Protein 1JS1 (pdb70)

Radius of gyration: 30.66 Å; Cα contacts (8 Å, |Δi|>4): 2123; chains: 3; bounding box: 72×75×74 Å

Foldseek 3Di:
DLAAEAPVVQPDVVVLLVQLVVCVVVVQPQQQLAAVAEEEEEEQDDDDQLVVLLVLLCNSNVYHYDYYYAYPQRDQADEDPPDDPPDRHPYHLQVVQLVVLVPGAEYEYEEEQPQPDQCVLVVQPVQVSNSPHNPHHYYYCFTHAAHQLLLSLVVSVCVVPPPDQAFEEEEEAFADPAAAGCHHVLRNQRSVVVGNHQYEYEYAPQQDDDCVSNPPHHYDPDLLVSLAAGQEYEYDHHFGPDDPRGRHDPDQDLVRAAECVSCVRYPVHAYEYSDDDDESGNYHPPRCPDPSYCHPSSSVSSSSSSNSVVSVSSVVGDPDDDDD/DQAAEAVVVCPDPVVLLVLLVVCVVVVLPQLCLAAVAEEEEEEQDDDDLLVVLLVLLCNSNVHHYDYYYAHNLSADADADDPDPPPDSHPYHLQVPQLVVLVPGAEYEYEEAAPLPDLVVQVVQVPQVSNVVHNPHHYYYSFGHAARQLLLSLQVSVCVVPPPDPAFEEEEEAFADPFAAGNHHVLRNLRVVVVDPHNYEYEYAPQQDDPCVRNVPHHYDPPLLVSLAQGQAYEYDHHFGPDDPRRRHHPDQDLVRAAECVSCVRYPVHAYEYSDDDDESGNYHPPRCVDPSYPHPVSSVSSSSSSNSVVSVSSVPGD/DQAAEAPVVQPDLVVLLVQLVVCVVVVLPQLQLAAPAEEEEEEQDDDDLLVVLLVLLCNSNVHHYHYYYHYPLSDQADDDPPDPPPDSHPYHLQVPQCVVLPPGAEYEYEEAAPQPDQVVQVVQPVQVSNSVRNPHHYYYCFTHAAHQLLLSLVVSVCVVDPPDQAFEEEEEAFADPAAAGNHHVLRNQRVNLVGNHQYEYEYAPQQDDDCVRNPPHHYDPPLLVSQAAGQAYEYYHHFGPDDPRGRHHPDQDLVRAAECVSCVRYPVHAYEYSDDDDDSGNYHPCRCPDPRHCHPSSSVSSSSSSNSVVSVSSVPGD

B-factor: mean 32.4, std 9.53, range [12.65, 79.66]

Structure (mmCIF, N/CA/C/O backbone):
data_1JS1
#
_entry.id   1JS1
#
_cell.length_a   153.411
_cell.length_b   153.411
_cell.length_c   94.842
_cell.angle_alpha   90.00
_cell.angle_beta   90.00
_cell.angle_gamma   90.00
#
_symmetry.space_group_name_H-M   'P 43 21 2'
#
loop_
_entity.id
_entity.type
_entity.pdbx_description
1 polymer Transcarbamylase
2 non-polymer 'PHOSPHATE ION'
3 water water
#
loop_
_atom_site.group_PDB
_atom_site.id
_atom_site.type_symbol
_atom_site.label_atom_id
_atom_site.label_alt_id
_atom_site.label_comp_id
_atom_site.label_asym_id
_atom_site.label_entity_id
_atom_site.label_seq_id
_atom_site.pdbx_PDB_ins_code
_atom_site.Cartn_x
_atom_site.Cartn_y
_atom_site.Cartn_z
_atom_site.occupancy
_atom_site.B_iso_or_equiv
_atom_site.auth_seq_id
_atom_site.auth_comp_id
_atom_site.auth_asym_id
_atom_site.auth_atom_id
_atom_site.pdbx_PDB_model_num
ATOM 1 N N . MET A 1 1 ? 140.978 66.676 -11.272 1.00 32.11 1 MET X N 1
ATOM 2 C CA . MET A 1 1 ? 140.203 65.588 -11.907 1.00 31.84 1 MET X CA 1
ATOM 3 C C . MET A 1 1 ? 138.866 65.444 -11.181 1.00 32.30 1 MET X C 1
ATOM 4 O O . MET A 1 1 ? 138.834 65.188 -9.982 1.00 30.79 1 MET X O 1
ATOM 9 N N . LYS A 1 2 ? 137.770 65.622 -11.914 1.00 31.43 2 LYS X N 1
ATOM 10 C CA . LYS A 1 2 ? 136.441 65.529 -11.324 1.00 32.29 2 LYS X CA 1
ATOM 11 C C . LYS A 1 2 ? 135.760 64.207 -11.686 1.00 32.06 2 LYS X C 1
ATOM 12 O O . LYS A 1 2 ? 134.710 63.860 -11.139 1.00 32.40 2 LYS X O 1
ATOM 18 N N . LYS A 1 3 ? 136.390 63.476 -12.605 1.00 29.69 3 LYS X N 1
ATOM 19 C CA . LYS A 1 3 ? 135.891 62.213 -13.118 1.00 28.45 3 LYS X CA 1
ATOM 20 C C . LYS A 1 3 ? 136.977 61.723 -14.071 1.00 28.86 3 LYS X C 1
ATOM 21 O O . LYS A 1 3 ? 137.863 62.489 -14.444 1.00 28.29 3 LYS X O 1
ATOM 27 N N . PHE A 1 4 ? 136.913 60.457 -14.462 1.00 27.46 4 PHE X N 1
ATOM 28 C CA . PHE A 1 4 ? 137.905 59.955 -15.406 1.00 26.85 4 PHE X CA 1
ATOM 29 C C . PHE A 1 4 ? 137.218 59.092 -16.457 1.00 27.03 4 PHE X C 1
ATOM 30 O O . PHE A 1 4 ? 137.053 57.871 -16.294 1.00 26.12 4 PHE X O 1
ATOM 38 N N . THR A 1 5 ? 136.803 59.745 -17.545 1.00 28.74 5 THR X N 1
ATOM 39 C CA . THR A 1 5 ? 136.127 59.045 -18.645 1.00 29.71 5 THR X CA 1
ATOM 40 C C . THR A 1 5 ? 136.802 59.263 -19.993 1.00 29.56 5 THR X C 1
ATOM 41 O O . THR A 1 5 ? 136.597 58.477 -20.914 1.00 30.04 5 THR X O 1
ATOM 45 N N . CYS A 1 6 ? 137.623 60.307 -20.095 1.00 30.09 6 CYS X N 1
ATOM 46 C CA . CYS A 1 6 ? 138.290 60.643 -21.358 1.00 28.86 6 CYS X CA 1
ATOM 47 C C . CYS A 1 6 ? 139.653 61.267 -21.099 1.00 29.27 6 CYS X C 1
ATOM 48 O O . CYS A 1 6 ? 139.935 61.689 -19.968 1.00 27.97 6 CYS X O 1
ATOM 51 N N . VAL A 1 7 ? 140.488 61.365 -22.142 1.00 28.35 7 VAL X N 1
ATOM 52 C CA . VAL A 1 7 ? 141.829 61.927 -21.979 1.00 27.51 7 VAL X CA 1
ATOM 53 C C . VAL A 1 7 ? 141.850 63.313 -21.338 1.00 29.19 7 VAL X C 1
ATOM 54 O O . VAL A 1 7 ? 142.744 63.621 -20.535 1.00 26.76 7 VAL X O 1
ATOM 58 N N . GLN A 1 8 ? 140.855 64.145 -21.640 1.00 29.09 8 GLN X N 1
ATOM 59 C CA . GLN A 1 8 ? 140.848 65.493 -21.076 1.00 30.90 8 GLN X CA 1
ATOM 60 C C . GLN A 1 8 ? 140.929 65.513 -19.541 1.00 31.60 8 GLN X C 1
ATOM 61 O O . GLN A 1 8 ? 141.561 66.396 -18.955 1.00 32.02 8 GLN X O 1
ATOM 67 N N . ASP A 1 9 ? 140.304 64.529 -18.901 1.00 29.86 9 ASP X N 1
ATOM 68 C CA . ASP A 1 9 ? 140.314 64.437 -17.457 1.00 31.84 9 ASP X CA 1
ATOM 69 C C . ASP A 1 9 ? 141.688 64.357 -16.790 1.00 31.98 9 ASP X C 1
ATOM 70 O O . ASP A 1 9 ? 141.844 64.827 -15.679 1.00 33.66 9 ASP X O 1
ATOM 75 N N . ILE A 1 10 ? 142.672 63.767 -17.456 1.00 33.19 10 ILE X N 1
ATOM 76 C CA . ILE A 1 10 ? 143.996 63.599 -16.874 1.00 34.98 10 ILE X CA 1
ATOM 77 C C . ILE A 1 10 ? 144.858 64.866 -16.913 1.00 36.58 10 ILE X C 1
ATOM 78 O O . ILE A 1 10 ? 145.917 64.905 -16.291 1.00 39.18 10 ILE X O 1
ATOM 83 N N . GLY A 1 11 ? 144.420 65.890 -17.641 1.00 36.66 11 GLY X N 1
ATOM 84 C CA . GLY A 1 11 ? 145.190 67.128 -17.705 1.00 36.68 11 GLY X CA 1
ATOM 85 C C . GLY A 1 11 ? 146.524 67.007 -18.427 1.00 36.67 11 GLY X C 1
ATOM 86 O O . GLY A 1 11 ? 146.634 66.255 -19.406 1.00 36.77 11 GLY X O 1
ATOM 87 N N . ASP A 1 12 ? 147.542 67.736 -17.963 1.00 35.84 12 ASP X N 1
ATOM 88 C CA . ASP A 1 12 ? 148.849 67.676 -18.609 1.00 36.07 12 ASP X CA 1
ATOM 89 C C . ASP A 1 12 ? 149.405 66.248 -18.610 1.00 35.69 12 ASP X C 1
ATOM 90 O O . ASP A 1 12 ? 149.564 65.647 -17.556 1.00 32.87 12 ASP X O 1
ATOM 95 N N . LEU A 1 13 ? 149.714 65.712 -19.787 1.00 34.00 13 LEU X N 1
ATOM 96 C CA . LEU A 1 13 ? 150.231 64.358 -19.846 1.00 34.01 13 LEU X CA 1
ATOM 97 C C . LEU A 1 13 ? 151.593 64.221 -19.183 1.00 34.31 13 LEU X C 1
ATOM 98 O O . LEU A 1 13 ? 151.913 63.164 -18.638 1.00 31.43 13 LEU X O 1
ATOM 103 N N . LYS A 1 14 ? 152.393 65.287 -19.188 1.00 35.05 14 LYS X N 1
ATOM 104 C CA . LYS A 1 14 ? 153.721 65.188 -18.576 1.00 36.02 14 LYS X CA 1
ATOM 105 C C . LYS A 1 14 ? 153.727 64.810 -17.091 1.00 33.70 14 LYS X C 1
ATOM 106 O O . LYS A 1 14 ? 154.450 63.894 -16.688 1.00 33.65 14 LYS X O 1
ATOM 112 N N . SER A 1 15 ? 152.950 65.510 -16.264 1.00 32.33 15 SER X N 1
ATOM 113 C CA . SER A 1 15 ? 152.937 65.172 -14.839 1.00 31.84 15 SER X CA 1
ATOM 114 C C . SER A 1 15 ? 152.254 63.824 -14.633 1.00 30.27 15 SER X C 1
ATOM 115 O O . SER A 1 15 ? 152.582 63.094 -13.685 1.00 29.09 15 SER X O 1
ATOM 118 N N . ALA A 1 16 ? 151.295 63.504 -15.510 1.00 28.09 16 ALA X N 1
ATOM 119 C CA . ALA A 1 16 ? 150.586 62.224 -15.391 1.00 29.59 16 ALA X CA 1
ATOM 120 C C . ALA A 1 16 ? 151.593 61.090 -15.610 1.00 27.34 16 ALA X C 1
ATOM 121 O O . ALA A 1 16 ? 151.605 60.089 -14.893 1.00 26.09 16 ALA X O 1
ATOM 123 N N . LEU A 1 17 ? 152.447 61.273 -16.605 1.00 25.13 17 LEU X N 1
ATOM 124 C CA . LEU A 1 17 ? 153.463 60.277 -16.901 1.00 27.09 17 LEU X CA 1
ATOM 125 C C . LEU A 1 17 ? 154.520 60.230 -15.806 1.00 26.36 17 LEU X C 1
ATOM 126 O O . LEU A 1 17 ? 155.001 59.154 -15.433 1.00 27.11 17 LEU X O 1
ATOM 131 N N . ALA A 1 18 ? 154.891 61.394 -15.294 1.00 26.53 18 ALA X N 1
ATOM 132 C CA . ALA A 1 18 ? 155.880 61.445 -14.223 1.00 28.21 18 ALA X CA 1
ATOM 133 C C . ALA A 1 18 ? 155.353 60.606 -13.063 1.00 26.65 18 ALA X C 1
ATOM 134 O O . ALA A 1 18 ? 156.069 59.805 -12.482 1.00 26.33 18 ALA X O 1
ATOM 136 N N . GLU A 1 19 ? 154.088 60.806 -12.720 1.00 27.33 19 GLU X N 1
ATOM 137 C CA . GLU A 1 19 ? 153.492 60.058 -11.630 1.00 26.81 19 GLU X CA 1
ATOM 138 C C . GLU A 1 19 ? 153.476 58.570 -11.890 1.00 24.98 19 GLU X C 1
ATOM 139 O O . GLU A 1 19 ? 153.708 57.784 -10.977 1.00 25.38 19 GLU X O 1
ATOM 145 N N . SER A 1 20 ? 153.205 58.186 -13.133 1.00 22.82 20 SER X N 1
ATOM 146 C CA . SER A 1 20 ? 153.158 56.790 -13.519 1.00 21.07 20 SER X CA 1
ATOM 147 C C . SER A 1 20 ? 154.480 56.062 -13.281 1.00 23.74 20 SER X C 1
ATOM 148 O O . SER A 1 20 ? 154.525 54.973 -12.687 1.00 21.56 20 SER X O 1
ATOM 151 N N . PHE A 1 21 ? 155.571 56.653 -13.761 1.00 22.97 21 PHE X N 1
ATOM 152 C CA . PHE A 1 21 ? 156.857 56.009 -13.583 1.00 25.97 21 PHE X CA 1
ATOM 153 C C . PHE A 1 21 ? 157.378 56.017 -12.164 1.00 24.33 21 PHE X C 1
ATOM 154 O O . PHE A 1 21 ? 158.083 55.099 -11.755 1.00 26.36 21 PHE X O 1
ATOM 162 N N . GLU A 1 22 ? 157.000 57.031 -11.405 1.00 25.28 22 GLU X N 1
ATOM 163 C CA . GLU A 1 22 ? 157.380 57.085 -9.991 1.00 27.55 22 GLU X CA 1
ATOM 164 C C . GLU A 1 22 ? 156.683 55.895 -9.300 1.00 24.74 22 GLU X C 1
ATOM 165 O O . GLU A 1 22 ? 157.283 55.181 -8.496 1.00 23.78 22 GLU X O 1
ATOM 171 N N . ILE A 1 23 ? 155.422 55.654 -9.653 1.00 23.91 23 ILE X N 1
ATOM 172 C CA . ILE A 1 23 ? 154.693 54.557 -9.041 1.00 23.98 23 ILE X CA 1
ATOM 173 C C . ILE A 1 23 ? 155.165 53.184 -9.533 1.00 24.22 23 ILE X C 1
ATOM 174 O O . ILE A 1 23 ? 155.193 52.231 -8.750 1.00 23.41 23 ILE X O 1
ATOM 179 N N . LYS A 1 24 ? 155.562 53.079 -10.806 1.00 23.67 24 LYS X N 1
ATOM 180 C CA . LYS A 1 24 ? 156.063 51.820 -11.319 1.00 23.28 24 LYS X CA 1
ATOM 181 C C . LYS A 1 24 ? 157.312 51.417 -10.514 1.00 25.58 24 LYS X C 1
ATOM 182 O O . LYS A 1 24 ? 157.522 50.239 -10.258 1.00 22.99 24 LYS X O 1
ATOM 188 N N . LYS A 1 25 ? 158.140 52.387 -10.116 1.00 28.05 25 LYS X N 1
ATOM 189 C CA . LYS A 1 25 ? 159.350 52.071 -9.339 1.00 30.09 25 LYS X CA 1
ATOM 190 C C . LYS A 1 25 ? 159.172 51.986 -7.838 1.00 28.65 25 LYS X C 1
ATOM 191 O O . LYS A 1 25 ? 160.003 51.398 -7.172 1.00 27.45 25 LYS X O 1
ATOM 197 N N . ASP A 1 26 ? 158.116 52.586 -7.302 1.00 28.51 26 ASP X N 1
ATOM 198 C CA . ASP A 1 26 ? 157.893 52.577 -5.843 1.00 28.95 26 ASP X CA 1
ATOM 199 C C . ASP A 1 26 ? 156.386 52.393 -5.711 1.00 27.80 26 ASP X C 1
ATOM 200 O O . ASP A 1 26 ? 155.654 53.339 -5.460 1.00 25.84 26 ASP X O 1
ATOM 205 N N . ARG A 1 27 ? 155.945 51.152 -5.879 1.00 28.34 27 ARG X N 1
ATOM 206 C CA . ARG A 1 27 ? 154.518 50.837 -5.936 1.00 27.55 27 ARG X CA 1
ATOM 207 C C . ARG A 1 27 ? 153.638 51.280 -4.802 1.00 26.87 27 ARG X C 1
ATOM 208 O O . ARG A 1 27 ? 152.501 51.680 -5.035 1.00 26.44 27 ARG X O 1
ATOM 216 N N . PHE A 1 28 ? 154.156 51.222 -3.583 1.00 24.81 28 PHE X N 1
ATOM 217 C CA . PHE A 1 28 ? 153.357 51.620 -2.433 1.00 26.00 28 PHE X CA 1
ATOM 218 C C . PHE A 1 28 ? 153.759 52.942 -1.822 1.00 25.45 28 PHE X C 1
ATOM 219 O O . PHE A 1 28 ? 153.498 53.197 -0.658 1.00 27.75 28 PHE X O 1
ATOM 227 N N . LYS A 1 29 ? 154.369 53.803 -2.615 1.00 25.66 29 LYS X N 1
ATOM 228 C CA . LYS A 1 29 ? 154.802 55.096 -2.105 1.00 26.14 29 LYS X CA 1
ATOM 229 C C . LYS A 1 29 ? 153.607 55.892 -1.547 1.00 26.66 29 LYS X C 1
ATOM 230 O O . LYS A 1 29 ? 153.749 56.616 -0.566 1.00 25.85 29 LYS X O 1
ATOM 236 N N . TYR A 1 30 ? 152.432 55.727 -2.150 1.00 25.36 30 TYR X N 1
ATOM 237 C CA . TYR A 1 30 ? 151.225 56.437 -1.715 1.00 25.67 30 TYR X CA 1
ATOM 238 C C . TYR A 1 30 ? 150.179 55.555 -0.997 1.00 25.22 30 TYR X C 1
ATOM 239 O O . TYR A 1 30 ? 148.983 55.854 -1.003 1.00 26.34 30 TYR X O 1
ATOM 248 N N . VAL A 1 31 ? 150.645 54.496 -0.345 1.00 24.04 31 VAL X N 1
ATOM 249 C CA . VAL A 1 31 ? 149.758 53.573 0.327 1.00 24.80 31 VAL X CA 1
ATOM 250 C C . VAL A 1 31 ? 148.945 54.210 1.460 1.00 26.28 31 VAL X C 1
ATOM 251 O O . VAL A 1 31 ? 147.892 53.707 1.821 1.00 25.38 31 VAL X O 1
ATOM 255 N N . GLU A 1 32 ? 149.406 55.334 1.994 1.00 26.59 32 GLU X N 1
ATOM 256 C CA . GLU A 1 32 ? 148.667 56.003 3.062 1.00 27.82 32 GLU X CA 1
ATOM 257 C C . GLU A 1 32 ? 147.614 56.944 2.513 1.00 27.67 32 GLU X C 1
ATOM 258 O O . GLU A 1 32 ? 146.703 57.337 3.231 1.00 25.62 32 GLU X O 1
ATOM 264 N N . LEU A 1 33 ? 147.717 57.286 1.229 1.00 26.70 33 LEU X N 1
ATOM 265 C CA . LEU A 1 33 ? 146.773 58.234 0.655 1.00 24.40 33 LEU X CA 1
ATOM 266 C C . LEU A 1 33 ? 145.320 57.771 0.670 1.00 23.96 33 LEU X C 1
ATOM 267 O O . LEU A 1 33 ? 144.437 58.571 0.887 1.00 26.06 33 LEU X O 1
ATOM 272 N N . GLY A 1 34 ? 145.065 56.485 0.482 1.00 22.13 34 GLY X N 1
ATOM 273 C CA . GLY A 1 34 ? 143.688 56.035 0.458 1.00 23.12 34 GLY X CA 1
ATOM 274 C C . GLY A 1 34 ? 143.164 55.400 1.740 1.00 24.60 34 GLY X C 1
ATOM 275 O O . GLY A 1 34 ? 142.098 54.778 1.744 1.00 23.84 34 GLY X O 1
ATOM 276 N N . ARG A 1 35 ? 143.928 55.546 2.818 1.00 23.82 35 ARG X N 1
ATOM 277 C CA . ARG A 1 35 ? 143.566 54.995 4.106 1.00 24.38 35 ARG X CA 1
ATOM 278 C C . ARG A 1 35 ? 142.160 55.475 4.526 1.00 24.78 35 ARG X C 1
ATOM 279 O O . ARG A 1 35 ? 141.893 56.667 4.538 1.00 25.55 35 ARG X O 1
ATOM 287 N N . ASN A 1 36 ? 141.279 54.541 4.876 1.00 24.07 36 ASN X N 1
ATOM 288 C CA . ASN A 1 36 ? 139.887 54.835 5.273 1.00 26.12 36 ASN X CA 1
ATOM 289 C C . ASN A 1 36 ? 139.061 55.512 4.155 1.00 25.58 36 ASN X C 1
ATOM 290 O O . ASN A 1 36 ? 138.096 56.217 4.422 1.00 24.85 36 ASN X O 1
ATOM 295 N N . LYS A 1 37 ? 139.471 55.306 2.911 1.00 27.89 37 LYS X N 1
ATOM 296 C CA . LYS A 1 37 ? 138.765 55.830 1.755 1.00 27.83 37 LYS X CA 1
ATOM 297 C C . LYS A 1 37 ? 138.299 54.561 1.040 1.00 28.95 37 LYS X C 1
ATOM 298 O O . LYS A 1 37 ? 139.061 53.586 0.901 1.00 30.45 37 LYS X O 1
ATOM 304 N N . THR A 1 38 ? 137.061 54.567 0.576 1.00 26.71 38 THR X N 1
ATOM 305 C CA . THR A 1 38 ? 136.469 53.374 -0.015 1.00 26.42 38 THR X CA 1
ATOM 306 C C . THR A 1 38 ? 136.121 53.453 -1.494 1.00 25.95 38 THR X C 1
ATOM 307 O O . THR A 1 38 ? 135.482 54.392 -1.933 1.00 24.40 38 THR X O 1
ATOM 311 N N . LEU A 1 39 ? 136.551 52.448 -2.245 1.00 26.23 39 LEU X N 1
ATOM 312 C CA . LEU A 1 39 ? 136.274 52.368 -3.678 1.00 25.60 39 LEU X CA 1
ATOM 313 C C . LEU A 1 39 ? 135.147 51.371 -3.932 1.00 24.66 39 LEU X C 1
ATOM 314 O O . LEU A 1 39 ? 135.207 50.246 -3.448 1.00 25.52 39 LEU X O 1
ATOM 319 N N . LEU A 1 40 ? 134.144 51.787 -4.710 1.00 24.74 40 LEU X N 1
ATOM 320 C CA . LEU A 1 40 ? 133.059 50.917 -5.111 1.00 24.19 40 LEU X CA 1
ATOM 321 C C . LEU A 1 40 ? 133.249 50.653 -6.610 1.00 24.60 40 LEU X C 1
ATOM 322 O O . LEU A 1 40 ? 133.226 51.568 -7.448 1.00 22.75 40 LEU X O 1
ATOM 327 N N . MET A 1 41 ? 133.470 49.388 -6.941 1.00 25.40 41 MET X N 1
ATOM 328 C CA . MET A 1 41 ? 133.660 48.974 -8.328 1.00 25.35 41 MET X CA 1
ATOM 329 C C . MET A 1 41 ? 132.388 48.273 -8.743 1.00 24.90 41 MET X C 1
ATOM 330 O O . MET A 1 41 ? 131.987 47.294 -8.115 1.00 26.35 41 MET X O 1
ATOM 335 N N . ILE A 1 42 ? 131.747 48.783 -9.785 1.00 23.41 42 ILE X N 1
ATOM 336 C CA . ILE A 1 42 ? 130.495 48.191 -10.259 1.00 26.46 42 ILE X CA 1
ATOM 337 C C . ILE A 1 42 ? 130.625 47.635 -11.676 1.00 25.98 42 ILE X C 1
ATOM 338 O O . ILE A 1 42 ? 130.969 48.361 -12.589 1.00 24.47 42 ILE X O 1
ATOM 343 N N . PHE A 1 43 ? 130.323 46.362 -11.854 1.00 26.55 43 PHE X N 1
ATOM 344 C CA . PHE A 1 43 ? 130.396 45.769 -13.180 1.00 29.48 43 PHE X CA 1
ATOM 345 C C . PHE A 1 43 ? 129.016 45.420 -13.735 1.00 30.28 43 PHE X C 1
ATOM 346 O O . PHE A 1 43 ? 128.287 44.621 -13.152 1.00 27.52 43 PHE X O 1
ATOM 354 N N . PHE A 1 44 ? 128.651 46.032 -14.855 1.00 33.64 44 PHE X N 1
ATOM 355 C CA . PHE A 1 44 ? 127.368 45.724 -15.476 1.00 37.74 44 PHE X CA 1
ATOM 356 C C . PHE A 1 44 ? 127.574 44.662 -16.536 1.00 41.48 44 PHE X C 1
ATOM 357 O O . PHE A 1 44 ? 126.636 44.234 -17.193 1.00 42.39 44 PHE X O 1
ATOM 365 N N . ASN A 1 45 ? 128.827 44.237 -16.672 1.00 45.98 45 ASN X N 1
ATOM 366 C CA . ASN A 1 45 ? 129.255 43.235 -17.639 1.00 50.38 45 ASN X CA 1
ATOM 367 C C . ASN A 1 45 ? 130.508 42.647 -17.004 1.00 52.16 45 ASN X C 1
ATOM 368 O O . ASN A 1 45 ? 131.512 43.349 -16.855 1.00 53.34 45 ASN X O 1
ATOM 373 N N . SER A 1 46 ? 130.445 41.374 -16.623 1.00 53.08 46 SER X N 1
ATOM 374 C CA . SER A 1 46 ? 131.564 40.713 -15.949 1.00 54.49 46 SER X CA 1
ATOM 375 C C . SER A 1 46 ? 132.934 40.853 -16.605 1.00 54.22 46 SER X C 1
ATOM 376 O O . SER A 1 46 ? 133.084 40.829 -17.829 1.00 54.39 46 SER X O 1
ATOM 379 N N . SER A 1 47 ? 133.935 41.005 -15.748 1.00 53.53 47 SER X N 1
ATOM 380 C CA . SER A 1 47 ? 135.313 41.142 -16.167 1.00 51.08 47 SER X CA 1
ATOM 381 C C . SER A 1 47 ? 136.170 40.359 -15.178 1.00 50.88 47 SER X C 1
ATOM 382 O O . SER A 1 47 ? 135.714 39.997 -14.077 1.00 50.52 47 SER X O 1
ATOM 385 N N . LEU A 1 48 ? 137.405 40.091 -15.579 1.00 48.09 48 LEU X N 1
ATOM 386 C CA . LEU A 1 48 ? 138.340 39.381 -14.719 1.00 46.21 48 LEU X CA 1
ATOM 387 C C . LEU A 1 48 ? 139.620 40.198 -14.785 1.00 43.54 48 LEU X C 1
ATOM 388 O O . LEU A 1 48 ? 140.286 40.402 -13.775 1.00 42.52 48 LEU X O 1
ATOM 393 N N . ARG A 1 49 ? 139.912 40.715 -15.975 1.00 41.19 49 ARG X N 1
ATOM 394 C CA . ARG A 1 49 ? 141.102 41.539 -16.215 1.00 38.33 49 ARG X CA 1
ATOM 395 C C . ARG A 1 49 ? 141.028 42.923 -15.506 1.00 34.82 49 ARG X C 1
ATOM 396 O O . ARG A 1 49 ? 141.866 43.266 -14.658 1.00 32.99 49 ARG X O 1
ATOM 404 N N . THR A 1 50 ? 140.029 43.718 -15.874 1.00 30.76 50 THR X N 1
ATOM 405 C CA . THR A 1 50 ? 139.865 45.054 -15.296 1.00 28.91 50 THR X CA 1
ATOM 406 C C . THR A 1 50 ? 139.579 44.931 -13.805 1.00 25.86 50 THR X C 1
ATOM 407 O O . THR A 1 50 ? 140.006 45.765 -13.022 1.00 24.00 50 THR X O 1
ATOM 411 N N . ARG A 1 51 ? 138.881 43.871 -13.426 1.00 26.53 51 ARG X N 1
ATOM 412 C CA . ARG A 1 51 ? 138.551 43.627 -12.021 1.00 29.31 51 ARG X CA 1
ATOM 413 C C . ARG A 1 51 ? 139.853 43.508 -11.190 1.00 28.44 51 ARG X C 1
ATOM 414 O O . ARG A 1 51 ? 140.051 44.195 -10.189 1.00 28.40 51 ARG X O 1
ATOM 422 N N . LEU A 1 52 ? 140.743 42.639 -11.633 1.00 27.08 52 LEU X N 1
ATOM 423 C CA . LEU A 1 52 ? 142.002 42.415 -10.945 1.00 25.37 52 LEU X CA 1
ATOM 424 C C . LEU A 1 52 ? 142.936 43.638 -10.929 1.00 25.56 52 LEU X C 1
ATOM 425 O O . LEU A 1 52 ? 143.413 44.053 -9.865 1.00 23.21 52 LEU X O 1
ATOM 430 N N . SER A 1 53 ? 143.194 44.232 -12.095 1.00 24.01 53 SER X N 1
ATOM 431 C CA . SER A 1 53 ? 144.097 45.357 -12.136 1.00 25.73 53 SER X CA 1
ATOM 432 C C . SER A 1 53 ? 143.574 46.568 -11.361 1.00 24.91 53 SER X C 1
ATOM 433 O O . SER A 1 53 ? 144.357 47.269 -10.742 1.00 22.74 53 SER X O 1
ATOM 436 N N . THR A 1 54 ? 142.263 46.789 -11.362 1.00 24.65 54 THR X N 1
ATOM 437 C CA . THR A 1 54 ? 141.706 47.954 -10.638 1.00 24.40 54 THR X CA 1
ATOM 438 C C . THR A 1 54 ? 141.811 47.721 -9.139 1.00 24.34 54 THR X C 1
ATOM 439 O O . THR A 1 54 ? 142.158 48.635 -8.379 1.00 23.91 54 THR X O 1
ATOM 443 N N . GLN A 1 55 ? 141.506 46.498 -8.716 1.00 23.75 55 GLN X N 1
ATOM 444 C CA . GLN A 1 55 ? 141.591 46.174 -7.295 1.00 25.50 55 GLN X CA 1
ATOM 445 C C . GLN A 1 55 ? 143.012 46.308 -6.803 1.00 23.73 55 GLN X C 1
ATOM 446 O O . GLN A 1 55 ? 143.250 46.913 -5.771 1.00 25.77 55 GLN X O 1
ATOM 452 N N . LYS A 1 56 ? 143.964 45.766 -7.550 1.00 23.30 56 LYS X N 1
ATOM 453 C CA . LYS A 1 56 ? 145.364 45.882 -7.143 1.00 22.14 56 LYS X CA 1
ATOM 454 C C . LYS A 1 56 ? 145.785 47.340 -7.018 1.00 22.24 56 LYS X C 1
ATOM 455 O O . LYS A 1 56 ? 146.525 47.684 -6.082 1.00 21.79 56 LYS X O 1
ATOM 461 N N . ALA A 1 57 ? 145.329 48.187 -7.950 1.00 19.96 57 ALA X N 1
ATOM 462 C CA . ALA A 1 57 ? 145.662 49.620 -7.908 1.00 20.94 57 ALA X CA 1
ATOM 463 C C . ALA A 1 57 ? 145.170 50.280 -6.630 1.00 21.96 57 ALA X C 1
ATOM 464 O O . ALA A 1 57 ? 145.895 51.053 -5.996 1.00 22.13 57 ALA X O 1
ATOM 466 N N . ALA A 1 58 ? 143.912 50.002 -6.275 1.00 21.98 58 ALA X N 1
ATOM 467 C CA . ALA A 1 58 ? 143.325 50.563 -5.054 1.00 22.54 58 ALA X CA 1
ATOM 468 C C . ALA A 1 58 ? 144.143 50.178 -3.802 1.00 22.39 58 ALA X C 1
ATOM 469 O O . ALA A 1 58 ? 144.357 51.002 -2.891 1.00 21.44 58 ALA X O 1
ATOM 471 N N . LEU A 1 59 ? 144.573 48.915 -3.759 1.00 22.07 59 LEU X N 1
ATOM 472 C CA . LEU A 1 59 ? 145.392 48.389 -2.665 1.00 23.91 59 LEU X CA 1
ATOM 473 C C . LEU A 1 59 ? 146.749 49.104 -2.626 1.00 24.29 59 LEU X C 1
ATOM 474 O O . LEU A 1 59 ? 147.358 49.225 -1.552 1.00 23.37 59 LEU X O 1
ATOM 479 N N . ASN A 1 60 ? 147.222 49.587 -3.784 1.00 20.61 60 ASN X N 1
ATOM 480 C CA . ASN A 1 60 ? 148.510 50.300 -3.810 1.00 20.87 60 ASN X CA 1
ATOM 481 C C . ASN A 1 60 ? 148.391 51.598 -3.044 1.00 22.54 60 ASN X C 1
ATOM 482 O O . ASN A 1 60 ? 149.386 52.147 -2.568 1.00 22.52 60 ASN X O 1
ATOM 487 N N . LEU A 1 61 ? 147.145 52.068 -2.924 1.00 23.49 61 LEU X N 1
ATOM 488 C CA . LEU A 1 61 ? 146.814 53.313 -2.261 1.00 21.33 61 LEU X CA 1
ATOM 489 C C . LEU A 1 61 ? 146.149 53.143 -0.878 1.00 22.67 61 LEU X C 1
ATOM 490 O O . LEU A 1 61 ? 145.596 54.102 -0.321 1.00 23.00 61 LEU X O 1
ATOM 495 N N . GLY A 1 62 ? 146.184 51.925 -0.334 1.00 22.00 62 GLY X N 1
ATOM 496 C CA . GLY A 1 62 ? 145.621 51.674 0.987 1.00 22.85 62 GLY X CA 1
ATOM 497 C C . GLY A 1 62 ? 144.108 51.792 1.144 1.00 22.31 62 GLY X C 1
ATOM 498 O O . GLY A 1 62 ? 143.600 51.872 2.263 1.00 21.15 62 GLY X O 1
ATOM 499 N N . MET A 1 63 ? 143.394 51.754 0.025 1.00 21.90 63 MET X N 1
ATOM 500 C CA . MET A 1 63 ? 141.945 51.888 0.012 1.00 21.90 63 MET X CA 1
ATOM 501 C C . MET A 1 63 ? 141.176 50.631 0.347 1.00 22.89 63 MET X C 1
ATOM 502 O O . MET A 1 63 ? 141.671 49.515 0.186 1.00 22.22 63 MET X O 1
ATOM 507 N N . ASN A 1 64 ? 139.959 50.828 0.839 1.00 22.86 64 ASN X N 1
ATOM 508 C CA . ASN A 1 64 ? 139.066 49.713 1.096 1.00 24.43 64 ASN X CA 1
ATOM 509 C C . ASN A 1 64 ? 138.398 49.558 -0.283 1.00 25.10 64 ASN X C 1
ATOM 510 O O . ASN A 1 64 ? 138.200 50.536 -1.006 1.00 26.03 64 ASN X O 1
ATOM 515 N N . VAL A 1 65 ? 138.070 48.334 -0.645 1.00 25.22 65 VAL X N 1
ATOM 516 C CA . VAL A 1 65 ? 137.446 48.075 -1.931 1.00 27.38 65 VAL X CA 1
ATOM 517 C C . VAL A 1 65 ? 136.202 47.227 -1.739 1.00 28.29 65 VAL X C 1
ATOM 518 O O . VAL A 1 65 ? 136.183 46.304 -0.911 1.00 27.04 65 VAL X O 1
ATOM 522 N N . ILE A 1 66 ? 135.145 47.614 -2.451 1.00 28.35 66 ILE X N 1
ATOM 523 C CA . ILE A 1 66 ? 133.892 46.878 -2.444 1.00 28.47 66 ILE X CA 1
ATOM 524 C C . ILE A 1 66 ? 133.554 46.664 -3.921 1.00 27.36 66 ILE X C 1
ATOM 525 O O . ILE A 1 66 ? 133.524 47.608 -4.723 1.00 25.23 66 ILE X O 1
ATOM 530 N N . VAL A 1 67 ? 133.333 45.415 -4.293 1.00 28.33 67 VAL X N 1
ATOM 531 C CA . VAL A 1 67 ? 133.007 45.129 -5.673 1.00 30.51 67 VAL X CA 1
ATOM 532 C C . VAL A 1 67 ? 131.565 44.668 -5.770 1.00 33.44 67 VAL X C 1
ATOM 533 O O . VAL A 1 67 ? 131.102 43.889 -4.935 1.00 35.59 67 VAL X O 1
ATOM 537 N N . LEU A 1 68 ? 130.849 45.148 -6.776 1.00 34.81 68 LEU X N 1
ATOM 538 C CA . LEU A 1 68 ? 129.473 44.724 -7.000 1.00 36.20 68 LEU X CA 1
ATOM 539 C C . LEU A 1 68 ? 129.318 44.286 -8.456 1.00 37.21 68 LEU X C 1
ATOM 540 O O . LEU A 1 68 ? 129.738 44.996 -9.368 1.00 35.65 68 LEU X O 1
ATOM 545 N N . ASP A 1 69 ? 128.721 43.120 -8.667 1.00 38.72 69 ASP X N 1
ATOM 546 C CA . ASP A 1 69 ? 128.436 42.637 -10.013 1.00 41.25 69 ASP X CA 1
ATOM 547 C C . ASP A 1 69 ? 126.930 42.669 -10.206 1.00 42.22 69 ASP X C 1
ATOM 548 O O . ASP A 1 69 ? 126.177 42.031 -9.460 1.00 40.84 69 ASP X O 1
ATOM 553 N N . ILE A 1 70 ? 126.491 43.419 -11.208 1.00 43.84 70 ILE X N 1
ATOM 554 C CA . ILE A 1 70 ? 125.066 43.552 -11.467 1.00 46.71 70 ILE X CA 1
ATOM 555 C C . ILE A 1 70 ? 124.748 43.074 -12.874 1.00 50.34 70 ILE X C 1
ATOM 556 O O . ILE A 1 70 ? 125.318 43.574 -13.844 1.00 49.83 70 ILE X O 1
ATOM 561 N N . ASN A 1 71 ? 123.856 42.096 -12.999 1.00 55.61 71 ASN X N 1
ATOM 562 C CA . ASN A 1 71 ? 123.505 41.623 -14.339 1.00 60.87 71 ASN X CA 1
ATOM 563 C C . ASN A 1 71 ? 122.447 42.532 -14.961 1.00 62.63 71 ASN X C 1
ATOM 564 O O . ASN A 1 71 ? 121.711 43.210 -14.245 1.00 62.37 71 ASN X O 1
ATOM 569 N N . GLN A 1 72 ? 122.378 42.548 -16.290 1.00 65.55 72 GLN X N 1
ATOM 570 C CA . GLN A 1 72 ? 121.405 43.381 -17.000 1.00 68.66 72 GLN X CA 1
ATOM 571 C C . GLN A 1 72 ? 120.005 43.188 -16.421 1.00 68.79 72 GLN X C 1
ATOM 572 O O . GLN A 1 72 ? 119.228 44.139 -16.310 1.00 69.36 72 GLN X O 1
ATOM 578 N N . GLY A 1 73 ? 119.699 41.954 -16.035 1.00 68.38 73 GLY X N 1
ATOM 579 C CA . GLY A 1 73 ? 118.394 41.655 -15.477 1.00 68.17 73 GLY X CA 1
ATOM 580 C C . GLY A 1 73 ? 118.160 42.191 -14.074 1.00 67.86 73 GLY X C 1
ATOM 581 O O . GLY A 1 73 ? 117.029 42.165 -13.578 1.00 68.29 73 GLY X O 1
ATOM 582 N N . ALA A 1 74 ? 119.217 42.678 -13.428 1.00 65.91 74 ALA X N 1
ATOM 583 C CA . ALA A 1 74 ? 119.095 43.207 -12.075 1.00 63.93 74 ALA X CA 1
ATOM 584 C C . ALA A 1 74 ? 119.313 44.713 -12.062 1.00 62.29 74 ALA X C 1
ATOM 585 O O . ALA A 1 74 ? 119.528 45.317 -11.002 1.00 61.30 74 ALA X O 1
ATOM 587 N N . TRP A 1 75 ? 119.257 45.316 -13.245 1.00 59.65 75 TRP X N 1
ATOM 588 C CA . TRP A 1 75 ? 119.445 46.754 -13.372 1.00 57.36 75 TRP X CA 1
ATOM 589 C C . TRP A 1 75 ? 118.295 47.315 -14.189 1.00 56.23 75 TRP X C 1
ATOM 590 O O . TRP A 1 75 ? 118.480 47.771 -15.314 1.00 55.87 75 TRP X O 1
ATOM 601 N N . LYS A 1 76 ? 117.106 47.274 -13.607 1.00 54.57 76 LYS X N 1
ATOM 602 C CA . LYS A 1 76 ? 115.900 47.756 -14.271 1.00 53.67 76 LYS X CA 1
ATOM 603 C C . LYS A 1 76 ? 115.536 49.062 -13.594 1.00 51.62 76 LYS X C 1
ATOM 604 O O . LYS A 1 76 ? 114.793 49.057 -12.609 1.00 51.79 76 LYS X O 1
ATOM 610 N N . LEU A 1 77 ? 116.068 50.166 -14.107 1.00 48.39 77 LEU X N 1
ATOM 611 C CA . LEU A 1 77 ? 115.826 51.483 -13.526 1.00 48.01 77 LEU X CA 1
ATOM 612 C C . LEU A 1 77 ? 114.780 52.277 -14.267 1.00 47.52 77 LEU X C 1
ATOM 613 O O . LEU A 1 77 ? 114.924 52.517 -15.459 1.00 47.93 77 LEU X O 1
ATOM 618 N N . GLU A 1 78 ? 113.737 52.686 -13.557 1.00 46.67 78 GLU X N 1
ATOM 619 C CA . GLU A 1 78 ? 112.708 53.505 -14.163 1.00 46.57 78 GLU X CA 1
ATOM 620 C C . GLU A 1 78 ? 113.345 54.868 -14.249 1.00 48.10 78 GLU X C 1
ATOM 621 O O . GLU A 1 78 ? 113.985 55.336 -13.285 1.00 47.22 78 GLU X O 1
ATOM 627 N N . THR A 1 79 ? 113.165 55.519 -15.390 1.00 48.82 79 THR X N 1
ATOM 628 C CA . THR A 1 79 ? 113.776 56.817 -15.582 1.00 51.22 79 THR X CA 1
ATOM 629 C C . THR A 1 79 ? 112.794 57.961 -15.675 1.00 51.89 79 THR X C 1
ATOM 630 O O . THR A 1 79 ? 113.152 59.106 -15.396 1.00 52.33 79 THR X O 1
ATOM 634 N N . GLU A 1 80 ? 111.555 57.665 -16.045 1.00 52.88 80 GLU X N 1
ATOM 635 C CA . GLU A 1 80 ? 110.575 58.734 -16.236 1.00 53.93 80 GLU X CA 1
ATOM 636 C C . GLU A 1 80 ? 109.651 59.103 -15.090 1.00 53.35 80 GLU X C 1
ATOM 637 O O . GLU A 1 80 ? 109.532 58.371 -14.109 1.00 53.13 80 GLU X O 1
ATOM 643 N N . ARG A 1 81 ? 109.000 60.257 -15.230 1.00 53.01 81 ARG X N 1
ATOM 644 C CA . ARG A 1 81 ? 108.061 60.733 -14.225 1.00 53.67 81 ARG X CA 1
ATOM 645 C C . ARG A 1 81 ? 106.637 60.361 -14.615 1.00 51.78 81 ARG X C 1
ATOM 646 O O . ARG A 1 81 ? 106.327 60.202 -15.792 1.00 50.97 81 ARG X O 1
ATOM 654 N N . GLY A 1 82 ? 105.781 60.219 -13.606 1.00 50.46 82 GLY X N 1
ATOM 655 C CA . GLY A 1 82 ? 104.390 59.866 -13.837 1.00 47.96 82 GLY X CA 1
ATOM 656 C C . GLY A 1 82 ? 104.181 58.401 -14.160 1.00 46.26 82 GLY X C 1
ATOM 657 O O . GLY A 1 82 ? 103.147 58.030 -14.695 1.00 46.76 82 GLY X O 1
ATOM 658 N N . VAL A 1 83 ? 105.146 57.558 -13.818 1.00 44.11 83 VAL X N 1
ATOM 659 C CA . VAL A 1 83 ? 105.030 56.139 -14.124 1.00 42.89 83 VAL X CA 1
ATOM 660 C C . VAL A 1 83 ? 104.515 55.281 -12.971 1.00 42.63 83 VAL X C 1
ATOM 661 O O . VAL A 1 83 ? 105.062 55.303 -11.856 1.00 41.33 83 VAL X O 1
ATOM 665 N N . ILE A 1 84 ? 103.463 54.517 -13.242 1.00 41.43 84 ILE X N 1
ATOM 666 C CA . ILE A 1 84 ? 102.931 53.633 -12.219 1.00 41.89 84 ILE X CA 1
ATOM 667 C C . ILE A 1 84 ? 103.833 52.408 -12.265 1.00 41.85 84 ILE X C 1
ATOM 668 O O . ILE A 1 84 ? 103.712 51.549 -13.140 1.00 41.17 84 ILE X O 1
ATOM 673 N N . MET A 1 85 ? 104.743 52.335 -11.303 1.00 41.21 85 MET X N 1
ATOM 674 C CA . MET A 1 85 ? 105.691 51.238 -11.268 1.00 40.01 85 MET X CA 1
ATOM 675 C C . MET A 1 85 ? 105.140 49.935 -10.717 1.00 39.79 85 MET X C 1
ATOM 676 O O . MET A 1 85 ? 105.454 49.544 -9.596 1.00 40.07 85 MET X O 1
ATOM 681 N N . ASP A 1 86 ? 104.304 49.265 -11.502 1.00 39.22 86 ASP X N 1
ATOM 682 C CA . ASP A 1 86 ? 103.766 47.982 -11.074 1.00 40.68 86 ASP X CA 1
ATOM 683 C C . ASP A 1 86 ? 104.280 46.903 -12.024 1.00 41.02 86 ASP X C 1
ATOM 684 O O . ASP A 1 86 ? 103.752 45.792 -12.070 1.00 38.74 86 ASP X O 1
ATOM 689 N N . GLY A 1 87 ? 105.334 47.252 -12.763 1.00 41.58 87 GLY X N 1
ATOM 690 C CA . GLY A 1 87 ? 105.946 46.321 -13.697 1.00 43.22 87 GLY X CA 1
ATOM 691 C C . GLY A 1 87 ? 107.298 45.777 -13.270 1.00 44.04 87 GLY X C 1
ATOM 692 O O . GLY A 1 87 ? 107.549 45.573 -12.087 1.00 44.67 87 GLY X O 1
ATOM 693 N N . ASP A 1 88 ? 108.168 45.562 -14.254 1.00 45.62 88 ASP X N 1
ATOM 694 C CA . ASP A 1 88 ? 109.524 45.018 -14.092 1.00 46.78 88 ASP X CA 1
ATOM 695 C C . ASP A 1 88 ? 110.501 45.752 -13.180 1.00 46.11 88 ASP X C 1
ATOM 696 O O . ASP A 1 88 ? 111.132 45.140 -12.305 1.00 45.16 88 ASP X O 1
ATOM 701 N N . LYS A 1 89 ? 110.656 47.047 -13.454 1.00 44.94 89 LYS X N 1
ATOM 702 C CA . LYS A 1 89 ? 111.551 47.952 -12.728 1.00 45.14 89 LYS X CA 1
ATOM 703 C C . LYS A 1 89 ? 111.117 48.130 -11.267 1.00 44.48 89 LYS X C 1
ATOM 704 O O . LYS A 1 89 ? 110.025 48.641 -10.983 1.00 44.54 89 LYS X O 1
ATOM 710 N N . PRO A 1 90 ? 111.971 47.719 -10.318 1.00 43.24 90 PRO X N 1
ATOM 711 C CA . PRO A 1 90 ? 111.568 47.873 -8.918 1.00 42.26 90 PRO X CA 1
ATOM 712 C C . PRO A 1 90 ? 112.059 49.173 -8.290 1.00 40.90 90 PRO X C 1
ATOM 713 O O . PRO A 1 90 ? 111.723 49.476 -7.149 1.00 39.44 90 PRO X O 1
ATOM 717 N N . GLU A 1 91 ? 112.822 49.942 -9.063 1.00 39.16 91 GLU X N 1
ATOM 718 C CA . GLU A 1 91 ? 113.414 51.170 -8.569 1.00 40.06 91 GLU X CA 1
ATOM 719 C C . GLU A 1 91 ? 113.545 52.288 -9.601 1.00 38.07 91 GLU X C 1
ATOM 720 O O . GLU A 1 91 ? 113.681 52.031 -10.794 1.00 37.97 91 GLU X O 1
ATOM 726 N N . HIS A 1 92 ? 113.543 53.526 -9.117 1.00 35.90 92 HIS X N 1
ATOM 727 C CA . HIS A 1 92 ? 113.700 54.690 -9.979 1.00 34.93 92 HIS X CA 1
ATOM 728 C C . HIS A 1 92 ? 115.149 55.194 -9.856 1.00 34.26 92 HIS X C 1
ATOM 729 O O . HIS A 1 92 ? 115.758 55.118 -8.784 1.00 34.56 92 HIS X O 1
ATOM 736 N N . LEU A 1 93 ? 115.692 55.680 -10.965 1.00 33.22 93 LEU X N 1
ATOM 737 C CA . LEU A 1 93 ? 117.043 56.209 -11.035 1.00 33.13 93 LEU X CA 1
ATOM 738 C C . LEU A 1 93 ? 117.326 57.171 -9.891 1.00 32.40 93 LEU X C 1
ATOM 739 O O . LEU A 1 93 ? 118.362 57.074 -9.227 1.00 29.03 93 LEU X O 1
ATOM 744 N N . LEU A 1 94 ? 116.379 58.075 -9.639 1.00 32.72 94 LEU X N 1
ATOM 745 C CA . LEU A 1 94 ? 116.573 59.072 -8.599 1.00 34.98 94 LEU X CA 1
ATOM 746 C C . LEU A 1 94 ? 116.767 58.587 -7.173 1.00 35.10 94 LEU X C 1
ATOM 747 O O . LEU A 1 94 ? 117.201 59.381 -6.327 1.00 36.24 94 LEU X O 1
ATOM 752 N N . GLU A 1 95 ? 116.415 57.335 -6.865 1.00 34.91 95 GLU X N 1
ATOM 753 C CA . GLU A 1 95 ? 116.748 56.855 -5.527 1.00 36.52 95 GLU X CA 1
ATOM 754 C C . GLU A 1 95 ? 117.863 55.807 -5.605 1.00 35.85 95 GLU X C 1
ATOM 755 O O . GLU A 1 95 ? 118.749 55.790 -4.760 1.00 35.12 95 GLU X O 1
ATOM 761 N N . ALA A 1 96 ? 117.828 54.951 -6.621 1.00 35.26 96 ALA X N 1
ATOM 762 C CA . ALA A 1 96 ? 118.837 53.901 -6.738 1.00 36.52 96 ALA X CA 1
ATOM 763 C C . ALA A 1 96 ? 120.292 54.363 -6.833 1.00 36.25 96 ALA X C 1
ATOM 764 O O . ALA A 1 96 ? 121.155 53.830 -6.142 1.00 37.19 96 ALA X O 1
ATOM 766 N N . ILE A 1 97 ? 120.589 55.347 -7.664 1.00 35.30 97 ILE X N 1
ATOM 767 C CA . ILE A 1 97 ? 121.984 55.740 -7.786 1.00 35.01 97 ILE X CA 1
ATOM 768 C C . ILE A 1 97 ? 122.496 56.589 -6.640 1.00 34.00 97 ILE X C 1
ATOM 769 O O . ILE A 1 97 ? 123.593 56.366 -6.138 1.00 33.25 97 ILE X O 1
ATOM 774 N N . PRO A 1 98 ? 121.714 57.565 -6.195 1.00 33.48 98 PRO X N 1
ATOM 775 C CA . PRO A 1 98 ? 122.227 58.362 -5.085 1.00 33.67 98 PRO X CA 1
ATOM 776 C C . PRO A 1 98 ? 122.548 57.477 -3.883 1.00 35.25 98 PRO X C 1
ATOM 777 O O . PRO A 1 98 ? 123.553 57.673 -3.184 1.00 36.38 98 PRO X O 1
ATOM 781 N N . VAL A 1 99 ? 121.698 56.487 -3.631 1.00 36.57 99 VAL X N 1
ATOM 782 C CA . VAL A 1 99 ? 121.930 55.629 -2.465 1.00 38.35 99 VAL X CA 1
ATOM 783 C C . VAL A 1 99 ? 123.246 54.870 -2.558 1.00 37.93 99 VAL X C 1
ATOM 784 O O . VAL A 1 99 ? 123.917 54.664 -1.548 1.00 38.71 99 VAL X O 1
ATOM 788 N N . MET A 1 100 ? 123.637 54.467 -3.760 1.00 37.92 100 MET X N 1
ATOM 789 C CA . MET A 1 100 ? 124.908 53.778 -3.887 1.00 38.88 100 MET X CA 1
ATOM 790 C C . MET A 1 100 ? 126.058 54.715 -3.536 1.00 37.38 100 MET X C 1
ATOM 791 O O . MET A 1 100 ? 127.051 54.289 -2.966 1.00 41.29 100 MET X O 1
ATOM 796 N N . GLY A 1 101 ? 125.912 55.993 -3.851 1.00 34.55 101 GLY X N 1
ATOM 797 C CA . GLY A 1 101 ? 126.936 56.967 -3.524 1.00 32.37 101 GLY X CA 1
ATOM 798 C C . GLY A 1 101 ? 127.063 57.166 -2.022 1.00 30.60 101 GLY X C 1
ATOM 799 O O . GLY A 1 101 ? 128.051 57.685 -1.540 1.00 30.91 101 GLY X O 1
ATOM 800 N N . CYS A 1 102 ? 126.068 56.722 -1.266 1.00 31.73 102 CYS X N 1
ATOM 801 C CA . CYS A 1 102 ? 126.093 56.876 0.173 1.00 30.26 102 CYS X CA 1
ATOM 802 C C . CYS A 1 102 ? 127.245 56.171 0.885 1.00 29.28 102 CYS X C 1
ATOM 803 O O . CYS A 1 102 ? 127.843 56.721 1.790 1.00 27.77 102 CYS X O 1
ATOM 806 N N . TYR A 1 103 ? 127.567 54.965 0.441 1.00 28.83 103 TYR X N 1
ATOM 807 C CA . TYR A 1 103 ? 128.567 54.149 1.108 1.00 28.89 103 TYR X CA 1
ATOM 808 C C . TYR A 1 103 ? 130.006 54.058 0.572 1.00 29.09 103 TYR X C 1
ATOM 809 O O . TYR A 1 103 ? 130.715 53.114 0.903 1.00 30.97 103 TYR X O 1
ATOM 818 N N . CYS A 1 104 ? 130.447 55.020 -0.223 1.00 27.82 104 CYS X N 1
ATOM 819 C CA . CYS A 1 104 ? 131.799 54.968 -0.774 1.00 27.74 104 CYS X CA 1
ATOM 820 C C . CYS A 1 104 ? 132.300 56.384 -1.051 1.00 28.10 104 CYS X C 1
ATOM 821 O O . CYS A 1 104 ? 131.557 57.360 -0.879 1.00 26.74 104 CYS X O 1
ATOM 824 N N . ASP A 1 105 ? 133.550 56.495 -1.480 1.00 26.48 105 ASP X N 1
ATOM 825 C CA . ASP A 1 105 ? 134.141 57.802 -1.770 1.00 27.12 105 ASP X CA 1
ATOM 826 C C . ASP A 1 105 ? 134.367 58.019 -3.262 1.00 24.35 105 ASP X C 1
ATOM 827 O O . ASP A 1 105 ? 134.330 59.145 -3.749 1.00 22.95 105 ASP X O 1
ATOM 832 N N . ILE A 1 106 ? 134.570 56.915 -3.975 1.00 24.48 106 ILE X N 1
ATOM 833 C CA . ILE A 1 106 ? 134.863 56.943 -5.414 1.00 23.91 106 ILE X CA 1
ATOM 834 C C . ILE A 1 106 ? 134.226 55.705 -5.995 1.00 23.60 106 ILE X C 1
ATOM 835 O O . ILE A 1 106 ? 134.245 54.641 -5.377 1.00 22.90 106 ILE X O 1
ATOM 840 N N . ILE A 1 107 ? 133.692 55.845 -7.195 1.00 22.97 107 ILE X N 1
ATOM 841 C CA . ILE A 1 107 ? 133.018 54.774 -7.879 1.00 23.75 107 ILE X CA 1
ATOM 842 C C . ILE A 1 107 ? 133.652 54.493 -9.250 1.00 24.96 107 ILE X C 1
ATOM 843 O O . ILE A 1 107 ? 133.905 55.426 -10.036 1.00 25.94 107 ILE X O 1
ATOM 848 N N . GLY A 1 108 ? 133.902 53.217 -9.524 1.00 23.94 108 GLY X N 1
ATOM 849 C CA . GLY A 1 108 ? 134.399 52.819 -10.829 1.00 22.33 108 GLY X CA 1
ATOM 850 C C . GLY A 1 108 ? 133.200 52.107 -11.466 1.00 23.92 108 GLY X C 1
ATOM 851 O O . GLY A 1 108 ? 132.552 51.298 -10.811 1.00 24.83 108 GLY X O 1
ATOM 852 N N . VAL A 1 109 ? 132.910 52.394 -12.729 1.00 23.01 109 VAL X N 1
ATOM 853 C CA . VAL A 1 109 ? 131.772 51.807 -13.428 1.00 26.42 109 VAL X CA 1
ATOM 854 C C . VAL A 1 109 ? 132.166 51.161 -14.742 1.00 28.17 109 VAL X C 1
ATOM 855 O O . VAL A 1 109 ? 132.784 51.800 -15.589 1.00 26.88 109 VAL X O 1
ATOM 859 N N . ARG A 1 110 ? 131.803 49.902 -14.922 1.00 28.23 110 ARG X N 1
ATOM 860 C CA . ARG A 1 110 ? 132.114 49.268 -16.186 1.00 32.20 110 ARG X CA 1
ATOM 861 C C . ARG A 1 110 ? 130.795 49.037 -16.933 1.00 32.76 110 ARG X C 1
ATOM 862 O O . ARG A 1 110 ? 129.958 48.221 -16.505 1.00 32.69 110 ARG X O 1
ATOM 870 N N . SER A 1 111 ? 130.593 49.780 -18.017 1.00 33.74 111 SER X N 1
ATOM 871 C CA . SER A 1 111 ? 129.390 49.646 -18.838 1.00 36.36 111 SER X CA 1
ATOM 872 C C . SER A 1 111 ? 129.713 48.983 -20.181 1.00 39.56 111 SER X C 1
ATOM 873 O O . SER A 1 111 ? 130.778 48.405 -20.351 1.00 39.70 111 SER X O 1
ATOM 876 N N . PHE A 1 112 ? 128.809 49.075 -21.144 1.00 40.81 112 PHE X N 1
ATOM 877 C CA . PHE A 1 112 ? 129.050 48.401 -22.410 1.00 44.28 112 PHE X CA 1
ATOM 878 C C . PHE A 1 112 ? 128.131 48.901 -23.517 1.00 45.60 112 PHE X C 1
ATOM 879 O O . PHE A 1 112 ? 127.052 49.438 -23.258 1.00 44.99 112 PHE X O 1
ATOM 887 N N . ALA A 1 113 ? 128.570 48.713 -24.755 1.00 47.30 113 ALA X N 1
ATOM 888 C CA . ALA A 1 113 ? 127.777 49.098 -25.910 1.00 49.58 113 ALA X CA 1
ATOM 889 C C . ALA A 1 113 ? 126.903 47.872 -26.217 1.00 51.62 113 ALA X C 1
ATOM 890 O O . ALA A 1 113 ? 127.425 46.775 -26.366 1.00 50.53 113 ALA X O 1
ATOM 892 N N . ARG A 1 114 ? 125.585 48.034 -26.300 1.00 54.65 114 ARG X N 1
ATOM 893 C CA . ARG A 1 114 ? 124.753 46.874 -26.587 1.00 57.74 114 ARG X CA 1
ATOM 894 C C . ARG A 1 114 ? 124.546 46.617 -28.081 1.00 57.86 114 ARG X C 1
ATOM 895 O O . ARG A 1 114 ? 124.004 45.579 -28.471 1.00 57.86 114 ARG X O 1
ATOM 903 N N . PHE A 1 115 ? 124.997 47.553 -28.910 1.00 57.45 115 PHE X N 1
ATOM 904 C CA . PHE A 1 115 ? 124.911 47.421 -30.371 1.00 58.08 115 PHE X CA 1
ATOM 905 C C . PHE A 1 115 ? 123.524 47.240 -30.965 1.00 58.85 115 PHE X C 1
ATOM 906 O O . PHE A 1 115 ? 123.334 46.372 -31.811 1.00 59.75 115 PHE X O 1
ATOM 914 N N . GLU A 1 116 ? 122.554 48.042 -30.542 1.00 59.54 116 GLU X N 1
ATOM 915 C CA . GLU A 1 116 ? 121.212 47.917 -31.105 1.00 60.24 116 GLU X CA 1
ATOM 916 C C . GLU A 1 116 ? 120.778 49.287 -31.571 1.00 59.83 116 GLU X C 1
ATOM 917 O O . GLU A 1 116 ? 119.917 49.424 -32.446 1.00 60.11 116 GLU X O 1
ATOM 923 N N . ASN A 1 117 ? 121.383 50.305 -30.974 1.00 57.96 117 ASN X N 1
ATOM 924 C CA . ASN A 1 117 ? 121.072 51.679 -31.311 1.00 56.67 117 ASN X CA 1
ATOM 925 C C . ASN A 1 117 ? 122.326 52.517 -31.091 1.00 55.49 117 ASN X C 1
ATOM 926 O O . ASN A 1 117 ? 122.865 52.580 -29.983 1.00 54.61 117 ASN X O 1
ATOM 931 N N . ARG A 1 118 ? 122.790 53.155 -32.154 1.00 54.27 118 ARG X N 1
ATOM 932 C CA . ARG A 1 118 ? 123.997 53.954 -32.071 1.00 54.14 118 ARG X CA 1
ATOM 933 C C . ARG A 1 118 ? 123.823 55.125 -31.119 1.00 52.77 118 ARG X C 1
ATOM 934 O O . ARG A 1 118 ? 124.672 55.373 -30.276 1.00 51.14 118 ARG X O 1
ATOM 942 N N . GLU A 1 119 ? 122.717 55.840 -31.260 1.00 52.46 119 GLU X N 1
ATOM 943 C CA . GLU A 1 119 ? 122.444 56.980 -30.400 1.00 52.87 119 GLU X CA 1
ATOM 944 C C . GLU A 1 119 ? 122.579 56.598 -28.932 1.00 51.15 119 GLU X C 1
ATOM 945 O O . GLU A 1 119 ? 123.345 57.206 -28.185 1.00 50.46 119 GLU X O 1
ATOM 951 N N . TYR A 1 120 ? 121.825 55.585 -28.530 1.00 49.93 120 TYR X N 1
ATOM 952 C CA . TYR A 1 120 ? 121.840 55.110 -2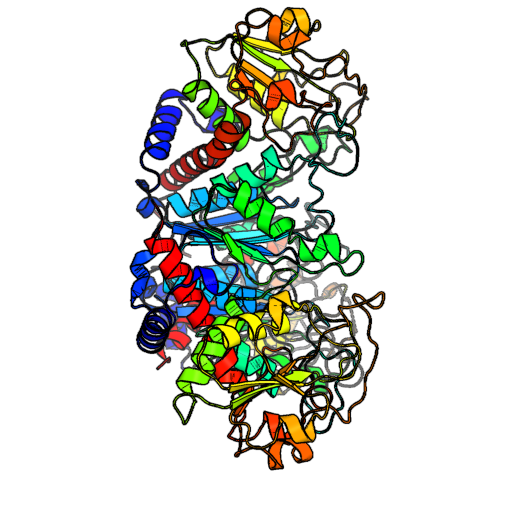7.151 1.00 49.16 120 TYR X CA 1
ATOM 953 C C . TYR A 1 120 ? 123.235 54.748 -26.665 1.00 45.90 120 TYR X C 1
ATOM 954 O O . TYR A 1 120 ? 123.662 55.174 -25.596 1.00 44.80 120 TYR X O 1
ATOM 963 N N . ASP A 1 121 ? 123.931 53.931 -27.443 1.00 43.00 121 ASP X N 1
ATOM 964 C CA . ASP A 1 121 ? 125.282 53.519 -27.080 1.00 39.27 121 ASP X CA 1
ATOM 965 C C . ASP A 1 121 ? 126.202 54.722 -26.944 1.00 36.98 121 ASP X C 1
ATOM 966 O O . ASP A 1 121 ? 126.883 54.883 -25.925 1.00 37.93 121 ASP X O 1
ATOM 971 N N . TYR A 1 122 ? 126.226 55.577 -27.954 1.00 34.87 122 TYR X N 1
ATOM 972 C CA . TYR A 1 122 ? 127.089 56.745 -27.879 1.00 34.22 122 TYR X CA 1
ATOM 973 C C . TYR A 1 122 ? 126.635 57.802 -26.896 1.00 34.11 122 TYR X C 1
ATOM 974 O O . TYR A 1 122 ? 127.373 58.737 -26.636 1.00 36.41 122 TYR X O 1
ATOM 983 N N . ASN A 1 123 ? 125.443 57.657 -26.332 1.00 35.10 123 ASN X N 1
ATOM 984 C CA . ASN A 1 123 ? 124.990 58.621 -25.327 1.00 37.94 123 ASN X CA 1
ATOM 985 C C . ASN A 1 123 ? 125.654 58.300 -23.977 1.00 37.14 123 ASN X C 1
ATOM 986 O O . ASN A 1 123 ? 125.683 59.151 -23.091 1.00 38.16 123 ASN X O 1
ATOM 991 N N . GLU A 1 124 ? 126.174 57.076 -23.834 1.00 36.26 124 GLU X N 1
ATOM 992 C CA . GLU A 1 124 ? 126.853 56.626 -22.610 1.00 35.03 124 GLU X CA 1
ATOM 993 C C . GLU A 1 124 ? 125.912 56.823 -21.419 1.00 34.97 124 GLU X C 1
ATOM 994 O O . GLU A 1 124 ? 126.214 57.515 -20.435 1.00 32.26 124 GLU X O 1
ATOM 1000 N N . VAL A 1 125 ? 124.769 56.167 -21.518 1.00 35.09 125 VAL X N 1
ATOM 1001 C CA . VAL A 1 125 ? 123.749 56.303 -20.519 1.00 34.75 125 VAL X CA 1
ATOM 1002 C C . VAL A 1 125 ? 124.115 55.865 -19.110 1.00 34.72 125 VAL X C 1
ATOM 1003 O O . VAL A 1 125 ? 123.972 56.644 -18.183 1.00 32.63 125 VAL X O 1
ATOM 1007 N N . ILE A 1 126 ? 124.578 54.630 -18.944 1.00 34.62 126 ILE X N 1
ATOM 1008 C CA . ILE A 1 126 ? 124.930 54.163 -17.612 1.00 34.62 126 ILE X CA 1
ATOM 1009 C C . ILE A 1 126 ? 126.004 54.995 -16.917 1.00 34.59 126 ILE X C 1
ATOM 1010 O O . ILE A 1 126 ? 125.798 55.434 -15.792 1.00 34.51 126 ILE X O 1
ATOM 1015 N N . ILE A 1 127 ? 127.139 55.248 -17.561 1.00 33.15 127 ILE X N 1
ATOM 1016 C CA . ILE A 1 127 ? 128.135 56.006 -16.829 1.00 32.90 127 ILE X CA 1
ATOM 1017 C C . ILE A 1 127 ? 127.692 57.436 -16.519 1.00 32.84 127 ILE X C 1
ATOM 1018 O O . ILE A 1 127 ? 128.026 57.974 -15.451 1.00 29.68 127 ILE X O 1
ATOM 1023 N N . ASN A 1 128 ? 126.935 58.053 -17.429 1.00 31.65 128 ASN X N 1
ATOM 1024 C CA . ASN A 1 128 ? 126.457 59.412 -17.168 1.00 32.34 128 ASN X CA 1
ATOM 1025 C C . ASN A 1 128 ? 125.425 59.456 -16.028 1.00 32.15 128 ASN X C 1
ATOM 1026 O O . ASN A 1 128 ? 125.337 60.453 -15.328 1.00 30.70 128 ASN X O 1
ATOM 1031 N N . GLN A 1 129 ? 124.669 58.380 -15.822 1.00 31.37 129 GLN X N 1
ATOM 1032 C CA . GLN A 1 129 ? 123.714 58.381 -14.716 1.00 32.25 129 GLN X CA 1
ATOM 1033 C C . GLN A 1 129 ? 124.506 58.424 -13.411 1.00 31.91 129 GLN X C 1
ATOM 1034 O O . GLN A 1 129 ? 124.152 59.152 -12.480 1.00 31.90 129 GLN X O 1
ATOM 1040 N N . PHE A 1 130 ? 125.596 57.663 -13.347 1.00 30.33 130 PHE X N 1
ATOM 1041 C CA . PHE A 1 130 ? 126.420 57.672 -12.142 1.00 29.14 130 PHE X CA 1
ATOM 1042 C C . PHE A 1 130 ? 127.125 59.013 -11.953 1.00 29.15 130 PHE X C 1
ATOM 1043 O O . PHE A 1 130 ? 127.249 59.498 -10.825 1.00 26.64 130 PHE X O 1
ATOM 1051 N N . ILE A 1 131 ? 127.566 59.628 -13.050 1.00 27.75 131 ILE X N 1
ATOM 1052 C CA . ILE A 1 131 ? 128.233 60.918 -12.934 1.00 27.82 131 ILE X CA 1
ATOM 1053 C C . ILE A 1 131 ? 127.241 61.952 -12.369 1.00 29.42 131 ILE X C 1
ATOM 1054 O O . ILE A 1 131 ? 127.505 62.639 -11.365 1.00 26.54 131 ILE X O 1
ATOM 1059 N N . GLN A 1 132 ? 126.086 62.022 -13.018 1.00 30.30 132 GLN X N 1
ATOM 1060 C CA . GLN A 1 132 ? 125.023 62.939 -12.652 1.00 32.96 132 GLN X CA 1
ATOM 1061 C C . GLN A 1 132 ? 124.379 62.761 -11.282 1.00 32.24 132 GLN X C 1
ATOM 1062 O O . GLN A 1 132 ? 124.118 63.748 -10.597 1.00 31.98 132 GLN X O 1
ATOM 1068 N N . HIS A 1 133 ? 124.125 61.516 -10.889 1.00 31.29 133 HIS X N 1
ATOM 1069 C CA . HIS A 1 133 ? 123.400 61.252 -9.641 1.00 32.52 133 HIS X CA 1
ATOM 1070 C C . HIS A 1 133 ? 124.005 60.528 -8.452 1.00 30.65 133 HIS X C 1
ATOM 1071 O O . HIS A 1 133 ? 123.358 60.477 -7.411 1.00 29.37 133 HIS X O 1
ATOM 1078 N N . SER A 1 134 ? 125.210 59.964 -8.591 1.00 28.87 134 SER X N 1
ATOM 1079 C CA . SER A 1 134 ? 125.803 59.206 -7.484 1.00 27.37 134 SER X CA 1
ATOM 1080 C C . SER A 1 134 ? 126.337 60.095 -6.399 1.00 26.49 134 SER X C 1
ATOM 1081 O O . SER A 1 134 ? 126.481 59.653 -5.277 1.00 27.39 134 SER X O 1
ATOM 1084 N N . GLY A 1 135 ? 126.651 61.337 -6.746 1.00 25.85 135 GLY X N 1
ATOM 1085 C CA . GLY A 1 135 ? 127.215 62.267 -5.793 1.00 28.82 135 GLY X CA 1
ATOM 1086 C C . GLY A 1 135 ? 128.683 61.973 -5.490 1.00 28.94 135 GLY X C 1
ATOM 1087 O O . GLY A 1 135 ? 129.232 62.508 -4.535 1.00 27.62 135 GLY X O 1
ATOM 1088 N N . ARG A 1 136 ? 129.325 61.135 -6.306 1.00 28.16 136 ARG X N 1
ATOM 1089 C CA . ARG A 1 136 ? 130.741 60.803 -6.093 1.00 29.61 136 ARG X CA 1
ATOM 1090 C C . ARG A 1 136 ? 131.548 60.904 -7.387 1.00 30.08 136 ARG X C 1
ATOM 1091 O O . ARG A 1 136 ? 130.985 60.840 -8.457 1.00 31.37 136 ARG X O 1
ATOM 1099 N N . PRO A 1 137 ? 132.882 61.060 -7.292 1.00 31.15 137 PRO X N 1
ATOM 1100 C CA . PRO A 1 137 ? 133.731 61.129 -8.501 1.00 30.64 137 PRO X CA 1
ATOM 1101 C C . PRO A 1 137 ? 133.606 59.737 -9.153 1.00 29.98 137 PRO X C 1
ATOM 1102 O O . PRO A 1 137 ? 133.684 58.721 -8.459 1.00 29.24 137 PRO X O 1
ATOM 1106 N N . VAL A 1 138 ? 133.391 59.698 -10.463 1.00 28.42 138 VAL X N 1
ATOM 1107 C CA . VAL A 1 138 ? 133.227 58.438 -11.216 1.00 26.69 138 VAL X CA 1
ATOM 1108 C C . VAL A 1 138 ? 134.360 58.256 -12.234 1.00 26.87 138 VAL X C 1
ATOM 1109 O O . VAL A 1 138 ? 134.791 59.218 -12.877 1.00 26.37 138 VAL X O 1
ATOM 1113 N N . PHE A 1 139 ? 134.871 57.038 -12.360 1.00 25.75 139 PHE X N 1
ATOM 1114 C CA . PHE A 1 139 ? 135.879 56.815 -13.385 1.00 25.33 139 PHE X CA 1
ATOM 1115 C C . PHE A 1 139 ? 135.358 55.593 -14.113 1.00 26.27 139 PHE X C 1
ATOM 1116 O O . PHE A 1 139 ? 134.705 54.732 -13.527 1.00 26.75 139 PHE X O 1
ATOM 1124 N N . SER A 1 140 ? 135.639 55.547 -15.404 1.00 25.43 140 SER X N 1
ATOM 1125 C CA . SER A 1 140 ? 135.230 54.473 -16.274 1.00 26.36 140 SER X CA 1
ATOM 1126 C C . SER A 1 140 ? 136.182 53.255 -16.254 1.00 26.57 140 SER X C 1
ATOM 1127 O O . SER A 1 140 ? 137.396 53.412 -16.357 1.00 26.74 140 SER X O 1
ATOM 1130 N N . MET A 1 141 ? 135.618 52.050 -16.117 1.00 25.47 141 MET X N 1
ATOM 1131 C CA . MET A 1 141 ? 136.375 50.799 -16.150 1.00 27.49 141 MET X CA 1
ATOM 1132 C C . MET A 1 141 ? 136.115 50.172 -17.549 1.00 28.92 141 MET X C 1
ATOM 1133 O O . MET A 1 141 ? 136.214 48.956 -17.754 1.00 31.67 141 MET X O 1
ATOM 1138 N N . GLU A 1 142 ? 135.786 51.057 -18.487 1.00 28.66 142 GLU X N 1
ATOM 1139 C CA . GLU A 1 142 ? 135.448 50.789 -19.883 1.00 29.37 142 GLU X CA 1
ATOM 1140 C C . GLU A 1 142 ? 133.992 51.165 -19.977 1.00 29.20 142 GLU X C 1
ATOM 1141 O O . GLU A 1 142 ? 133.179 50.732 -19.159 1.00 28.11 142 GLU X O 1
ATOM 1147 N N . ALA A 1 143 ? 133.668 51.998 -20.949 1.00 29.43 143 ALA X N 1
ATOM 1148 C CA . ALA A 1 143 ? 132.294 52.422 -21.166 1.00 29.50 143 ALA X CA 1
ATOM 1149 C C . ALA A 1 143 ? 131.863 51.904 -22.546 1.00 30.89 143 ALA X C 1
ATOM 1150 O O . ALA A 1 143 ? 132.515 51.017 -23.125 1.00 30.66 143 ALA X O 1
ATOM 1152 N N . ALA A 1 144 ? 130.784 52.450 -23.091 1.00 31.19 144 ALA X N 1
ATOM 1153 C CA . ALA A 1 144 ? 130.333 51.984 -24.405 1.00 31.11 144 ALA X CA 1
ATOM 1154 C C . ALA A 1 144 ? 131.188 52.502 -25.563 1.00 31.02 144 ALA X C 1
ATOM 1155 O O . ALA A 1 144 ? 131.292 51.837 -26.575 1.00 33.38 144 ALA X O 1
ATOM 1157 N N . THR A 1 145 ? 131.824 53.661 -25.407 1.00 30.38 145 THR X N 1
ATOM 1158 C CA . THR A 1 145 ? 132.606 54.235 -26.498 1.00 30.34 145 THR X CA 1
ATOM 1159 C C . THR A 1 145 ? 134.049 54.672 -26.177 1.00 29.00 145 THR X C 1
ATOM 1160 O O . THR A 1 145 ? 134.730 55.227 -27.041 1.00 27.52 145 THR X O 1
ATOM 1164 N N . ARG A 1 146 ? 134.501 54.453 -24.935 1.00 26.78 146 ARG X N 1
ATOM 1165 C CA . ARG A 1 146 ? 135.868 54.798 -24.535 1.00 25.49 146 ARG X CA 1
ATOM 1166 C C . ARG A 1 146 ? 136.337 53.765 -23.502 1.00 25.41 146 ARG X C 1
ATOM 1167 O O . ARG A 1 146 ? 135.530 53.001 -22.958 1.00 24.59 146 ARG X O 1
ATOM 1175 N N . HIS A 1 147 ? 137.637 53.773 -23.203 1.00 24.12 147 HIS X N 1
ATOM 1176 C CA . HIS A 1 147 ? 138.216 52.857 -22.210 1.00 22.52 147 HIS X CA 1
ATOM 1177 C C . HIS A 1 147 ? 139.508 53.559 -21.820 1.00 24.17 147 HIS X C 1
ATOM 1178 O O . HIS A 1 147 ? 140.621 53.085 -22.105 1.00 23.24 147 HIS X O 1
ATOM 1185 N N . PRO A 1 148 ? 139.365 54.730 -21.184 1.00 23.66 148 PRO X N 1
ATOM 1186 C CA . PRO A 1 148 ? 140.489 55.553 -20.750 1.00 23.85 148 PRO X CA 1
ATOM 1187 C C . PRO A 1 148 ? 141.554 54.867 -19.902 1.00 23.79 148 PRO X C 1
ATOM 1188 O O . PRO A 1 148 ? 142.737 55.202 -20.025 1.00 22.28 148 PRO X O 1
ATOM 1192 N N . LEU A 1 149 ? 141.168 53.896 -19.074 1.00 22.48 149 LEU X N 1
ATOM 1193 C CA . LEU A 1 149 ? 142.187 53.216 -18.263 1.00 22.40 149 LEU X CA 1
ATOM 1194 C C . LEU A 1 149 ? 143.114 52.430 -19.181 1.00 23.62 149 LEU X C 1
ATOM 1195 O O . LEU A 1 149 ? 144.313 52.316 -18.926 1.00 23.07 149 LEU X O 1
ATOM 1200 N N . GLN A 1 150 ? 142.540 51.879 -20.249 1.00 24.01 150 GLN X N 1
ATOM 1201 C CA . GLN A 1 150 ? 143.321 51.093 -21.197 1.00 23.56 150 GLN X CA 1
ATOM 1202 C C . GLN A 1 150 ? 144.258 52.019 -21.947 1.00 22.65 150 GLN X C 1
ATOM 1203 O O . GLN A 1 150 ? 145.457 51.799 -21.983 1.00 23.00 150 GLN X O 1
ATOM 1209 N N . SER A 1 151 ? 143.696 53.074 -22.523 1.00 21.96 151 SER X N 1
ATOM 1210 C CA . SER A 1 151 ? 144.480 54.015 -23.292 1.00 23.31 151 SER X CA 1
ATOM 1211 C C . SER A 1 151 ? 145.644 54.611 -22.505 1.00 24.16 151 SER X C 1
ATOM 1212 O O . SER A 1 151 ? 146.754 54.714 -23.033 1.00 24.70 151 SER X O 1
ATOM 1215 N N . PHE A 1 152 ? 145.388 54.986 -21.248 1.00 22.51 152 PHE X N 1
ATOM 1216 C CA . PHE A 1 152 ? 146.390 55.566 -20.382 1.00 21.67 152 PHE X CA 1
ATOM 1217 C C . PHE A 1 152 ? 147.519 54.545 -20.170 1.00 22.69 152 PHE X C 1
ATOM 1218 O O . PHE A 1 152 ? 148.702 54.877 -20.219 1.00 23.15 152 PHE X O 1
ATOM 1226 N N . ALA A 1 153 ? 147.157 53.296 -19.940 1.00 20.08 153 ALA X N 1
ATOM 1227 C CA . ALA A 1 153 ? 148.144 52.262 -19.768 1.00 20.83 153 ALA X CA 1
ATOM 1228 C C . ALA A 1 153 ? 148.947 52.158 -21.093 1.00 22.09 153 ALA X C 1
ATOM 1229 O O . ALA A 1 153 ? 150.187 51.997 -21.101 1.00 22.30 153 ALA X O 1
ATOM 1231 N N . ASP A 1 154 ? 148.238 52.244 -22.213 1.00 21.53 154 ASP X N 1
ATOM 1232 C CA . ASP A 1 154 ? 148.895 52.162 -23.530 1.00 22.55 154 ASP X CA 1
ATOM 1233 C C . ASP A 1 154 ? 149.883 53.296 -23.729 1.00 22.75 154 ASP X C 1
ATOM 1234 O O . ASP A 1 154 ? 150.978 53.067 -24.250 1.00 23.67 154 ASP X O 1
ATOM 1239 N N . LEU A 1 155 ? 149.501 54.504 -23.308 1.00 22.60 155 LEU X N 1
ATOM 1240 C CA . LEU A 1 155 ? 150.383 55.663 -23.397 1.00 24.32 155 LEU X CA 1
ATOM 1241 C C . LEU A 1 155 ? 151.610 55.440 -22.505 1.00 24.67 155 LEU X C 1
ATOM 1242 O O . LEU A 1 155 ? 152.739 55.726 -22.917 1.00 23.50 155 LEU X O 1
ATOM 1247 N N . ILE A 1 156 ? 151.390 54.943 -21.281 1.00 24.36 156 ILE X N 1
ATOM 1248 C CA . ILE A 1 156 ? 152.498 54.658 -20.358 1.00 22.05 156 ILE X CA 1
ATOM 1249 C C . ILE A 1 156 ? 153.451 53.625 -21.001 1.00 23.72 156 ILE X C 1
ATOM 1250 O O . ILE A 1 156 ? 154.674 53.787 -20.950 1.00 22.79 156 ILE X O 1
ATOM 1255 N N . THR A 1 157 ? 152.921 52.581 -21.643 1.00 23.17 157 THR X N 1
ATOM 1256 C CA . THR A 1 157 ? 153.863 51.631 -22.212 1.00 23.63 157 THR X CA 1
ATOM 1257 C C . THR A 1 157 ? 154.644 52.148 -23.421 1.00 22.92 157 THR X C 1
ATOM 1258 O O . THR A 1 157 ? 155.816 51.815 -23.559 1.00 23.41 157 THR X O 1
ATOM 1262 N N . ILE A 1 158 ? 154.043 53.016 -24.228 1.00 22.37 158 ILE X N 1
ATOM 1263 C CA . ILE A 1 158 ? 154.762 53.597 -25.367 1.00 22.89 158 ILE X CA 1
ATOM 1264 C C . ILE A 1 158 ? 155.891 54.472 -24.800 1.00 24.32 158 ILE X C 1
ATOM 1265 O O . ILE A 1 158 ? 157.040 54.400 -25.251 1.00 23.79 158 ILE X O 1
ATOM 1270 N N . GLU A 1 159 ? 155.577 55.274 -23.787 1.00 21.84 159 GLU X N 1
ATOM 1271 C CA . GLU A 1 159 ? 156.590 56.109 -23.162 1.00 24.00 159 GLU X CA 1
ATOM 1272 C C . GLU A 1 159 ? 157.691 55.267 -22.544 1.00 24.43 159 GLU X C 1
ATOM 1273 O O . GLU A 1 159 ? 158.862 55.677 -22.474 1.00 24.65 159 GLU X O 1
ATOM 1279 N N . GLU A 1 160 ? 157.310 54.082 -22.093 1.00 23.47 160 GLU X N 1
ATOM 1280 C CA . GLU A 1 160 ? 158.235 53.199 -21.433 1.00 23.32 160 GLU X CA 1
ATOM 1281 C C . GLU A 1 160 ? 159.217 52.538 -22.394 1.00 22.68 160 GLU X C 1
ATOM 1282 O O . GLU A 1 160 ? 160.388 52.354 -22.063 1.00 21.87 160 GLU X O 1
ATOM 1288 N N . TYR A 1 161 ? 158.727 52.203 -23.578 1.00 21.92 161 TYR X N 1
ATOM 1289 C CA . TYR A 1 161 ? 159.536 51.518 -24.564 1.00 24.52 161 TYR X CA 1
ATOM 1290 C C . TYR A 1 161 ? 160.044 52.354 -25.738 1.00 26.42 161 TYR X C 1
ATOM 1291 O O . TYR A 1 161 ? 160.969 51.933 -26.413 1.00 27.05 161 TYR X O 1
ATOM 1300 N N . LYS A 1 162 ? 159.489 53.546 -25.958 1.00 26.70 162 LYS X N 1
ATOM 1301 C CA . LYS A 1 162 ? 159.903 54.312 -27.143 1.00 27.87 162 LYS X CA 1
ATOM 1302 C C . LYS A 1 162 ? 161.382 54.691 -27.136 1.00 28.34 162 LYS X C 1
ATOM 1303 O O . LYS A 1 162 ? 161.975 54.944 -26.079 1.00 27.63 162 LYS X O 1
ATOM 1309 N N . LYS A 1 163 ? 161.957 54.715 -28.337 1.00 30.74 163 LYS X N 1
ATOM 1310 C CA . LYS A 1 163 ? 163.363 55.042 -28.565 1.00 32.75 163 LYS X CA 1
ATOM 1311 C C . LYS A 1 163 ? 163.541 56.533 -28.892 1.00 32.99 163 LYS X C 1
ATOM 1312 O O . LYS A 1 163 ? 164.670 57.027 -28.912 1.00 31.00 163 LYS X O 1
ATOM 1318 N N . THR A 1 164 ? 162.446 57.230 -29.191 1.00 32.33 164 THR X N 1
ATOM 1319 C CA . THR A 1 164 ? 162.514 58.671 -29.493 1.00 34.51 164 THR X CA 1
ATOM 1320 C C . THR A 1 164 ? 161.308 59.399 -28.937 1.00 32.21 164 THR X C 1
ATOM 1321 O O . THR A 1 164 ? 160.334 58.782 -28.499 1.00 33.68 164 THR X O 1
ATOM 1325 N N . ALA A 1 165 ? 161.382 60.716 -28.958 1.00 30.54 165 ALA X N 1
ATOM 1326 C CA . ALA A 1 165 ? 160.313 61.535 -28.420 1.00 30.67 165 ALA X CA 1
ATOM 1327 C C . ALA A 1 165 ? 158.995 61.371 -29.162 1.00 31.29 165 ALA X C 1
ATOM 1328 O O . ALA A 1 165 ? 157.944 61.248 -28.536 1.00 29.11 165 ALA X O 1
ATOM 1330 N N . ARG A 1 166 ? 159.049 61.402 -30.494 1.00 29.82 166 ARG X N 1
ATOM 1331 C CA . ARG A 1 166 ? 157.822 61.316 -31.282 1.00 29.88 166 ARG X CA 1
ATOM 1332 C C . ARG A 1 166 ? 157.758 60.121 -32.196 1.00 28.32 166 ARG X C 1
ATOM 1333 O O . ARG A 1 166 ? 157.906 60.244 -33.407 1.00 29.44 166 ARG X O 1
ATOM 1341 N N . PRO A 1 167 ? 157.510 58.934 -31.634 1.00 26.35 167 PRO X N 1
ATOM 1342 C CA . PRO A 1 167 ? 157.440 57.749 -32.493 1.00 26.87 167 PRO X CA 1
ATOM 1343 C C . PRO A 1 167 ? 156.274 57.805 -33.465 1.00 26.78 167 PRO X C 1
ATOM 1344 O O . PRO A 1 167 ? 155.360 58.601 -33.295 1.00 29.19 167 PRO X O 1
ATOM 1348 N N . LYS A 1 168 ? 156.329 56.959 -34.489 1.00 29.40 168 LYS X N 1
ATOM 1349 C CA . LYS A 1 168 ? 155.225 56.832 -35.430 1.00 30.90 168 LYS X CA 1
ATOM 1350 C C . LYS A 1 168 ? 154.445 55.659 -34.835 1.00 30.66 168 LYS X C 1
ATOM 1351 O O . LYS A 1 168 ? 154.966 54.542 -34.709 1.00 30.56 168 LYS X O 1
ATOM 1357 N N . VAL A 1 169 ? 153.205 55.930 -34.447 1.00 30.29 169 VAL X N 1
ATOM 1358 C CA . VAL A 1 169 ? 152.354 54.921 -33.826 1.00 29.85 169 VAL X CA 1
ATOM 1359 C C . VAL A 1 169 ? 151.174 54.667 -34.746 1.00 28.94 169 VAL X C 1
ATOM 1360 O O . VAL A 1 169 ? 150.424 55.589 -35.101 1.00 29.75 169 VAL X O 1
ATOM 1364 N N . VAL A 1 170 ? 151.021 53.413 -35.124 1.00 27.52 170 VAL X N 1
ATOM 1365 C CA . VAL A 1 170 ? 149.961 53.015 -36.026 1.00 28.13 170 VAL X CA 1
ATOM 1366 C C . VAL A 1 170 ? 148.928 52.098 -35.353 1.00 29.04 170 VAL X C 1
ATOM 1367 O O . VAL A 1 170 ? 149.285 51.065 -34.780 1.00 26.19 170 VAL X O 1
ATOM 1371 N N . MET A 1 171 ? 147.659 52.484 -35.424 1.00 28.03 171 MET X N 1
ATOM 1372 C CA . MET A 1 171 ? 146.594 51.651 -34.882 1.00 29.17 171 MET X CA 1
ATOM 1373 C C . MET A 1 171 ? 145.968 50.952 -36.080 1.00 28.68 171 MET X C 1
ATOM 1374 O O . MET A 1 171 ? 145.480 51.621 -36.991 1.00 27.29 171 MET X O 1
ATOM 1379 N N . THR A 1 172 ? 146.003 49.623 -36.088 1.00 27.52 172 THR X N 1
ATOM 1380 C CA . THR A 1 172 ? 145.421 48.861 -37.192 1.00 27.83 172 THR X CA 1
ATOM 1381 C C . THR A 1 172 ? 144.271 47.954 -36.795 1.00 28.74 172 THR X C 1
ATOM 1382 O O . THR A 1 172 ? 144.273 47.335 -35.734 1.00 28.53 172 THR X O 1
ATOM 1386 N N . TRP A 1 173 ? 143.287 47.876 -37.676 1.00 29.51 173 TRP X N 1
ATOM 1387 C CA . TRP A 1 173 ? 142.150 46.988 -37.491 1.00 27.21 173 TRP X CA 1
ATOM 1388 C C . TRP A 1 173 ? 142.720 45.590 -37.776 1.00 26.89 173 TRP X C 1
ATOM 1389 O O . TRP A 1 173 ? 143.814 45.466 -38.306 1.00 26.73 173 TRP X O 1
ATOM 1400 N N . ALA A 1 174 ? 141.990 44.550 -37.397 1.00 26.22 174 ALA X N 1
ATOM 1401 C CA . ALA A 1 174 ? 142.369 43.166 -37.660 1.00 28.68 174 ALA X CA 1
ATOM 1402 C C . ALA A 1 174 ? 141.046 42.406 -37.464 1.00 30.15 174 ALA X C 1
ATOM 1403 O O . ALA A 1 174 ? 140.146 42.861 -36.740 1.00 29.94 174 ALA X O 1
ATOM 1405 N N . PRO A 1 175 ? 140.909 41.236 -38.098 1.00 31.47 175 PRO X N 1
ATOM 1406 C CA . PRO A 1 175 ? 139.667 40.485 -37.988 1.00 31.18 175 PRO X CA 1
ATOM 1407 C C . PRO A 1 175 ? 139.346 39.761 -36.695 1.00 31.85 175 PRO X C 1
ATOM 1408 O O . PRO A 1 175 ? 140.248 39.307 -35.974 1.00 29.42 175 PRO X O 1
ATOM 1412 N N . HIS A 1 176 ? 138.037 39.672 -36.436 1.00 32.50 176 HIS X N 1
ATOM 1413 C CA . HIS A 1 176 ? 137.465 39.013 -35.259 1.00 33.59 176 HIS X CA 1
ATOM 1414 C C . HIS A 1 176 ? 136.133 38.308 -35.605 1.00 34.28 176 HIS X C 1
ATOM 1415 O O . HIS A 1 176 ? 135.326 38.819 -36.364 1.00 32.72 176 HIS X O 1
ATOM 1422 N N . PRO A 1 177 ? 135.898 37.121 -35.036 1.00 34.97 177 PRO X N 1
ATOM 1423 C CA . PRO A 1 177 ? 134.658 36.383 -35.298 1.00 36.86 177 PRO X CA 1
ATOM 1424 C C . PRO A 1 177 ? 133.406 37.053 -34.717 1.00 39.15 177 PRO X C 1
ATOM 1425 O O . PRO A 1 177 ? 132.301 36.801 -35.186 1.00 40.51 177 PRO X O 1
ATOM 1429 N N . ARG A 1 178 ? 133.580 37.889 -33.694 1.00 40.86 178 ARG X N 1
ATOM 1430 C CA . ARG A 1 178 ? 132.450 38.568 -33.045 1.00 42.10 178 ARG X CA 1
ATOM 1431 C C . ARG A 1 178 ? 132.389 40.077 -33.361 1.00 39.81 178 ARG X C 1
ATOM 1432 O O . ARG A 1 178 ? 133.385 40.678 -33.778 1.00 38.57 178 ARG X O 1
ATOM 1440 N N . PRO A 1 179 ? 131.208 40.697 -33.204 1.00 37.98 179 PRO X N 1
ATOM 1441 C CA . PRO A 1 179 ? 131.137 42.139 -33.483 1.00 36.98 179 PRO X CA 1
ATOM 1442 C C . PRO A 1 179 ? 131.651 42.839 -32.215 1.00 37.12 179 PRO X C 1
ATOM 1443 O O . PRO A 1 179 ? 131.170 42.577 -31.100 1.00 34.83 179 PRO X O 1
ATOM 1447 N N . LEU A 1 180 ? 132.646 43.708 -32.359 1.00 35.66 180 LEU X N 1
ATOM 1448 C CA . LEU A 1 180 ? 133.193 44.344 -31.163 1.00 34.15 180 LEU X CA 1
ATOM 1449 C C . LEU A 1 180 ? 132.955 45.850 -31.026 1.00 33.67 180 LEU X C 1
ATOM 1450 O O . LEU A 1 180 ? 132.763 46.549 -32.017 1.00 33.73 180 LEU X O 1
ATOM 1455 N N . PRO A 1 181 ? 132.924 46.363 -29.783 1.00 32.81 181 PRO X N 1
ATOM 1456 C CA . PRO A 1 181 ? 132.710 47.799 -29.529 1.00 31.61 181 PRO X CA 1
ATOM 1457 C C . PRO A 1 181 ? 133.860 48.639 -30.086 1.00 30.97 181 PRO X C 1
ATOM 1458 O O . PRO A 1 181 ? 134.972 48.156 -30.225 1.00 27.14 181 PRO X O 1
ATOM 1462 N N . GLN A 1 182 ? 133.611 49.906 -30.390 1.00 31.22 182 GLN X N 1
ATOM 1463 C CA . GLN A 1 182 ? 134.725 50.716 -30.864 1.00 32.90 182 GLN X CA 1
ATOM 1464 C C . GLN A 1 182 ? 135.342 51.482 -29.676 1.00 32.40 182 GLN X C 1
ATOM 1465 O O . GLN A 1 182 ? 136.112 52.444 -29.848 1.00 32.85 182 GLN X O 1
ATOM 1471 N N . ALA A 1 183 ? 135.000 51.029 -28.467 1.00 31.10 183 ALA X N 1
ATOM 1472 C CA . ALA A 1 183 ? 135.480 51.660 -27.242 1.00 30.53 183 ALA X CA 1
ATOM 1473 C C . ALA A 1 183 ? 136.987 51.750 -27.162 1.00 29.29 183 ALA X C 1
ATOM 1474 O O . ALA A 1 183 ? 137.498 52.831 -26.894 1.00 29.97 183 ALA X O 1
ATOM 1476 N N . VAL A 1 184 ? 137.704 50.643 -27.389 1.00 27.42 184 VAL X N 1
ATOM 1477 C CA . VAL A 1 184 ? 139.168 50.693 -27.320 1.00 27.39 184 VAL X CA 1
ATOM 1478 C C . VAL A 1 184 ? 139.816 51.553 -28.436 1.00 27.21 184 VAL X C 1
ATOM 1479 O O . VAL A 1 184 ? 140.681 52.407 -28.144 1.00 28.77 184 VAL X O 1
ATOM 1483 N N . PRO A 1 185 ? 139.413 51.352 -29.713 1.00 28.30 185 PRO X N 1
ATOM 1484 C CA . PRO A 1 185 ? 139.960 52.118 -30.860 1.00 27.67 185 PRO X CA 1
ATOM 1485 C C . PRO A 1 185 ? 139.670 53.608 -30.739 1.00 26.74 185 PRO X C 1
ATOM 1486 O O . PRO A 1 185 ? 140.530 54.451 -31.043 1.00 25.08 185 PRO X O 1
ATOM 1490 N N . ASN A 1 186 ? 138.447 53.930 -30.327 1.00 25.80 186 ASN X N 1
ATOM 1491 C CA . ASN A 1 186 ? 138.051 55.327 -30.120 1.00 26.34 186 ASN X CA 1
ATOM 1492 C C . ASN A 1 186 ? 138.979 55.994 -29.115 1.00 27.05 186 ASN X C 1
ATOM 1493 O O . ASN A 1 186 ? 139.488 57.095 -29.327 1.00 26.65 186 ASN X O 1
ATOM 1498 N N . SER A 1 187 ? 139.140 55.304 -27.991 1.00 26.77 187 SER X N 1
ATOM 1499 C CA . SER A 1 187 ? 139.915 55.774 -26.875 1.00 26.61 187 SER X CA 1
ATOM 1500 C C . SER A 1 187 ? 141.377 55.927 -27.219 1.00 26.81 187 SER X C 1
ATOM 1501 O O . SER A 1 187 ? 142.009 56.932 -26.850 1.00 26.28 187 SER X O 1
ATOM 1504 N N . PHE A 1 188 ? 141.921 54.934 -27.923 1.00 26.61 188 PHE X N 1
ATOM 1505 C CA . PHE A 1 188 ? 143.333 54.983 -28.308 1.00 27.07 188 PHE X CA 1
ATOM 1506 C C . PHE A 1 188 ? 143.575 56.221 -29.189 1.00 27.52 188 PHE X C 1
ATOM 1507 O O . PHE A 1 188 ? 144.524 56.978 -28.970 1.00 27.48 188 PHE X O 1
ATOM 1515 N N . ALA A 1 189 ? 142.697 56.439 -30.164 1.00 27.83 189 ALA X N 1
ATOM 1516 C CA . ALA A 1 189 ? 142.842 57.578 -31.085 1.00 27.52 189 ALA X CA 1
ATOM 1517 C C . ALA A 1 189 ? 142.789 58.898 -30.306 1.00 29.22 189 ALA X C 1
ATOM 1518 O O . ALA A 1 189 ? 143.607 59.804 -30.520 1.00 25.93 189 ALA X O 1
ATOM 1520 N N . GLU A 1 190 ? 141.806 58.986 -29.401 1.00 29.39 190 GLU X N 1
ATOM 1521 C CA . GLU A 1 190 ? 141.629 60.145 -28.554 1.00 26.79 190 GLU X CA 1
ATOM 1522 C C . GLU A 1 190 ? 142.917 60.440 -27.806 1.00 27.55 190 GLU X C 1
ATOM 1523 O O . GLU A 1 190 ? 143.396 61.590 -27.811 1.00 28.23 190 GLU X O 1
ATOM 1529 N N . TRP A 1 191 ? 143.491 59.421 -27.164 1.00 25.34 191 TRP X N 1
ATOM 1530 C CA . TRP A 1 191 ? 144.735 59.634 -26.423 1.00 27.78 191 TRP X CA 1
ATOM 1531 C C . TRP A 1 191 ? 145.935 59.921 -27.345 1.00 28.18 191 TRP X C 1
ATOM 1532 O O . TRP A 1 191 ? 146.726 60.808 -27.054 1.00 25.58 191 TRP X O 1
ATOM 1543 N N . MET A 1 192 ? 146.082 59.160 -28.431 1.00 28.32 192 MET X N 1
ATOM 1544 C CA . MET A 1 192 ? 147.196 59.424 -29.337 1.00 30.73 192 MET X CA 1
ATOM 1545 C C . MET A 1 192 ? 147.080 60.838 -29.898 1.00 30.95 192 MET X C 1
ATOM 1546 O O . MET A 1 192 ? 148.084 61.513 -30.058 1.00 31.89 192 MET X O 1
ATOM 1551 N N . ASN A 1 193 ? 145.864 61.312 -30.163 1.00 31.67 193 ASN X N 1
ATOM 1552 C CA . ASN A 1 193 ? 145.735 62.665 -30.727 1.00 31.70 193 ASN X CA 1
ATOM 1553 C C . ASN A 1 193 ? 146.164 63.723 -29.725 1.00 32.89 193 ASN X C 1
ATOM 1554 O O . ASN A 1 193 ? 146.503 64.859 -30.108 1.00 29.69 193 ASN X O 1
ATOM 1559 N N . ALA A 1 194 ? 146.188 63.342 -28.446 1.00 29.53 194 ALA X N 1
ATOM 1560 C CA . ALA A 1 194 ? 146.555 64.285 -27.408 1.00 31.06 194 ALA X CA 1
ATOM 1561 C C . ALA A 1 194 ? 148.067 64.358 -27.250 1.00 31.04 194 ALA X C 1
ATOM 1562 O O . ALA A 1 194 ? 148.568 65.208 -26.543 1.00 32.60 194 ALA X O 1
ATOM 1564 N N . THR A 1 195 ? 148.791 63.474 -27.922 1.00 30.27 195 THR X N 1
ATOM 1565 C CA . THR A 1 195 ? 150.258 63.462 -27.846 1.00 31.01 195 THR X CA 1
ATOM 1566 C C . THR A 1 195 ? 150.862 64.148 -29.070 1.00 32.06 195 THR X C 1
ATOM 1567 O O . THR A 1 195 ? 150.137 64.634 -29.950 1.00 32.58 195 THR X O 1
ATOM 1571 N N . ASP A 1 196 ? 152.192 64.144 -29.133 1.00 31.91 196 ASP X N 1
ATOM 1572 C CA . ASP A 1 196 ? 152.918 64.718 -30.261 1.00 31.97 196 ASP X CA 1
ATOM 1573 C C . ASP A 1 196 ? 153.446 63.599 -31.150 1.00 31.22 196 ASP X C 1
ATOM 1574 O O . ASP A 1 196 ? 154.293 63.835 -31.991 1.00 28.78 196 ASP X O 1
ATOM 1579 N N . TYR A 1 197 ? 152.955 62.379 -30.961 1.00 29.35 197 TYR X N 1
ATOM 1580 C CA . TYR A 1 197 ? 153.425 61.246 -31.767 1.00 29.26 197 TYR X CA 1
ATOM 1581 C C . TYR A 1 197 ? 152.893 61.371 -33.194 1.00 29.54 197 TYR X C 1
ATOM 1582 O O . TYR A 1 197 ? 151.898 62.055 -33.429 1.00 28.01 197 TYR X O 1
ATOM 1591 N N . GLU A 1 198 ? 153.540 60.708 -34.151 1.00 32.82 198 GLU X N 1
ATOM 1592 C CA . GLU A 1 198 ? 152.989 60.692 -35.512 1.00 31.21 198 GLU X CA 1
ATOM 1593 C C . GLU A 1 198 ? 152.003 59.513 -35.452 1.00 30.93 198 GLU X C 1
ATOM 1594 O O . GLU A 1 198 ? 152.429 58.362 -35.344 1.00 31.58 198 GLU X O 1
ATOM 1600 N N . PHE A 1 199 ? 150.706 59.805 -35.524 1.00 29.32 199 PHE X N 1
ATOM 1601 C CA . PHE A 1 199 ? 149.648 58.793 -35.390 1.00 29.13 199 PHE X CA 1
ATOM 1602 C C . PHE A 1 199 ? 148.887 58.503 -36.660 1.00 29.46 199 PHE X C 1
ATOM 1603 O O . PHE A 1 199 ? 148.393 59.432 -37.300 1.00 29.11 199 PHE X O 1
ATOM 1611 N N . VAL A 1 200 ? 148.756 57.218 -36.993 1.00 29.62 200 VAL X N 1
ATOM 1612 C CA . VAL A 1 200 ? 148.038 56.793 -38.201 1.00 29.10 200 VAL X CA 1
ATOM 1613 C C . VAL A 1 200 ? 147.085 55.640 -37.907 1.00 30.42 200 VAL X C 1
ATOM 1614 O O . VAL A 1 200 ? 147.397 54.751 -37.110 1.00 29.63 200 VAL X O 1
ATOM 1618 N N . ILE A 1 201 ? 145.933 55.666 -38.564 1.00 30.25 201 ILE X N 1
ATOM 1619 C CA . ILE A 1 201 ? 144.938 54.624 -38.419 1.00 32.40 201 ILE X CA 1
ATOM 1620 C C . ILE A 1 201 ? 144.713 53.939 -39.780 1.00 34.86 201 ILE X C 1
ATOM 1621 O O . ILE A 1 201 ? 144.458 54.638 -40.778 1.00 34.24 201 ILE X O 1
ATOM 1626 N N . THR A 1 202 ? 144.841 52.604 -39.826 1.00 34.46 202 THR X N 1
ATOM 1627 C CA . THR A 1 202 ? 144.567 51.818 -41.041 1.00 36.60 202 THR X CA 1
ATOM 1628 C C . THR A 1 202 ? 143.424 50.869 -40.725 1.00 36.50 202 THR X C 1
ATOM 1629 O O . THR A 1 202 ? 143.417 50.257 -39.661 1.00 35.69 202 THR X O 1
ATOM 1633 N N . HIS A 1 203 ? 142.491 50.714 -41.657 1.00 35.72 203 HIS X N 1
ATOM 1634 C CA . HIS A 1 203 ? 141.388 49.781 -41.472 1.00 36.16 203 HIS X CA 1
ATOM 1635 C C . HIS A 1 203 ? 140.706 49.595 -42.824 1.00 37.43 203 HIS X C 1
ATOM 1636 O O . HIS A 1 203 ? 140.819 50.455 -43.699 1.00 35.57 203 HIS X O 1
ATOM 1643 N N . PRO A 1 204 ? 140.027 48.453 -43.020 1.00 38.12 204 PRO X N 1
ATOM 1644 C CA . PRO A 1 204 ? 139.333 48.175 -44.278 1.00 39.14 204 PRO X CA 1
ATOM 1645 C C . PRO A 1 204 ? 138.285 49.246 -44.567 1.00 40.57 204 PRO X C 1
ATOM 1646 O O . PRO A 1 204 ? 137.956 50.058 -43.703 1.00 40.16 204 PRO X O 1
ATOM 1650 N N . GLU A 1 205 ? 137.757 49.247 -45.785 1.00 42.70 205 GLU X N 1
ATOM 1651 C CA . GLU A 1 205 ? 136.699 50.190 -46.143 1.00 43.70 205 GLU X CA 1
ATOM 1652 C C . GLU A 1 205 ? 135.473 49.944 -45.267 1.00 42.16 205 GLU X C 1
ATOM 1653 O O . GLU A 1 205 ? 135.163 48.803 -44.911 1.00 40.61 205 GLU X O 1
ATOM 1659 N N . GLY A 1 206 ? 134.771 51.017 -44.928 1.00 40.59 206 GLY X N 1
ATOM 1660 C CA . GLY A 1 206 ? 133.570 50.876 -44.128 1.00 40.56 206 GLY X CA 1
ATOM 1661 C C . GLY A 1 206 ? 133.759 50.790 -42.627 1.00 38.64 206 GLY X C 1
ATOM 1662 O O . GLY A 1 206 ? 132.780 50.732 -41.908 1.00 38.28 206 GLY X O 1
ATOM 1663 N N . TYR A 1 207 ? 135.003 50.751 -42.157 1.00 38.60 207 TYR X N 1
ATOM 1664 C CA . TYR A 1 207 ? 135.265 50.674 -40.715 1.00 37.84 207 TYR X CA 1
ATOM 1665 C C . TYR A 1 207 ? 135.713 52.024 -40.126 1.00 38.31 207 TYR X C 1
ATOM 1666 O O . TYR A 1 207 ? 136.374 52.072 -39.078 1.00 36.31 207 TYR X O 1
ATOM 1675 N N . GLU A 1 208 ? 135.342 53.123 -40.788 1.00 37.80 208 GLU X N 1
ATOM 1676 C CA . GLU A 1 208 ? 135.715 54.433 -40.287 1.00 40.23 208 GLU X CA 1
ATOM 1677 C C . GLU A 1 208 ? 135.071 54.690 -38.922 1.00 39.84 208 GLU X C 1
ATOM 1678 O O . GLU A 1 208 ? 133.910 54.340 -38.686 1.00 39.30 208 GLU X O 1
ATOM 1684 N N . LEU A 1 209 ? 135.848 55.278 -38.013 1.00 39.82 209 LEU X N 1
ATOM 1685 C CA . LEU A 1 209 ? 135.383 55.582 -36.662 1.00 39.24 209 LEU X CA 1
ATOM 1686 C C . LEU A 1 209 ? 134.769 56.967 -36.601 1.00 39.76 209 LEU X C 1
ATOM 1687 O O . LEU A 1 209 ? 134.848 57.725 -37.560 1.00 39.19 209 LEU X O 1
ATOM 1692 N N . ASP A 1 210 ? 134.147 57.316 -35.483 1.00 40.74 210 ASP X N 1
ATOM 1693 C CA . ASP A 1 210 ? 133.541 58.635 -35.430 1.00 42.13 210 ASP X CA 1
ATOM 1694 C C . ASP A 1 210 ? 134.583 59.734 -35.498 1.00 42.94 210 ASP X C 1
ATOM 1695 O O . ASP A 1 210 ? 135.602 59.701 -34.810 1.00 41.74 210 ASP X O 1
ATOM 1700 N N . PRO A 1 211 ? 134.340 60.738 -36.351 1.00 44.97 211 PRO X N 1
ATOM 1701 C CA . PRO A 1 211 ? 135.253 61.869 -36.534 1.00 44.99 211 PRO X CA 1
ATOM 1702 C C . PRO A 1 211 ? 135.688 62.532 -35.252 1.00 44.76 211 PRO X C 1
ATOM 1703 O O . PRO A 1 211 ? 136.817 63.006 -35.174 1.00 45.52 211 PRO X O 1
ATOM 1707 N N . LYS A 1 212 ? 134.826 62.564 -34.236 1.00 44.31 212 LYS X N 1
ATOM 1708 C CA . LYS A 1 212 ? 135.235 63.212 -32.992 1.00 44.16 212 LYS X CA 1
ATOM 1709 C C . LYS A 1 212 ? 136.403 62.439 -32.397 1.00 43.80 212 LYS X C 1
ATOM 1710 O O . LYS A 1 212 ? 137.249 63.027 -31.706 1.00 44.31 212 LYS X O 1
ATOM 1716 N N . PHE A 1 213 ? 136.467 61.128 -32.666 1.00 41.91 213 PHE X N 1
ATOM 1717 C CA . PHE A 1 213 ? 137.575 60.324 -32.158 1.00 39.80 213 PHE X CA 1
ATOM 1718 C C . PHE A 1 213 ? 138.749 60.365 -33.136 1.00 39.26 213 PHE X C 1
ATOM 1719 O O . PHE A 1 213 ? 139.895 60.579 -32.729 1.00 38.40 213 PHE X O 1
ATOM 1727 N N . VAL A 1 214 ? 138.470 60.182 -34.425 1.00 38.88 214 VAL X N 1
ATOM 1728 C CA . VAL A 1 214 ? 139.518 60.224 -35.438 1.00 38.38 214 VAL X CA 1
ATOM 1729 C C . VAL A 1 214 ? 140.286 61.553 -35.409 1.00 38.51 214 VAL X C 1
ATOM 1730 O O . VAL A 1 214 ? 141.509 61.582 -35.538 1.00 37.69 214 VAL X O 1
ATOM 1734 N N . GLY A 1 215 ? 139.573 62.655 -35.225 1.00 40.34 215 GLY X N 1
ATOM 1735 C CA . GLY A 1 215 ? 140.236 63.950 -35.201 1.00 42.54 215 GLY X CA 1
ATOM 1736 C C . GLY A 1 215 ? 141.070 64.196 -36.448 1.00 44.09 215 GLY X C 1
ATOM 1737 O O . GLY A 1 215 ? 140.622 63.943 -37.556 1.00 45.31 215 GLY X O 1
ATOM 1738 N N . ASN A 1 216 ? 142.294 64.682 -36.277 1.00 45.66 216 ASN X N 1
ATOM 1739 C CA . ASN A 1 216 ? 143.156 64.962 -37.420 1.00 45.53 216 ASN X CA 1
ATOM 1740 C C . ASN A 1 216 ? 144.134 63.853 -37.747 1.00 43.60 216 ASN X C 1
ATOM 1741 O O . ASN A 1 216 ? 145.140 64.075 -38.418 1.00 41.37 216 ASN X O 1
ATOM 1746 N N . ALA A 1 217 ? 143.839 62.659 -37.252 1.00 42.45 217 ALA X N 1
ATOM 1747 C CA . ALA A 1 217 ? 144.689 61.502 -37.478 1.00 41.03 217 ALA X CA 1
ATOM 1748 C C . ALA A 1 217 ? 144.680 61.115 -38.947 1.00 40.62 217 ALA X C 1
ATOM 1749 O O . ALA A 1 217 ? 143.637 61.142 -39.595 1.00 40.29 217 ALA X O 1
ATOM 1751 N N . ARG A 1 218 ? 145.842 60.742 -39.466 1.00 41.83 218 ARG X N 1
ATOM 1752 C CA . ARG A 1 218 ? 145.935 60.299 -40.857 1.00 42.34 218 ARG X CA 1
ATOM 1753 C C . ARG A 1 218 ? 145.286 58.908 -40.972 1.00 42.47 218 ARG X C 1
ATOM 1754 O O . ARG A 1 218 ? 145.718 57.958 -40.296 1.00 39.97 218 ARG X O 1
ATOM 1762 N N . VAL A 1 219 ? 144.244 58.798 -41.803 1.00 40.65 219 VAL X N 1
ATOM 1763 C CA . VAL A 1 219 ? 143.557 57.531 -42.025 1.00 40.48 219 VAL X CA 1
ATOM 1764 C C . VAL A 1 219 ? 144.050 56.960 -43.374 1.00 42.94 219 VAL X C 1
ATOM 1765 O O . VAL A 1 219 ? 143.739 57.499 -44.446 1.00 42.69 219 VAL X O 1
ATOM 1769 N N . GLU A 1 220 ? 144.828 55.880 -43.304 1.00 41.79 220 GLU X N 1
ATOM 1770 C CA . GLU A 1 220 ? 145.409 55.223 -44.471 1.00 41.33 220 GLU X CA 1
ATOM 1771 C C . GLU A 1 220 ? 144.741 53.876 -44.709 1.00 42.00 220 GLU X C 1
ATOM 1772 O O . GLU A 1 220 ? 144.724 53.010 -43.819 1.00 41.93 220 GLU X O 1
ATOM 1778 N N . TYR A 1 221 ? 144.206 53.676 -45.907 1.00 40.46 221 TYR X N 1
ATOM 1779 C CA . TYR A 1 221 ? 143.520 52.423 -46.217 1.00 41.08 221 TYR X CA 1
ATOM 1780 C C . TYR A 1 221 ? 144.402 51.252 -46.607 1.00 40.52 221 TYR X C 1
ATOM 1781 O O . TYR A 1 221 ? 143.974 50.105 -46.575 1.00 41.19 221 TYR X O 1
ATOM 1790 N N . ASP A 1 222 ? 145.639 51.547 -46.968 1.00 41.09 222 ASP X N 1
ATOM 1791 C CA . ASP A 1 222 ? 146.590 50.521 -47.356 1.00 40.61 222 ASP X CA 1
ATOM 1792 C C . ASP A 1 222 ? 147.409 50.154 -46.124 1.00 40.12 222 ASP X C 1
ATOM 1793 O O . ASP A 1 222 ? 148.360 50.871 -45.769 1.00 39.93 222 ASP X O 1
ATOM 1798 N N . GLN A 1 223 ? 147.057 49.041 -45.483 1.00 37.17 223 GLN X N 1
ATOM 1799 C CA . GLN A 1 223 ? 147.768 48.619 -44.279 1.00 34.94 223 GLN X CA 1
ATOM 1800 C C . GLN A 1 223 ? 149.289 48.564 -44.431 1.00 33.98 223 GLN X C 1
ATOM 1801 O O . GLN A 1 223 ? 150.029 48.991 -43.540 1.00 31.59 223 GLN X O 1
ATOM 1807 N N . MET A 1 224 ? 149.768 48.017 -45.544 1.00 32.14 224 MET X N 1
ATOM 1808 C CA . MET A 1 224 ? 151.210 47.962 -45.753 1.00 32.76 224 MET X CA 1
ATOM 1809 C C . MET A 1 224 ? 151.800 49.373 -45.773 1.00 32.33 224 MET X C 1
ATOM 1810 O O . MET A 1 224 ? 152.813 49.627 -45.122 1.00 32.42 224 MET X O 1
ATOM 1815 N N . LYS A 1 225 ? 151.167 50.286 -46.510 1.00 33.55 225 LYS X N 1
ATOM 1816 C CA . LYS A 1 225 ? 151.653 51.660 -46.563 1.00 35.95 225 LYS X CA 1
ATOM 1817 C C . LYS A 1 225 ? 151.675 52.262 -45.154 1.00 34.38 225 LYS X C 1
ATOM 1818 O O . LYS A 1 225 ? 152.703 52.772 -44.718 1.00 34.23 225 LYS X O 1
ATOM 1824 N N . ALA A 1 226 ? 150.556 52.175 -44.432 1.00 34.03 226 ALA X N 1
ATOM 1825 C CA . ALA A 1 226 ? 150.504 52.736 -43.076 1.00 31.76 226 ALA X CA 1
ATOM 1826 C C . ALA A 1 226 ? 151.621 52.215 -42.179 1.00 29.95 226 ALA X C 1
ATOM 1827 O O . ALA A 1 226 ? 152.222 53.005 -41.474 1.00 32.04 226 ALA X O 1
ATOM 1829 N N . PHE A 1 227 ? 151.909 50.911 -42.229 1.00 28.85 227 PHE X N 1
ATOM 1830 C CA . PHE A 1 227 ? 152.969 50.277 -41.421 1.00 31.35 227 PHE X CA 1
ATOM 1831 C C . PHE A 1 227 ? 154.423 50.738 -41.688 1.00 32.63 227 PHE X C 1
ATOM 1832 O O . PHE A 1 227 ? 155.305 50.570 -40.833 1.00 34.94 227 PHE X O 1
ATOM 1840 N N . GLU A 1 228 ? 154.689 51.311 -42.857 1.00 32.93 228 GLU X N 1
ATOM 1841 C CA . GLU A 1 228 ? 156.065 51.725 -43.174 1.00 33.47 228 GLU X CA 1
ATOM 1842 C C . GLU A 1 228 ? 156.723 52.637 -42.165 1.00 30.56 228 GLU X C 1
ATOM 1843 O O . GLU A 1 228 ? 156.168 53.670 -41.803 1.00 29.45 228 GLU X O 1
ATOM 1849 N N . GLY A 1 229 ? 157.910 52.237 -41.718 1.00 29.52 229 GLY X N 1
ATOM 1850 C CA . GLY A 1 229 ? 158.646 53.024 -40.751 1.00 28.71 229 GLY X CA 1
ATOM 1851 C C . GLY A 1 229 ? 158.033 53.160 -39.350 1.00 28.86 229 GLY X C 1
ATOM 1852 O O . GLY A 1 229 ? 158.511 53.966 -38.543 1.00 27.91 229 GLY X O 1
ATOM 1853 N N . ALA A 1 230 ? 156.992 52.390 -39.038 1.00 27.87 230 ALA X N 1
ATOM 1854 C CA . ALA A 1 230 ? 156.347 52.508 -37.708 1.00 27.66 230 ALA X CA 1
ATOM 1855 C C . ALA A 1 230 ? 157.281 52.101 -36.582 1.00 27.01 230 ALA X C 1
ATOM 1856 O O . ALA A 1 230 ? 158.180 51.282 -36.773 1.00 27.37 230 ALA X O 1
ATOM 1858 N N . ASP A 1 231 ? 157.063 52.682 -35.408 1.00 26.48 231 ASP X N 1
ATOM 1859 C CA . ASP A 1 231 ? 157.862 52.356 -34.222 1.00 27.19 231 ASP X CA 1
ATOM 1860 C C . ASP A 1 231 ? 157.009 51.513 -33.247 1.00 26.83 231 ASP X C 1
ATOM 1861 O O . ASP A 1 231 ? 157.549 50.757 -32.417 1.00 26.51 231 ASP X O 1
ATOM 1866 N N . PHE A 1 232 ? 155.682 51.656 -33.352 1.00 25.48 232 PHE X N 1
ATOM 1867 C CA . PHE A 1 232 ? 154.721 50.901 -32.523 1.00 25.22 232 PHE X CA 1
ATOM 1868 C C . PHE A 1 232 ? 153.501 50.500 -33.350 1.00 24.85 232 PHE X C 1
ATOM 1869 O O . PHE A 1 232 ? 152.962 51.323 -34.079 1.00 26.89 232 PHE X O 1
ATOM 1877 N N . ILE A 1 233 ? 153.056 49.254 -33.208 1.00 24.47 233 ILE X N 1
ATOM 1878 C CA . ILE A 1 233 ? 151.865 48.774 -33.904 1.00 24.67 233 ILE X CA 1
ATOM 1879 C C . ILE A 1 233 ? 150.814 48.421 -32.847 1.00 24.99 233 ILE X C 1
ATOM 1880 O O . ILE A 1 233 ? 151.061 47.578 -31.998 1.00 24.42 233 ILE X O 1
ATOM 1885 N N . TYR A 1 234 ? 149.663 49.083 -32.909 1.00 23.33 234 TYR X N 1
ATOM 1886 C CA . TYR A 1 234 ? 148.577 48.836 -31.949 1.00 25.10 234 TYR X CA 1
ATOM 1887 C C . TYR A 1 234 ? 147.417 48.204 -32.736 1.00 23.45 234 TYR X C 1
ATOM 1888 O O . TYR A 1 234 ? 146.704 48.894 -33.464 1.00 25.91 234 TYR X O 1
ATOM 1897 N N . ALA A 1 235 ? 147.253 46.893 -32.580 1.00 24.07 235 ALA X N 1
ATOM 1898 C CA . ALA A 1 235 ? 146.197 46.115 -33.253 1.00 24.71 235 ALA X CA 1
ATOM 1899 C C . ALA A 1 235 ? 144.938 45.984 -32.415 1.00 25.68 235 ALA X C 1
ATOM 1900 O O . ALA A 1 235 ? 145.010 45.771 -31.201 1.00 26.02 235 ALA X O 1
ATOM 1902 N N . LYS A 1 236 ? 143.784 46.066 -33.068 1.00 25.48 236 LYS X N 1
ATOM 1903 C CA . LYS A 1 236 ? 142.523 45.933 -32.374 1.00 26.24 236 LYS X CA 1
ATOM 1904 C C . LYS A 1 236 ? 141.385 45.753 -33.349 1.00 27.65 236 LYS X C 1
ATOM 1905 O O . LYS A 1 236 ? 141.302 46.439 -34.379 1.00 27.56 236 LYS X O 1
ATOM 1911 N N . ASN A 1 237 ? 140.498 44.824 -33.044 1.00 28.05 237 ASN X N 1
ATOM 1912 C CA . ASN A 1 237 ? 139.350 44.706 -33.914 1.00 29.70 237 ASN X CA 1
ATOM 1913 C C . ASN A 1 237 ? 138.220 45.538 -33.355 1.00 29.84 237 ASN X C 1
ATOM 1914 O O . ASN A 1 237 ? 138.159 45.778 -32.143 1.00 28.32 237 ASN X O 1
ATOM 1919 N N . TRP A 1 238 ? 137.343 45.996 -34.246 1.00 29.48 238 TRP X N 1
ATOM 1920 C CA . TRP A 1 238 ? 136.131 46.702 -33.845 1.00 30.75 238 TRP X CA 1
ATOM 1921 C C . TRP A 1 238 ? 135.077 46.463 -34.930 1.00 32.38 238 TRP X C 1
ATOM 1922 O O . TRP A 1 238 ? 135.424 46.227 -36.092 1.00 31.75 238 TRP X O 1
ATOM 1933 N N . ALA A 1 239 ? 133.805 46.479 -34.531 1.00 32.11 239 ALA X N 1
ATOM 1934 C CA . ALA A 1 239 ? 132.692 46.301 -35.453 1.00 34.02 239 ALA X CA 1
ATOM 1935 C C . ALA A 1 239 ? 132.490 47.626 -36.154 1.00 35.56 239 ALA X C 1
ATOM 1936 O O . ALA A 1 239 ? 133.016 48.661 -35.707 1.00 33.81 239 ALA X O 1
ATOM 1938 N N . ALA A 1 240 ? 131.735 47.599 -37.250 1.00 35.07 240 ALA X N 1
ATOM 1939 C CA . ALA A 1 240 ? 131.488 48.818 -37.999 1.00 38.09 240 ALA X CA 1
ATOM 1940 C C . ALA A 1 240 ? 130.747 49.841 -37.140 1.00 39.22 240 ALA X C 1
ATOM 1941 O O . ALA A 1 240 ? 130.064 49.491 -36.159 1.00 39.02 240 ALA X O 1
ATOM 1943 N N . TYR A 1 241 ? 130.871 51.103 -37.532 1.00 40.22 241 TYR X N 1
ATOM 1944 C CA . TYR A 1 241 ? 130.244 52.196 -36.812 1.00 42.40 241 TYR X CA 1
ATOM 1945 C C . TYR A 1 241 ? 129.348 53.107 -37.659 1.00 44.69 241 TYR X C 1
ATOM 1946 O O . TYR A 1 241 ? 128.223 53.411 -37.276 1.00 44.76 241 TYR X O 1
ATOM 1955 N N . THR A 1 242 ? 129.870 53.564 -38.792 1.00 46.53 242 THR X N 1
ATOM 1956 C CA . THR A 1 242 ? 129.145 54.497 -39.652 1.00 49.71 242 THR X CA 1
ATOM 1957 C C . THR A 1 242 ? 127.995 53.909 -40.443 1.00 50.42 242 THR X C 1
ATOM 1958 O O . THR A 1 242 ? 127.899 52.693 -40.642 1.00 49.85 242 THR X O 1
ATOM 1962 N N . GLY A 1 243 ? 127.127 54.819 -40.884 1.00 52.36 243 GLY X N 1
ATOM 1963 C CA . GLY A 1 243 ? 125.971 54.475 -41.695 1.00 53.85 243 GLY X CA 1
ATOM 1964 C C . GLY A 1 243 ? 125.006 53.449 -41.151 1.00 54.78 243 GLY X C 1
ATOM 1965 O O . GLY A 1 243 ? 124.576 53.515 -40.004 1.00 54.97 243 GLY X O 1
ATOM 1966 N N . ASP A 1 244 ? 124.652 52.483 -41.984 1.00 55.17 244 ASP X N 1
ATOM 1967 C CA . ASP A 1 244 ? 123.703 51.480 -41.545 1.00 56.20 244 ASP X CA 1
ATOM 1968 C C . ASP A 1 244 ? 124.384 50.184 -41.170 1.00 55.56 244 ASP X C 1
ATOM 1969 O O . ASP A 1 244 ? 123.735 49.149 -41.033 1.00 56.61 244 ASP X O 1
ATOM 1974 N N . ASN A 1 245 ? 125.694 50.239 -40.985 1.00 54.43 245 ASN X N 1
ATOM 1975 C CA . ASN A 1 245 ? 126.425 49.034 -40.616 1.00 52.15 245 ASN X CA 1
ATOM 1976 C C . ASN A 1 245 ? 126.756 48.953 -39.129 1.00 50.16 245 ASN X C 1
ATOM 1977 O O . ASN A 1 245 ? 127.345 47.967 -38.681 1.00 49.36 245 ASN X O 1
ATOM 1982 N N . TYR A 1 246 ? 126.351 49.976 -38.371 1.00 47.76 246 TYR X N 1
ATOM 1983 C CA . TYR A 1 246 ? 126.635 50.030 -36.943 1.00 45.28 246 TYR X CA 1
ATOM 1984 C C . TYR A 1 246 ? 126.461 48.696 -36.239 1.00 43.71 246 TYR X C 1
ATOM 1985 O O . TYR A 1 246 ? 125.404 48.082 -36.321 1.00 43.41 246 TYR X O 1
ATOM 1994 N N . GLY A 1 247 ? 127.509 48.251 -35.554 1.00 41.42 247 GLY X N 1
ATOM 1995 C CA . GLY A 1 247 ? 127.444 47.007 -34.824 1.00 40.32 247 GLY X CA 1
ATOM 1996 C C . GLY A 1 247 ? 127.716 45.758 -35.637 1.00 41.35 247 GLY X C 1
ATOM 1997 O O . GLY A 1 247 ? 127.614 44.639 -35.121 1.00 40.67 247 GLY X O 1
ATOM 1998 N N . GLN A 1 248 ? 128.087 45.919 -36.899 1.00 41.17 248 GLN X N 1
ATOM 1999 C CA . GLN A 1 248 ? 128.322 44.731 -37.696 1.00 42.76 248 GLN X CA 1
ATOM 2000 C C . GLN A 1 248 ? 129.690 44.441 -38.284 1.00 41.91 248 GLN X C 1
ATOM 2001 O O . GLN A 1 248 ? 130.519 45.324 -38.511 1.00 40.91 248 GLN X O 1
ATOM 2007 N N . ILE A 1 249 ? 129.910 43.153 -38.501 1.00 41.39 249 ILE X N 1
ATOM 2008 C CA . ILE A 1 249 ? 131.151 42.670 -39.080 1.00 41.04 249 ILE X CA 1
ATOM 2009 C C . ILE A 1 249 ? 130.982 42.821 -40.584 1.00 41.96 249 ILE X C 1
ATOM 2010 O O . ILE A 1 249 ? 130.046 42.283 -41.157 1.00 42.19 249 ILE X O 1
ATOM 2015 N N . LEU A 1 250 ? 131.866 43.584 -41.212 1.00 42.95 250 LEU X N 1
ATOM 2016 C CA . LEU A 1 250 ? 131.799 43.787 -42.648 1.00 43.15 250 LEU X CA 1
ATOM 2017 C C . LEU A 1 250 ? 132.923 42.999 -43.281 1.00 44.95 250 LEU X C 1
ATOM 2018 O O . LEU A 1 250 ? 133.031 42.950 -44.518 1.00 45.96 250 LEU X O 1
ATOM 2023 N N . SER A 1 251 ? 133.776 42.399 -42.445 1.00 43.37 251 SER X N 1
ATOM 2024 C CA . SER A 1 251 ? 134.912 41.651 -42.967 1.00 41.74 251 SER X CA 1
ATOM 2025 C C . SER A 1 251 ? 135.607 40.839 -41.899 1.00 40.90 251 SER X C 1
ATOM 2026 O O . SER A 1 251 ? 135.588 41.218 -40.725 1.00 40.52 251 SER X O 1
ATOM 2029 N N . THR A 1 252 ? 136.189 39.709 -42.306 1.00 38.94 252 THR X N 1
ATOM 2030 C CA . THR A 1 252 ? 136.949 38.853 -41.393 1.00 37.50 252 THR X CA 1
ATOM 2031 C C . THR A 1 252 ? 138.252 38.506 -42.112 1.00 35.52 252 THR X C 1
ATOM 2032 O O . THR A 1 252 ? 138.863 37.459 -41.870 1.00 36.04 252 THR X O 1
ATOM 2036 N N . ASP A 1 253 ? 138.662 39.423 -42.980 1.00 32.52 253 ASP X N 1
ATOM 2037 C CA . ASP A 1 253 ? 139.853 39.305 -43.832 1.00 32.65 253 ASP X CA 1
ATOM 2038 C C . ASP A 1 253 ? 141.188 39.161 -43.116 1.00 32.93 253 ASP X C 1
ATOM 2039 O O . ASP A 1 253 ? 141.790 40.148 -42.691 1.00 31.20 253 ASP X O 1
ATOM 2044 N N . ARG A 1 254 ? 141.673 37.932 -43.016 1.00 31.59 254 ARG X N 1
ATOM 2045 C CA . ARG A 1 254 ? 142.932 37.695 -42.361 1.00 32.80 254 ARG X CA 1
ATOM 2046 C C . ARG A 1 254 ? 144.161 38.289 -43.062 1.00 33.61 254 ARG X C 1
ATOM 2047 O O . ARG A 1 254 ? 145.277 38.120 -42.574 1.00 33.31 254 ARG X O 1
ATOM 2055 N N . ASN A 1 255 ? 143.982 38.980 -44.193 1.00 33.33 255 ASN X N 1
ATOM 2056 C CA . ASN A 1 255 ? 145.135 39.649 -44.809 1.00 33.74 255 ASN X CA 1
ATOM 2057 C C . ASN A 1 255 ? 145.529 40.826 -43.883 1.00 33.49 255 ASN X C 1
ATOM 2058 O O . ASN A 1 255 ? 146.661 41.338 -43.938 1.00 31.87 255 ASN X O 1
ATOM 2063 N N . TRP A 1 256 ? 144.588 41.257 -43.038 1.00 32.49 256 TRP X N 1
ATOM 2064 C CA . TRP A 1 256 ? 144.882 42.339 -42.110 1.00 31.97 256 TRP X CA 1
ATOM 2065 C C . TRP A 1 256 ? 145.552 41.788 -40.860 1.00 31.26 256 TRP X C 1
ATOM 2066 O O . TRP A 1 256 ? 146.137 42.547 -40.094 1.00 32.44 256 TRP X O 1
ATOM 2077 N N . THR A 1 257 ? 145.462 40.475 -40.660 1.00 29.48 257 THR X N 1
ATOM 2078 C CA . THR A 1 257 ? 146.069 39.833 -39.499 1.00 27.87 257 THR X CA 1
ATOM 2079 C C . THR A 1 257 ? 147.542 40.255 -39.467 1.00 28.76 257 THR X C 1
ATOM 2080 O O . THR A 1 257 ? 148.244 40.105 -40.452 1.00 28.89 257 THR X O 1
ATOM 2084 N N . VAL A 1 258 ? 148.001 40.791 -38.339 1.00 28.10 258 VAL X N 1
ATOM 2085 C CA . VAL A 1 258 ? 149.377 41.268 -38.218 1.00 26.95 258 VAL X CA 1
ATOM 2086 C C . VAL A 1 258 ? 150.404 40.163 -38.118 1.00 28.11 258 VAL X C 1
ATOM 2087 O O . VAL A 1 258 ? 150.436 39.431 -37.126 1.00 29.38 258 VAL X O 1
ATOM 2091 N N . GLY A 1 259 ? 151.214 40.014 -39.174 1.00 29.34 259 GLY X N 1
ATOM 2092 C CA . GLY A 1 259 ? 152.258 38.998 -39.204 1.00 30.33 259 GLY X CA 1
ATOM 2093 C C . GLY A 1 259 ? 153.611 39.606 -39.600 1.00 33.48 259 GLY X C 1
ATOM 2094 O O . GLY A 1 259 ? 153.773 40.844 -39.624 1.00 32.42 259 GLY X O 1
ATOM 2095 N N . ASP A 1 260 ? 154.585 38.744 -39.904 1.00 34.75 260 ASP X N 1
ATOM 2096 C CA . ASP A 1 260 ? 155.921 39.190 -40.305 1.00 35.97 260 ASP X CA 1
ATOM 2097 C C . ASP A 1 260 ? 155.915 40.020 -41.583 1.00 34.91 260 ASP X C 1
ATOM 2098 O O . ASP A 1 260 ? 156.771 40.892 -41.776 1.00 33.72 260 ASP X O 1
ATOM 2103 N N . ARG A 1 261 ? 154.940 39.761 -42.445 1.00 33.02 261 ARG X N 1
ATOM 2104 C CA . ARG A 1 261 ? 154.813 40.516 -43.677 1.00 34.19 261 ARG X CA 1
ATOM 2105 C C . ARG A 1 261 ? 154.628 42.013 -43.395 1.00 33.60 261 ARG X C 1
ATOM 2106 O O . ARG A 1 261 ? 155.330 42.850 -43.967 1.00 32.42 261 ARG X O 1
ATOM 2114 N N . GLN A 1 262 ? 153.680 42.375 -42.537 1.00 32.63 262 GLN X N 1
ATOM 2115 C CA . GLN A 1 262 ? 153.510 43.797 -42.259 1.00 31.74 262 GLN X CA 1
ATOM 2116 C C . GLN A 1 262 ? 154.600 44.308 -41.316 1.00 32.32 262 GLN X C 1
ATOM 2117 O O . GLN A 1 262 ? 155.119 45.418 -41.511 1.00 31.09 262 GLN X O 1
ATOM 2123 N N . MET A 1 263 ? 154.970 43.513 -40.313 1.00 30.37 263 MET X N 1
ATOM 2124 C CA . MET A 1 263 ? 155.997 43.966 -39.376 1.00 31.52 263 MET X CA 1
ATOM 2125 C C . MET A 1 263 ? 157.347 44.241 -40.056 1.00 32.57 263 MET X C 1
ATOM 2126 O O . MET A 1 263 ? 158.077 45.149 -39.635 1.00 32.36 263 MET X O 1
ATOM 2131 N N . ALA A 1 264 ? 157.680 43.473 -41.092 1.00 32.43 264 ALA X N 1
ATOM 2132 C CA . ALA A 1 264 ? 158.953 43.660 -41.816 1.00 32.63 264 ALA X CA 1
ATOM 2133 C C . ALA A 1 264 ? 159.123 45.066 -42.381 1.00 32.64 264 ALA X C 1
ATOM 2134 O O . ALA A 1 264 ? 160.244 45.566 -42.528 1.00 33.49 264 ALA X O 1
ATOM 2136 N N . VAL A 1 265 ? 158.007 45.703 -42.694 1.00 32.39 265 VAL X N 1
ATOM 2137 C CA . VAL A 1 265 ? 158.005 47.034 -43.260 1.00 33.49 265 VAL X CA 1
ATOM 2138 C C . VAL A 1 265 ? 158.201 48.151 -42.210 1.00 34.30 265 VAL X C 1
ATOM 2139 O O . VAL A 1 265 ? 158.513 49.298 -42.547 1.00 34.24 265 VAL X O 1
ATOM 2143 N N . THR A 1 266 ? 158.012 47.817 -40.936 1.00 31.94 266 THR X N 1
ATOM 2144 C CA . THR A 1 266 ? 158.164 48.800 -39.869 1.00 29.78 266 THR X CA 1
ATOM 2145 C C . THR A 1 266 ? 159.631 48.959 -39.485 1.00 31.41 266 THR X C 1
ATOM 2146 O O . THR A 1 266 ? 160.496 48.179 -39.909 1.00 31.51 266 THR X O 1
ATOM 2150 N N . ASN A 1 267 ? 159.920 49.952 -38.658 1.00 31.30 267 ASN X N 1
ATOM 2151 C CA . ASN A 1 267 ? 161.290 50.102 -38.176 1.00 33.82 267 ASN X CA 1
ATOM 2152 C C . ASN A 1 267 ? 161.399 49.183 -36.957 1.00 33.29 267 ASN X C 1
ATOM 2153 O O . ASN A 1 267 ? 161.589 49.644 -35.820 1.00 31.76 267 ASN X O 1
ATOM 2158 N N . ASN A 1 268 ? 161.270 47.879 -37.206 1.00 32.40 268 ASN X N 1
ATOM 2159 C CA . ASN A 1 268 ? 161.346 46.880 -36.159 1.00 31.42 268 ASN X CA 1
ATOM 2160 C C . ASN A 1 268 ? 160.448 47.371 -34.996 1.00 30.09 268 ASN X C 1
ATOM 2161 O O . ASN A 1 268 ? 160.866 47.476 -33.840 1.00 28.60 268 ASN X O 1
ATOM 2166 N N . ALA A 1 269 ? 159.202 47.651 -35.330 1.00 28.75 269 ALA X N 1
ATOM 2167 C CA . ALA A 1 269 ? 158.240 48.187 -34.366 1.00 30.79 269 ALA X CA 1
ATOM 2168 C C . ALA A 1 269 ? 157.877 47.255 -33.203 1.00 29.95 269 ALA X C 1
ATOM 2169 O O . ALA A 1 269 ? 158.014 46.042 -33.291 1.00 30.84 269 ALA X O 1
ATOM 2171 N N . TYR A 1 270 ? 157.438 47.842 -32.100 1.00 30.32 270 TYR X N 1
ATOM 2172 C CA . TYR A 1 270 ? 156.972 47.030 -30.975 1.00 29.84 270 TYR X CA 1
ATOM 2173 C C . TYR A 1 270 ? 155.545 46.639 -31.351 1.00 27.66 270 TYR X C 1
ATOM 2174 O O . TYR A 1 270 ? 154.906 47.323 -32.137 1.00 27.72 270 TYR X O 1
ATOM 2183 N N . PHE A 1 271 ? 155.053 45.536 -30.809 1.00 26.88 271 PHE X N 1
ATOM 2184 C CA . PHE A 1 271 ? 153.674 45.136 -31.077 1.00 26.75 271 PHE X CA 1
ATOM 2185 C C . PHE A 1 271 ? 152.833 45.311 -29.805 1.00 25.19 271 PHE X C 1
ATOM 2186 O O . PHE A 1 271 ? 153.215 44.810 -28.752 1.00 23.79 271 PHE X O 1
ATOM 2194 N N . MET A 1 272 ? 151.690 45.981 -29.919 1.00 24.36 272 MET X N 1
ATOM 2195 C CA . MET A 1 272 ? 150.807 46.170 -28.758 1.00 24.85 272 MET X CA 1
ATOM 2196 C C . MET A 1 272 ? 149.360 45.696 -29.014 1.00 26.26 272 MET X C 1
ATOM 2197 O O . MET A 1 272 ? 148.899 45.700 -30.157 1.00 26.80 272 MET X O 1
ATOM 2202 N N . HIS A 1 273 ? 148.671 45.269 -27.946 1.00 24.80 273 HIS X N 1
ATOM 2203 C CA . HIS A 1 273 ? 147.259 44.854 -28.013 1.00 24.23 273 HIS X CA 1
ATOM 2204 C C . HIS A 1 273 ? 146.737 44.853 -26.575 1.00 23.57 273 HIS X C 1
ATOM 2205 O O . HIS A 1 273 ? 147.412 44.360 -25.674 1.00 22.95 273 HIS X O 1
ATOM 2212 N N . CYS A 1 274 ? 145.538 45.394 -26.379 1.00 23.19 274 CYS X N 1
ATOM 2213 C CA . CYS A 1 274 ? 144.936 45.543 -25.060 1.00 25.64 274 CYS X CA 1
ATOM 2214 C C . CYS A 1 274 ? 144.551 44.262 -24.335 1.00 26.30 274 CYS X C 1
ATOM 2215 O O . CYS A 1 274 ? 144.394 44.297 -23.115 1.00 26.79 274 CYS X O 1
ATOM 2218 N N . LEU A 1 275 ? 144.370 43.162 -25.084 1.00 26.30 275 LEU X N 1
ATOM 2219 C CA . LEU A 1 275 ? 143.999 41.856 -24.531 1.00 26.98 275 LEU X CA 1
ATOM 2220 C C . LEU A 1 275 ? 142.500 41.807 -24.149 1.00 27.62 275 LEU X C 1
ATOM 2221 O O . LEU A 1 275 ? 141.918 42.821 -23.793 1.00 26.52 275 LEU X O 1
ATOM 2226 N N . PRO A 1 276 ? 141.855 40.624 -24.250 1.00 26.97 276 PRO X N 1
ATOM 2227 C CA . PRO A 1 276 ? 142.401 39.336 -24.691 1.00 27.16 276 PRO X CA 1
ATOM 2228 C C . PRO A 1 276 ? 142.696 39.345 -26.206 1.00 27.77 276 PRO X C 1
ATOM 2229 O O . PRO A 1 276 ? 142.068 40.085 -26.952 1.00 26.70 276 PRO X O 1
ATOM 2233 N N . VAL A 1 277 ? 143.644 38.529 -26.660 1.00 28.21 277 VAL X N 1
ATOM 2234 C CA . VAL A 1 277 ? 143.978 38.499 -28.105 1.00 30.11 277 VAL X CA 1
ATOM 2235 C C . VAL A 1 277 ? 143.803 37.133 -28.719 1.00 27.58 277 VAL X C 1
ATOM 2236 O O . VAL A 1 277 ? 144.372 36.165 -28.216 1.00 28.92 277 VAL X O 1
ATOM 2240 N N . ARG A 1 278 ? 143.078 37.075 -29.830 1.00 27.60 278 ARG X N 1
ATOM 2241 C CA . ARG A 1 278 ? 142.881 35.827 -30.550 1.00 26.76 278 ARG X CA 1
ATOM 2242 C C . ARG A 1 278 ? 144.057 35.679 -31.529 1.00 27.09 278 ARG X C 1
ATOM 2243 O O . ARG A 1 278 ? 144.175 36.415 -32.516 1.00 26.46 278 ARG X O 1
ATOM 2251 N N . ARG A 1 279 ? 144.948 34.738 -31.255 1.00 25.39 279 ARG X N 1
ATOM 2252 C CA . ARG A 1 279 ? 146.071 34.587 -32.150 1.00 26.85 279 ARG X CA 1
ATOM 2253 C C . ARG A 1 279 ? 145.677 34.135 -33.584 1.00 27.88 279 ARG X C 1
ATOM 2254 O O . ARG A 1 279 ? 144.711 33.365 -33.801 1.00 27.10 279 ARG X O 1
ATOM 2262 N N . ASN A 1 280 ? 146.441 34.637 -34.548 1.00 26.77 280 ASN X N 1
ATOM 2263 C CA . ASN A 1 280 ? 146.267 34.353 -35.971 1.00 28.32 280 ASN X CA 1
ATOM 2264 C C . ASN A 1 280 ? 144.991 34.880 -36.579 1.00 30.31 280 ASN X C 1
ATOM 2265 O O . ASN A 1 280 ? 144.590 34.446 -37.671 1.00 31.25 280 ASN X O 1
ATOM 2270 N N . MET A 1 281 ? 144.354 35.802 -35.850 1.00 27.91 281 MET X N 1
ATOM 2271 C CA . MET A 1 281 ? 143.171 36.521 -36.295 1.00 29.69 281 MET X CA 1
ATOM 2272 C C . MET A 1 281 ? 143.641 37.973 -36.168 1.00 29.68 281 MET X C 1
ATOM 2273 O O . MET A 1 281 ? 143.614 38.735 -37.140 1.00 29.36 281 MET X O 1
ATOM 2278 N N . ILE A 1 282 ? 144.088 38.351 -34.967 1.00 27.61 282 ILE X N 1
ATOM 2279 C CA . ILE A 1 282 ? 144.582 39.717 -34.756 1.00 27.26 282 ILE X CA 1
ATOM 2280 C C . ILE A 1 282 ? 146.080 39.843 -35.095 1.00 25.45 282 ILE X C 1
ATOM 2281 O O . ILE A 1 282 ? 146.507 40.795 -35.757 1.00 26.22 282 ILE X O 1
ATOM 2286 N N . VAL A 1 283 ? 146.854 38.869 -34.633 1.00 24.84 283 VAL X N 1
ATOM 2287 C CA . VAL A 1 283 ? 148.300 38.847 -34.781 1.00 25.76 283 VAL X CA 1
ATOM 2288 C C . VAL A 1 283 ? 148.818 37.401 -34.772 1.00 29.25 283 VAL X C 1
ATOM 2289 O O . VAL A 1 283 ? 148.258 36.516 -34.089 1.00 30.00 283 VAL X O 1
ATOM 2293 N N . THR A 1 284 ? 149.888 37.166 -35.527 1.00 27.99 284 THR X N 1
ATOM 2294 C CA . THR A 1 284 ? 150.505 35.851 -35.639 1.00 30.87 284 THR X CA 1
ATOM 2295 C C . THR A 1 284 ? 151.241 35.408 -34.387 1.00 29.73 284 THR X C 1
ATOM 2296 O O . THR A 1 284 ? 151.659 36.243 -33.569 1.00 28.87 284 THR X O 1
ATOM 2300 N N . ASP A 1 285 ? 151.420 34.095 -34.263 1.00 28.54 285 ASP X N 1
ATOM 2301 C CA . ASP A 1 285 ? 152.145 33.535 -33.145 1.00 29.84 285 ASP X CA 1
ATOM 2302 C C . ASP A 1 285 ? 153.553 34.131 -33.133 1.00 31.23 285 ASP X C 1
ATOM 2303 O O . ASP A 1 285 ? 154.083 34.519 -32.083 1.00 29.48 285 ASP X O 1
ATOM 2308 N N . ASP A 1 286 ? 154.149 34.195 -34.318 1.00 31.17 286 ASP X N 1
ATOM 2309 C CA . ASP A 1 286 ? 155.511 34.698 -34.442 1.00 33.13 286 ASP X CA 1
ATOM 2310 C C . ASP A 1 286 ? 155.658 36.138 -33.979 1.00 30.99 286 ASP X C 1
ATOM 2311 O O . ASP A 1 286 ? 156.622 36.482 -33.300 1.00 32.36 286 ASP X O 1
ATOM 2316 N N . VAL A 1 287 ? 154.707 36.986 -34.330 1.00 30.13 287 VAL X N 1
ATOM 2317 C CA . VAL A 1 287 ? 154.811 38.377 -33.919 1.00 28.98 287 VAL X CA 1
ATOM 2318 C C . VAL A 1 287 ? 154.538 38.562 -32.436 1.00 28.67 287 VAL X C 1
ATOM 2319 O O . VAL A 1 287 ? 155.335 39.195 -31.758 1.00 28.43 287 VAL X O 1
ATOM 2323 N N . ILE A 1 288 ? 153.457 37.979 -31.908 1.00 28.42 288 ILE X N 1
ATOM 2324 C CA . ILE A 1 288 ? 153.148 38.172 -30.479 1.00 28.63 288 ILE X CA 1
ATOM 2325 C C . ILE A 1 288 ? 154.172 37.543 -29.532 1.00 29.28 288 ILE X C 1
ATOM 2326 O O . ILE A 1 288 ? 154.329 37.993 -28.392 1.00 28.35 288 ILE X O 1
ATOM 2331 N N . GLU A 1 289 ? 154.882 36.524 -29.999 1.00 28.62 289 GLU X N 1
ATOM 2332 C CA . GLU A 1 289 ? 155.890 35.893 -29.154 1.00 32.61 289 GLU X CA 1
ATOM 2333 C C . GLU A 1 289 ? 157.305 36.455 -29.360 1.00 33.37 289 GLU X C 1
ATOM 2334 O O . GLU A 1 289 ? 158.234 36.053 -28.657 1.00 34.25 289 GLU X O 1
ATOM 2340 N N . SER A 1 290 ? 157.473 37.373 -30.310 1.00 32.86 290 SER X N 1
ATOM 2341 C CA . SER A 1 290 ? 158.802 37.957 -30.560 1.00 32.97 290 SER X CA 1
ATOM 2342 C C . SER A 1 290 ? 159.236 38.937 -29.439 1.00 33.08 290 SER X C 1
ATOM 2343 O O . SER A 1 290 ? 158.420 39.354 -28.619 1.00 31.09 290 SER X O 1
ATOM 2346 N N . PRO A 1 291 ? 160.526 39.323 -29.404 1.00 33.73 291 PRO X N 1
ATOM 2347 C CA . PRO A 1 291 ? 160.969 40.249 -28.361 1.00 33.99 291 PRO X CA 1
ATOM 2348 C C . PRO A 1 291 ? 160.356 41.638 -28.506 1.00 32.94 291 PRO X C 1
ATOM 2349 O O . PRO A 1 291 ? 160.415 42.425 -27.576 1.00 32.43 291 PRO X O 1
ATOM 2353 N N . GLN A 1 292 ? 159.771 41.940 -29.664 1.00 31.38 292 GLN X N 1
ATOM 2354 C CA . GLN A 1 292 ? 159.130 43.248 -29.862 1.00 31.63 292 GLN X CA 1
ATOM 2355 C C . GLN A 1 292 ? 157.683 43.235 -29.356 1.00 29.94 292 GLN X C 1
ATOM 2356 O O . GLN A 1 292 ? 156.974 44.238 -29.408 1.00 27.50 292 GLN X O 1
ATOM 2362 N N . SER A 1 293 ? 157.227 42.080 -28.897 1.00 28.33 293 SER X N 1
ATOM 2363 C CA . SER A 1 293 ? 155.864 42.036 -28.400 1.00 27.90 293 SER X CA 1
ATOM 2364 C C . SER A 1 293 ? 155.909 42.511 -26.951 1.00 25.17 293 SER X C 1
ATOM 2365 O O . SER A 1 293 ? 156.652 41.964 -26.151 1.00 24.36 293 SER X O 1
ATOM 2368 N N . ILE A 1 294 ? 155.140 43.539 -26.617 1.00 24.72 294 ILE X N 1
ATOM 2369 C CA . ILE A 1 294 ? 155.132 44.018 -25.233 1.00 23.21 294 ILE X CA 1
ATOM 2370 C C . ILE A 1 294 ? 153.715 44.025 -24.687 1.00 25.56 294 ILE X C 1
ATOM 2371 O O . ILE A 1 294 ? 153.353 44.903 -23.894 1.00 22.29 294 ILE X O 1
ATOM 2376 N N . VAL A 1 295 ? 152.901 43.055 -25.120 1.00 23.42 295 VAL X N 1
ATOM 2377 C CA . VAL A 1 295 ? 151.537 42.983 -24.617 1.00 24.25 29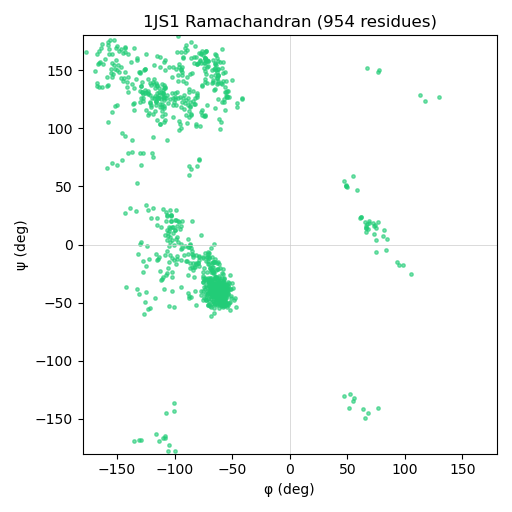5 VAL X CA 1
ATOM 2378 C C . VAL A 1 295 ? 151.479 42.718 -23.104 1.00 24.63 295 VAL X C 1
ATOM 2379 O O . VAL A 1 295 ? 150.574 43.185 -22.431 1.00 24.42 295 VAL X O 1
ATOM 2383 N N . ILE A 1 296 ? 152.433 41.963 -22.570 1.00 24.95 296 ILE X N 1
ATOM 2384 C CA . ILE A 1 296 ? 152.433 41.685 -21.149 1.00 26.32 296 ILE X CA 1
ATOM 2385 C C . ILE A 1 296 ? 152.789 42.942 -20.353 1.00 24.38 296 ILE X C 1
ATOM 2386 O O . ILE A 1 296 ? 152.064 43.293 -19.425 1.00 26.58 296 ILE X O 1
ATOM 2391 N N . PRO A 1 297 ? 153.902 43.623 -20.685 1.00 24.75 297 PRO X N 1
ATOM 2392 C CA . PRO A 1 297 ? 154.250 44.855 -19.945 1.00 23.79 297 PRO X CA 1
ATOM 2393 C C . PRO A 1 297 ? 153.101 45.888 -20.084 1.00 22.94 297 PRO X C 1
ATOM 2394 O O . PRO A 1 297 ? 152.828 46.670 -19.169 1.00 21.74 297 PRO X O 1
ATOM 2398 N N . GLU A 1 298 ? 152.436 45.874 -21.237 1.00 21.76 298 GLU X N 1
ATOM 2399 C CA . GLU A 1 298 ? 151.303 46.770 -21.498 1.00 21.56 298 GLU X CA 1
ATOM 2400 C C . GLU A 1 298 ? 150.180 46.438 -20.515 1.00 20.86 298 GLU X C 1
ATOM 2401 O O . GLU A 1 298 ? 149.555 47.327 -19.951 1.00 22.14 298 GLU X O 1
ATOM 2407 N N . ALA A 1 299 ? 149.916 45.157 -20.317 1.00 20.63 299 ALA X N 1
ATOM 2408 C CA . ALA A 1 299 ? 148.870 44.775 -19.363 1.00 23.88 299 ALA X CA 1
ATOM 2409 C C . ALA A 1 299 ? 149.280 45.194 -17.949 1.00 22.73 299 ALA X C 1
ATOM 2410 O O . ALA A 1 299 ? 148.447 45.666 -17.200 1.00 23.92 299 ALA X O 1
ATOM 2412 N N . ALA A 1 300 ? 150.555 45.003 -17.595 1.00 22.39 300 ALA X N 1
ATOM 2413 C CA . ALA A 1 300 ? 151.040 45.369 -16.264 1.00 22.85 300 ALA X CA 1
ATOM 2414 C C . ALA A 1 300 ? 150.777 46.828 -16.034 1.00 22.81 300 ALA X C 1
ATOM 2415 O O . ALA A 1 300 ? 150.465 47.236 -14.914 1.00 22.56 300 ALA X O 1
ATOM 2417 N N . ASN A 1 301 ? 150.896 47.623 -17.092 1.00 22.36 301 ASN X N 1
ATOM 2418 C CA . ASN A 1 301 ? 150.665 49.052 -16.955 1.00 23.79 301 ASN X CA 1
ATOM 2419 C C . ASN A 1 301 ? 149.224 49.440 -16.620 1.00 22.96 301 ASN X C 1
ATOM 2420 O O . ASN A 1 301 ? 148.979 50.586 -16.212 1.00 21.78 301 ASN X O 1
ATOM 2425 N N . ARG A 1 302 ? 148.270 48.508 -16.785 1.00 22.18 302 ARG X N 1
ATOM 2426 C CA . ARG A 1 302 ? 146.856 48.778 -16.407 1.00 21.89 302 ARG X CA 1
ATOM 2427 C C . ARG A 1 302 ? 146.814 49.047 -14.884 1.00 22.59 302 ARG X C 1
ATOM 2428 O O . ARG A 1 302 ? 146.000 49.834 -14.405 1.00 22.90 302 ARG X O 1
ATOM 2436 N N . GLU A 1 303 ? 147.677 48.367 -14.121 1.00 20.90 303 GLU X N 1
ATOM 2437 C CA . GLU A 1 303 ? 147.700 48.593 -12.681 1.00 22.58 303 GLU X CA 1
ATOM 2438 C C . GLU A 1 303 ? 148.165 50.026 -12.423 1.00 23.16 303 GLU X C 1
ATOM 2439 O O . GLU A 1 303 ? 147.672 50.702 -11.510 1.00 22.35 303 GLU X O 1
ATOM 2445 N N . ILE A 1 304 ? 149.120 50.473 -13.237 1.00 21.62 304 ILE X N 1
ATOM 2446 C CA . ILE A 1 304 ? 149.676 51.798 -13.077 1.00 22.66 304 ILE X CA 1
ATOM 2447 C C . ILE A 1 304 ? 148.721 52.928 -13.467 1.00 22.22 304 ILE X C 1
ATOM 2448 O O . ILE A 1 304 ? 148.557 53.881 -12.691 1.00 22.73 304 ILE X O 1
ATOM 2453 N N . SER A 1 305 ? 148.067 52.826 -14.620 1.00 19.92 305 SER X N 1
ATOM 2454 C CA . SER A 1 305 ? 147.138 53.876 -15.011 1.00 20.60 305 SER X CA 1
ATOM 2455 C C . SER A 1 305 ? 146.003 53.979 -13.980 1.00 22.11 305 SER X C 1
ATOM 2456 O O . SER A 1 305 ? 145.537 55.095 -13.687 1.00 22.60 305 SER X O 1
ATOM 2459 N N . ALA A 1 306 ? 145.571 52.837 -13.431 1.00 20.55 306 ALA X N 1
ATOM 2460 C CA . ALA A 1 306 ? 144.517 52.816 -12.391 1.00 21.35 306 ALA X CA 1
ATOM 2461 C C . ALA A 1 306 ? 145.023 53.450 -11.111 1.00 21.03 306 ALA X C 1
ATOM 2462 O O . ALA A 1 306 ? 144.310 54.228 -10.450 1.00 20.92 306 ALA X O 1
ATOM 2464 N N . THR A 1 307 ? 146.261 53.118 -10.755 1.00 21.01 307 THR X N 1
ATOM 2465 C CA . THR A 1 307 ? 146.836 53.689 -9.553 1.00 21.41 307 THR X CA 1
ATOM 2466 C C . THR A 1 307 ? 146.955 55.201 -9.682 1.00 22.04 307 THR X C 1
ATOM 2467 O O . THR A 1 307 ? 146.599 55.923 -8.751 1.00 21.63 307 THR X O 1
ATOM 2471 N N . VAL A 1 308 ? 147.394 55.714 -10.829 1.00 21.21 308 VAL X N 1
ATOM 2472 C CA . VAL A 1 308 ? 147.510 57.179 -10.948 1.00 19.74 308 VAL X CA 1
ATOM 2473 C C . VAL A 1 308 ? 146.145 57.863 -10.954 1.00 20.96 308 VAL X C 1
ATOM 2474 O O . VAL A 1 308 ? 145.955 58.923 -10.344 1.00 20.22 308 VAL X O 1
ATOM 2478 N N . VAL A 1 309 ? 145.190 57.243 -11.633 1.00 21.32 309 VAL X N 1
ATOM 2479 C CA . VAL A 1 309 ? 143.842 57.779 -11.707 1.00 22.16 309 VAL X CA 1
ATOM 2480 C C . VAL A 1 309 ? 143.183 57.843 -10.317 1.00 22.97 309 VAL X C 1
ATOM 2481 O O . VAL A 1 309 ? 142.585 58.848 -9.926 1.00 21.88 309 VAL X O 1
ATOM 2485 N N . LEU A 1 310 ? 143.325 56.759 -9.561 1.00 22.59 310 LEU X N 1
ATOM 2486 C CA . LEU A 1 310 ? 142.748 56.684 -8.238 1.00 23.90 310 LEU X CA 1
ATOM 2487 C C . LEU A 1 310 ? 143.456 57.703 -7.310 1.00 24.04 310 LEU X C 1
ATOM 2488 O O . LEU A 1 310 ? 142.816 58.356 -6.466 1.00 21.79 310 LEU X O 1
ATOM 2493 N N . LYS A 1 311 ? 144.765 57.842 -7.481 1.00 22.45 311 LYS X N 1
ATOM 2494 C CA . LYS A 1 311 ? 145.547 58.789 -6.703 1.00 22.56 311 LYS X CA 1
ATOM 2495 C C . LYS A 1 311 ? 145.019 60.198 -6.952 1.00 24.17 311 LYS X C 1
ATOM 2496 O O . LYS A 1 311 ? 144.805 60.973 -6.005 1.00 22.09 311 LYS X O 1
ATOM 2502 N N . ARG A 1 312 ? 144.813 60.534 -8.227 1.00 23.94 312 ARG X N 1
ATOM 2503 C CA . ARG A 1 312 ? 144.294 61.858 -8.602 1.00 25.63 312 ARG X CA 1
ATOM 2504 C C . ARG A 1 312 ? 142.882 62.091 -8.030 1.00 24.98 312 ARG X C 1
ATOM 2505 O O . ARG A 1 312 ? 142.561 63.183 -7.563 1.00 24.78 312 ARG X O 1
ATOM 2513 N N . LEU A 1 313 ? 142.030 61.079 -8.071 1.00 23.25 313 LEU X N 1
ATOM 2514 C CA . LEU A 1 313 ? 140.688 61.250 -7.529 1.00 25.77 313 LEU X CA 1
ATOM 2515 C C . LEU A 1 313 ? 140.774 61.426 -6.005 1.00 26.99 313 LEU X C 1
ATOM 2516 O O . LEU A 1 313 ? 140.107 62.291 -5.409 1.00 26.41 313 LEU X O 1
ATOM 2521 N N . LEU A 1 314 ? 141.613 60.608 -5.372 1.00 26.46 314 LEU X N 1
ATOM 2522 C CA . LEU A 1 314 ? 141.824 60.744 -3.945 1.00 26.01 314 LEU X CA 1
ATOM 2523 C C . LEU A 1 314 ? 142.284 62.162 -3.615 1.00 27.44 314 LEU X C 1
ATOM 2524 O O . LEU A 1 314 ? 141.831 62.757 -2.633 1.00 27.63 314 LEU X O 1
ATOM 2529 N N . GLU A 1 315 ? 143.169 62.718 -4.441 1.00 26.44 315 GLU X N 1
ATOM 2530 C CA . GLU A 1 315 ? 143.689 64.052 -4.158 1.00 27.42 315 GLU X CA 1
ATOM 2531 C C . GLU A 1 315 ? 142.638 65.115 -4.417 1.00 27.39 315 GLU X C 1
ATOM 2532 O O . GLU A 1 315 ? 142.779 66.253 -3.994 1.00 27.80 315 GLU X O 1
ATOM 2538 N N . ASN A 1 316 ? 141.576 64.736 -5.096 1.00 26.47 316 ASN X N 1
ATOM 2539 C CA . ASN A 1 316 ? 140.533 65.696 -5.402 1.00 29.09 316 ASN X CA 1
ATOM 2540 C C . ASN A 1 316 ? 139.275 65.566 -4.585 1.00 27.11 316 ASN X C 1
ATOM 2541 O O . ASN A 1 316 ? 138.273 66.168 -4.923 1.00 28.51 316 ASN X O 1
ATOM 2546 N N . LEU A 1 317 ? 139.315 64.769 -3.529 1.00 27.63 317 LEU X N 1
ATOM 2547 C CA . LEU A 1 317 ? 138.148 64.614 -2.681 1.00 28.51 317 LEU X CA 1
ATOM 2548 C C . LEU A 1 317 ? 137.944 65.878 -1.831 1.00 30.10 317 LEU X C 1
ATOM 2549 O O . LEU A 1 317 ? 138.920 66.478 -1.359 1.00 29.81 317 LEU X O 1
ATOM 2554 N N . PRO A 1 318 ? 136.678 66.286 -1.609 1.00 31.19 318 PRO X N 1
ATOM 2555 C CA . PRO A 1 318 ? 136.430 67.482 -0.790 1.00 31.56 318 PRO X CA 1
ATOM 2556 C C . PRO A 1 318 ? 136.823 67.227 0.657 1.00 34.23 318 PRO X C 1
ATOM 2557 O O . PRO A 1 318 ? 136.573 66.154 1.209 1.00 33.15 318 PRO X O 1
ATOM 2561 N N . HIS A 1 319 ? 137.441 68.221 1.275 1.00 36.13 319 HIS X N 1
ATOM 2562 C CA . HIS A 1 319 ? 137.881 68.089 2.657 1.00 38.33 319 HIS X CA 1
ATOM 2563 C C . HIS A 1 319 ? 136.737 68.144 3.687 1.00 37.83 319 HIS X C 1
ATOM 2564 O O . HIS A 1 319 ? 136.840 67.535 4.744 1.00 38.82 319 HIS X O 1
ATOM 2571 N N . HIS A 1 320 ? 135.645 68.841 3.379 1.00 36.65 320 HIS X N 1
ATOM 2572 C CA . HIS A 1 320 ? 134.518 68.941 4.317 1.00 36.04 320 HIS X CA 1
ATOM 2573 C C . HIS A 1 320 ? 133.254 68.291 3.781 1.00 38.41 320 HIS X C 1
ATOM 2574 O O . HIS A 1 320 ? 133.129 68.056 2.582 1.00 35.71 320 HIS X O 1
ATOM 2581 N N . HIS A 1 321 ? 132.315 68.011 4.682 1.00 41.47 321 HIS X N 1
ATOM 2582 C CA . HIS A 1 321 ? 131.084 67.336 4.301 1.00 44.82 321 HIS X CA 1
ATOM 2583 C C . HIS A 1 321 ? 129.814 67.939 4.890 1.00 45.16 321 HIS X C 1
ATOM 2584 O O . HIS A 1 321 ? 129.862 68.781 5.784 1.00 45.17 321 HIS X O 1
ATOM 2591 N N . HIS A 1 322 ? 128.680 67.481 4.376 1.00 45.25 322 HIS X N 1
ATOM 2592 C CA . HIS A 1 322 ? 127.385 67.950 4.823 1.00 45.82 322 HIS X CA 1
ATOM 2593 C C . HIS A 1 322 ? 126.745 67.029 5.852 1.00 45.83 322 HIS X C 1
ATOM 2594 O O . HIS A 1 322 ? 126.830 65.808 5.758 1.00 46.66 322 HIS X O 1
ATOM 2601 N N . HIS A 1 323 ? 126.107 67.628 6.847 1.00 45.73 323 HIS X N 1
ATOM 2602 C CA . HIS A 1 323 ? 125.415 66.889 7.898 1.00 45.27 323 HIS X CA 1
ATOM 2603 C C . HIS A 1 323 ? 124.138 67.652 8.170 1.00 46.07 323 HIS X C 1
ATOM 2604 O O . HIS A 1 323 ? 124.185 68.877 8.344 1.00 46.03 323 HIS X O 1
ATOM 2611 N N . HIS A 1 324 ? 123.001 66.962 8.203 1.00 44.44 324 HIS X N 1
ATOM 2612 C CA . HIS A 1 324 ? 121.764 67.680 8.447 1.00 46.11 324 HIS X CA 1
ATOM 2613 C C . HIS A 1 324 ? 121.707 68.227 9.874 1.00 45.89 324 HIS X C 1
ATOM 2614 O O . HIS A 1 324 ? 122.329 67.601 10.751 1.00 46.36 324 HIS X O 1
ATOM 2621 N N . MET B 1 1 ? 126.457 43.191 24.383 1.00 39.70 1 MET Y N 1
ATOM 2622 C CA . MET B 1 1 ? 125.484 42.650 23.388 1.00 36.89 1 MET Y CA 1
ATOM 2623 C C . MET B 1 1 ? 126.082 41.396 22.735 1.00 36.41 1 MET Y C 1
ATOM 2624 O O . MET B 1 1 ? 127.165 41.446 22.142 1.00 36.55 1 MET Y O 1
ATOM 2629 N N . LYS B 1 2 ? 125.372 40.279 22.857 1.00 34.34 2 LYS Y N 1
ATOM 2630 C CA . LYS B 1 2 ? 125.829 39.002 22.322 1.00 34.44 2 LYS Y CA 1
ATOM 2631 C C . LYS B 1 2 ? 125.213 38.658 20.967 1.00 31.19 2 LYS Y C 1
ATOM 2632 O O . LYS B 1 2 ? 125.621 37.710 20.319 1.00 32.32 2 LYS Y O 1
ATOM 2638 N N . LYS B 1 3 ? 124.226 39.406 20.534 1.00 28.66 3 LYS Y N 1
ATOM 2639 C CA . LYS B 1 3 ? 123.596 39.116 19.259 1.00 26.90 3 LYS Y CA 1
ATOM 2640 C C . LYS B 1 3 ? 122.764 40.320 18.888 1.00 27.02 3 LYS Y C 1
ATOM 2641 O O . LYS B 1 3 ? 122.524 41.198 19.721 1.00 25.90 3 LYS Y O 1
ATOM 2647 N N . PHE B 1 4 ? 122.321 40.384 17.642 1.00 25.38 4 PHE Y N 1
ATOM 2648 C CA . PHE B 1 4 ? 121.503 41.517 17.247 1.00 24.69 4 PHE Y CA 1
ATOM 2649 C C . PHE B 1 4 ? 120.470 41.082 16.237 1.00 25.42 4 PHE Y C 1
ATOM 2650 O O . PHE B 1 4 ? 120.742 40.974 15.015 1.00 24.60 4 PHE Y O 1
ATOM 2658 N N . THR B 1 5 ? 119.280 40.804 16.767 1.00 22.97 5 THR Y N 1
ATOM 2659 C CA . THR B 1 5 ? 118.148 40.340 15.968 1.00 23.60 5 THR Y CA 1
ATOM 2660 C C . THR B 1 5 ? 116.851 41.110 16.263 1.00 23.00 5 THR Y C 1
ATOM 2661 O O . THR B 1 5 ? 115.881 40.958 15.552 1.00 21.29 5 THR Y O 1
ATOM 2665 N N . CYS B 1 6 ? 116.848 41.961 17.282 1.00 23.44 6 CYS Y N 1
ATOM 2666 C CA . CYS B 1 6 ? 115.608 42.664 17.635 1.00 24.76 6 CYS Y CA 1
ATOM 2667 C C . CYS B 1 6 ? 115.903 43.865 18.558 1.00 24.06 6 CYS Y C 1
ATOM 2668 O O . CYS B 1 6 ? 117.019 43.999 19.087 1.00 23.40 6 CYS Y O 1
ATOM 2671 N N . VAL B 1 7 ? 114.909 44.723 18.781 1.00 24.56 7 VAL Y N 1
ATOM 2672 C CA . VAL B 1 7 ? 115.150 45.894 19.630 1.00 25.34 7 VAL Y CA 1
ATOM 2673 C C . VAL B 1 7 ? 115.706 45.590 21.029 1.00 26.61 7 VAL Y C 1
ATOM 2674 O O . VAL B 1 7 ? 116.558 46.306 21.501 1.00 26.83 7 VAL Y O 1
ATOM 2678 N N . GLN B 1 8 ? 115.266 44.539 21.712 1.00 28.75 8 GLN Y N 1
ATOM 2679 C CA . GLN B 1 8 ? 115.828 44.328 23.045 1.00 31.95 8 GLN Y CA 1
ATOM 2680 C C . GLN B 1 8 ? 117.345 44.245 23.045 1.00 32.49 8 GLN Y C 1
ATOM 2681 O O . GLN B 1 8 ? 118.003 44.750 23.969 1.00 31.57 8 GLN Y O 1
ATOM 2687 N N . ASP B 1 9 ? 117.909 43.637 22.001 1.00 30.36 9 ASP Y N 1
ATOM 2688 C CA . ASP B 1 9 ? 119.358 43.485 21.931 1.00 30.31 9 ASP Y CA 1
ATOM 2689 C C . ASP B 1 9 ? 120.140 44.789 21.985 1.00 29.19 9 ASP Y C 1
ATOM 2690 O O . ASP B 1 9 ? 121.240 44.822 22.513 1.00 29.19 9 ASP Y O 1
ATOM 2695 N N . ILE B 1 10 ? 119.586 45.870 21.460 1.00 30.60 10 ILE Y N 1
ATOM 2696 C CA . ILE B 1 10 ? 120.338 47.128 21.453 1.00 33.22 10 ILE Y CA 1
ATOM 2697 C C . ILE B 1 10 ? 120.538 47.742 22.861 1.00 34.31 10 ILE Y C 1
ATOM 2698 O O . ILE B 1 10 ? 121.441 48.566 23.077 1.00 34.92 10 ILE Y O 1
ATOM 2703 N N . GLY B 1 11 ? 119.706 47.330 23.815 1.00 34.30 11 GLY Y N 1
ATOM 2704 C CA . GLY B 1 11 ? 119.814 47.857 25.163 1.00 35.55 11 GLY Y CA 1
ATOM 2705 C C . GLY B 1 11 ? 119.229 49.254 25.267 1.00 34.86 11 GLY Y C 1
ATOM 2706 O O . GLY B 1 11 ? 118.205 49.568 24.659 1.00 35.93 11 GLY Y O 1
ATOM 2707 N N . ASP B 1 12 ? 119.886 50.117 26.031 1.00 35.59 12 ASP Y N 1
ATOM 2708 C CA . ASP B 1 12 ? 119.399 51.491 26.201 1.00 34.94 12 ASP Y CA 1
ATOM 2709 C C . ASP B 1 12 ? 119.382 52.251 24.870 1.00 32.95 12 ASP Y C 1
ATOM 2710 O O . ASP B 1 12 ? 120.400 52.370 24.204 1.00 32.54 12 ASP Y O 1
ATOM 2715 N N . LEU B 1 13 ? 118.230 52.800 24.511 1.00 31.93 13 LEU Y N 1
ATOM 2716 C CA . LEU B 1 13 ? 118.105 53.512 23.257 1.00 31.18 13 LEU Y CA 1
ATOM 2717 C C . LEU B 1 13 ? 118.865 54.831 23.155 1.00 31.05 13 LEU Y C 1
ATOM 2718 O O . LEU B 1 13 ? 119.461 55.155 22.111 1.00 30.25 13 LEU Y O 1
ATOM 2723 N N . LYS B 1 14 ? 118.858 55.599 24.233 1.00 30.92 14 LYS Y N 1
ATOM 2724 C CA . LYS B 1 14 ? 119.519 56.886 24.217 1.00 32.28 14 LYS Y CA 1
ATOM 2725 C C . LYS B 1 14 ? 121.017 56.750 23.947 1.00 29.66 14 LYS Y C 1
ATOM 2726 O O . LYS B 1 14 ? 121.588 57.496 23.160 1.00 30.14 14 LYS Y O 1
ATOM 2732 N N . SER B 1 15 ? 121.633 55.802 24.629 1.00 28.54 15 SER Y N 1
ATOM 2733 C CA . SER B 1 15 ? 123.056 55.540 24.515 1.00 30.06 15 SER Y CA 1
ATOM 2734 C C . SER B 1 15 ? 123.443 55.023 23.103 1.00 28.51 15 SER Y C 1
ATOM 2735 O O . SER B 1 15 ? 124.491 55.387 22.552 1.00 27.61 15 SER Y O 1
ATOM 2738 N N . ALA B 1 16 ? 122.585 54.188 22.523 1.00 25.82 16 ALA Y N 1
ATOM 2739 C CA . ALA B 1 16 ? 122.839 53.631 21.184 1.00 25.64 16 ALA Y CA 1
ATOM 2740 C C . ALA B 1 16 ? 122.712 54.769 20.176 1.00 25.69 16 ALA Y C 1
ATOM 2741 O O . ALA B 1 16 ? 123.467 54.873 19.217 1.00 26.26 16 ALA Y O 1
ATOM 2743 N N . LEU B 1 17 ? 121.767 55.660 20.431 1.00 23.90 17 LEU Y N 1
ATOM 2744 C CA . LEU B 1 17 ? 121.543 56.793 19.557 1.00 24.29 17 LEU Y CA 1
ATOM 2745 C C . LEU B 1 17 ? 122.734 57.778 19.680 1.00 24.27 17 LEU Y C 1
ATOM 2746 O O . LEU B 1 17 ? 123.168 58.370 18.706 1.00 23.41 17 LEU Y O 1
ATOM 2751 N N . ALA B 1 18 ? 123.237 57.951 20.896 1.00 23.85 18 ALA Y N 1
ATOM 2752 C CA . ALA B 1 18 ? 124.348 58.861 21.143 1.00 24.87 18 ALA Y CA 1
ATOM 2753 C C . ALA B 1 18 ? 125.552 58.378 20.304 1.00 25.25 18 ALA Y C 1
ATOM 2754 O O . ALA B 1 18 ? 126.180 59.153 19.599 1.00 22.31 18 ALA Y O 1
ATOM 2756 N N . GLU B 1 19 ? 125.838 57.091 20.389 1.00 25.25 19 GLU Y N 1
ATOM 2757 C CA . GLU B 1 19 ? 126.934 56.522 19.621 1.00 26.55 19 GLU Y CA 1
ATOM 2758 C C . GLU B 1 19 ? 126.719 56.721 18.126 1.00 24.69 19 GLU Y C 1
ATOM 2759 O O . GLU B 1 19 ? 127.670 57.005 17.390 1.00 22.27 19 GLU Y O 1
ATOM 2765 N N . SER B 1 20 ? 125.467 56.602 17.682 1.00 25.68 20 SER Y N 1
ATOM 2766 C CA . SER B 1 20 ? 125.131 56.798 16.268 1.00 24.82 20 SER Y CA 1
ATOM 2767 C C . SER B 1 20 ? 125.514 58.193 15.739 1.00 25.85 20 SER Y C 1
ATOM 2768 O O . SER B 1 20 ? 126.152 58.327 14.687 1.00 22.58 20 SER Y O 1
ATOM 2771 N N . PHE B 1 21 ? 125.097 59.241 16.446 1.00 24.64 21 PHE Y N 1
ATOM 2772 C CA . PHE B 1 21 ? 125.417 60.585 16.002 1.00 25.65 21 PHE Y CA 1
ATOM 2773 C C . PHE B 1 21 ? 126.911 60.874 16.164 1.00 25.13 21 PHE Y C 1
ATOM 2774 O O . PHE B 1 21 ? 127.477 61.616 15.381 1.00 27.16 21 PHE Y O 1
ATOM 2782 N N . GLU B 1 22 ? 127.555 60.256 17.149 1.00 26.19 22 GLU Y N 1
ATOM 2783 C CA . GLU B 1 22 ? 129.003 60.432 17.332 1.00 27.23 22 GLU Y CA 1
ATOM 2784 C C . GLU B 1 22 ? 129.738 59.917 16.060 1.00 27.23 22 GLU Y C 1
ATOM 2785 O O . GLU B 1 22 ? 130.556 60.632 15.464 1.00 26.82 22 GLU Y O 1
ATOM 2791 N N . ILE B 1 23 ? 129.409 58.691 15.644 1.00 24.35 23 ILE Y N 1
ATOM 2792 C CA . ILE B 1 23 ? 129.994 58.055 14.470 1.00 23.19 23 ILE Y CA 1
ATOM 2793 C C . ILE B 1 23 ? 129.631 58.765 13.151 1.00 23.78 23 ILE Y C 1
ATOM 2794 O O . ILE B 1 23 ? 130.436 58.815 12.188 1.00 24.47 23 ILE Y O 1
ATOM 2799 N N . LYS B 1 24 ? 128.438 59.354 13.107 1.00 23.64 24 LYS Y N 1
ATOM 2800 C CA . LYS B 1 24 ? 127.996 60.089 11.930 1.00 25.99 24 LYS Y CA 1
ATOM 2801 C C . LYS B 1 24 ? 128.959 61.244 11.687 1.00 27.10 24 LYS Y C 1
ATOM 2802 O O . LYS B 1 24 ? 129.327 61.528 10.558 1.00 26.24 24 LYS Y O 1
ATOM 2808 N N . LYS B 1 25 ? 129.407 61.867 12.765 1.00 28.31 25 LYS Y N 1
ATOM 2809 C CA . LYS B 1 25 ? 130.323 62.977 12.649 1.00 30.22 25 LYS Y CA 1
ATOM 2810 C C . LYS B 1 25 ? 131.810 62.631 12.659 1.00 29.42 25 LYS Y C 1
ATOM 2811 O O . LYS B 1 25 ? 132.624 63.472 12.316 1.00 29.13 25 LYS Y O 1
ATOM 2817 N N . ASP B 1 26 ? 132.169 61.413 13.053 1.00 27.97 26 ASP Y N 1
ATOM 2818 C CA . ASP B 1 26 ? 133.577 61.028 13.118 1.00 27.77 26 ASP Y CA 1
ATOM 2819 C C . ASP B 1 26 ? 133.573 59.542 12.737 1.00 25.91 26 ASP Y C 1
ATOM 2820 O O . ASP B 1 26 ? 133.726 58.653 13.573 1.00 22.60 26 ASP Y O 1
ATOM 2825 N N . ARG B 1 27 ? 133.353 59.299 11.453 1.00 27.05 27 ARG Y N 1
ATOM 2826 C CA . ARG B 1 27 ? 133.160 57.944 10.941 1.00 27.05 27 ARG Y CA 1
ATOM 2827 C C . ARG B 1 27 ? 134.192 56.878 11.318 1.00 28.62 27 ARG Y C 1
ATOM 2828 O O . ARG B 1 27 ? 133.826 55.717 11.584 1.00 29.26 27 ARG Y O 1
ATOM 2836 N N . PHE B 1 28 ? 135.465 57.276 11.351 1.00 26.76 28 PHE Y N 1
ATOM 2837 C CA . PHE B 1 28 ? 136.553 56.365 11.652 1.00 26.81 28 PHE Y CA 1
ATOM 2838 C C . PHE B 1 28 ? 137.117 56.435 13.073 1.00 25.98 28 PHE Y C 1
ATOM 2839 O O . PHE B 1 28 ? 138.179 55.859 13.373 1.00 25.16 28 PHE Y O 1
ATOM 2847 N N . LYS B 1 29 ? 136.359 57.078 13.955 1.00 27.05 29 LYS Y N 1
ATOM 2848 C CA . LYS B 1 29 ? 136.743 57.202 15.359 1.00 26.01 29 LYS Y CA 1
ATOM 2849 C C . LYS B 1 29 ? 137.094 55.866 15.977 1.00 25.66 29 LYS Y C 1
ATOM 2850 O O . LYS B 1 29 ? 138.020 55.801 16.779 1.00 25.05 29 LYS Y O 1
ATOM 2856 N N . TYR B 1 30 ? 136.375 54.795 15.627 1.00 24.56 30 TYR Y N 1
ATOM 2857 C CA . TYR B 1 30 ? 136.666 53.475 16.209 1.00 24.16 30 TYR Y CA 1
ATOM 2858 C C . TYR B 1 30 ? 137.274 52.443 15.230 1.00 26.33 30 TYR Y C 1
ATOM 2859 O O . TYR B 1 30 ? 137.065 51.227 15.383 1.00 23.88 30 TYR Y O 1
ATOM 2868 N N . VAL B 1 31 ? 138.030 52.931 14.250 1.00 25.21 31 VAL Y N 1
ATOM 2869 C CA . VAL B 1 31 ? 138.625 52.071 13.236 1.00 26.10 31 VAL Y CA 1
ATOM 2870 C C . VAL B 1 31 ? 139.635 51.080 13.809 1.00 26.21 31 VAL Y C 1
ATOM 2871 O O . VAL B 1 31 ? 139.913 50.057 13.199 1.00 26.75 31 VAL Y O 1
ATOM 2875 N N . GLU B 1 32 ? 140.180 51.373 14.985 1.00 26.04 32 GLU Y N 1
ATOM 2876 C CA . GLU B 1 32 ? 141.107 50.455 15.627 1.00 27.27 32 GLU Y CA 1
ATOM 2877 C C . GLU B 1 32 ? 140.379 49.346 16.391 1.00 28.27 32 GLU Y C 1
ATOM 2878 O O . GLU B 1 32 ? 140.948 48.290 16.665 1.00 29.63 32 GLU Y O 1
ATOM 2884 N N . LEU B 1 33 ? 139.106 49.579 16.701 1.00 29.11 33 LEU Y N 1
ATOM 2885 C CA . LEU B 1 33 ? 138.300 48.614 17.465 1.00 29.83 33 LEU Y CA 1
ATOM 2886 C C . LEU B 1 33 ? 138.240 47.241 16.821 1.00 29.52 33 LEU Y C 1
ATOM 2887 O O . LEU B 1 33 ? 138.324 46.230 17.508 1.00 27.07 33 LEU Y O 1
ATOM 2892 N N . GLY B 1 34 ? 138.081 47.205 15.501 1.00 27.59 34 GLY Y N 1
ATOM 2893 C CA . GLY B 1 34 ? 137.963 45.919 14.834 1.00 27.38 34 GLY Y CA 1
ATOM 2894 C C . GLY B 1 34 ? 139.235 45.374 14.203 1.00 26.45 34 GLY Y C 1
ATOM 2895 O O . GLY B 1 34 ? 139.160 44.434 13.397 1.00 26.10 34 GLY Y O 1
ATOM 2896 N N . ARG B 1 35 ? 140.394 45.922 14.569 1.00 24.93 35 ARG Y N 1
ATOM 2897 C CA . ARG B 1 35 ? 141.666 45.435 14.005 1.00 26.08 35 ARG Y CA 1
ATOM 2898 C C . ARG B 1 35 ? 141.844 43.934 14.250 1.00 26.30 35 ARG Y C 1
ATOM 2899 O O . ARG B 1 35 ? 141.683 43.471 15.383 1.00 27.93 35 ARG Y O 1
ATOM 2907 N N . ASN B 1 36 ? 142.200 43.186 13.200 1.00 25.38 36 ASN Y N 1
ATOM 2908 C CA . ASN B 1 36 ? 142.397 41.730 13.258 1.00 26.10 36 ASN Y CA 1
ATOM 2909 C C . ASN B 1 36 ? 141.136 40.941 13.666 1.00 28.61 36 ASN Y C 1
ATOM 2910 O O . ASN B 1 36 ? 141.222 39.805 14.166 1.00 29.59 36 ASN Y O 1
ATOM 2915 N N . LYS B 1 37 ? 139.972 41.553 13.456 1.00 28.78 37 LYS Y N 1
ATOM 2916 C CA . LYS B 1 37 ? 138.672 40.938 13.722 1.00 27.46 37 LYS Y CA 1
ATOM 2917 C C . LYS B 1 37 ? 138.048 40.675 12.342 1.00 28.19 37 LYS Y C 1
ATOM 2918 O O . LYS B 1 37 ? 138.093 41.541 11.448 1.00 26.78 37 LYS Y O 1
ATOM 2924 N N . THR B 1 38 ? 137.446 39.506 12.159 1.00 26.14 38 THR Y N 1
ATOM 2925 C CA . THR B 1 38 ? 136.867 39.171 10.873 1.00 25.93 38 THR Y CA 1
ATOM 2926 C C . THR B 1 38 ? 135.348 39.011 10.925 1.00 24.44 38 THR Y C 1
ATOM 2927 O O . THR B 1 38 ? 134.810 38.267 11.772 1.00 23.84 38 THR Y O 1
ATOM 2931 N N . LEU B 1 39 ? 134.668 39.741 10.044 1.00 21.93 39 LEU Y N 1
ATOM 2932 C CA . LEU B 1 39 ? 133.225 39.662 9.891 1.00 22.47 39 LEU Y CA 1
ATOM 2933 C C . LEU B 1 39 ? 132.941 38.744 8.710 1.00 22.93 39 LEU Y C 1
ATOM 2934 O O . LEU B 1 39 ? 133.533 38.912 7.639 1.00 23.79 39 LEU Y O 1
ATOM 2939 N N . LEU B 1 40 ? 132.037 37.788 8.909 1.00 22.18 40 LEU Y N 1
ATOM 2940 C CA . LEU B 1 40 ? 131.586 36.868 7.871 1.00 20.42 40 LEU Y CA 1
ATOM 2941 C C . LEU B 1 40 ? 130.164 37.263 7.498 1.00 21.88 40 LEU Y C 1
ATOM 2942 O O . LEU B 1 40 ? 129.244 37.150 8.332 1.00 22.56 40 LEU Y O 1
ATOM 2947 N N . MET B 1 41 ? 129.955 37.767 6.287 1.00 21.20 41 MET Y N 1
ATOM 2948 C CA . MET B 1 41 ? 128.599 38.111 5.859 1.00 23.98 41 MET Y CA 1
ATOM 2949 C C . MET B 1 41 ? 128.079 36.996 4.986 1.00 26.01 41 MET Y C 1
ATOM 2950 O O . MET B 1 41 ? 128.724 36.611 4.018 1.00 26.42 41 MET Y O 1
ATOM 2955 N N . ILE B 1 42 ? 126.907 36.478 5.331 1.00 27.61 42 ILE Y N 1
ATOM 2956 C CA . ILE B 1 42 ? 126.302 35.379 4.587 1.00 27.53 42 ILE Y CA 1
ATOM 2957 C C . ILE B 1 42 ? 124.946 35.753 4.019 1.00 28.59 42 ILE Y C 1
ATOM 2958 O O . ILE B 1 42 ? 124.012 36.021 4.791 1.00 27.91 42 ILE Y O 1
ATOM 2963 N N . PHE B 1 43 ? 124.823 35.729 2.692 1.00 28.47 43 PHE Y N 1
ATOM 2964 C CA . PHE B 1 43 ? 123.570 36.063 2.031 1.00 30.39 43 PHE Y CA 1
ATOM 2965 C C . PHE B 1 43 ? 122.893 34.815 1.463 1.00 34.28 43 PHE Y C 1
ATOM 2966 O O . PHE B 1 43 ? 123.518 34.031 0.739 1.00 32.54 43 PHE Y O 1
ATOM 2974 N N . PHE B 1 44 ? 121.631 34.608 1.840 1.00 37.41 44 PHE Y N 1
ATOM 2975 C CA . PHE B 1 44 ? 120.864 33.464 1.356 1.00 41.60 44 PHE Y CA 1
ATOM 2976 C C . PHE B 1 44 ? 119.875 34.011 0.352 1.00 45.36 44 PHE Y C 1
ATOM 2977 O O . PHE B 1 44 ? 119.041 33.290 -0.191 1.00 46.24 44 PHE Y O 1
ATOM 2985 N N . ASN B 1 45 ? 120.015 35.315 0.119 1.00 50.08 45 ASN Y N 1
ATOM 2986 C CA . ASN B 1 45 ? 119.215 36.107 -0.813 1.00 53.32 45 ASN Y CA 1
ATOM 2987 C C . ASN B 1 45 ? 120.149 37.221 -1.233 1.00 53.59 45 ASN Y C 1
ATOM 2988 O O . ASN B 1 45 ? 120.585 37.996 -0.384 1.00 54.39 45 ASN Y O 1
ATOM 2993 N N . SER B 1 46 ? 120.461 37.326 -2.516 1.00 54.20 46 SER Y N 1
ATOM 2994 C CA . SER B 1 46 ? 121.367 38.386 -2.935 1.00 54.23 46 SER Y CA 1
ATOM 2995 C C . SER B 1 46 ? 120.809 39.776 -2.663 1.00 53.16 46 SER Y C 1
ATOM 2996 O O . SER B 1 46 ? 119.601 40.015 -2.714 1.00 52.81 46 SER Y O 1
ATOM 2999 N N . SER B 1 47 ? 121.711 40.685 -2.335 1.00 51.84 47 SER Y N 1
ATOM 3000 C CA . SER B 1 47 ? 121.346 42.058 -2.049 1.00 50.10 47 SER Y CA 1
ATOM 3001 C C . SER B 1 47 ? 122.448 42.954 -2.603 1.00 49.59 47 SER Y C 1
ATOM 3002 O O . SER B 1 47 ? 123.526 42.479 -3.006 1.00 49.77 47 SER Y O 1
ATOM 3005 N N . LEU B 1 48 ? 122.176 44.250 -2.619 1.00 47.17 48 LEU Y N 1
ATOM 3006 C CA . LEU B 1 48 ? 123.155 45.209 -3.074 1.00 44.98 48 LEU Y CA 1
ATOM 3007 C C . LEU B 1 48 ? 123.193 46.269 -1.991 1.00 42.98 48 LEU Y C 1
ATOM 3008 O O . LEU B 1 48 ? 124.258 46.682 -1.556 1.00 44.31 48 LEU Y O 1
ATOM 3013 N N . ARG B 1 49 ? 122.027 46.652 -1.500 1.00 39.70 49 ARG Y N 1
ATOM 3014 C CA . ARG B 1 49 ? 121.943 47.659 -0.461 1.00 37.40 49 ARG Y CA 1
ATOM 3015 C C . ARG B 1 49 ? 122.560 47.206 0.866 1.00 34.09 49 ARG Y C 1
ATOM 3016 O O . ARG B 1 49 ? 123.477 47.836 1.376 1.00 33.82 49 ARG Y O 1
ATOM 3024 N N . THR B 1 50 ? 122.054 46.113 1.427 1.00 31.73 50 THR Y N 1
ATOM 3025 C CA . THR B 1 50 ? 122.543 45.587 2.717 1.00 28.85 50 THR Y CA 1
ATOM 3026 C C . THR B 1 50 ? 124.001 45.145 2.629 1.00 26.98 50 THR Y C 1
ATOM 3027 O O . THR B 1 50 ? 124.797 45.383 3.548 1.00 26.38 50 THR Y O 1
ATOM 3031 N N . ARG B 1 51 ? 124.335 44.524 1.507 1.00 25.24 51 ARG Y N 1
ATOM 3032 C CA . ARG B 1 51 ? 125.686 44.054 1.243 1.00 28.86 51 ARG Y CA 1
ATOM 3033 C C . ARG B 1 51 ? 126.663 45.229 1.289 1.00 28.43 51 ARG Y C 1
ATOM 3034 O O . ARG B 1 51 ? 127.699 45.182 1.947 1.00 28.40 51 ARG Y O 1
ATOM 3042 N N . LEU B 1 52 ? 126.296 46.299 0.604 1.00 27.02 52 LEU Y N 1
ATOM 3043 C CA . LEU B 1 52 ? 127.120 47.478 0.522 1.00 26.17 52 LEU Y CA 1
ATOM 3044 C C . LEU B 1 52 ? 127.199 48.261 1.858 1.00 25.32 52 LEU Y C 1
ATOM 3045 O O . LEU B 1 52 ? 128.293 48.621 2.347 1.00 22.30 52 LEU Y O 1
ATOM 3050 N N . SER B 1 53 ? 126.054 48.511 2.472 1.00 24.00 53 SER Y N 1
ATOM 3051 C CA . SER B 1 53 ? 126.078 49.262 3.728 1.00 23.77 53 SER Y CA 1
ATOM 3052 C C . SER B 1 53 ? 126.728 48.487 4.873 1.00 24.21 53 SER Y C 1
ATOM 3053 O O . SER B 1 53 ? 127.431 49.068 5.709 1.00 24.09 53 SER Y O 1
ATOM 3056 N N . THR B 1 54 ? 126.520 47.181 4.925 1.00 22.64 54 THR Y N 1
ATOM 3057 C CA . THR B 1 54 ? 127.144 46.428 6.002 1.00 22.75 54 THR Y CA 1
ATOM 3058 C C . THR B 1 54 ? 128.686 46.350 5.870 1.00 23.45 54 THR Y C 1
ATOM 3059 O O . THR B 1 54 ? 129.392 46.383 6.875 1.00 23.42 54 THR Y O 1
ATOM 3063 N N . GLN B 1 55 ? 129.199 46.231 4.634 1.00 25.98 55 GLN Y N 1
ATOM 3064 C CA . GLN B 1 55 ? 130.641 46.158 4.403 1.00 24.87 55 GLN Y CA 1
ATOM 3065 C C . GLN B 1 55 ? 131.281 47.483 4.769 1.00 24.36 55 GLN Y C 1
ATOM 3066 O O . GLN B 1 55 ? 132.349 47.518 5.403 1.00 23.95 55 GLN Y O 1
ATOM 3072 N N . LYS B 1 56 ? 130.649 48.574 4.362 1.00 22.46 56 LYS Y N 1
ATOM 3073 C CA . LYS B 1 56 ? 131.189 49.885 4.710 1.00 23.36 56 LYS Y CA 1
ATOM 3074 C C . LYS B 1 56 ? 131.275 50.038 6.237 1.00 22.01 56 LYS Y C 1
ATOM 3075 O O . LYS B 1 56 ? 132.262 50.560 6.777 1.00 22.02 56 LYS Y O 1
ATOM 3081 N N . ALA B 1 57 ? 130.251 49.571 6.945 1.00 22.07 57 ALA Y N 1
ATOM 3082 C CA . ALA B 1 57 ? 130.256 49.694 8.408 1.00 21.29 57 ALA Y CA 1
ATOM 3083 C C . ALA B 1 57 ? 131.422 48.958 9.046 1.00 22.00 57 ALA Y C 1
ATOM 3084 O O . ALA B 1 57 ? 132.081 49.468 9.962 1.00 20.54 57 ALA Y O 1
ATOM 3086 N N . ALA B 1 58 ? 131.672 47.744 8.576 1.00 23.30 58 ALA Y N 1
ATOM 3087 C CA . ALA B 1 58 ? 132.757 46.934 9.134 1.00 23.15 58 ALA Y CA 1
ATOM 3088 C C . ALA B 1 58 ? 134.094 47.597 8.893 1.00 24.42 58 ALA Y C 1
ATOM 3089 O O . ALA B 1 58 ? 134.996 47.536 9.747 1.00 23.19 58 ALA Y O 1
ATOM 3091 N N . LEU B 1 59 ? 134.209 48.254 7.744 1.00 23.85 59 LEU Y N 1
ATOM 3092 C CA . LEU B 1 59 ? 135.443 48.934 7.393 1.00 25.63 59 LEU Y CA 1
ATOM 3093 C C . LEU B 1 59 ? 135.626 50.139 8.299 1.00 24.54 59 LEU Y C 1
ATOM 3094 O O . LEU B 1 59 ? 136.762 50.526 8.612 1.00 24.32 59 LEU Y O 1
ATOM 3099 N N . ASN B 1 60 ? 134.508 50.734 8.731 1.00 22.70 60 ASN Y N 1
ATOM 3100 C CA . ASN B 1 60 ? 134.571 51.898 9.628 1.00 23.37 60 ASN Y CA 1
ATOM 3101 C C . ASN B 1 60 ? 135.257 51.467 10.928 1.00 24.16 60 ASN Y C 1
ATOM 3102 O O . ASN B 1 60 ? 135.836 52.290 11.646 1.00 24.14 60 ASN Y O 1
ATOM 3107 N N . LEU B 1 61 ? 135.145 50.173 11.239 1.00 24.49 61 LEU Y N 1
ATOM 3108 C CA . LEU B 1 61 ? 135.713 49.623 12.460 1.00 24.26 61 LEU Y CA 1
ATOM 3109 C C . LEU B 1 61 ? 137.029 48.883 12.237 1.00 24.75 61 LEU Y C 1
ATOM 3110 O O . LEU B 1 61 ? 137.522 48.218 13.154 1.00 25.15 61 LEU Y O 1
ATOM 3115 N N . GLY B 1 62 ? 137.585 49.005 11.026 1.00 25.13 62 GLY Y N 1
ATOM 3116 C CA . GLY B 1 62 ? 138.855 48.372 10.696 1.00 24.20 62 GLY Y CA 1
ATOM 3117 C C . GLY B 1 62 ? 138.831 46.855 10.608 1.00 25.20 62 GLY Y C 1
ATOM 3118 O O . GLY B 1 62 ? 139.886 46.225 10.661 1.00 25.24 62 GLY Y O 1
ATOM 3119 N N . MET B 1 63 ? 137.644 46.271 10.449 1.00 24.69 63 MET Y N 1
ATOM 3120 C CA . MET B 1 63 ? 137.492 44.819 10.377 1.00 23.70 63 MET Y CA 1
ATOM 3121 C C . MET B 1 63 ? 137.864 44.214 9.037 1.00 24.94 63 MET Y C 1
ATOM 3122 O O . MET B 1 63 ? 137.853 44.876 7.998 1.00 22.63 63 MET Y O 1
ATOM 3127 N N . ASN B 1 64 ? 138.159 42.921 9.076 1.00 25.12 64 ASN Y N 1
ATOM 3128 C CA . ASN B 1 64 ? 138.447 42.178 7.863 1.00 26.03 64 ASN Y CA 1
ATOM 3129 C C . ASN B 1 64 ? 137.054 41.717 7.487 1.00 26.65 64 ASN Y C 1
ATOM 3130 O O . ASN B 1 64 ? 136.223 41.423 8.357 1.00 28.04 64 ASN Y O 1
ATOM 3135 N N . VAL B 1 65 ? 136.765 41.661 6.200 1.00 26.86 65 VAL Y N 1
ATOM 3136 C CA . VAL B 1 65 ? 135.452 41.218 5.796 1.00 28.48 65 VAL Y CA 1
ATOM 3137 C C . VAL B 1 65 ? 135.483 40.112 4.748 1.00 31.75 65 VAL Y C 1
ATOM 3138 O O . VAL B 1 65 ? 136.259 40.163 3.792 1.00 31.67 65 VAL Y O 1
ATOM 3142 N N . ILE B 1 66 ? 134.628 39.115 4.943 1.00 32.30 66 ILE Y N 1
ATOM 3143 C CA . ILE B 1 66 ? 134.489 38.015 3.995 1.00 31.82 66 ILE Y CA 1
ATOM 3144 C C . ILE B 1 66 ? 132.992 37.866 3.701 1.00 31.15 66 ILE Y C 1
ATOM 3145 O O . ILE B 1 66 ? 132.166 37.700 4.616 1.00 29.42 66 ILE Y O 1
ATOM 3150 N N . VAL B 1 67 ? 132.621 37.964 2.436 1.00 30.39 67 VAL Y N 1
ATOM 3151 C CA . VAL B 1 67 ? 131.229 37.827 2.084 1.00 32.03 67 VAL Y CA 1
ATOM 3152 C C . VAL B 1 67 ? 131.005 36.511 1.346 1.00 34.84 67 VAL Y C 1
ATOM 3153 O O . VAL B 1 67 ? 131.729 36.199 0.397 1.00 34.49 67 VAL Y O 1
ATOM 3157 N N . LEU B 1 68 ? 130.047 35.721 1.829 1.00 34.31 68 LEU Y N 1
ATOM 3158 C CA . LEU B 1 68 ? 129.681 34.458 1.178 1.00 34.60 68 LEU Y CA 1
ATOM 3159 C C . LEU B 1 68 ? 128.269 34.588 0.641 1.00 33.88 68 LEU Y C 1
ATOM 3160 O O . LEU B 1 68 ? 127.381 35.118 1.326 1.00 30.19 68 LEU Y O 1
ATOM 3165 N N . ASP B 1 69 ? 128.071 34.141 -0.591 1.00 34.62 69 ASP Y N 1
ATOM 3166 C CA . ASP B 1 69 ? 126.751 34.147 -1.185 1.00 38.53 69 ASP Y CA 1
ATOM 3167 C C . ASP B 1 69 ? 126.391 32.681 -1.339 1.00 40.51 69 ASP Y C 1
ATOM 3168 O O . ASP B 1 69 ? 127.110 31.929 -1.995 1.00 39.45 69 ASP Y O 1
ATOM 3173 N N . ILE B 1 70 ? 125.296 32.273 -0.712 1.00 40.46 70 ILE Y N 1
ATOM 3174 C CA . ILE B 1 70 ? 124.877 30.892 -0.771 1.00 43.85 70 ILE Y CA 1
ATOM 3175 C C . ILE B 1 70 ? 123.506 30.776 -1.420 1.00 47.73 70 ILE Y C 1
ATOM 3176 O O . ILE B 1 70 ? 122.498 31.223 -0.874 1.00 47.96 70 ILE Y O 1
ATOM 3181 N N . ASN B 1 71 ? 123.490 30.180 -2.606 1.00 53.06 71 ASN Y N 1
ATOM 3182 C CA . ASN B 1 71 ? 122.271 29.999 -3.367 1.00 59.18 71 ASN Y CA 1
ATOM 3183 C C . ASN B 1 71 ? 121.167 29.279 -2.601 1.00 62.23 71 ASN Y C 1
ATOM 3184 O O . ASN B 1 71 ? 121.398 28.232 -1.990 1.00 61.79 71 ASN Y O 1
ATOM 3189 N N . GLN B 1 72 ? 119.963 29.848 -2.645 1.00 66.09 72 GLN Y N 1
ATOM 3190 C CA . GLN B 1 72 ? 118.810 29.247 -1.977 1.00 69.37 72 GLN Y CA 1
ATOM 3191 C C . GLN B 1 72 ? 118.698 27.812 -2.489 1.00 69.51 72 GLN Y C 1
ATOM 3192 O O . GLN B 1 72 ? 118.675 27.580 -3.700 1.00 70.03 72 GLN Y O 1
ATOM 3198 N N . GLY B 1 73 ? 118.646 26.853 -1.573 1.00 69.26 73 GLY Y N 1
ATOM 3199 C CA . GLY B 1 73 ? 118.537 25.474 -1.997 1.00 68.49 73 GLY Y CA 1
ATOM 3200 C C . GLY B 1 73 ? 119.893 24.819 -2.107 1.00 67.42 73 GLY Y C 1
ATOM 3201 O O . GLY B 1 73 ? 119.998 23.597 -2.217 1.00 67.79 73 GLY Y O 1
ATOM 3202 N N . ALA B 1 74 ? 120.942 25.627 -2.115 1.00 66.06 74 ALA Y N 1
ATOM 3203 C CA . ALA B 1 74 ? 122.295 25.082 -2.163 1.00 64.12 74 ALA Y CA 1
ATOM 3204 C C . ALA B 1 74 ? 122.698 24.930 -0.696 1.00 62.25 74 ALA Y C 1
ATOM 3205 O O . ALA B 1 74 ? 123.796 24.478 -0.371 1.00 62.80 74 ALA Y O 1
ATOM 3207 N N . TRP B 1 75 ? 121.782 25.325 0.182 1.00 59.45 75 TRP Y N 1
ATOM 3208 C CA . TRP B 1 75 ? 122.003 25.270 1.624 1.00 56.78 75 TRP Y CA 1
ATOM 3209 C C . TRP B 1 75 ? 120.965 24.376 2.264 1.00 55.03 75 TRP Y C 1
ATOM 3210 O O . TRP B 1 75 ? 119.982 24.859 2.830 1.00 56.92 75 TRP Y O 1
ATOM 3221 N N . LYS B 1 76 ? 121.155 23.073 2.168 1.00 51.88 76 LYS Y N 1
ATOM 3222 C CA . LYS B 1 76 ? 120.190 22.191 2.787 1.00 48.30 76 LYS Y CA 1
ATOM 3223 C C . LYS B 1 76 ? 120.874 21.347 3.860 1.00 45.33 76 LYS Y C 1
ATOM 3224 O O . LYS B 1 76 ? 121.466 20.292 3.591 1.00 46.90 76 LYS Y O 1
ATOM 3230 N N . LEU B 1 77 ? 120.841 21.853 5.085 1.00 39.56 77 LEU Y N 1
ATOM 3231 C CA . LEU B 1 77 ? 121.459 21.145 6.192 1.00 35.64 77 LEU Y CA 1
ATOM 3232 C C . LEU B 1 77 ? 120.472 20.177 6.795 1.00 34.14 77 LEU Y C 1
ATOM 3233 O O . LEU B 1 77 ? 119.306 20.527 7.022 1.00 31.96 77 LEU Y O 1
ATOM 3238 N N . GLU B 1 78 ? 120.945 18.960 7.031 1.00 31.50 78 GLU Y N 1
ATOM 3239 C CA . GLU B 1 78 ? 120.135 17.923 7.667 1.00 28.65 78 GLU Y CA 1
ATOM 3240 C C . GLU B 1 78 ? 120.110 18.287 9.151 1.00 27.83 78 GLU Y C 1
ATOM 3241 O O . GLU B 1 78 ? 121.156 18.670 9.719 1.00 25.41 78 GLU Y O 1
ATOM 3247 N N . THR B 1 79 ? 118.945 18.185 9.799 1.00 27.15 79 THR Y N 1
ATOM 3248 C CA . THR B 1 79 ? 118.873 18.537 11.220 1.00 28.85 79 THR Y CA 1
ATOM 3249 C C . THR B 1 79 ? 118.543 17.353 12.098 1.00 29.54 79 THR Y C 1
ATOM 3250 O O . THR B 1 79 ? 118.716 17.400 13.317 1.00 29.76 79 THR Y O 1
ATOM 3254 N N . GLU B 1 80 ? 118.096 16.268 11.482 1.00 31.55 80 GLU Y N 1
ATOM 3255 C CA . GLU B 1 80 ? 117.696 15.097 12.247 1.00 32.86 80 GLU Y CA 1
ATOM 3256 C C . GLU B 1 80 ? 118.767 14.054 12.456 1.00 31.80 80 GLU Y C 1
ATOM 3257 O O . GLU B 1 80 ? 119.748 14.016 11.735 1.00 30.88 80 GLU Y O 1
ATOM 3263 N N . ARG B 1 81 ? 118.539 13.202 13.449 1.00 31.88 81 ARG Y N 1
ATOM 3264 C CA . ARG B 1 81 ? 119.433 12.115 13.824 1.00 32.14 81 ARG Y CA 1
ATOM 3265 C C . ARG B 1 81 ? 118.963 10.793 13.224 1.00 31.65 81 ARG Y C 1
ATOM 3266 O O . ARG B 1 81 ? 117.772 10.588 13.021 1.00 31.77 81 ARG Y O 1
ATOM 3274 N N . GLY B 1 82 ? 119.897 9.891 12.962 1.00 31.74 82 GLY Y N 1
ATOM 3275 C CA . GLY B 1 82 ? 119.532 8.613 12.375 1.00 31.48 82 GLY Y CA 1
ATOM 3276 C C . GLY B 1 82 ? 119.160 8.721 10.901 1.00 30.65 82 GLY Y C 1
ATOM 3277 O O . GLY B 1 82 ? 118.546 7.814 10.350 1.00 30.13 82 GLY Y O 1
ATOM 3278 N N . VAL B 1 83 ? 119.526 9.819 10.241 1.00 31.13 83 VAL Y N 1
ATOM 3279 C CA . VAL B 1 83 ? 119.198 9.956 8.819 1.00 31.19 83 VAL Y CA 1
ATOM 3280 C C . VAL B 1 83 ? 120.329 9.462 7.890 1.00 32.17 83 VAL Y C 1
ATOM 3281 O O . VAL B 1 83 ? 121.488 9.876 8.020 1.00 32.26 83 VAL Y O 1
ATOM 3285 N N . ILE B 1 84 ? 119.997 8.550 6.974 1.00 31.45 84 ILE Y N 1
ATOM 3286 C CA . ILE B 1 84 ? 120.980 8.053 6.025 1.00 30.76 84 ILE Y CA 1
ATOM 3287 C C . ILE B 1 84 ? 121.083 9.161 4.983 1.00 31.65 84 ILE Y C 1
ATOM 3288 O O . ILE B 1 84 ? 120.221 9.285 4.117 1.00 30.70 84 ILE Y O 1
ATOM 3293 N N . MET B 1 85 ? 122.149 9.961 5.084 1.00 30.08 85 MET Y N 1
ATOM 3294 C CA . MET B 1 85 ? 122.353 11.108 4.216 1.00 28.41 85 MET Y CA 1
ATOM 3295 C C . MET B 1 85 ? 122.882 10.839 2.815 1.00 30.77 85 MET Y C 1
ATOM 3296 O O . MET B 1 85 ? 124.039 11.147 2.481 1.00 27.97 85 MET Y O 1
ATOM 3301 N N . ASP B 1 86 ? 122.016 10.282 1.975 1.00 31.83 86 ASP Y N 1
ATOM 3302 C CA . ASP B 1 86 ? 122.390 10.004 0.599 1.00 34.10 86 ASP Y CA 1
ATOM 3303 C C . ASP B 1 86 ? 121.447 10.768 -0.337 1.00 35.14 86 ASP Y C 1
ATOM 3304 O O . ASP B 1 86 ? 121.265 10.407 -1.497 1.00 35.41 86 ASP Y O 1
ATOM 3309 N N . GLY B 1 87 ? 120.855 11.835 0.198 1.00 36.16 87 GLY Y N 1
ATOM 3310 C CA . GLY B 1 87 ? 119.929 12.655 -0.554 1.00 35.69 87 GLY Y CA 1
ATOM 3311 C C . GLY B 1 87 ? 120.607 13.914 -1.045 1.00 36.57 87 GLY Y C 1
ATOM 3312 O O . GLY B 1 87 ? 121.771 13.893 -1.404 1.00 36.69 87 GLY Y O 1
ATOM 3313 N N . ASP B 1 88 ? 119.874 15.016 -1.054 1.00 37.92 88 ASP Y N 1
ATOM 3314 C CA . ASP B 1 88 ? 120.397 16.304 -1.511 1.00 40.35 88 ASP Y CA 1
ATOM 3315 C C . ASP B 1 88 ? 121.154 17.103 -0.423 1.00 39.10 88 ASP Y C 1
ATOM 3316 O O . ASP B 1 88 ? 121.912 18.021 -0.739 1.00 38.45 88 ASP Y O 1
ATOM 3321 N N . LYS B 1 89 ? 120.925 16.773 0.846 1.00 36.63 89 LYS Y N 1
ATOM 3322 C CA . LYS B 1 89 ? 121.592 17.470 1.947 1.00 35.70 89 LYS Y CA 1
ATOM 3323 C C . LYS B 1 89 ? 123.033 16.987 2.060 1.00 34.51 89 LYS Y C 1
ATOM 3324 O O . LYS B 1 89 ? 123.294 15.831 2.430 1.00 33.90 89 LYS Y O 1
ATOM 3330 N N . PRO B 1 90 ? 123.986 17.872 1.733 1.00 32.72 90 PRO Y N 1
ATOM 3331 C CA . PRO B 1 90 ? 125.433 17.643 1.744 1.00 32.83 90 PRO Y CA 1
ATOM 3332 C C . PRO B 1 90 ? 126.058 17.478 3.138 1.00 30.50 90 PRO Y C 1
ATOM 3333 O O . PRO B 1 90 ? 127.069 16.807 3.288 1.00 28.11 90 PRO Y O 1
ATOM 3337 N N . GLU B 1 91 ? 125.461 18.111 4.143 1.00 28.10 91 GLU Y N 1
ATOM 3338 C CA . GLU B 1 91 ? 125.950 17.993 5.504 1.00 28.18 91 GLU Y CA 1
ATOM 3339 C C . GLU B 1 91 ? 124.903 18.281 6.552 1.00 26.37 91 GLU Y C 1
ATOM 3340 O O . GLU B 1 91 ? 123.811 18.794 6.278 1.00 24.99 91 GLU Y O 1
ATOM 3346 N N . HIS B 1 92 ? 125.284 17.936 7.763 1.00 25.33 92 HIS Y N 1
ATOM 3347 C CA . HIS B 1 92 ? 124.454 18.093 8.920 1.00 25.27 92 HIS Y CA 1
ATOM 3348 C C . HIS B 1 92 ? 124.776 19.420 9.568 1.00 26.55 92 HIS Y C 1
ATOM 3349 O O . HIS B 1 92 ? 125.927 19.883 9.536 1.00 25.92 92 HIS Y O 1
ATOM 3356 N N . LEU B 1 93 ? 123.734 20.024 10.127 1.00 25.08 93 LEU Y N 1
ATOM 3357 C CA . LEU B 1 93 ? 123.807 21.275 10.855 1.00 25.60 93 LEU Y CA 1
ATOM 3358 C C . LEU B 1 93 ? 124.948 21.234 11.863 1.00 23.95 93 LEU Y C 1
ATOM 3359 O O . LEU B 1 93 ? 125.739 22.149 11.947 1.00 24.49 93 LEU Y O 1
ATOM 3364 N N . LEU B 1 94 ? 125.007 20.148 12.621 1.00 23.57 94 LEU Y N 1
ATOM 3365 C CA . LEU B 1 94 ? 125.988 19.977 13.673 1.00 23.68 94 LEU Y CA 1
ATOM 3366 C C . LEU B 1 94 ? 127.439 20.061 13.248 1.00 23.87 94 LEU Y C 1
ATOM 3367 O O . LEU B 1 94 ? 128.309 20.308 14.081 1.00 24.95 94 LEU Y O 1
ATOM 3372 N N . GLU B 1 95 ? 127.701 19.858 11.959 1.00 23.01 95 GLU Y N 1
ATOM 3373 C CA . GLU B 1 95 ? 129.042 20.041 11.454 1.00 24.48 95 GLU Y CA 1
ATOM 3374 C C . GLU B 1 95 ? 129.144 21.407 10.754 1.00 24.95 95 GLU Y C 1
ATOM 3375 O O . GLU B 1 95 ? 129.998 22.234 11.091 1.00 26.27 95 GLU Y O 1
ATOM 3381 N N . ALA B 1 96 ? 128.251 21.642 9.808 1.00 22.77 96 ALA Y N 1
ATOM 3382 C CA . ALA B 1 96 ? 128.327 22.840 8.981 1.00 24.78 96 ALA Y CA 1
ATOM 3383 C C . ALA B 1 96 ? 128.440 24.203 9.656 1.00 26.37 96 ALA Y C 1
ATOM 3384 O O . ALA B 1 96 ? 129.308 25.001 9.298 1.00 26.06 96 ALA Y O 1
ATOM 3386 N N . ILE B 1 97 ? 127.576 24.482 10.622 1.00 25.69 97 ILE Y N 1
ATOM 3387 C CA . ILE B 1 97 ? 127.588 25.799 11.251 1.00 25.70 97 ILE Y CA 1
ATOM 3388 C C . ILE B 1 97 ? 128.748 25.998 12.201 1.00 24.41 97 ILE Y C 1
ATOM 3389 O O . ILE B 1 97 ? 129.407 27.058 12.203 1.00 24.21 97 ILE Y O 1
ATOM 3394 N N . PRO B 1 98 ? 128.999 25.009 13.059 1.00 23.52 98 PRO Y N 1
ATOM 3395 C CA . PRO B 1 98 ? 130.135 25.232 13.957 1.00 24.39 98 PRO Y CA 1
ATOM 3396 C C . PRO B 1 98 ? 131.427 25.464 13.131 1.00 25.21 98 PRO Y C 1
ATOM 3397 O O . PRO B 1 98 ? 132.297 26.267 13.514 1.00 28.45 98 PRO Y O 1
ATOM 3401 N N . VAL B 1 99 ? 131.547 24.797 11.985 1.00 25.72 99 VAL Y N 1
ATOM 3402 C CA . VAL B 1 99 ? 132.764 24.951 11.184 1.00 25.53 99 VAL Y CA 1
ATOM 3403 C C . VAL B 1 99 ? 132.897 26.356 10.647 1.00 27.08 99 VAL Y C 1
ATOM 3404 O O . VAL B 1 99 ? 133.979 26.933 10.704 1.00 28.65 99 VAL Y O 1
ATOM 3408 N N . MET B 1 100 ? 131.818 26.930 10.130 1.00 26.71 100 MET Y N 1
ATOM 3409 C CA . MET B 1 100 ? 131.898 28.309 9.654 1.00 29.83 100 MET Y CA 1
ATOM 3410 C C . MET B 1 100 ? 132.310 29.289 10.748 1.00 27.25 100 MET Y C 1
ATOM 3411 O O . MET B 1 100 ? 132.997 30.276 10.478 1.00 28.54 100 MET Y O 1
ATOM 3416 N N . GLY B 1 101 ? 131.905 29.020 11.976 1.00 26.58 101 GLY Y N 1
ATOM 3417 C CA . GLY B 1 101 ? 132.299 29.893 13.068 1.00 24.31 101 GLY Y CA 1
ATOM 3418 C C . GLY B 1 101 ? 133.786 29.793 13.416 1.00 25.26 101 GLY Y C 1
ATOM 3419 O O . GLY B 1 101 ? 134.295 30.635 14.149 1.00 26.41 101 GLY Y O 1
ATOM 3420 N N . CYS B 1 102 ? 134.498 28.790 12.887 1.00 25.64 102 CYS Y N 1
ATOM 3421 C CA . CYS B 1 102 ? 135.917 28.628 13.220 1.00 27.40 102 CYS Y CA 1
ATOM 3422 C C . CYS B 1 102 ? 136.787 29.719 12.622 1.00 26.26 102 CYS Y C 1
ATOM 3423 O O . CYS B 1 102 ? 137.754 30.150 13.229 1.00 26.56 102 CYS Y O 1
ATOM 3426 N N . TYR B 1 103 ? 136.381 30.199 11.463 1.00 24.90 103 TYR Y N 1
ATOM 3427 C CA . TYR B 1 103 ? 137.146 31.181 10.718 1.00 26.28 103 TYR Y CA 1
ATOM 3428 C C . TYR B 1 103 ? 136.734 32.640 10.832 1.00 28.10 103 TYR Y C 1
ATOM 3429 O O . TYR B 1 103 ? 137.078 33.450 9.948 1.00 28.76 103 TYR Y O 1
ATOM 3438 N N . CYS B 1 104 ? 136.017 33.008 11.886 1.00 25.30 104 CYS Y N 1
ATOM 3439 C CA . CYS B 1 104 ? 135.592 34.402 11.944 1.00 26.63 104 CYS Y CA 1
ATOM 3440 C C . CYS B 1 104 ? 135.290 34.800 13.342 1.00 25.75 104 CYS Y C 1
ATOM 3441 O O . CYS B 1 104 ? 135.315 33.968 14.242 1.00 27.37 104 CYS Y O 1
ATOM 3444 N N . ASP B 1 105 ? 135.006 36.077 13.543 1.00 25.78 105 ASP Y N 1
ATOM 3445 C CA . ASP B 1 105 ? 134.728 36.545 14.896 1.00 25.00 105 ASP Y CA 1
ATOM 3446 C C . ASP B 1 105 ? 133.280 36.951 15.099 1.00 23.80 105 ASP Y C 1
ATOM 3447 O O . ASP B 1 105 ? 132.753 36.822 16.194 1.00 26.46 105 ASP Y O 1
ATOM 3452 N N . ILE B 1 106 ? 132.646 37.410 14.029 1.00 22.75 106 ILE Y N 1
ATOM 3453 C CA . ILE B 1 106 ? 131.260 37.862 14.054 1.00 22.28 106 ILE Y CA 1
ATOM 3454 C C . ILE B 1 106 ? 130.608 37.457 12.728 1.00 22.71 106 ILE Y C 1
ATOM 3455 O O . ILE B 1 106 ? 131.250 37.503 11.656 1.00 22.41 106 ILE Y O 1
ATOM 3460 N N . ILE B 1 107 ? 1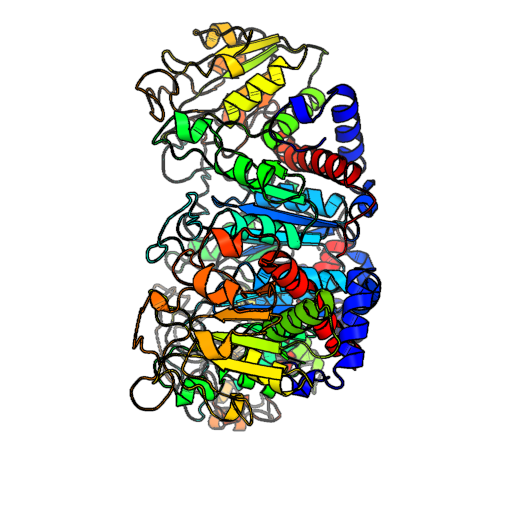29.342 37.071 12.800 1.00 19.90 107 ILE Y N 1
ATOM 3461 C CA . ILE B 1 107 ? 128.584 36.652 11.637 1.00 22.11 107 ILE Y CA 1
ATOM 3462 C C . ILE B 1 107 ? 127.294 37.452 11.387 1.00 21.85 107 ILE Y C 1
ATOM 3463 O O . ILE B 1 107 ? 126.464 37.648 12.289 1.00 23.34 107 ILE Y O 1
ATOM 3468 N N . GLY B 1 108 ? 127.136 37.932 10.168 1.00 21.92 108 GLY Y N 1
ATOM 3469 C CA . GLY B 1 108 ? 125.918 38.624 9.807 1.00 21.39 108 GLY Y CA 1
ATOM 3470 C C . GLY B 1 108 ? 125.199 37.663 8.881 1.00 24.76 108 GLY Y C 1
ATOM 3471 O O . GLY B 1 108 ? 125.830 37.107 7.968 1.00 24.31 108 GLY Y O 1
ATOM 3472 N N . VAL B 1 109 ? 123.891 37.471 9.074 1.00 24.51 109 VAL Y N 1
ATOM 3473 C CA . VAL B 1 109 ? 123.133 36.528 8.233 1.00 24.82 109 VAL Y CA 1
ATOM 3474 C C . VAL B 1 109 ? 121.923 37.172 7.643 1.00 26.17 109 VAL Y C 1
ATOM 3475 O O . VAL B 1 109 ? 121.149 37.806 8.362 1.00 24.33 109 VAL Y O 1
ATOM 3479 N N . ARG B 1 110 ? 121.755 37.030 6.338 1.00 24.70 110 ARG Y N 1
ATOM 3480 C CA . ARG B 1 110 ? 120.559 37.582 5.708 1.00 30.54 110 ARG Y CA 1
ATOM 3481 C C . ARG B 1 110 ? 119.676 36.389 5.302 1.00 31.88 110 ARG Y C 1
ATOM 3482 O O . ARG B 1 110 ? 120.024 35.662 4.368 1.00 32.18 110 ARG Y O 1
ATOM 3490 N N . SER B 1 111 ? 118.587 36.154 6.039 1.00 32.26 111 SER Y N 1
ATOM 3491 C CA . SER B 1 111 ? 117.647 35.073 5.722 1.00 36.84 111 SER Y CA 1
ATOM 3492 C C . SER B 1 111 ? 116.386 35.682 5.107 1.00 39.99 111 SER Y C 1
ATOM 3493 O O . SER B 1 111 ? 116.321 36.893 4.856 1.00 42.19 111 SER Y O 1
ATOM 3496 N N . PHE B 1 112 ? 115.366 34.855 4.898 1.00 42.65 112 PHE Y N 1
ATOM 3497 C CA . PHE B 1 112 ? 114.138 35.319 4.248 1.00 43.98 112 PHE Y CA 1
ATOM 3498 C C . PHE B 1 112 ? 112.909 34.458 4.578 1.00 44.27 112 PHE Y C 1
ATOM 3499 O O . PHE B 1 112 ? 113.026 33.343 5.084 1.00 43.01 112 PHE Y O 1
ATOM 3507 N N . ALA B 1 113 ? 111.730 35.003 4.296 1.00 45.46 113 ALA Y N 1
ATOM 3508 C CA . ALA B 1 113 ? 110.466 34.300 4.494 1.00 46.78 113 ALA Y CA 1
ATOM 3509 C C . ALA B 1 113 ? 110.144 33.691 3.132 1.00 48.58 113 ALA Y C 1
ATOM 3510 O O . ALA B 1 113 ? 110.127 34.406 2.125 1.00 47.34 113 ALA Y O 1
ATOM 3512 N N . ARG B 1 114 ? 109.897 32.383 3.108 1.00 51.22 114 ARG Y N 1
ATOM 3513 C CA . ARG B 1 114 ? 109.590 31.673 1.868 1.00 53.47 114 ARG Y CA 1
ATOM 3514 C C . ARG B 1 114 ? 108.114 31.827 1.543 1.00 52.69 114 ARG Y C 1
ATOM 3515 O O . ARG B 1 114 ? 107.703 31.619 0.406 1.00 52.51 114 ARG Y O 1
ATOM 3523 N N . PHE B 1 115 ? 107.331 32.184 2.558 1.00 51.66 115 PHE Y N 1
ATOM 3524 C CA . PHE B 1 115 ? 105.894 32.372 2.421 1.00 51.24 115 PHE Y CA 1
ATOM 3525 C C . PHE B 1 115 ? 105.140 31.084 2.106 1.00 52.74 115 PHE Y C 1
ATOM 3526 O O . PHE B 1 115 ? 103.973 31.124 1.726 1.00 53.57 115 PHE Y O 1
ATOM 3534 N N . GLU B 1 116 ? 105.795 29.938 2.272 1.00 53.79 116 GLU Y N 1
ATOM 3535 C CA . GLU B 1 116 ? 105.146 28.647 2.025 1.00 53.96 116 GLU Y CA 1
ATOM 3536 C C . GLU B 1 116 ? 104.396 28.196 3.287 1.00 53.27 116 GLU Y C 1
ATOM 3537 O O . GLU B 1 116 ? 103.249 27.737 3.224 1.00 53.76 116 GLU Y O 1
ATOM 3543 N N . ASN B 1 117 ? 105.054 28.328 4.433 1.00 50.87 117 ASN Y N 1
ATOM 3544 C CA . ASN B 1 117 ? 104.461 27.935 5.704 1.00 49.41 117 ASN Y CA 1
ATOM 3545 C C . ASN B 1 117 ? 104.743 29.038 6.732 1.00 48.36 117 ASN Y C 1
ATOM 3546 O O . ASN B 1 117 ? 105.894 29.295 7.060 1.00 46.47 117 ASN Y O 1
ATOM 3551 N N . ARG B 1 118 ? 103.686 29.689 7.213 1.00 46.75 118 ARG Y N 1
ATOM 3552 C CA . ARG B 1 118 ? 103.814 30.772 8.186 1.00 45.77 118 ARG Y CA 1
ATOM 3553 C C . ARG B 1 118 ? 104.637 30.388 9.400 1.00 45.75 118 ARG Y C 1
ATOM 3554 O O . ARG B 1 118 ? 105.558 31.095 9.793 1.00 44.78 118 ARG Y O 1
ATOM 3562 N N . GLU B 1 119 ? 104.287 29.258 9.998 1.00 46.05 119 GLU Y N 1
ATOM 3563 C CA . GLU B 1 119 ? 104.967 28.795 11.186 1.00 46.04 119 GLU Y CA 1
ATOM 3564 C C . GLU B 1 119 ? 106.471 28.581 10.942 1.00 44.29 119 GLU Y C 1
ATOM 3565 O O . GLU B 1 119 ? 107.290 29.006 11.746 1.00 42.23 119 GLU Y O 1
ATOM 3571 N N . TYR B 1 120 ? 106.841 27.957 9.828 1.00 42.46 120 TYR Y N 1
ATOM 3572 C CA . TYR B 1 120 ? 108.257 27.765 9.540 1.00 40.88 120 TYR Y CA 1
ATOM 3573 C C . TYR B 1 120 ? 108.945 29.132 9.430 1.00 39.60 120 TYR Y C 1
ATOM 3574 O O . TYR B 1 120 ? 110.029 29.339 9.963 1.00 39.89 120 TYR Y O 1
ATOM 3583 N N . ASP B 1 121 ? 108.317 30.046 8.701 1.00 36.67 121 ASP Y N 1
ATOM 3584 C CA . ASP B 1 121 ? 108.863 31.375 8.518 1.00 34.30 121 ASP Y CA 1
ATOM 3585 C C . ASP B 1 121 ? 109.039 32.069 9.854 1.00 32.04 121 ASP Y C 1
ATOM 3586 O O . ASP B 1 121 ? 110.107 32.594 10.149 1.00 31.37 121 ASP Y O 1
ATOM 3591 N N . TYR B 1 122 ? 107.991 32.080 10.668 1.00 30.26 122 TYR Y N 1
ATOM 3592 C CA . TYR B 1 122 ? 108.072 32.756 11.962 1.00 29.60 122 TYR Y CA 1
ATOM 3593 C C . TYR B 1 122 ? 108.948 32.093 12.988 1.00 30.38 122 TYR Y C 1
ATOM 3594 O O . TYR B 1 122 ? 109.216 32.677 14.043 1.00 32.96 122 TYR Y O 1
ATOM 3603 N N . ASN B 1 123 ? 109.446 30.893 12.687 1.00 30.14 123 ASN Y N 1
ATOM 3604 C CA . ASN B 1 123 ? 110.357 30.240 13.615 1.00 30.33 123 ASN Y CA 1
ATOM 3605 C C . ASN B 1 123 ? 111.788 30.753 13.387 1.00 30.67 123 ASN Y C 1
ATOM 3606 O O . ASN B 1 123 ? 112.711 30.449 14.174 1.00 31.77 123 ASN Y O 1
ATOM 3611 N N . GLU B 1 124 ? 111.985 31.520 12.312 1.00 29.44 124 GLU Y N 1
ATOM 3612 C CA . GLU B 1 124 ? 113.304 32.103 12.042 1.00 29.03 124 GLU Y CA 1
ATOM 3613 C C . GLU B 1 124 ? 114.359 31.010 12.160 1.00 28.73 124 GLU Y C 1
ATOM 3614 O O . GLU B 1 124 ? 115.380 31.163 12.860 1.00 26.88 124 GLU Y O 1
ATOM 3620 N N . VAL B 1 125 ? 114.107 29.901 11.473 1.00 29.05 125 VAL Y N 1
ATOM 3621 C CA . VAL B 1 125 ? 115.011 28.761 11.525 1.00 28.05 125 VAL Y CA 1
ATOM 3622 C C . VAL B 1 125 ? 116.476 29.056 11.183 1.00 27.10 125 VAL Y C 1
ATOM 3623 O O . VAL B 1 125 ? 117.376 28.713 11.966 1.00 25.05 125 VAL Y O 1
ATOM 3627 N N . ILE B 1 126 ? 116.734 29.666 10.028 1.00 25.77 126 ILE Y N 1
ATOM 3628 C CA . ILE B 1 126 ? 118.125 29.938 9.654 1.00 26.78 126 ILE Y CA 1
ATOM 3629 C C . ILE B 1 126 ? 118.932 30.790 10.654 1.00 27.07 126 ILE Y C 1
ATOM 3630 O O . ILE B 1 126 ? 120.017 30.379 11.065 1.00 24.79 126 ILE Y O 1
ATOM 3635 N N . ILE B 1 127 ? 118.408 31.957 11.047 1.00 26.79 127 ILE Y N 1
ATOM 3636 C CA . ILE B 1 127 ? 119.140 32.827 11.974 1.00 27.66 127 ILE Y CA 1
ATOM 3637 C C . ILE B 1 127 ? 119.345 32.145 13.314 1.00 24.51 127 ILE Y C 1
ATOM 3638 O O . ILE B 1 127 ? 120.368 32.320 13.953 1.00 22.55 127 ILE Y O 1
ATOM 3643 N N . ASN B 1 128 ? 118.362 31.381 13.771 1.00 24.02 128 ASN Y N 1
ATOM 3644 C CA . ASN B 1 128 ? 118.535 30.680 15.038 1.00 25.82 128 ASN Y CA 1
ATOM 3645 C C . ASN B 1 128 ? 119.584 29.534 14.986 1.00 25.95 128 ASN Y C 1
ATOM 3646 O O . ASN B 1 128 ? 120.256 29.234 15.989 1.00 24.58 128 ASN Y O 1
ATOM 3651 N N . GLN B 1 129 ? 119.704 28.879 13.832 1.00 25.26 129 GLN Y N 1
ATOM 3652 C CA . GLN B 1 129 ? 120.711 27.816 13.702 1.00 25.10 129 GLN Y CA 1
ATOM 3653 C C . GLN B 1 129 ? 122.080 28.424 13.894 1.00 23.23 129 GLN Y C 1
ATOM 3654 O O . GLN B 1 129 ? 122.912 27.887 14.612 1.00 23.53 129 GLN Y O 1
ATOM 3660 N N . PHE B 1 130 ? 122.302 29.570 13.264 1.00 22.29 130 PHE Y N 1
ATOM 3661 C CA . PHE B 1 130 ? 123.576 30.261 13.410 1.00 22.18 130 PHE Y CA 1
ATOM 3662 C C . PHE B 1 130 ? 123.787 30.744 14.851 1.0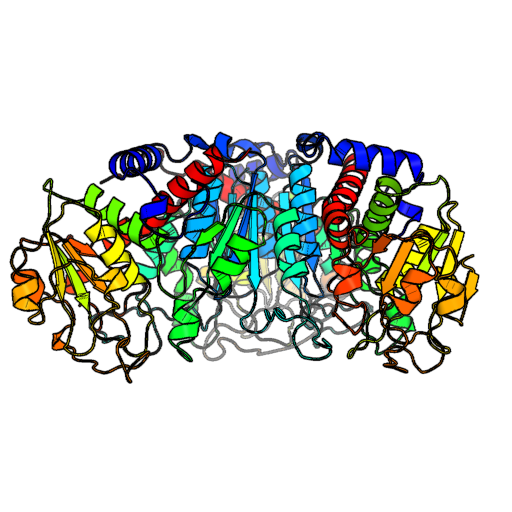0 21.97 130 PHE Y C 1
ATOM 3663 O O . PHE B 1 130 ? 124.889 30.610 15.421 1.00 20.92 130 PHE Y O 1
ATOM 3671 N N . ILE B 1 131 ? 122.739 31.304 15.460 1.00 21.28 131 ILE Y N 1
ATOM 3672 C CA . ILE B 1 131 ? 122.896 31.756 16.837 1.00 21.99 131 ILE Y CA 1
ATOM 3673 C C . ILE B 1 131 ? 123.211 30.574 17.745 1.00 22.65 131 ILE Y C 1
ATOM 3674 O O . ILE B 1 131 ? 124.147 30.602 18.533 1.00 22.61 131 ILE Y O 1
ATOM 3679 N N . GLN B 1 132 ? 122.438 29.504 17.636 1.00 24.51 132 GLN Y N 1
ATOM 3680 C CA . GLN B 1 132 ? 122.680 28.379 18.518 1.00 26.58 132 GLN Y CA 1
ATOM 3681 C C . GLN B 1 132 ? 123.953 27.571 18.240 1.00 26.48 132 GLN Y C 1
ATOM 3682 O O . GLN B 1 132 ? 124.577 27.075 19.169 1.00 24.05 132 GLN Y O 1
ATOM 3688 N N . HIS B 1 133 ? 124.370 27.465 16.981 1.00 25.45 133 HIS Y N 1
ATOM 3689 C CA . HIS B 1 133 ? 125.522 26.611 16.683 1.00 24.09 133 HIS Y CA 1
ATOM 3690 C C . HIS B 1 133 ? 126.839 27.143 16.164 1.00 24.12 133 HIS Y C 1
ATOM 3691 O O . HIS B 1 133 ? 127.817 26.392 16.156 1.00 25.29 133 HIS Y O 1
ATOM 3698 N N . SER B 1 134 ? 126.893 28.394 15.729 1.00 23.58 134 SER Y N 1
ATOM 3699 C CA . SER B 1 134 ? 128.133 28.934 15.183 1.00 24.43 134 SER Y CA 1
ATOM 3700 C C . SER B 1 134 ? 129.204 29.256 16.207 1.00 25.60 134 SER Y C 1
ATOM 3701 O O . SER B 1 134 ? 130.374 29.372 15.854 1.00 24.95 134 SER Y O 1
ATOM 3704 N N . GLY B 1 135 ? 128.811 29.426 17.463 1.00 24.72 135 GLY Y N 1
ATOM 3705 C CA . GLY B 1 135 ? 129.774 29.785 18.484 1.00 24.97 135 GLY Y CA 1
ATOM 3706 C C . GLY B 1 135 ? 130.247 31.235 18.378 1.00 26.88 135 GLY Y C 1
ATOM 3707 O O . GLY B 1 135 ? 131.264 31.590 18.970 1.00 28.02 135 GLY Y O 1
ATOM 3708 N N . ARG B 1 136 ? 129.538 32.085 17.634 1.00 24.58 136 ARG Y N 1
ATOM 3709 C CA . ARG B 1 136 ? 129.967 33.474 17.475 1.00 25.71 136 ARG Y CA 1
ATOM 3710 C C . ARG B 1 136 ? 128.763 34.404 17.575 1.00 27.61 136 ARG Y C 1
ATOM 3711 O O . ARG B 1 136 ? 127.626 33.974 17.339 1.00 26.34 136 ARG Y O 1
ATOM 3719 N N . PRO B 1 137 ? 128.994 35.691 17.921 1.00 27.81 137 PRO Y N 1
ATOM 3720 C CA . PRO B 1 137 ? 127.868 36.637 18.011 1.00 26.95 137 PRO Y CA 1
ATOM 3721 C C . PRO B 1 137 ? 127.334 36.690 16.580 1.00 25.53 137 PRO Y C 1
ATOM 3722 O O . PRO B 1 137 ? 128.104 36.662 15.626 1.00 26.34 137 PRO Y O 1
ATOM 3726 N N . VAL B 1 138 ? 126.027 36.797 16.446 1.00 25.90 138 VAL Y N 1
ATOM 3727 C CA . VAL B 1 138 ? 125.351 36.809 15.167 1.00 23.10 138 VAL Y CA 1
ATOM 3728 C C . VAL B 1 138 ? 124.416 38.011 15.084 1.00 25.01 138 VAL Y C 1
ATOM 3729 O O . VAL B 1 138 ? 123.788 38.377 16.081 1.00 22.91 138 VAL Y O 1
ATOM 3733 N N . PHE B 1 139 ? 124.350 38.659 13.932 1.00 22.47 139 PHE Y N 1
ATOM 3734 C CA . PHE B 1 139 ? 123.367 39.720 13.783 1.00 23.43 139 PHE Y CA 1
ATOM 3735 C C . PHE B 1 139 ? 122.610 39.491 12.475 1.00 23.94 139 PHE Y C 1
ATOM 3736 O O . PHE B 1 139 ? 123.142 38.924 11.496 1.00 22.16 139 PHE Y O 1
ATOM 3744 N N . SER B 1 140 ? 121.356 39.901 12.490 1.00 20.19 140 SER Y N 1
ATOM 3745 C CA . SER B 1 140 ? 120.480 39.790 11.340 1.00 24.42 140 SER Y CA 1
ATOM 3746 C C . SER B 1 140 ? 120.726 40.933 10.319 1.00 24.00 140 SER Y C 1
ATOM 3747 O O . SER B 1 140 ? 120.762 42.106 10.681 1.00 23.94 140 SER Y O 1
ATOM 3750 N N . MET B 1 141 ? 120.925 40.567 9.052 1.00 24.09 141 MET Y N 1
ATOM 3751 C CA . MET B 1 141 ? 121.112 41.528 7.972 1.00 26.21 141 MET Y CA 1
ATOM 3752 C C . MET B 1 141 ? 119.744 41.631 7.263 1.00 28.30 141 MET Y C 1
ATOM 3753 O O . MET B 1 141 ? 119.607 42.186 6.168 1.00 32.75 141 MET Y O 1
ATOM 3758 N N . GLU B 1 142 ? 118.744 41.071 7.930 1.00 27.37 142 GLU Y N 1
ATOM 3759 C CA . GLU B 1 142 ? 117.334 41.022 7.540 1.00 26.59 142 GLU Y CA 1
ATOM 3760 C C . GLU B 1 142 ? 116.945 39.570 7.680 1.00 27.56 142 GLU Y C 1
ATOM 3761 O O . GLU B 1 142 ? 117.636 38.660 7.145 1.00 25.80 142 GLU Y O 1
ATOM 3767 N N . ALA B 1 143 ? 115.875 39.345 8.435 1.00 25.87 143 ALA Y N 1
ATOM 3768 C CA . ALA B 1 143 ? 115.380 37.993 8.677 1.00 26.76 143 ALA Y CA 1
ATOM 3769 C C . ALA B 1 143 ? 114.033 37.779 8.037 1.00 26.23 143 ALA Y C 1
ATOM 3770 O O . ALA B 1 143 ? 113.556 38.605 7.249 1.00 27.44 143 ALA Y O 1
ATOM 3772 N N . ALA B 1 144 ? 113.407 36.666 8.380 1.00 27.67 144 ALA Y N 1
ATOM 3773 C CA . ALA B 1 144 ? 112.084 36.373 7.829 1.00 28.22 144 ALA Y CA 1
ATOM 3774 C C . ALA B 1 144 ? 111.035 37.315 8.404 1.00 27.97 144 ALA Y C 1
ATOM 3775 O O . ALA B 1 144 ? 110.128 37.728 7.692 1.00 28.18 144 ALA Y O 1
ATOM 3777 N N . THR B 1 145 ? 111.176 37.675 9.683 1.00 25.92 145 THR Y N 1
ATOM 3778 C CA . THR B 1 145 ? 110.158 38.509 10.325 1.00 24.75 145 THR Y CA 1
ATOM 3779 C C . THR B 1 145 ? 110.615 39.816 10.966 1.00 23.85 145 THR Y C 1
ATOM 3780 O O . THR B 1 145 ? 109.790 40.526 11.517 1.00 22.39 145 THR Y O 1
ATOM 3784 N N . ARG B 1 146 ? 111.916 40.116 10.925 1.00 21.94 146 ARG Y N 1
ATOM 3785 C CA . ARG B 1 146 ? 112.393 41.396 11.447 1.00 24.10 146 ARG Y CA 1
ATOM 3786 C C . ARG B 1 146 ? 113.531 41.896 10.545 1.00 23.86 146 ARG Y C 1
ATOM 3787 O O . ARG B 1 146 ? 114.084 41.137 9.730 1.00 25.39 146 ARG Y O 1
ATOM 3795 N N . HIS B 1 147 ? 113.886 43.167 10.698 1.00 21.76 147 HIS Y N 1
ATOM 3796 C CA . HIS B 1 147 ? 114.981 43.758 9.951 1.00 20.20 147 HIS Y CA 1
ATOM 3797 C C . HIS B 1 147 ? 115.495 44.843 10.926 1.00 19.64 147 HIS Y C 1
ATOM 3798 O O . HIS B 1 147 ? 115.392 46.017 10.650 1.00 21.74 147 HIS Y O 1
ATOM 3805 N N . PRO B 1 148 ? 116.101 44.437 12.054 1.00 20.01 148 PRO Y N 1
ATOM 3806 C CA . PRO B 1 148 ? 116.580 45.416 13.035 1.00 20.67 148 PRO Y CA 1
ATOM 3807 C C . PRO B 1 148 ? 117.568 46.451 12.578 1.00 21.88 148 PRO Y C 1
ATOM 3808 O O . PRO B 1 148 ? 117.555 47.553 13.103 1.00 22.77 148 PRO Y O 1
ATOM 3812 N N . LEU B 1 149 ? 118.441 46.112 11.637 1.00 20.43 149 LEU Y N 1
ATOM 3813 C CA . LEU B 1 149 ? 119.408 47.089 11.111 1.00 21.91 149 LEU Y CA 1
ATOM 3814 C C . LEU B 1 149 ? 118.643 48.202 10.419 1.00 20.56 149 LEU Y C 1
ATOM 3815 O O . LEU B 1 149 ? 118.981 49.381 10.582 1.00 21.52 149 LEU Y O 1
ATOM 3820 N N . GLN B 1 150 ? 117.638 47.829 9.618 1.00 21.31 150 GLN Y N 1
ATOM 3821 C CA . GLN B 1 150 ? 116.813 48.819 8.930 1.00 23.09 150 GLN Y CA 1
ATOM 3822 C C . GLN B 1 150 ? 116.041 49.685 9.969 1.00 23.43 150 GLN Y C 1
ATOM 3823 O O . GLN B 1 150 ? 116.126 50.907 9.926 1.00 21.41 150 GLN Y O 1
ATOM 3829 N N . SER B 1 151 ? 115.346 49.038 10.912 1.00 23.02 151 SER Y N 1
ATOM 3830 C CA . SER B 1 151 ? 114.565 49.757 11.933 1.00 24.35 151 SER Y CA 1
ATOM 3831 C C . SER B 1 151 ? 115.441 50.700 12.764 1.00 25.53 151 SER Y C 1
ATOM 3832 O O . SER B 1 151 ? 115.050 51.822 13.080 1.00 23.61 151 SER Y O 1
ATOM 3835 N N . PHE B 1 152 ? 116.618 50.225 13.151 1.00 25.85 152 PHE Y N 1
ATOM 3836 C CA . PHE B 1 152 ? 117.563 51.057 13.902 1.00 24.29 152 PHE Y CA 1
ATOM 3837 C C . PHE B 1 152 ? 117.944 52.267 13.011 1.00 23.43 152 PHE Y C 1
ATOM 3838 O O . PHE B 1 152 ? 117.957 53.410 13.486 1.00 22.82 152 PHE Y O 1
ATOM 3846 N N . ALA B 1 153 ? 118.225 52.047 11.724 1.00 21.89 153 ALA Y N 1
ATOM 3847 C CA . ALA B 1 153 ? 118.551 53.172 10.821 1.00 21.10 153 ALA Y CA 1
ATOM 3848 C C . ALA B 1 153 ? 117.391 54.161 10.737 1.00 21.30 153 ALA Y C 1
ATOM 3849 O O . ALA B 1 153 ? 117.575 55.390 10.623 1.00 21.97 153 ALA Y O 1
ATOM 3851 N N . ASP B 1 154 ? 116.189 53.620 10.787 1.00 22.11 154 ASP Y N 1
ATOM 3852 C CA . ASP B 1 154 ? 114.988 54.448 10.679 1.00 23.07 154 ASP Y CA 1
ATOM 3853 C C . ASP B 1 154 ? 114.846 55.324 11.926 1.00 21.25 154 ASP Y C 1
ATOM 3854 O O . ASP B 1 154 ? 114.489 56.506 11.830 1.00 23.41 154 ASP Y O 1
ATOM 3859 N N . LEU B 1 155 ? 115.118 54.720 13.078 1.00 20.98 155 LEU Y N 1
ATOM 3860 C CA . LEU B 1 155 ? 115.050 55.396 14.365 1.00 22.72 155 LEU Y CA 1
ATOM 3861 C C . LEU B 1 155 ? 116.046 56.542 14.359 1.00 25.00 155 LEU Y C 1
ATOM 3862 O O . LEU B 1 155 ? 115.705 57.661 14.748 1.00 26.52 155 LEU Y O 1
ATOM 3867 N N . ILE B 1 156 ? 117.272 56.268 13.901 1.00 25.24 156 ILE Y N 1
ATOM 3868 C CA . ILE B 1 156 ? 118.337 57.288 13.826 1.00 23.18 156 ILE Y CA 1
ATOM 3869 C C . ILE B 1 156 ? 117.869 58.459 12.966 1.00 24.49 156 ILE Y C 1
ATOM 3870 O O . ILE B 1 156 ? 118.080 59.629 13.300 1.00 25.57 156 ILE Y O 1
ATOM 3875 N N . THR B 1 157 ? 117.247 58.136 11.845 1.00 24.50 157 THR Y N 1
ATOM 3876 C CA . THR B 1 157 ? 116.758 59.125 10.892 1.00 23.61 157 THR Y CA 1
ATOM 3877 C C . THR B 1 157 ? 115.644 60.042 11.481 1.00 25.73 157 THR Y C 1
ATOM 3878 O O . THR B 1 157 ? 115.580 61.240 11.189 1.00 23.84 157 THR Y O 1
ATOM 3882 N N . ILE B 1 158 ? 114.763 59.455 12.291 1.00 24.99 158 ILE Y N 1
ATOM 3883 C CA . ILE B 1 158 ? 113.686 60.212 12.912 1.00 24.75 158 ILE Y CA 1
ATOM 3884 C C . ILE B 1 158 ? 114.334 61.101 13.989 1.00 24.62 158 ILE Y C 1
ATOM 3885 O O . ILE B 1 158 ? 114.015 62.287 14.105 1.00 23.54 158 ILE Y O 1
ATOM 3890 N N . GLU B 1 159 ? 115.257 60.535 14.753 1.00 23.55 159 GLU Y N 1
ATOM 3891 C CA . GLU B 1 159 ? 115.953 61.319 15.756 1.00 24.94 159 GLU Y CA 1
ATOM 3892 C C . GLU B 1 159 ? 116.694 62.472 15.052 1.00 27.29 159 GLU Y C 1
ATOM 3893 O O . GLU B 1 159 ? 116.639 63.630 15.495 1.00 25.66 159 GLU Y O 1
ATOM 3899 N N . GLU B 1 160 ? 117.315 62.170 13.911 1.00 25.58 160 GLU Y N 1
ATOM 3900 C CA . GLU B 1 160 ? 118.083 63.156 13.151 1.00 27.21 160 GLU Y CA 1
ATOM 3901 C C . GLU B 1 160 ? 117.282 64.304 12.572 1.00 28.39 160 GLU Y C 1
ATOM 3902 O O . GLU B 1 160 ? 117.787 65.424 12.483 1.00 26.08 160 GLU Y O 1
ATOM 3908 N N . TYR B 1 161 ? 116.058 64.026 12.142 1.00 28.63 161 TYR Y N 1
ATOM 3909 C CA . TYR B 1 161 ? 115.234 65.055 11.524 1.00 29.37 161 TYR Y CA 1
ATOM 3910 C C . TYR B 1 161 ? 114.060 65.562 12.351 1.00 28.90 161 TYR Y C 1
ATOM 3911 O O . TYR B 1 161 ? 113.413 66.515 11.940 1.00 31.15 161 TYR Y O 1
ATOM 3920 N N . LYS B 1 162 ? 113.759 64.917 13.477 1.00 29.13 162 LYS Y N 1
ATOM 3921 C CA . LYS B 1 162 ? 112.617 65.333 14.286 1.00 27.36 162 LYS Y CA 1
ATOM 3922 C C . LYS B 1 162 ? 112.687 66.796 14.750 1.00 30.33 162 LYS Y C 1
ATOM 3923 O O . LYS B 1 162 ? 113.749 67.328 15.083 1.00 26.63 162 LYS Y O 1
ATOM 3929 N N . LYS B 1 163 ? 111.535 67.453 14.727 1.00 31.29 163 LYS Y N 1
ATOM 3930 C CA . LYS B 1 163 ? 111.487 68.825 15.146 1.00 32.09 163 LYS Y CA 1
ATOM 3931 C C . LYS B 1 163 ? 110.919 68.940 16.538 1.00 32.84 163 LYS Y C 1
ATOM 3932 O O . LYS B 1 163 ? 110.786 70.038 17.091 1.00 32.49 163 LYS Y O 1
ATOM 3938 N N . THR B 1 164 ? 110.657 67.793 17.147 1.00 31.77 164 THR Y N 1
ATOM 3939 C CA . THR B 1 164 ? 110.113 67.822 18.474 1.00 31.47 164 THR Y CA 1
ATOM 3940 C C . THR B 1 164 ? 110.492 66.523 19.170 1.00 32.02 164 THR Y C 1
ATOM 3941 O O . THR B 1 164 ? 110.808 65.506 18.527 1.00 31.87 164 THR Y O 1
ATOM 3945 N N . ALA B 1 165 ? 110.515 66.590 20.492 1.00 31.68 165 ALA Y N 1
ATOM 3946 C CA . ALA B 1 165 ? 110.872 65.479 21.346 1.00 29.80 165 ALA Y CA 1
ATOM 3947 C C . ALA B 1 165 ? 110.107 64.192 21.039 1.00 31.85 165 ALA Y C 1
ATOM 3948 O O . ALA B 1 165 ? 110.691 63.084 20.950 1.00 28.47 165 ALA Y O 1
ATOM 3950 N N . ARG B 1 166 ? 108.796 64.334 20.864 1.00 30.84 166 ARG Y N 1
ATOM 3951 C CA . ARG B 1 166 ? 107.974 63.168 20.634 1.00 33.31 166 ARG Y CA 1
ATOM 3952 C C . ARG B 1 166 ? 107.078 63.339 19.439 1.00 32.02 166 ARG Y C 1
ATOM 3953 O O . ARG B 1 166 ? 105.880 63.600 19.579 1.00 29.94 166 ARG Y O 1
ATOM 3961 N N . PRO B 1 167 ? 107.646 63.164 18.234 1.00 31.03 167 PRO Y N 1
ATOM 3962 C CA . PRO B 1 167 ? 106.891 63.302 16.985 1.00 30.04 167 PRO Y CA 1
ATOM 3963 C C . PRO B 1 167 ? 105.826 62.218 16.820 1.00 29.68 167 PRO Y C 1
ATOM 3964 O O . PRO B 1 167 ? 105.896 61.159 17.446 1.00 29.18 167 PRO Y O 1
ATOM 3968 N N . LYS B 1 168 ? 104.838 62.503 15.981 1.00 29.77 168 LYS Y N 1
ATOM 3969 C CA . LYS B 1 168 ? 103.790 61.533 15.683 1.00 30.69 168 LYS Y CA 1
ATOM 3970 C C . LYS B 1 168 ? 104.309 60.785 14.439 1.00 29.87 168 LYS Y C 1
ATOM 3971 O O . LYS B 1 168 ? 104.506 61.375 13.375 1.00 27.94 168 LYS Y O 1
ATOM 3977 N N . VAL B 1 169 ? 104.540 59.493 14.603 1.00 28.73 169 VAL Y N 1
ATOM 3978 C CA . VAL B 1 169 ? 105.076 58.682 13.519 1.00 28.59 169 VAL Y CA 1
ATOM 3979 C C . VAL B 1 169 ? 103.991 57.697 13.113 1.00 27.86 169 VAL Y C 1
ATOM 3980 O O . VAL B 1 169 ? 103.406 57.016 13.960 1.00 28.40 169 VAL Y O 1
ATOM 3984 N N . VAL B 1 170 ? 103.712 57.655 11.823 1.00 28.66 170 VAL Y N 1
ATOM 3985 C CA . VAL B 1 170 ? 102.708 56.764 11.262 1.00 29.96 170 VAL Y CA 1
ATOM 3986 C C . VAL B 1 170 ? 103.298 55.775 10.222 1.00 30.82 170 VAL Y C 1
ATOM 3987 O O . VAL B 1 170 ? 103.969 56.179 9.267 1.00 27.64 170 VAL Y O 1
ATOM 3991 N N . MET B 1 171 ? 103.053 54.481 10.434 1.00 30.57 171 MET Y N 1
ATOM 3992 C CA . MET B 1 171 ? 103.483 53.492 9.462 1.00 30.90 171 MET Y CA 1
ATOM 3993 C C . MET B 1 171 ? 102.245 53.172 8.633 1.00 31.23 171 MET Y C 1
ATOM 3994 O O . MET B 1 171 ? 101.238 52.716 9.180 1.00 32.82 171 MET Y O 1
ATOM 3999 N N . THR B 1 172 ? 102.312 53.406 7.327 1.00 30.68 172 THR Y N 1
ATOM 4000 C CA . THR B 1 172 ? 101.179 53.101 6.477 1.00 31.09 172 THR Y CA 1
ATOM 4001 C C . THR B 1 172 ? 101.486 52.062 5.410 1.00 31.15 172 THR Y C 1
ATOM 4002 O O . THR B 1 172 ? 102.563 52.056 4.814 1.00 31.80 172 THR Y O 1
ATOM 4006 N N . TRP B 1 173 ? 100.530 51.175 5.193 1.00 30.21 173 TRP Y N 1
ATOM 4007 C CA . TRP B 1 173 ? 100.631 50.174 4.152 1.00 30.62 173 TRP Y CA 1
ATOM 4008 C C . TRP B 1 173 ? 100.412 50.985 2.883 1.00 29.26 173 TRP Y C 1
ATOM 4009 O O . TRP B 1 173 ? 99.898 52.115 2.935 1.00 28.52 173 TRP Y O 1
ATOM 4020 N N . ALA B 1 174 ? 100.838 50.430 1.751 1.00 30.84 174 ALA Y N 1
ATOM 4021 C CA . ALA B 1 174 ? 100.629 51.021 0.427 1.00 30.20 174 ALA Y CA 1
ATOM 4022 C C . ALA B 1 174 ? 100.703 49.792 -0.509 1.00 32.68 174 ALA Y C 1
ATOM 4023 O O . ALA B 1 174 ? 101.382 48.810 -0.190 1.00 32.07 174 ALA Y O 1
ATOM 4025 N N . PRO B 1 175 ? 100.005 49.829 -1.666 1.00 33.78 175 PRO Y N 1
ATOM 4026 C CA . PRO B 1 175 ? 99.956 48.727 -2.637 1.00 35.05 175 PRO Y CA 1
ATOM 4027 C C . PRO B 1 175 ? 101.230 48.376 -3.415 1.00 35.28 175 PRO Y C 1
ATOM 4028 O O . PRO B 1 175 ? 102.025 49.249 -3.766 1.00 36.53 175 PRO Y O 1
ATOM 4032 N N . HIS B 1 176 ? 101.405 47.080 -3.671 1.00 35.84 176 HIS Y N 1
ATOM 4033 C CA . HIS B 1 176 ? 102.571 46.573 -4.408 1.00 35.11 176 HIS Y CA 1
ATOM 4034 C C . HIS B 1 176 ? 102.142 45.417 -5.307 1.00 35.57 176 HIS Y C 1
ATOM 4035 O O . HIS B 1 176 ? 101.244 44.657 -4.966 1.00 32.76 176 HIS Y O 1
ATOM 4042 N N . PRO B 1 177 ? 102.811 45.261 -6.460 1.00 37.48 177 PRO Y N 1
ATOM 4043 C CA . PRO B 1 177 ? 102.525 44.207 -7.440 1.00 39.25 177 PRO Y CA 1
ATOM 4044 C C . PRO B 1 177 ? 102.788 42.799 -6.934 1.00 40.95 177 PRO Y C 1
ATOM 4045 O O . PRO B 1 177 ? 102.166 41.839 -7.385 1.00 41.08 177 PRO Y O 1
ATOM 4049 N N . ARG B 1 178 ? 103.712 42.644 -6.001 1.00 41.62 178 ARG Y N 1
ATOM 4050 C CA . ARG B 1 178 ? 103.967 41.291 -5.548 1.00 42.57 178 ARG Y CA 1
ATOM 4051 C C . ARG B 1 178 ? 103.828 41.117 -4.040 1.00 39.81 178 ARG Y C 1
ATOM 4052 O O . ARG B 1 178 ? 103.800 42.084 -3.297 1.00 40.41 178 ARG Y O 1
ATOM 4060 N N . PRO B 1 179 ? 103.722 39.872 -3.576 1.00 38.54 179 PRO Y N 1
ATOM 4061 C CA . PRO B 1 179 ? 103.580 39.595 -2.142 1.00 37.96 179 PRO Y CA 1
ATOM 4062 C C . PRO B 1 179 ? 104.907 39.788 -1.392 1.00 36.68 179 PRO Y C 1
ATOM 4063 O O . PRO B 1 179 ? 105.847 39.022 -1.594 1.00 37.47 179 PRO Y O 1
ATOM 4067 N N . LEU B 1 180 ? 104.980 40.826 -0.553 1.00 34.20 180 LEU Y N 1
ATOM 4068 C CA . LEU B 1 180 ? 106.193 41.131 0.211 1.00 31.72 180 LEU Y CA 1
ATOM 4069 C C . LEU B 1 180 ? 106.088 40.656 1.662 1.00 30.75 180 LEU Y C 1
ATOM 4070 O O . LEU B 1 180 ? 104.988 40.554 2.218 1.00 30.07 180 LEU Y O 1
ATOM 4075 N N . PRO B 1 181 ? 107.236 40.350 2.300 1.00 28.61 181 PRO Y N 1
ATOM 4076 C CA . PRO B 1 181 ? 107.199 39.882 3.681 1.00 28.13 181 PRO Y CA 1
ATOM 4077 C C . PRO B 1 181 ? 106.860 40.999 4.680 1.00 26.72 181 PRO Y C 1
ATOM 4078 O O . PRO B 1 181 ? 106.906 42.172 4.336 1.00 26.35 181 PRO Y O 1
ATOM 4082 N N . GLN B 1 182 ? 106.532 40.618 5.908 1.00 26.33 182 GLN Y N 1
ATOM 4083 C CA . GLN B 1 182 ? 106.178 41.591 6.936 1.00 25.91 182 GLN Y CA 1
ATOM 4084 C C . GLN B 1 182 ? 107.399 41.944 7.822 1.00 27.20 182 GLN Y C 1
ATOM 4085 O O . GLN B 1 182 ? 107.270 42.563 8.898 1.00 26.00 182 GLN Y O 1
ATOM 4091 N N . ALA B 1 183 ? 108.585 41.563 7.369 1.00 24.84 183 ALA Y N 1
ATOM 4092 C CA . ALA B 1 183 ? 109.776 41.839 8.152 1.00 24.48 183 ALA Y CA 1
ATOM 4093 C C . ALA B 1 183 ? 110.013 43.316 8.521 1.00 24.00 183 ALA Y C 1
ATOM 4094 O O . ALA B 1 183 ? 110.306 43.622 9.684 1.00 24.44 183 ALA Y O 1
ATOM 4096 N N . VAL B 1 184 ? 109.932 44.210 7.540 1.00 23.56 184 VAL Y N 1
ATOM 4097 C CA . VAL B 1 184 ? 110.182 45.638 7.774 1.00 24.92 184 VAL Y CA 1
ATOM 4098 C C . VAL B 1 184 ? 109.076 46.205 8.704 1.00 25.46 184 VAL Y C 1
ATOM 4099 O O . VAL B 1 184 ? 109.373 46.743 9.762 1.00 27.44 184 VAL Y O 1
ATOM 4103 N N . PRO B 1 185 ? 107.793 46.026 8.336 1.00 26.54 185 PRO Y N 1
ATOM 4104 C CA . PRO B 1 185 ? 106.656 46.502 9.142 1.00 27.19 185 PRO Y CA 1
ATOM 4105 C C . PRO B 1 185 ? 106.702 45.907 10.544 1.00 25.72 185 PRO Y C 1
ATOM 4106 O O . PRO B 1 185 ? 106.497 46.615 11.506 1.00 24.89 185 PRO Y O 1
ATOM 4110 N N . ASN B 1 186 ? 106.965 44.610 10.679 1.00 26.46 186 ASN Y N 1
ATOM 4111 C CA . ASN B 1 186 ? 107.024 44.018 12.020 1.00 27.28 186 ASN Y CA 1
ATOM 4112 C C . ASN B 1 186 ? 108.101 44.735 12.844 1.00 27.88 186 ASN Y C 1
ATOM 4113 O O . ASN B 1 186 ? 107.901 45.100 13.996 1.00 25.12 186 ASN Y O 1
ATOM 4118 N N . SER B 1 187 ? 109.260 44.919 12.225 1.00 27.19 187 SER Y N 1
ATOM 4119 C CA . SER B 1 187 ? 110.398 45.521 12.888 1.00 24.60 187 SER Y CA 1
ATOM 4120 C C . SER B 1 187 ? 110.217 47.013 13.227 1.00 24.00 187 SER Y C 1
ATOM 4121 O O . SER B 1 187 ? 110.598 47.458 14.312 1.00 24.05 187 SER Y O 1
ATOM 4124 N N . PHE B 1 188 ? 109.661 47.787 12.305 1.00 23.75 188 PHE Y N 1
ATOM 4125 C CA . PHE B 1 188 ? 109.417 49.196 12.559 1.00 26.74 188 PHE Y CA 1
ATOM 4126 C C . PHE B 1 188 ? 108.476 49.316 13.768 1.00 28.24 188 PHE Y C 1
ATOM 4127 O O . PHE B 1 188 ? 108.747 50.085 14.684 1.00 27.19 188 PHE Y O 1
ATOM 4135 N N . ALA B 1 189 ? 107.389 48.537 13.787 1.00 27.36 189 ALA Y N 1
ATOM 4136 C CA . ALA B 1 189 ? 106.466 48.592 14.930 1.00 28.47 189 ALA Y CA 1
ATOM 4137 C C . ALA B 1 189 ? 107.175 48.215 16.215 1.00 29.04 189 ALA Y C 1
ATOM 4138 O O . ALA B 1 189 ? 106.964 48.846 17.259 1.00 28.96 189 ALA Y O 1
ATOM 4140 N N . GLU B 1 190 ? 108.016 47.180 16.153 1.00 27.21 190 GLU Y N 1
ATOM 4141 C CA . GLU B 1 190 ? 108.747 46.734 17.338 1.00 27.84 190 GLU Y CA 1
ATOM 4142 C C . GLU B 1 190 ? 109.586 47.880 17.924 1.00 27.43 190 GLU Y C 1
ATOM 4143 O O . GLU B 1 190 ? 109.584 48.124 19.143 1.00 27.04 190 GLU Y O 1
ATOM 4149 N N . TRP B 1 191 ? 110.302 48.584 17.054 1.00 27.00 191 TRP Y N 1
ATOM 4150 C CA . TRP B 1 191 ? 111.166 49.676 17.499 1.00 27.84 191 TRP Y CA 1
ATOM 4151 C C . TRP B 1 191 ? 110.360 50.904 17.932 1.00 28.89 191 TRP Y C 1
ATOM 4152 O O . TRP B 1 191 ? 110.635 51.485 18.984 1.00 31.29 191 TRP Y O 1
ATOM 4163 N N . MET B 1 192 ? 109.377 51.306 17.134 1.00 28.97 192 MET Y N 1
ATOM 4164 C CA . MET B 1 192 ? 108.575 52.456 17.525 1.00 30.20 192 MET Y CA 1
ATOM 4165 C C . MET B 1 192 ? 107.898 52.219 18.874 1.00 30.86 192 MET Y C 1
ATOM 4166 O O . MET B 1 192 ? 107.829 53.138 19.690 1.00 30.31 192 MET Y O 1
ATOM 4171 N N . ASN B 1 193 ? 107.460 50.980 19.129 1.00 30.52 193 ASN Y N 1
ATOM 4172 C CA . ASN B 1 193 ? 106.822 50.632 20.405 1.00 29.67 193 ASN Y CA 1
ATOM 4173 C C . ASN B 1 193 ? 107.805 50.756 21.563 1.00 29.89 193 ASN Y C 1
ATOM 4174 O O . ASN B 1 193 ? 107.418 50.775 22.747 1.00 27.18 193 ASN Y O 1
ATOM 4179 N N . ALA B 1 194 ? 109.086 50.834 21.232 1.00 28.38 194 ALA Y N 1
ATOM 4180 C CA . ALA B 1 194 ? 110.078 50.933 22.286 1.00 28.90 194 ALA Y CA 1
ATOM 4181 C C . ALA B 1 194 ? 110.391 52.390 22.608 1.00 28.74 194 ALA Y C 1
ATOM 4182 O O . ALA B 1 194 ? 111.091 52.672 23.574 1.00 30.35 194 ALA Y O 1
ATOM 4184 N N . THR B 1 195 ? 109.887 53.305 21.790 1.00 28.95 195 THR Y N 1
ATOM 4185 C CA . THR B 1 195 ? 110.130 54.728 22.008 1.00 30.55 195 THR Y CA 1
ATOM 4186 C C . THR B 1 195 ? 108.954 55.355 22.755 1.00 32.07 195 THR Y C 1
ATOM 4187 O O . THR B 1 195 ? 107.975 54.674 23.085 1.00 31.46 195 THR Y O 1
ATOM 4191 N N . ASP B 1 196 ? 109.063 56.656 23.026 1.00 32.98 196 ASP Y N 1
ATOM 4192 C CA . ASP B 1 196 ? 107.957 57.345 23.659 1.00 34.87 196 ASP Y CA 1
ATOM 4193 C C . ASP B 1 196 ? 107.263 58.228 22.631 1.00 32.79 196 ASP Y C 1
ATOM 4194 O O . ASP B 1 196 ? 106.606 59.197 22.977 1.00 34.13 196 ASP Y O 1
ATOM 4199 N N . TYR B 1 197 ? 107.395 57.868 21.357 1.00 32.37 197 TYR Y N 1
ATOM 4200 C CA . TYR B 1 197 ? 106.736 58.617 20.257 1.00 31.13 197 TYR Y CA 1
ATOM 4201 C C . TYR B 1 197 ? 105.238 58.266 20.190 1.00 31.34 197 TYR Y C 1
ATOM 4202 O O . TYR B 1 197 ? 104.798 57.257 20.746 1.00 29.66 197 TYR Y O 1
ATOM 4211 N N . GLU B 1 198 ? 104.465 59.089 19.490 1.00 32.65 198 GLU Y N 1
ATOM 4212 C CA . GLU B 1 198 ? 103.046 58.779 19.294 1.00 31.96 198 GLU Y CA 1
ATOM 4213 C C . GLU B 1 198 ? 103.063 57.947 18.018 1.00 30.93 198 GLU Y C 1
ATOM 4214 O O . GLU B 1 198 ? 103.205 58.471 16.918 1.00 28.04 198 GLU Y O 1
ATOM 4220 N N . PHE B 1 199 ? 102.894 56.646 18.179 1.00 30.70 199 PHE Y N 1
ATOM 4221 C CA . PHE B 1 199 ? 102.986 55.760 17.041 1.00 31.19 199 PHE Y CA 1
ATOM 4222 C C . PHE B 1 199 ? 101.634 55.230 16.597 1.00 30.90 199 PHE Y C 1
ATOM 4223 O O . PHE B 1 199 ? 100.868 54.720 17.413 1.00 28.20 199 PHE Y O 1
ATOM 4231 N N . VAL B 1 200 ? 101.368 55.378 15.301 1.00 29.47 200 VAL Y N 1
ATOM 4232 C CA . VAL B 1 200 ? 100.119 54.938 14.693 1.00 31.74 200 VAL Y CA 1
ATOM 4233 C C . VAL B 1 200 ? 100.353 53.988 13.497 1.00 31.49 200 VAL Y C 1
ATOM 4234 O O . VAL B 1 200 ? 101.192 54.272 12.650 1.00 30.11 200 VAL Y O 1
ATOM 4238 N N . ILE B 1 201 ? 99.624 52.867 13.441 1.00 30.80 201 ILE Y N 1
ATOM 4239 C CA . ILE B 1 201 ? 99.745 51.936 12.299 1.00 30.94 201 ILE Y CA 1
ATOM 4240 C C . ILE B 1 201 ? 98.432 52.050 11.503 1.00 32.34 201 ILE Y C 1
ATOM 4241 O O . ILE B 1 201 ? 97.326 52.022 12.097 1.00 29.48 201 ILE Y O 1
ATOM 4246 N N . THR B 1 202 ? 98.532 52.186 10.183 1.00 29.69 202 THR Y N 1
ATOM 4247 C CA . THR B 1 202 ? 97.334 52.274 9.364 1.00 29.88 202 THR Y CA 1
ATOM 4248 C C . THR B 1 202 ? 97.438 51.414 8.106 1.00 32.28 202 THR Y C 1
ATOM 4249 O O . THR B 1 202 ? 98.339 51.597 7.269 1.00 33.23 202 THR Y O 1
ATOM 4253 N N . HIS B 1 203 ? 96.510 50.473 7.967 1.00 30.91 203 HIS Y N 1
ATOM 4254 C CA . HIS B 1 203 ? 96.515 49.574 6.810 1.00 32.19 203 HIS Y CA 1
ATOM 4255 C C . HIS B 1 203 ? 95.090 49.123 6.453 1.00 33.37 203 HIS Y C 1
ATOM 4256 O O . HIS B 1 203 ? 94.142 49.405 7.181 1.00 32.25 203 HIS Y O 1
ATOM 4263 N N . PRO B 1 204 ? 94.920 48.451 5.299 1.00 36.10 204 PRO Y N 1
ATOM 4264 C CA . PRO B 1 204 ? 93.567 47.985 4.915 1.00 37.09 204 PRO Y CA 1
ATOM 4265 C C . PRO B 1 204 ? 93.118 46.834 5.812 1.00 39.07 204 PRO Y C 1
ATOM 4266 O O . PRO B 1 204 ? 93.943 46.139 6.414 1.00 38.34 204 PRO Y O 1
ATOM 4270 N N . GLU B 1 205 ? 91.812 46.617 5.909 1.00 40.28 205 GLU Y N 1
ATOM 4271 C CA . GLU B 1 205 ? 91.325 45.523 6.734 1.00 41.59 205 GLU Y CA 1
ATOM 4272 C C . GLU B 1 205 ? 91.912 44.209 6.184 1.00 39.36 205 GLU Y C 1
ATOM 4273 O O . GLU B 1 205 ? 92.029 44.038 4.982 1.00 38.12 205 GLU Y O 1
ATOM 4279 N N . GLY B 1 206 ? 92.336 43.314 7.072 1.00 36.27 206 GLY Y N 1
ATOM 4280 C CA . GLY B 1 206 ? 92.953 42.068 6.633 1.00 34.02 206 GLY Y CA 1
ATOM 4281 C C . GLY B 1 206 ? 94.486 42.099 6.658 1.00 33.07 206 GLY Y C 1
ATOM 4282 O O . GLY B 1 206 ? 95.134 41.067 6.642 1.00 30.62 206 GLY Y O 1
ATOM 4283 N N . TYR B 1 207 ? 95.088 43.286 6.701 1.00 33.64 207 TYR Y N 1
ATOM 4284 C CA . TYR B 1 207 ? 96.548 43.354 6.712 1.00 33.89 207 TYR Y CA 1
ATOM 4285 C C . TYR B 1 207 ? 97.150 43.430 8.112 1.00 33.37 207 TYR Y C 1
ATOM 4286 O O . TYR B 1 207 ? 98.295 43.847 8.288 1.00 31.28 207 TYR Y O 1
ATOM 4295 N N . GLU B 1 208 ? 96.372 43.016 9.105 1.00 33.70 208 GLU Y N 1
ATOM 4296 C CA . GLU B 1 208 ? 96.831 43.032 10.483 1.00 35.03 208 GLU Y CA 1
ATOM 4297 C C . GLU B 1 208 ? 98.126 42.236 10.622 1.00 35.21 208 GLU Y C 1
ATOM 4298 O O . GLU B 1 208 ? 98.237 41.127 10.073 1.00 34.41 208 GLU Y O 1
ATOM 4304 N N . LEU B 1 209 ? 99.090 42.796 11.366 1.00 32.60 209 LEU Y N 1
ATOM 4305 C CA . LEU B 1 209 ? 100.393 42.163 11.608 1.00 32.99 209 LEU Y CA 1
ATOM 4306 C C . LEU B 1 209 ? 100.306 41.330 12.876 1.00 32.60 209 LEU Y C 1
ATOM 4307 O O . LEU B 1 209 ? 99.360 41.501 13.639 1.00 31.55 209 LEU Y O 1
ATOM 4312 N N . ASP B 1 210 ? 101.274 40.443 13.123 1.00 33.25 210 ASP Y N 1
ATOM 4313 C CA . ASP B 1 210 ? 101.193 39.629 14.337 1.00 35.22 210 ASP Y CA 1
ATOM 4314 C C . ASP B 1 210 ? 101.157 40.525 15.573 1.00 36.49 210 ASP Y C 1
ATOM 4315 O O . ASP B 1 210 ? 101.880 41.519 15.651 1.00 35.87 210 ASP Y O 1
ATOM 4320 N N . PRO B 1 211 ? 100.303 40.185 16.551 1.00 37.86 211 PRO Y N 1
ATOM 4321 C CA . PRO B 1 211 ? 100.220 41.003 17.767 1.00 38.33 211 PRO Y CA 1
ATOM 4322 C C . PRO B 1 211 ? 101.547 41.019 18.536 1.00 37.48 211 PRO Y C 1
ATOM 4323 O O . PRO B 1 211 ? 101.758 41.859 19.401 1.00 37.87 211 PRO Y O 1
ATOM 4327 N N . LYS B 1 212 ? 102.444 40.094 18.208 1.00 37.70 212 LYS Y N 1
ATOM 4328 C CA . LYS B 1 212 ? 103.749 40.043 18.861 1.00 37.34 212 LYS Y CA 1
ATOM 4329 C C . LYS B 1 212 ? 104.507 41.342 18.502 1.00 36.29 212 LYS Y C 1
ATOM 4330 O O . LYS B 1 212 ? 105.342 41.824 19.256 1.00 34.07 212 LYS Y O 1
ATOM 4336 N N . PHE B 1 213 ? 104.188 41.909 17.349 1.00 35.45 213 PHE Y N 1
ATOM 4337 C CA . PHE B 1 213 ? 104.842 43.123 16.889 1.00 34.90 213 PHE Y CA 1
ATOM 4338 C C . PHE B 1 213 ? 103.980 44.365 17.095 1.00 35.93 213 PHE Y C 1
ATOM 4339 O O . PHE B 1 213 ? 104.491 45.440 17.457 1.00 34.48 213 PHE Y O 1
ATOM 4347 N N . VAL B 1 214 ? 102.679 44.225 16.850 1.00 35.07 214 VAL Y N 1
ATOM 4348 C CA . VAL B 1 214 ? 101.754 45.330 17.056 1.00 36.27 214 VAL Y CA 1
ATOM 4349 C C . VAL B 1 214 ? 101.752 45.667 18.545 1.00 35.34 214 VAL Y C 1
ATOM 4350 O O . VAL B 1 214 ? 101.860 46.817 18.932 1.00 34.55 214 VAL Y O 1
ATOM 4354 N N . GLY B 1 215 ? 101.645 44.643 19.378 1.00 36.79 215 GLY Y N 1
ATOM 4355 C CA . GLY B 1 215 ? 101.614 44.897 20.807 1.00 39.12 215 GLY Y CA 1
ATOM 4356 C C . GLY B 1 215 ? 100.553 45.923 21.190 1.00 39.62 215 GLY Y C 1
ATOM 4357 O O . GLY B 1 215 ? 99.396 45.791 20.794 1.00 37.71 215 GLY Y O 1
ATOM 4358 N N . ASN B 1 216 ? 100.939 46.956 21.942 1.00 39.65 216 ASN Y N 1
ATOM 4359 C CA . ASN B 1 216 ? 99.974 47.970 22.382 1.00 41.10 216 ASN Y CA 1
ATOM 4360 C C . ASN B 1 216 ? 99.735 49.112 21.389 1.00 39.94 216 ASN Y C 1
ATOM 4361 O O . ASN B 1 216 ? 98.940 49.998 21.670 1.00 40.36 216 ASN Y O 1
ATOM 4366 N N . ALA B 1 217 ? 100.410 49.088 20.236 1.00 39.00 217 ALA Y N 1
ATOM 4367 C CA . ALA B 1 217 ? 100.281 50.153 19.218 1.00 36.31 217 ALA Y CA 1
ATOM 4368 C C . ALA B 1 217 ? 98.865 50.427 18.706 1.00 36.05 217 ALA Y C 1
ATOM 4369 O O . ALA B 1 217 ? 98.040 49.529 18.629 1.00 35.02 217 ALA Y O 1
ATOM 4371 N N . ARG B 1 218 ? 98.596 51.682 18.342 1.00 36.95 218 ARG Y N 1
ATOM 4372 C CA . ARG B 1 218 ? 97.288 52.067 17.822 1.00 38.00 218 ARG Y CA 1
ATOM 4373 C C . ARG B 1 218 ? 97.181 51.697 16.355 1.00 36.68 218 ARG Y C 1
ATOM 4374 O O . ARG B 1 218 ? 98.058 51.998 15.580 1.00 36.38 218 ARG Y O 1
ATOM 4382 N N . VAL B 1 219 ? 96.095 51.031 15.988 1.00 36.85 219 VAL Y N 1
ATOM 4383 C CA . VAL B 1 219 ? 95.859 50.637 14.605 1.00 36.16 219 VAL Y CA 1
ATOM 4384 C C . VAL B 1 219 ? 94.648 51.419 14.168 1.00 36.62 219 VAL Y C 1
ATOM 4385 O O . VAL B 1 219 ? 93.603 51.383 14.828 1.00 36.50 219 VAL Y O 1
ATOM 4389 N N . GLU B 1 220 ? 94.808 52.133 13.063 1.00 37.10 220 GLU Y N 1
ATOM 4390 C CA . GLU B 1 220 ? 93.783 52.990 12.487 1.00 36.89 220 GLU Y CA 1
ATOM 4391 C C . GLU B 1 220 ? 93.534 52.599 11.030 1.00 38.38 220 GLU Y C 1
ATOM 4392 O O . GLU B 1 220 ? 94.419 52.764 10.192 1.00 38.77 220 GLU Y O 1
ATOM 4398 N N . TYR B 1 221 ? 92.325 52.127 10.718 1.00 37.72 221 TYR Y N 1
ATOM 4399 C CA . TYR B 1 221 ? 92.010 51.691 9.355 1.00 37.88 221 TYR Y CA 1
ATOM 4400 C C . TYR B 1 221 ? 91.705 52.801 8.380 1.00 37.36 221 TYR Y C 1
ATOM 4401 O O . TYR B 1 221 ? 91.679 52.584 7.172 1.00 37.95 221 TYR Y O 1
ATOM 4410 N N . ASP B 1 222 ? 91.479 53.991 8.908 1.00 37.08 222 ASP Y N 1
ATOM 4411 C CA . ASP B 1 222 ? 91.168 55.138 8.080 1.00 37.27 222 ASP Y CA 1
ATOM 4412 C C . ASP B 1 222 ? 92.510 55.831 7.905 1.00 37.29 222 ASP Y C 1
ATOM 4413 O O . ASP B 1 222 ? 93.028 56.450 8.858 1.00 34.95 222 ASP Y O 1
ATOM 4418 N N . GLN B 1 223 ? 93.073 55.697 6.704 1.00 36.11 223 GLN Y N 1
ATOM 4419 C CA . GLN B 1 223 ? 94.376 56.277 6.385 1.00 36.05 223 GLN Y CA 1
ATOM 4420 C C . GLN B 1 223 ? 94.468 57.778 6.620 1.00 34.84 223 GLN Y C 1
ATOM 4421 O O . GLN B 1 223 ? 95.422 58.253 7.241 1.00 35.38 223 GLN Y O 1
ATOM 4427 N N . MET B 1 224 ? 93.501 58.530 6.119 1.00 34.25 224 MET Y N 1
ATOM 4428 C CA . MET B 1 224 ? 93.527 59.978 6.321 1.00 35.17 224 MET Y CA 1
ATOM 4429 C C . MET B 1 224 ? 93.502 60.302 7.827 1.00 34.92 224 MET Y C 1
ATOM 4430 O O . MET B 1 224 ? 94.323 61.091 8.341 1.00 33.07 224 MET Y O 1
ATOM 4435 N N . LYS B 1 225 ? 92.575 59.682 8.548 1.00 34.91 225 LYS Y N 1
ATOM 4436 C CA . LYS B 1 225 ? 92.497 59.947 9.985 1.00 36.28 225 LYS Y CA 1
ATOM 4437 C C . LYS B 1 225 ? 93.861 59.691 10.651 1.00 36.54 225 LYS Y C 1
ATOM 4438 O O . LYS B 1 225 ? 94.328 60.484 11.484 1.00 36.09 225 LYS Y O 1
ATOM 4444 N N . ALA B 1 226 ? 94.506 58.588 10.275 1.00 35.86 226 ALA Y N 1
ATOM 4445 C CA . ALA B 1 226 ? 95.815 58.252 10.845 1.00 35.60 226 ALA Y CA 1
ATOM 4446 C C . ALA B 1 226 ? 96.896 59.310 10.544 1.00 34.79 226 ALA Y C 1
ATOM 4447 O O . ALA B 1 226 ? 97.736 59.616 11.404 1.00 34.85 226 ALA Y O 1
ATOM 4449 N N . PHE B 1 227 ? 96.848 59.866 9.332 1.00 34.89 227 PHE Y N 1
ATOM 4450 C CA . PHE B 1 227 ? 97.795 60.867 8.853 1.00 34.35 227 PHE Y CA 1
ATOM 4451 C C . PHE B 1 227 ? 97.709 62.246 9.484 1.00 36.38 227 PHE Y C 1
ATOM 4452 O O . PHE B 1 227 ? 98.731 62.944 9.618 1.00 34.68 227 PHE Y O 1
ATOM 4460 N N . GLU B 1 228 ? 96.508 62.672 9.867 1.00 37.49 228 GLU Y N 1
ATOM 4461 C CA . GLU B 1 228 ? 96.406 64.040 10.391 1.00 38.68 228 GLU Y CA 1
ATOM 4462 C C . GLU B 1 228 ? 97.361 64.338 11.539 1.00 36.18 228 GLU Y C 1
ATOM 4463 O O . GLU B 1 228 ? 97.498 63.551 12.470 1.00 35.40 228 GLU Y O 1
ATOM 4469 N N . GLY B 1 229 ? 98.059 65.466 11.433 1.00 36.02 229 GLY Y N 1
ATOM 4470 C CA . GLY B 1 229 ? 98.991 65.871 12.480 1.00 34.94 229 GLY Y CA 1
ATOM 4471 C C . GLY B 1 229 ? 100.317 65.123 12.548 1.00 33.68 229 GLY Y C 1
ATOM 4472 O O . GLY B 1 229 ? 101.208 65.494 13.321 1.00 32.66 229 GLY Y O 1
ATOM 4473 N N . ALA B 1 230 ? 100.474 64.081 11.737 1.00 32.76 230 ALA Y N 1
ATOM 4474 C CA . ALA B 1 230 ? 101.724 63.314 11.754 1.00 32.09 230 ALA Y CA 1
ATOM 4475 C C . ALA B 1 230 ? 102.990 64.146 11.466 1.00 29.68 230 ALA Y C 1
ATOM 4476 O O . ALA B 1 230 ? 102.957 65.092 10.696 1.00 29.62 230 ALA Y O 1
ATOM 4478 N N . ASP B 1 231 ? 104.108 63.758 12.068 1.00 30.66 231 ASP Y N 1
ATOM 4479 C CA . ASP B 1 231 ? 105.402 64.414 11.819 1.00 30.11 231 ASP Y CA 1
ATOM 4480 C C . ASP B 1 231 ? 106.262 63.562 10.862 1.00 31.68 231 ASP Y C 1
ATOM 4481 O O . ASP B 1 231 ? 107.104 64.082 10.118 1.00 33.51 231 ASP Y O 1
ATOM 4486 N N . PHE B 1 232 ? 106.043 62.250 10.889 1.00 30.72 232 PHE Y N 1
ATOM 4487 C CA . PHE B 1 232 ? 106.727 61.339 9.970 1.00 31.05 232 PHE Y CA 1
ATOM 4488 C C . PHE B 1 232 ? 105.770 60.295 9.399 1.00 29.16 232 PHE Y C 1
ATOM 4489 O O . PHE B 1 232 ? 104.922 59.739 10.111 1.00 28.32 232 PHE Y O 1
ATOM 4497 N N . ILE B 1 233 ? 105.922 60.039 8.107 1.00 28.82 233 ILE Y N 1
ATOM 4498 C CA . ILE B 1 233 ? 105.147 59.021 7.420 1.00 27.99 233 ILE Y CA 1
ATOM 4499 C C . ILE B 1 233 ? 106.126 57.947 6.908 1.00 28.94 233 ILE Y C 1
ATOM 4500 O O . ILE B 1 233 ? 106.973 58.213 6.050 1.00 25.14 233 ILE Y O 1
ATOM 4505 N N . TYR B 1 234 ? 105.996 56.744 7.460 1.00 29.33 234 TYR Y N 1
ATOM 4506 C CA . TYR B 1 234 ? 106.833 55.616 7.071 1.00 27.98 234 TYR Y CA 1
ATOM 4507 C C . TYR B 1 234 ? 105.930 54.664 6.283 1.00 26.92 234 TYR Y C 1
ATOM 4508 O O . TYR B 1 234 ? 105.062 54.020 6.859 1.00 29.39 234 TYR Y O 1
ATOM 4517 N N . ALA B 1 235 ? 106.121 54.606 4.978 1.00 27.00 235 ALA Y N 1
ATOM 4518 C CA . ALA B 1 235 ? 105.333 53.734 4.097 1.00 29.63 235 ALA Y CA 1
ATOM 4519 C C . ALA B 1 235 ? 106.048 52.413 3.788 1.00 30.10 235 ALA Y C 1
ATOM 4520 O O . ALA B 1 235 ? 107.265 52.376 3.673 1.00 30.08 235 ALA Y O 1
ATOM 4522 N N . LYS B 1 236 ? 105.285 51.336 3.637 1.00 30.53 236 LYS Y N 1
ATOM 4523 C CA . LYS B 1 236 ? 105.859 50.038 3.279 1.00 29.56 236 LYS Y CA 1
ATOM 4524 C C . LYS B 1 236 ? 104.734 49.091 2.887 1.00 30.42 236 LYS Y C 1
ATOM 4525 O O . LYS B 1 236 ? 103.673 49.102 3.516 1.00 31.12 236 LYS Y O 1
ATOM 4531 N N . ASN B 1 237 ? 104.936 48.291 1.847 1.00 29.39 237 ASN Y N 1
ATOM 4532 C CA . ASN B 1 237 ? 103.918 47.308 1.535 1.00 30.14 237 ASN Y CA 1
ATOM 4533 C C . ASN B 1 237 ? 104.298 45.999 2.200 1.00 30.44 237 ASN Y C 1
ATOM 4534 O O . ASN B 1 237 ? 105.487 45.725 2.445 1.00 30.01 237 ASN Y O 1
ATOM 4539 N N . TRP B 1 238 ? 103.281 45.218 2.546 1.00 29.32 238 TRP Y N 1
ATOM 4540 C CA . TRP B 1 238 ? 103.486 43.884 3.061 1.00 28.12 238 TRP Y CA 1
ATOM 4541 C C . TRP B 1 238 ? 102.266 43.085 2.599 1.00 31.02 238 TRP Y C 1
ATOM 4542 O O . TRP B 1 238 ? 101.210 43.661 2.316 1.00 29.57 238 TRP Y O 1
ATOM 4553 N N . ALA B 1 239 ? 102.458 41.774 2.484 1.00 31.45 239 ALA Y N 1
ATOM 4554 C CA . ALA B 1 239 ? 101.420 40.815 2.088 1.00 32.48 239 ALA Y CA 1
ATOM 4555 C C . ALA B 1 239 ? 100.657 40.521 3.360 1.00 32.81 239 ALA Y C 1
ATOM 4556 O O . ALA B 1 239 ? 101.173 40.763 4.472 1.00 33.05 239 ALA Y O 1
ATOM 4558 N N . ALA B 1 240 ? 99.449 39.981 3.213 1.00 32.01 240 ALA Y N 1
ATOM 4559 C CA . ALA B 1 240 ? 98.646 39.669 4.381 1.00 32.68 240 ALA Y CA 1
ATOM 4560 C C . ALA B 1 240 ? 99.385 38.650 5.246 1.00 32.39 240 ALA Y C 1
ATOM 4561 O O . ALA B 1 240 ? 100.259 37.924 4.772 1.00 33.84 240 ALA Y O 1
ATOM 4563 N N . TYR B 1 241 ? 99.032 38.614 6.521 1.00 32.07 241 TYR Y N 1
ATOM 4564 C CA . TYR B 1 241 ? 99.652 37.733 7.473 1.00 33.57 241 TYR Y CA 1
ATOM 4565 C C . TYR B 1 241 ? 98.677 36.821 8.242 1.00 35.43 241 TYR Y C 1
ATOM 4566 O O . TYR B 1 241 ? 98.952 35.651 8.486 1.00 34.72 241 TYR Y O 1
ATOM 4575 N N . THR B 1 242 ? 97.545 37.377 8.642 1.00 38.04 242 THR Y N 1
ATOM 4576 C CA . THR B 1 242 ? 96.588 36.640 9.453 1.00 40.24 242 THR Y CA 1
ATOM 4577 C C . THR B 1 242 ? 95.784 35.537 8.780 1.00 41.20 242 THR Y C 1
ATOM 4578 O O . THR B 1 242 ? 95.440 35.615 7.601 1.00 40.33 242 THR Y O 1
ATOM 4582 N N . GLY B 1 243 ? 95.492 34.508 9.567 1.00 42.19 243 GLY Y N 1
ATOM 4583 C CA . GLY B 1 243 ? 94.712 33.382 9.090 1.00 43.19 243 GLY Y CA 1
ATOM 4584 C C . GLY B 1 243 ? 95.064 32.759 7.752 1.00 44.20 243 GLY Y C 1
ATOM 4585 O O . GLY B 1 243 ? 96.220 32.441 7.453 1.00 44.01 243 GLY Y O 1
ATOM 4586 N N . ASP B 1 244 ? 94.035 32.592 6.930 1.00 45.36 244 ASP Y N 1
ATOM 4587 C CA . ASP B 1 244 ? 94.180 31.960 5.630 1.00 46.16 244 ASP Y CA 1
ATOM 4588 C C . ASP B 1 244 ? 94.849 32.777 4.559 1.00 44.81 244 ASP Y C 1
ATOM 4589 O O . ASP B 1 244 ? 95.129 32.248 3.488 1.00 45.01 244 ASP Y O 1
ATOM 4594 N N . ASN B 1 245 ? 95.127 34.053 4.821 1.00 42.53 245 ASN Y N 1
ATOM 4595 C CA . ASN B 1 245 ? 95.740 34.855 3.770 1.00 41.73 245 ASN Y CA 1
ATOM 4596 C C . ASN B 1 245 ? 97.251 35.023 3.820 1.00 40.96 245 ASN Y C 1
ATOM 4597 O O . ASN B 1 245 ? 97.805 35.773 3.015 1.00 41.56 245 ASN Y O 1
ATOM 4602 N N . TYR B 1 246 ? 97.917 34.322 4.736 1.00 40.19 246 TYR Y N 1
ATOM 4603 C CA . TYR B 1 246 ? 99.365 34.442 4.858 1.00 39.35 246 TYR Y CA 1
ATOM 4604 C C . TYR B 1 246 ? 100.060 34.494 3.492 1.00 37.99 246 TYR Y C 1
ATOM 4605 O O . TYR B 1 246 ? 99.837 33.637 2.626 1.00 37.31 246 TYR Y O 1
ATOM 4614 N N . GLY B 1 247 ? 100.871 35.527 3.295 1.00 35.91 247 GLY Y N 1
ATOM 4615 C CA . GLY B 1 247 ? 101.619 35.691 2.060 1.00 35.91 247 GLY Y CA 1
ATOM 4616 C C . GLY B 1 247 ? 100.867 36.145 0.837 1.00 37.35 247 GLY Y C 1
ATOM 4617 O O . GLY B 1 247 ? 101.451 36.268 -0.243 1.00 37.60 247 GLY Y O 1
ATOM 4618 N N . GLN B 1 248 ? 99.584 36.436 0.995 1.00 38.08 248 GLN Y N 1
ATOM 4619 C CA . GLN B 1 248 ? 98.786 36.840 -0.153 1.00 40.84 248 GLN Y CA 1
ATOM 4620 C C . GLN B 1 248 ? 98.450 38.309 -0.252 1.00 40.38 248 GLN Y C 1
ATOM 4621 O O . GLN B 1 248 ? 98.382 39.020 0.750 1.00 38.69 248 GLN Y O 1
ATOM 4627 N N . ILE B 1 249 ? 98.257 38.748 -1.490 1.00 39.53 249 ILE Y N 1
ATOM 4628 C CA . ILE B 1 249 ? 97.889 40.121 -1.772 1.00 39.96 249 ILE Y CA 1
ATOM 4629 C C . ILE B 1 249 ? 96.366 40.147 -1.712 1.00 39.44 249 ILE Y C 1
ATOM 4630 O O . ILE B 1 249 ? 95.701 39.418 -2.450 1.00 39.46 249 ILE Y O 1
ATOM 4635 N N . LEU B 1 250 ? 95.823 40.954 -0.806 1.00 38.01 250 LEU Y N 1
ATOM 4636 C CA . LEU B 1 250 ? 94.380 41.087 -0.645 1.00 38.04 250 LEU Y CA 1
ATOM 4637 C C . LEU B 1 250 ? 93.883 42.368 -1.337 1.00 38.43 250 LEU Y C 1
ATOM 4638 O O . LEU B 1 250 ? 92.684 42.547 -1.526 1.00 38.47 250 LEU Y O 1
ATOM 4643 N N . SER B 1 251 ? 94.801 43.256 -1.710 1.00 38.77 251 SER Y N 1
ATOM 4644 C CA . SER B 1 251 ? 94.431 44.519 -2.346 1.00 39.36 251 SER Y CA 1
ATOM 4645 C C . SER B 1 251 ? 95.601 45.228 -3.001 1.00 39.83 251 SER Y C 1
ATOM 4646 O O . SER B 1 251 ? 96.757 45.021 -2.618 1.00 39.27 251 SER Y O 1
ATOM 4649 N N . THR B 1 252 ? 95.283 46.071 -3.984 1.00 40.56 252 THR Y N 1
ATOM 4650 C CA . THR B 1 252 ? 96.264 46.879 -4.711 1.00 41.11 252 THR Y CA 1
ATOM 4651 C C . THR B 1 252 ? 95.632 48.255 -4.898 1.00 41.15 252 THR Y C 1
ATOM 4652 O O . THR B 1 252 ? 95.876 48.975 -5.873 1.00 39.40 252 THR Y O 1
ATOM 4656 N N . ASP B 1 253 ? 94.819 48.601 -3.909 1.00 41.23 253 ASP Y N 1
ATOM 4657 C CA . ASP B 1 253 ? 94.097 49.853 -3.859 1.00 42.09 253 ASP Y CA 1
ATOM 4658 C C . ASP B 1 253 ? 95.029 51.078 -3.873 1.00 43.57 253 ASP Y C 1
ATOM 4659 O O . ASP B 1 253 ? 95.667 51.392 -2.861 1.00 44.01 253 ASP Y O 1
ATOM 4664 N N . ARG B 1 254 ? 95.090 51.767 -5.013 1.00 42.93 254 ARG Y N 1
ATOM 4665 C CA . ARG B 1 254 ? 95.936 52.943 -5.158 1.00 44.03 254 ARG Y CA 1
ATOM 4666 C C . ARG B 1 254 ? 95.444 54.131 -4.318 1.00 43.20 254 ARG Y C 1
ATOM 4667 O O . ARG B 1 254 ? 96.081 55.187 -4.270 1.00 41.46 254 ARG Y O 1
ATOM 4675 N N . ASN B 1 255 ? 94.316 53.963 -3.637 1.00 42.25 255 ASN Y N 1
ATOM 4676 C CA . ASN B 1 255 ? 93.860 55.045 -2.776 1.00 41.21 255 ASN Y CA 1
ATOM 4677 C C . ASN B 1 255 ? 94.821 55.104 -1.575 1.00 39.78 255 ASN Y C 1
ATOM 4678 O O . ASN B 1 255 ? 94.862 56.097 -0.862 1.00 39.94 255 ASN Y O 1
ATOM 4683 N N . TRP B 1 256 ? 95.597 54.046 -1.349 1.00 37.04 256 TRP Y N 1
ATOM 4684 C CA . TRP B 1 256 ? 96.523 54.075 -0.233 1.00 36.80 256 TRP Y CA 1
ATOM 4685 C C . TRP B 1 256 ? 97.880 54.648 -0.628 1.00 35.62 256 TRP Y C 1
ATOM 4686 O O . TRP B 1 256 ? 98.684 54.998 0.243 1.00 33.04 256 TRP Y O 1
ATOM 4697 N N . THR B 1 257 ? 98.117 54.756 -1.931 1.00 34.07 257 THR Y N 1
ATOM 4698 C CA . THR B 1 257 ? 99.376 55.314 -2.411 1.00 34.45 257 THR Y CA 1
ATOM 4699 C C . THR B 1 257 ? 99.528 56.691 -1.773 1.00 35.25 257 THR Y C 1
ATOM 4700 O O . THR B 1 257 ? 98.598 57.504 -1.834 1.00 36.66 257 THR Y O 1
ATOM 4704 N N . VAL B 1 258 ? 100.676 56.929 -1.139 1.00 33.69 258 VAL Y N 1
ATOM 4705 C CA . VAL B 1 258 ? 100.950 58.209 -0.474 1.00 33.92 258 VAL Y CA 1
ATOM 4706 C C . VAL B 1 258 ? 101.321 59.331 -1.431 1.00 34.68 258 VAL Y C 1
ATOM 4707 O O . VAL B 1 258 ? 102.370 59.303 -2.094 1.00 34.03 258 VAL Y O 1
ATOM 4711 N N . GLY B 1 259 ? 100.427 60.318 -1.486 1.00 35.82 259 GLY Y N 1
ATOM 4712 C CA . GLY B 1 259 ? 100.607 61.495 -2.319 1.00 36.34 259 GLY Y CA 1
ATOM 4713 C C . GLY B 1 259 ? 100.235 62.747 -1.523 1.00 39.37 259 GLY Y C 1
ATOM 4714 O O . GLY B 1 259 ? 100.025 62.689 -0.290 1.00 38.81 259 GLY Y O 1
ATOM 4715 N N . ASP B 1 260 ? 100.137 63.878 -2.215 1.00 39.73 260 ASP Y N 1
ATOM 4716 C CA . ASP B 1 260 ? 99.802 65.154 -1.586 1.00 43.10 260 ASP Y CA 1
ATOM 4717 C C . ASP B 1 260 ? 98.479 65.146 -0.824 1.00 42.89 260 ASP Y C 1
ATOM 4718 O O . ASP B 1 260 ? 98.322 65.857 0.162 1.00 41.67 260 ASP Y O 1
ATOM 4723 N N . ARG B 1 261 ? 97.545 64.315 -1.273 1.00 42.10 261 ARG Y N 1
ATOM 4724 C CA . ARG B 1 261 ? 96.247 64.229 -0.638 1.00 43.31 261 ARG Y CA 1
ATOM 4725 C C . ARG B 1 261 ? 96.383 63.855 0.837 1.00 42.04 261 ARG Y C 1
ATOM 4726 O O . ARG B 1 261 ? 95.764 64.478 1.705 1.00 41.50 261 ARG Y O 1
ATOM 4734 N N . GLN B 1 262 ? 97.196 62.841 1.131 1.00 39.17 262 GLN Y N 1
ATOM 4735 C CA . GLN B 1 262 ? 97.368 62.428 2.508 1.00 37.62 262 GLN Y CA 1
ATOM 4736 C C . GLN B 1 262 ? 98.384 63.291 3.263 1.00 37.96 262 GLN Y C 1
ATOM 4737 O O . GLN B 1 262 ? 98.182 63.620 4.449 1.00 36.22 262 GLN Y O 1
ATOM 4743 N N . MET B 1 263 ? 99.473 63.648 2.587 1.00 36.56 263 MET Y N 1
ATOM 4744 C CA . MET B 1 263 ? 100.516 64.441 3.221 1.00 38.43 263 MET Y CA 1
ATOM 4745 C C . MET B 1 263 ? 99.944 65.802 3.679 1.00 38.36 263 MET Y C 1
ATOM 4746 O O . MET B 1 263 ? 100.343 66.351 4.712 1.00 38.42 263 MET Y O 1
ATOM 4751 N N . ALA B 1 264 ? 98.977 66.311 2.921 1.00 39.02 264 ALA Y N 1
ATOM 4752 C CA . ALA B 1 264 ? 98.341 67.594 3.225 1.00 38.97 264 ALA Y CA 1
ATOM 4753 C C . ALA B 1 264 ? 97.793 67.652 4.657 1.00 38.95 264 ALA Y C 1
ATOM 4754 O O . ALA B 1 264 ? 97.865 68.701 5.304 1.00 40.41 264 ALA Y O 1
ATOM 4756 N N . VAL B 1 265 ? 97.284 66.534 5.172 1.00 38.37 265 VAL Y N 1
ATOM 4757 C CA . VAL B 1 265 ? 96.734 66.519 6.535 1.00 38.57 265 VAL Y CA 1
ATOM 4758 C C . VAL B 1 265 ? 97.756 66.257 7.652 1.00 38.81 265 VAL Y C 1
ATOM 4759 O O . VAL B 1 265 ? 97.395 66.187 8.855 1.00 38.80 265 VAL Y O 1
ATOM 4763 N N . THR B 1 266 ? 99.023 66.084 7.268 1.00 36.37 266 THR Y N 1
ATOM 4764 C CA . THR B 1 266 ? 100.098 65.884 8.258 1.00 35.59 266 THR Y CA 1
ATOM 4765 C C . THR B 1 266 ? 100.634 67.287 8.589 1.00 36.22 266 THR Y C 1
ATOM 4766 O O . THR B 1 266 ? 100.315 68.245 7.894 1.00 37.37 266 THR Y O 1
ATOM 4770 N N . ASN B 1 267 ? 101.461 67.408 9.628 1.00 37.23 267 ASN Y N 1
ATOM 4771 C CA . ASN B 1 267 ? 102.047 68.704 9.965 1.00 37.76 267 ASN Y CA 1
ATOM 4772 C C . ASN B 1 267 ? 103.324 68.812 9.144 1.00 37.89 267 ASN Y C 1
ATOM 4773 O O . ASN B 1 267 ? 104.440 68.801 9.674 1.00 37.95 267 ASN Y O 1
ATOM 4778 N N . ASN B 1 268 ? 103.129 68.909 7.838 1.00 35.73 268 ASN Y N 1
ATOM 4779 C CA . ASN B 1 268 ? 104.215 68.964 6.891 1.00 35.19 268 ASN Y CA 1
ATOM 4780 C C . ASN B 1 268 ? 105.201 67.815 7.237 1.00 35.11 268 ASN Y C 1
ATOM 4781 O O . ASN B 1 268 ? 106.411 68.022 7.361 1.00 32.91 268 ASN Y O 1
ATOM 4786 N N . ALA B 1 269 ? 104.663 66.599 7.380 1.00 31.94 269 ALA Y N 1
ATOM 4787 C CA . ALA B 1 269 ? 105.473 65.447 7.746 1.00 31.02 269 ALA Y CA 1
ATOM 4788 C C . ALA B 1 269 ? 106.574 65.053 6.751 1.00 29.42 269 ALA Y C 1
ATOM 4789 O O . ALA B 1 269 ? 106.470 65.293 5.540 1.00 27.66 269 ALA Y O 1
ATOM 4791 N N . TYR B 1 270 ? 107.641 64.466 7.292 1.00 27.26 270 TYR Y N 1
ATOM 4792 C CA . TYR B 1 270 ? 108.726 63.952 6.461 1.00 26.58 270 TYR Y CA 1
ATOM 4793 C C . TYR B 1 270 ? 108.211 62.620 5.902 1.00 26.56 270 TYR Y C 1
ATOM 4794 O O . TYR B 1 270 ? 107.298 62.032 6.463 1.00 26.01 270 TYR Y O 1
ATOM 4803 N N . PHE B 1 271 ? 108.778 62.167 4.793 1.00 28.52 271 PHE Y N 1
ATOM 4804 C CA . PHE B 1 271 ? 108.394 60.892 4.184 1.00 27.70 271 PHE Y CA 1
ATOM 4805 C C . PHE B 1 271 ? 109.571 59.915 4.188 1.00 29.26 271 PHE Y C 1
ATOM 4806 O O . PHE B 1 271 ? 110.672 60.236 3.718 1.00 29.37 271 PHE Y O 1
ATOM 4814 N N . MET B 1 272 ? 109.328 58.715 4.701 1.00 28.44 272 MET Y N 1
ATOM 4815 C CA . MET B 1 272 ? 110.366 57.711 4.776 1.00 27.75 272 MET Y CA 1
ATOM 4816 C C . MET B 1 272 ? 109.928 56.421 4.102 1.00 28.71 272 MET Y C 1
ATOM 4817 O O . MET B 1 272 ? 108.733 56.109 4.056 1.00 26.61 272 MET Y O 1
ATOM 4822 N N . HIS B 1 273 ? 110.922 55.699 3.577 1.00 28.75 273 HIS Y N 1
ATOM 4823 C CA . HIS B 1 273 ? 110.747 54.391 2.952 1.00 27.02 273 HIS Y CA 1
ATOM 4824 C C . HIS B 1 273 ? 112.108 53.698 2.970 1.00 26.61 273 HIS Y C 1
ATOM 4825 O O . HIS B 1 273 ? 113.133 54.296 2.678 1.00 26.52 273 HIS Y O 1
ATOM 4832 N N . CYS B 1 274 ? 112.094 52.426 3.322 1.00 26.29 274 CYS Y N 1
ATOM 4833 C CA . CYS B 1 274 ? 113.303 51.630 3.449 1.00 27.22 274 CYS Y CA 1
ATOM 4834 C C . CYS B 1 274 ? 114.001 51.285 2.139 1.00 26.41 274 CYS Y C 1
ATOM 4835 O O . CYS B 1 274 ? 115.148 50.850 2.158 1.00 29.04 274 CYS Y O 1
ATOM 4838 N N . LEU B 1 275 ? 113.304 51.476 1.027 1.00 26.54 275 LEU Y N 1
ATOM 4839 C CA . LEU B 1 275 ? 113.797 51.149 -0.306 1.00 27.78 275 LEU Y CA 1
ATOM 4840 C C . LEU B 1 275 ? 113.961 49.623 -0.504 1.00 27.48 275 LEU Y C 1
ATOM 4841 O O . LEU B 1 275 ? 114.186 48.861 0.458 1.00 24.52 275 LEU Y O 1
ATOM 4846 N N . PRO B 1 276 ? 113.841 49.154 -1.762 1.00 28.49 276 PRO Y N 1
ATOM 4847 C CA . PRO B 1 276 ? 113.570 49.940 -2.976 1.00 30.29 276 PRO Y CA 1
ATOM 4848 C C . PRO B 1 276 ? 112.100 50.376 -2.984 1.00 28.89 276 PRO Y C 1
ATOM 4849 O O . PRO B 1 276 ? 111.263 49.748 -2.350 1.00 27.81 276 PRO Y O 1
ATOM 4853 N N . VAL B 1 277 ? 111.790 51.451 -3.694 1.00 30.82 277 VAL Y N 1
ATOM 4854 C CA . VAL B 1 277 ? 110.410 51.949 -3.712 1.00 33.23 277 VAL Y CA 1
ATOM 4855 C C . VAL B 1 277 ? 109.804 52.051 -5.104 1.00 31.85 277 VAL Y C 1
ATOM 4856 O O . VAL B 1 277 ? 110.425 52.603 -5.988 1.00 32.47 277 VAL Y O 1
ATOM 4860 N N . ARG B 1 278 ? 108.597 51.515 -5.287 1.00 33.08 278 ARG Y N 1
ATOM 4861 C CA . ARG B 1 278 ? 107.920 51.629 -6.582 1.00 33.32 278 ARG Y CA 1
ATOM 4862 C C . ARG B 1 278 ? 107.126 52.937 -6.622 1.00 33.37 278 ARG Y C 1
ATOM 4863 O O . ARG B 1 278 ? 106.179 53.163 -5.853 1.00 32.98 278 ARG Y O 1
ATOM 4871 N N . ARG B 1 279 ? 107.534 53.822 -7.513 1.00 33.89 279 ARG Y N 1
ATOM 4872 C CA . ARG B 1 279 ? 106.869 55.097 -7.602 1.00 35.13 279 ARG Y CA 1
ATOM 4873 C C . ARG B 1 279 ? 105.425 54.984 -8.087 1.00 35.36 279 ARG Y C 1
ATOM 4874 O O . ARG B 1 279 ? 105.099 54.168 -8.950 1.00 32.90 279 ARG Y O 1
ATOM 4882 N N . ASN B 1 280 ? 104.567 55.806 -7.491 1.00 36.14 280 ASN Y N 1
ATOM 4883 C CA . ASN B 1 280 ? 103.160 55.857 -7.844 1.00 36.97 280 ASN Y CA 1
ATOM 4884 C C . ASN B 1 280 ? 102.401 54.580 -7.504 1.00 37.73 280 ASN Y C 1
ATOM 4885 O O . ASN B 1 280 ? 101.273 54.347 -7.953 1.00 37.38 280 ASN Y O 1
ATOM 4890 N N . MET B 1 281 ? 103.044 53.753 -6.689 1.00 37.33 281 MET Y N 1
ATOM 4891 C CA . MET B 1 281 ? 102.422 52.552 -6.180 1.00 37.58 281 MET Y CA 1
ATOM 4892 C C . MET B 1 281 ? 102.497 52.780 -4.668 1.00 36.15 281 MET Y C 1
ATOM 4893 O O . MET B 1 281 ? 101.483 52.761 -3.959 1.00 35.96 281 MET Y O 1
ATOM 4898 N N . ILE B 1 282 ? 103.707 53.029 -4.177 1.00 34.57 282 ILE Y N 1
ATOM 4899 C CA . ILE B 1 282 ? 103.883 53.268 -2.749 1.00 31.97 282 ILE Y CA 1
ATOM 4900 C C . ILE B 1 282 ? 103.697 54.739 -2.421 1.00 32.22 282 ILE Y C 1
ATOM 4901 O O . ILE B 1 282 ? 103.050 55.080 -1.419 1.00 33.25 282 ILE Y O 1
ATOM 4906 N N . VAL B 1 283 ? 104.249 55.600 -3.282 1.00 31.24 283 VAL Y N 1
ATOM 4907 C CA . VAL B 1 283 ? 104.253 57.043 -3.054 1.00 31.78 283 VAL Y CA 1
ATOM 4908 C C . VAL B 1 283 ? 104.458 57.732 -4.391 1.00 31.93 283 VAL Y C 1
ATOM 4909 O O . VAL B 1 283 ? 105.189 57.221 -5.231 1.00 30.92 283 VAL Y O 1
ATOM 4913 N N . THR B 1 284 ? 103.812 58.879 -4.578 1.00 32.01 284 THR Y N 1
ATOM 4914 C CA . THR B 1 284 ? 103.903 59.649 -5.827 1.00 33.37 284 THR Y CA 1
ATOM 4915 C C . THR B 1 284 ? 105.246 60.375 -6.026 1.00 34.47 284 THR Y C 1
ATOM 4916 O O . THR B 1 284 ? 105.971 60.653 -5.065 1.00 33.59 284 THR Y O 1
ATOM 4920 N N . ASP B 1 285 ? 105.559 60.705 -7.277 1.00 34.53 285 ASP Y N 1
ATOM 4921 C CA . ASP B 1 285 ? 106.800 61.407 -7.578 1.00 35.82 285 ASP Y CA 1
ATOM 4922 C C . ASP B 1 285 ? 106.915 62.709 -6.806 1.00 38.03 285 ASP Y C 1
ATOM 4923 O O . ASP B 1 285 ? 108.002 63.087 -6.343 1.00 39.72 285 ASP Y O 1
ATOM 4928 N N . ASP B 1 286 ? 105.795 63.402 -6.664 1.00 37.14 286 ASP Y N 1
ATOM 4929 C CA . ASP B 1 286 ? 105.828 64.672 -5.981 1.00 37.51 286 ASP Y CA 1
ATOM 4930 C C . ASP B 1 286 ? 106.218 64.535 -4.524 1.00 36.55 286 ASP Y C 1
ATOM 4931 O O . ASP B 1 286 ? 107.053 65.302 -4.040 1.00 36.68 286 ASP Y O 1
ATOM 4936 N N . VAL B 1 287 ? 105.639 63.566 -3.814 1.00 36.20 287 VAL Y N 1
ATOM 4937 C CA . VAL B 1 287 ? 105.982 63.410 -2.404 1.00 35.57 287 VAL Y CA 1
ATOM 4938 C C . VAL B 1 287 ? 107.424 62.922 -2.223 1.00 36.03 287 VAL Y C 1
ATOM 4939 O O . VAL B 1 287 ? 108.171 63.470 -1.401 1.00 35.46 287 VAL Y O 1
ATOM 4943 N N . ILE B 1 288 ? 107.836 61.925 -3.005 1.00 36.50 288 ILE Y N 1
ATOM 4944 C CA . ILE B 1 288 ? 109.191 61.414 -2.834 1.00 37.14 288 ILE Y CA 1
ATOM 4945 C C . ILE B 1 288 ? 110.244 62.356 -3.412 1.00 38.34 288 ILE Y C 1
ATOM 4946 O O . ILE B 1 288 ? 111.422 62.174 -3.182 1.00 39.31 288 ILE Y O 1
ATOM 4951 N N . GLU B 1 289 ? 109.818 63.363 -4.164 1.00 38.83 289 GLU Y N 1
ATOM 4952 C CA . GLU B 1 289 ? 110.775 64.319 -4.674 1.00 38.60 289 GLU Y CA 1
ATOM 4953 C C . GLU B 1 289 ? 110.697 65.638 -3.910 1.00 38.19 289 GLU Y C 1
ATOM 4954 O O . GLU B 1 289 ? 111.458 66.546 -4.176 1.00 39.00 289 GLU Y O 1
ATOM 4960 N N . SER B 1 290 ? 109.790 65.747 -2.947 1.00 39.03 290 SER Y N 1
ATOM 4961 C CA . SER B 1 290 ? 109.670 66.984 -2.160 1.00 37.18 290 SER Y CA 1
ATOM 4962 C C . SER B 1 290 ? 110.802 67.097 -1.129 1.00 37.35 290 SER Y C 1
ATOM 4963 O O . SER B 1 290 ? 111.494 66.119 -0.832 1.00 36.13 290 SER Y O 1
ATOM 4966 N N . PRO B 1 291 ? 110.990 68.290 -0.540 1.00 37.75 291 PRO Y N 1
ATOM 4967 C CA . PRO B 1 291 ? 112.074 68.373 0.437 1.00 37.84 291 PRO Y CA 1
ATOM 4968 C C . PRO B 1 291 ? 111.762 67.625 1.723 1.00 36.68 291 PRO Y C 1
ATOM 4969 O O . PRO B 1 291 ? 112.639 67.507 2.582 1.00 35.66 291 PRO Y O 1
ATOM 4973 N N . GLN B 1 292 ? 110.528 67.123 1.847 1.00 34.95 292 GLN Y N 1
ATOM 4974 C CA . GLN B 1 292 ? 110.135 66.377 3.040 1.00 33.74 292 GLN Y CA 1
ATOM 4975 C C . GLN B 1 292 ? 110.551 64.917 2.891 1.00 31.00 292 GLN Y C 1
ATOM 4976 O O . GLN B 1 292 ? 110.356 64.113 3.811 1.00 30.32 292 GLN Y O 1
ATOM 4982 N N . SER B 1 293 ? 111.064 64.554 1.722 1.00 29.80 293 SER Y N 1
ATOM 4983 C CA . SER B 1 293 ? 111.450 63.160 1.510 1.00 28.75 293 SER Y CA 1
ATOM 4984 C C . SER B 1 293 ? 112.872 62.984 2.005 1.00 28.16 293 SER Y C 1
ATOM 4985 O O . SER B 1 293 ? 113.788 63.661 1.526 1.00 27.64 293 SER Y O 1
ATOM 4988 N N . ILE B 1 294 ? 113.055 62.107 2.987 1.00 26.95 294 ILE Y N 1
ATOM 4989 C CA . ILE B 1 294 ? 114.393 61.872 3.505 1.00 27.24 294 ILE Y CA 1
ATOM 4990 C C . ILE B 1 294 ? 114.824 60.408 3.296 1.00 28.09 294 ILE Y C 1
ATOM 4991 O O . ILE B 1 294 ? 115.572 59.840 4.076 1.00 27.38 294 ILE Y O 1
ATOM 4996 N N . VAL B 1 295 ? 114.331 59.823 2.211 1.00 29.54 295 VAL Y N 1
ATOM 4997 C CA . VAL B 1 295 ? 114.612 58.442 1.823 1.00 30.00 295 VAL Y CA 1
ATOM 4998 C C . VAL B 1 295 ? 116.123 58.153 1.681 1.00 30.45 295 VAL Y C 1
ATOM 4999 O O . VAL B 1 295 ? 116.609 57.073 2.068 1.00 30.17 295 VAL Y O 1
ATOM 5003 N N . ILE B 1 296 ? 116.861 59.109 1.127 1.00 28.42 296 ILE Y N 1
ATOM 5004 C CA . ILE B 1 296 ? 118.294 58.924 0.949 1.00 31.14 296 ILE Y CA 1
ATOM 5005 C C . ILE B 1 296 ? 119.048 59.065 2.276 1.00 29.00 296 ILE Y C 1
ATOM 5006 O O . ILE B 1 296 ? 119.885 58.222 2.596 1.00 29.19 296 ILE Y O 1
ATOM 5011 N N . PRO B 1 297 ? 118.774 60.124 3.060 1.00 28.14 297 PRO Y N 1
ATOM 5012 C CA . PRO B 1 297 ? 119.489 60.233 4.334 1.00 26.76 297 PRO Y CA 1
ATOM 5013 C C . PRO B 1 297 ? 119.189 58.986 5.186 1.00 25.92 297 PRO Y C 1
ATOM 5014 O O . PRO B 1 297 ? 120.044 58.492 5.919 1.00 23.36 297 PRO Y O 1
ATOM 5018 N N . GLU B 1 298 ? 117.946 58.504 5.084 1.00 26.05 298 GLU Y N 1
ATOM 5019 C CA . GLU B 1 298 ? 117.488 57.296 5.782 1.00 25.80 298 GLU Y CA 1
ATOM 5020 C C . GLU B 1 298 ? 118.389 56.107 5.337 1.00 24.22 298 GLU Y C 1
ATOM 5021 O O . GLU B 1 298 ? 118.902 55.343 6.162 1.00 24.62 298 GLU Y O 1
ATOM 5027 N N . ALA B 1 299 ? 118.569 55.961 4.030 1.00 24.15 299 ALA Y N 1
ATOM 5028 C CA . ALA B 1 299 ? 119.441 54.890 3.494 1.00 25.05 299 ALA Y CA 1
ATOM 5029 C C . ALA B 1 299 ? 120.890 55.081 4.006 1.00 23.44 299 ALA Y C 1
ATOM 5030 O O . ALA B 1 299 ? 121.557 54.125 4.423 1.00 22.99 299 ALA Y O 1
ATOM 5032 N N . ALA B 1 300 ? 121.361 56.321 4.018 1.00 22.52 300 ALA Y N 1
ATOM 5033 C CA . ALA B 1 300 ? 122.713 56.609 4.507 1.00 23.21 300 ALA Y CA 1
ATOM 5034 C C . ALA B 1 300 ? 122.853 56.092 5.948 1.00 24.17 300 ALA Y C 1
ATOM 5035 O O . ALA B 1 300 ? 123.909 55.600 6.340 1.00 23.35 300 ALA Y O 1
ATOM 5037 N N . ASN B 1 301 ? 121.780 56.218 6.732 1.00 21.12 301 ASN Y N 1
ATOM 5038 C CA . ASN B 1 301 ? 121.795 55.774 8.120 1.00 22.26 301 ASN Y CA 1
ATOM 5039 C C . ASN B 1 301 ? 121.939 54.278 8.313 1.00 22.12 301 ASN Y C 1
ATOM 5040 O O . ASN B 1 301 ? 122.245 53.829 9.428 1.00 23.14 301 ASN Y O 1
ATOM 5045 N N . ARG B 1 302 ? 121.727 53.503 7.239 1.00 22.08 302 ARG Y N 1
ATOM 5046 C CA . ARG B 1 302 ? 121.911 52.058 7.317 1.00 20.26 302 ARG Y CA 1
ATOM 5047 C C . ARG B 1 302 ? 123.392 51.812 7.661 1.00 20.09 302 ARG Y C 1
ATOM 5048 O O . ARG B 1 302 ? 123.711 50.883 8.386 1.00 19.64 302 ARG Y O 1
ATOM 5056 N N . GLU B 1 303 ? 124.293 52.648 7.136 1.00 21.18 303 GLU Y N 1
ATOM 5057 C CA . GLU B 1 303 ? 125.726 52.519 7.439 1.00 21.17 303 GLU Y CA 1
ATOM 5058 C C . GLU B 1 303 ? 125.965 52.738 8.932 1.00 21.19 303 GLU Y C 1
ATOM 5059 O O . GLU B 1 303 ? 126.772 52.029 9.589 1.00 21.51 303 GLU Y O 1
ATOM 5065 N N . ILE B 1 304 ? 125.270 53.735 9.472 1.00 19.91 304 ILE Y N 1
ATOM 5066 C CA . ILE B 1 304 ? 125.406 54.066 10.874 1.00 19.30 304 ILE Y CA 1
ATOM 5067 C C . ILE B 1 304 ? 124.842 53.003 11.814 1.00 18.70 304 ILE Y C 1
ATOM 5068 O O . ILE B 1 304 ? 125.485 52.623 12.791 1.00 17.88 304 ILE Y O 1
ATOM 5073 N N . SER B 1 305 ? 123.645 52.501 11.553 1.00 20.97 305 SER Y N 1
ATOM 5074 C CA . SER B 1 305 ? 123.120 51.464 12.466 1.00 21.49 305 SER Y CA 1
ATOM 5075 C C . SER B 1 305 ? 124.031 50.231 12.431 1.00 22.41 305 SER Y C 1
ATOM 5076 O O . SER B 1 305 ? 124.277 49.612 13.470 1.00 23.13 305 SER Y O 1
ATOM 5079 N N . ALA B 1 306 ? 124.526 49.846 11.244 1.00 21.58 306 ALA Y N 1
ATOM 5080 C CA . ALA B 1 306 ? 125.399 48.667 11.190 1.00 21.67 306 ALA Y CA 1
ATOM 5081 C C . ALA B 1 306 ? 126.728 48.925 11.918 1.00 21.25 306 ALA Y C 1
ATOM 5082 O O . ALA B 1 306 ? 127.258 48.014 12.546 1.00 21.68 306 ALA Y O 1
ATOM 5084 N N . THR B 1 307 ? 127.253 50.151 11.872 1.00 20.33 307 THR Y N 1
ATOM 5085 C CA . THR B 1 307 ? 128.517 50.437 12.579 1.00 22.14 307 THR Y CA 1
ATOM 5086 C C . THR B 1 307 ? 128.305 50.345 14.106 1.00 23.93 307 THR Y C 1
ATOM 5087 O O . THR B 1 307 ? 129.119 49.750 14.816 1.00 25.10 307 THR Y O 1
ATOM 5091 N N . VAL B 1 308 ? 127.208 50.913 14.614 1.00 23.36 308 VAL Y N 1
ATOM 5092 C CA . VAL B 1 308 ? 126.949 50.837 16.050 1.00 22.36 308 VAL Y CA 1
ATOM 5093 C C . VAL B 1 308 ? 126.784 49.382 16.501 1.00 21.57 308 VAL Y C 1
ATOM 5094 O O . VAL B 1 308 ? 127.347 48.972 17.529 1.00 22.01 308 VAL Y O 1
ATOM 5098 N N . VAL B 1 309 ? 126.038 48.586 15.729 1.00 19.90 309 VAL Y N 1
ATOM 5099 C CA . VAL B 1 309 ? 125.852 47.189 16.100 1.00 21.33 309 VAL Y CA 1
ATOM 5100 C C . VAL B 1 309 ? 127.168 46.435 16.130 1.00 21.05 309 VAL Y C 1
ATOM 5101 O O . VAL B 1 309 ? 127.466 45.726 17.104 1.00 24.71 309 VAL Y O 1
ATOM 5105 N N . LEU B 1 310 ? 127.945 46.558 15.050 1.00 19.46 310 LEU Y N 1
ATOM 5106 C CA . LEU B 1 310 ? 129.261 45.898 14.969 1.00 20.05 310 LEU Y CA 1
ATOM 5107 C C . LEU B 1 310 ? 130.157 46.400 16.104 1.00 18.08 310 LEU Y C 1
ATOM 5108 O O . LEU B 1 310 ? 130.903 45.638 16.704 1.00 20.61 310 LEU Y O 1
ATOM 5113 N N . LYS B 1 311 ? 130.099 47.690 16.390 1.00 21.16 311 LYS Y N 1
ATOM 5114 C CA . LYS B 1 311 ? 130.905 48.227 17.502 1.00 23.31 311 LYS Y CA 1
ATOM 5115 C C . LYS B 1 311 ? 130.508 47.553 18.819 1.00 23.14 311 LYS Y C 1
ATOM 5116 O O . LYS B 1 311 ? 131.359 47.137 19.593 1.00 25.87 311 LYS Y O 1
ATOM 5122 N N . ARG B 1 312 ? 129.219 47.447 19.094 1.00 25.82 312 ARG Y N 1
ATOM 5123 C CA . ARG B 1 312 ? 128.810 46.811 20.342 1.00 26.66 312 ARG Y CA 1
ATOM 5124 C C . ARG B 1 312 ? 129.115 45.320 20.376 1.00 27.12 312 ARG Y C 1
ATOM 5125 O O . ARG B 1 312 ? 129.463 44.785 21.416 1.00 27.09 312 ARG Y O 1
ATOM 5133 N N . LEU B 1 313 ? 128.991 44.635 19.241 1.00 26.17 313 LEU Y N 1
ATOM 5134 C CA . LEU B 1 313 ? 129.310 43.222 19.227 1.00 24.82 313 LEU Y CA 1
ATOM 5135 C C . LEU B 1 313 ? 130.824 43.061 19.478 1.00 27.26 313 LEU Y C 1
ATOM 5136 O O . LEU B 1 313 ? 131.264 42.148 20.215 1.00 26.22 313 LEU Y O 1
ATOM 5141 N N . LEU B 1 314 ? 131.622 43.965 18.898 1.00 26.67 314 LEU Y N 1
ATOM 5142 C CA . LEU B 1 314 ? 133.065 43.908 19.084 1.00 27.25 314 LEU Y CA 1
ATOM 5143 C C . LEU B 1 314 ? 133.445 44.182 20.541 1.00 27.78 314 LEU Y C 1
ATOM 5144 O O . LEU B 1 314 ? 134.293 43.486 21.116 1.00 27.40 314 LEU Y O 1
ATOM 5149 N N . GLU B 1 315 ? 132.808 45.181 21.139 1.00 30.30 315 GLU Y N 1
ATOM 5150 C CA . GLU B 1 315 ? 133.091 45.534 22.527 1.00 32.88 315 GLU Y CA 1
ATOM 5151 C C . GLU B 1 315 ? 132.797 44.393 23.455 1.00 34.85 315 GLU Y C 1
ATOM 5152 O O . GLU B 1 315 ? 133.310 44.343 24.570 1.00 34.63 315 GLU Y O 1
ATOM 5158 N N . ASN B 1 316 ? 131.976 43.455 23.015 1.00 36.23 316 ASN Y N 1
ATOM 5159 C CA . ASN B 1 316 ? 131.682 42.355 23.910 1.00 40.20 316 ASN Y CA 1
ATOM 5160 C C . ASN B 1 316 ? 132.289 40.992 23.602 1.00 41.15 316 ASN Y C 1
ATOM 5161 O O . ASN B 1 316 ? 131.800 39.985 24.094 1.00 43.14 316 ASN Y O 1
ATOM 5166 N N . LEU B 1 317 ? 133.358 40.953 22.810 1.00 41.94 317 LEU Y N 1
ATOM 5167 C CA . LEU B 1 317 ? 134.043 39.695 22.505 1.00 43.99 317 LEU Y CA 1
ATOM 5168 C C . LEU B 1 317 ? 135.033 39.457 23.637 1.00 47.54 317 LEU Y C 1
ATOM 5169 O O . LEU B 1 317 ? 135.387 40.390 24.366 1.00 48.08 317 LEU Y O 1
ATOM 5174 N N . PRO B 1 318 ? 135.491 38.205 23.808 1.00 50.93 318 PRO Y N 1
ATOM 5175 C CA . PRO B 1 318 ? 136.462 37.889 24.870 1.00 53.34 318 PRO Y CA 1
ATOM 5176 C C . PRO B 1 318 ? 137.837 38.554 24.626 1.00 55.04 318 PRO Y C 1
ATOM 5177 O O . PRO B 1 318 ? 138.147 38.823 23.442 1.00 55.94 318 PRO Y O 1
ATOM 5181 N N . MET C 1 1 ? 160.728 27.510 -0.054 1.00 35.52 1 MET Z N 1
ATOM 5182 C CA . MET C 1 1 ? 159.506 26.892 -0.653 1.00 34.20 1 MET Z CA 1
ATOM 5183 C C . MET C 1 1 ? 159.078 27.774 -1.826 1.00 32.79 1 MET Z C 1
ATOM 5184 O O . MET C 1 1 ? 158.793 28.940 -1.644 1.00 32.40 1 MET Z O 1
ATOM 5189 N N . LYS C 1 2 ? 159.041 27.201 -3.021 1.00 31.44 2 LYS Z N 1
ATOM 5190 C CA . LYS C 1 2 ? 158.711 27.935 -4.239 1.00 30.58 2 LYS Z CA 1
ATOM 5191 C C . LYS C 1 2 ? 157.277 27.786 -4.705 1.00 29.35 2 LYS Z C 1
ATOM 5192 O O . LYS C 1 2 ? 156.806 28.565 -5.537 1.00 27.38 2 LYS Z O 1
ATOM 5198 N N . LYS C 1 3 ? 156.601 26.766 -4.170 1.00 27.71 3 LYS Z N 1
ATOM 5199 C CA . LYS C 1 3 ? 155.209 26.474 -4.493 1.00 26.41 3 LYS Z CA 1
ATOM 5200 C C . LYS C 1 3 ? 154.711 25.548 -3.380 1.00 25.57 3 LYS Z C 1
ATOM 5201 O O . LYS C 1 3 ? 155.493 25.103 -2.524 1.00 25.34 3 LYS Z O 1
ATOM 5207 N N . PHE C 1 4 ? 153.415 25.258 -3.370 1.00 25.11 4 PHE Z N 1
ATOM 5208 C CA . PHE C 1 4 ? 152.904 24.321 -2.375 1.00 24.08 4 PHE Z CA 1
ATOM 5209 C C . PHE C 1 4 ? 151.812 23.485 -3.011 1.00 24.69 4 PHE Z C 1
ATOM 5210 O O . PHE C 1 4 ? 150.641 23.876 -3.028 1.00 22.78 4 PHE Z O 1
ATOM 5218 N N . THR C 1 5 ? 152.208 22.328 -3.535 1.00 22.21 5 THR Z N 1
ATOM 5219 C CA . THR C 1 5 ? 151.257 21.431 -4.183 1.00 24.37 5 THR Z CA 1
ATOM 5220 C C . THR C 1 5 ? 151.309 20.015 -3.628 1.00 24.16 5 THR Z C 1
ATOM 5221 O O . THR C 1 5 ? 150.381 19.239 -3.861 1.00 26.36 5 THR Z O 1
ATOM 5225 N N . CYS C 1 6 ? 152.366 19.693 -2.875 1.00 24.88 6 CYS Z N 1
ATOM 5226 C CA . CYS C 1 6 ? 152.556 18.340 -2.307 1.00 25.94 6 CYS Z CA 1
ATOM 5227 C C . CYS C 1 6 ? 153.354 18.410 -0.998 1.00 25.29 6 CYS Z C 1
ATOM 5228 O O . CYS C 1 6 ? 153.916 19.444 -0.663 1.00 25.34 6 CYS Z O 1
ATOM 5231 N N . VAL C 1 7 ? 153.416 17.303 -0.266 1.00 26.41 7 VAL Z N 1
ATOM 5232 C CA . VAL C 1 7 ? 154.121 17.303 0.998 1.00 26.36 7 VAL Z CA 1
ATOM 5233 C C . VAL C 1 7 ? 155.604 17.674 0.856 1.00 29.94 7 VAL Z C 1
ATOM 5234 O O . VAL C 1 7 ? 156.163 18.378 1.720 1.00 27.05 7 VAL Z O 1
ATOM 5238 N N . GLN C 1 8 ? 156.234 17.239 -0.242 1.00 29.95 8 GLN Z N 1
ATOM 5239 C CA . GLN C 1 8 ? 157.648 17.530 -0.429 1.00 30.67 8 GLN Z CA 1
ATOM 5240 C C . GLN C 1 8 ? 157.924 19.029 -0.329 1.00 29.41 8 GLN Z C 1
ATOM 5241 O O . GLN C 1 8 ? 158.971 19.435 0.177 1.00 28.04 8 GLN Z O 1
ATOM 5247 N N . ASP C 1 9 ? 156.980 19.855 -0.773 1.00 28.50 9 ASP Z N 1
ATOM 5248 C CA . ASP C 1 9 ? 157.171 21.306 -0.732 1.00 29.59 9 ASP Z CA 1
ATOM 5249 C C . ASP C 1 9 ? 157.375 21.903 0.655 1.00 30.50 9 ASP Z C 1
ATOM 5250 O O . ASP C 1 9 ? 158.066 22.920 0.790 1.00 31.57 9 ASP Z O 1
ATOM 5255 N N . ILE C 1 10 ? 156.778 21.286 1.670 1.00 30.11 10 ILE Z N 1
ATOM 5256 C CA . ILE C 1 10 ? 156.876 21.793 3.040 1.00 32.56 10 ILE Z CA 1
ATOM 5257 C C . ILE C 1 10 ? 158.206 21.444 3.749 1.00 33.56 10 ILE Z C 1
ATOM 5258 O O . ILE C 1 10 ? 158.496 21.944 4.841 1.00 33.17 10 ILE Z O 1
ATOM 5263 N N . GLY C 1 11 ? 159.009 20.583 3.137 1.00 33.75 11 GLY Z N 1
ATOM 5264 C CA . GLY C 1 11 ? 160.265 20.206 3.766 1.00 34.09 11 GLY Z CA 1
ATOM 5265 C C . GLY C 1 11 ? 160.121 19.469 5.096 1.00 34.37 11 GLY Z C 1
ATOM 5266 O O . GLY C 1 11 ? 159.235 18.646 5.286 1.00 33.64 11 GLY Z O 1
ATOM 5267 N N . ASP C 1 12 ? 161.008 19.789 6.030 1.00 33.79 12 ASP Z N 1
ATOM 5268 C CA . ASP C 1 12 ? 161.053 19.156 7.341 1.00 34.67 12 ASP Z CA 1
ATOM 5269 C C . ASP C 1 12 ? 159.721 19.264 8.106 1.00 32.73 12 ASP Z C 1
ATOM 5270 O O . ASP C 1 12 ? 159.288 20.333 8.460 1.00 29.67 12 ASP Z O 1
ATOM 5275 N N . LEU C 1 13 ? 159.089 18.136 8.373 1.00 33.21 13 LEU Z N 1
ATOM 5276 C CA . LEU C 1 13 ? 157.811 18.162 9.079 1.00 33.43 13 LEU Z CA 1
ATOM 5277 C C . LEU C 1 13 ? 157.879 18.747 10.495 1.00 34.32 13 LEU Z C 1
ATOM 5278 O O . LEU C 1 13 ? 156.938 19.420 10.943 1.00 33.23 13 LEU Z O 1
ATOM 5283 N N . LYS C 1 14 ? 158.985 18.505 11.191 1.00 33.81 14 LYS Z N 1
ATOM 5284 C CA . LYS C 1 14 ? 159.115 18.982 12.556 1.00 33.94 14 LYS Z CA 1
ATOM 5285 C C . LYS C 1 14 ? 159.019 20.495 12.687 1.00 32.17 14 LYS Z C 1
ATOM 5286 O O . LYS C 1 14 ? 158.297 20.993 13.549 1.00 32.18 14 LYS Z O 1
ATOM 5292 N N . SER C 1 15 ? 159.717 21.238 11.839 1.00 30.21 15 SER Z N 1
ATOM 5293 C CA . SER C 1 15 ? 159.655 22.684 11.937 1.00 30.05 15 SER Z CA 1
ATOM 5294 C C . SER C 1 15 ? 158.338 23.262 11.403 1.00 28.35 15 SER Z C 1
ATOM 5295 O O . SER C 1 15 ? 157.890 24.300 11.845 1.00 27.48 15 SER Z O 1
ATOM 5298 N N . ALA C 1 16 ? 157.744 22.603 10.424 1.00 28.71 16 ALA Z N 1
ATOM 5299 C CA . ALA C 1 16 ? 156.478 23.063 9.876 1.00 27.72 16 ALA Z CA 1
ATOM 5300 C C . ALA C 1 16 ? 155.422 22.940 10.991 1.00 26.48 16 ALA Z C 1
ATOM 5301 O O . ALA C 1 16 ? 154.564 23.804 11.128 1.00 27.10 16 ALA Z O 1
ATOM 5303 N N . LEU C 1 17 ? 155.508 21.862 11.771 1.00 26.44 17 LEU Z N 1
ATOM 5304 C CA . LEU C 1 17 ? 154.593 21.620 12.877 1.00 26.69 17 LEU Z CA 1
ATOM 5305 C C . LEU C 1 17 ? 154.850 22.611 14.020 1.00 27.45 17 LEU Z C 1
ATOM 5306 O O . LEU C 1 17 ? 153.905 23.117 14.635 1.00 26.77 17 LEU Z O 1
ATOM 5311 N N . ALA C 1 18 ? 156.118 22.889 14.316 1.00 26.78 18 ALA Z N 1
ATOM 5312 C CA . ALA C 1 18 ? 156.419 23.845 15.381 1.00 26.67 18 ALA Z CA 1
ATOM 5313 C C . ALA C 1 18 ? 155.798 25.180 15.022 1.00 26.88 18 ALA Z C 1
ATOM 5314 O O . ALA C 1 18 ? 155.239 25.849 15.875 1.00 25.96 18 ALA Z O 1
ATOM 5316 N N . GLU C 1 19 ? 155.916 25.582 13.757 1.00 26.78 19 GLU Z N 1
ATOM 5317 C CA . GLU C 1 19 ? 155.320 26.843 13.338 1.00 27.33 19 GLU Z CA 1
ATOM 5318 C C . GLU C 1 19 ? 153.802 26.798 13.421 1.00 25.49 19 GLU Z C 1
ATOM 5319 O O . GLU C 1 19 ? 153.165 27.804 13.752 1.00 27.45 19 GLU Z O 1
ATOM 5325 N N . SER C 1 20 ? 153.215 25.656 13.071 1.00 25.04 20 SER Z N 1
ATOM 5326 C CA . SER C 1 20 ? 151.757 25.517 13.123 1.00 23.14 20 SER Z CA 1
ATOM 5327 C C . SER C 1 20 ? 151.295 25.788 14.555 1.00 24.54 20 SER Z C 1
ATOM 5328 O O . SER C 1 20 ? 150.433 26.632 14.789 1.00 23.06 20 SER Z O 1
ATOM 5331 N N . PHE C 1 21 ? 151.894 25.097 15.519 1.00 23.12 21 PHE Z N 1
ATOM 5332 C CA . PHE C 1 21 ? 151.487 25.318 16.901 1.00 25.87 21 PHE Z CA 1
ATOM 5333 C C . PHE C 1 21 ? 151.801 26.730 17.422 1.00 25.82 21 PHE Z C 1
ATOM 5334 O O . PHE C 1 21 ? 151.067 27.251 18.245 1.00 26.45 21 PHE Z O 1
ATOM 5342 N N . GLU C 1 22 ? 152.851 27.360 16.908 1.00 24.99 22 GLU Z N 1
ATOM 5343 C CA . GLU C 1 22 ? 153.189 28.713 17.335 1.00 25.76 22 GLU Z CA 1
ATOM 5344 C C . GLU C 1 22 ? 152.086 29.664 16.881 1.00 26.31 22 GLU Z C 1
ATOM 5345 O O . GLU C 1 22 ? 151.692 30.587 17.602 1.00 24.57 22 GLU Z O 1
ATOM 5351 N N . ILE C 1 23 ? 151.581 29.434 15.672 1.00 25.34 23 ILE Z N 1
ATOM 5352 C CA . ILE C 1 23 ? 150.503 30.257 15.150 1.00 25.14 23 ILE Z CA 1
ATOM 5353 C C . ILE C 1 23 ? 149.142 29.915 15.788 1.00 26.14 23 ILE Z C 1
ATOM 5354 O O . ILE C 1 23 ? 148.267 30.771 15.887 1.00 24.61 23 ILE Z O 1
ATOM 5359 N N . LYS C 1 24 ? 148.944 28.674 16.224 1.00 25.64 24 LYS Z N 1
ATOM 5360 C CA . LYS C 1 24 ? 147.672 28.346 16.850 1.00 25.65 24 LYS Z CA 1
ATOM 5361 C C . LYS C 1 24 ? 147.532 29.145 18.150 1.00 27.03 24 LYS Z C 1
ATOM 5362 O O . LYS C 1 24 ? 146.459 29.583 18.496 1.00 26.29 24 LYS Z O 1
ATOM 5368 N N . LYS C 1 25 ? 148.637 29.324 18.859 1.00 28.70 25 LYS Z N 1
ATOM 5369 C CA . LYS C 1 25 ? 148.628 30.043 20.114 1.00 29.87 25 LYS Z CA 1
ATOM 5370 C C . LYS C 1 25 ? 148.701 31.555 19.969 1.00 30.05 25 LYS Z C 1
ATOM 5371 O O . LYS C 1 25 ? 148.182 32.283 20.819 1.00 28.29 25 LYS Z O 1
ATOM 5377 N N . ASP C 1 26 ? 149.314 32.035 18.888 1.00 27.76 26 ASP Z N 1
ATOM 5378 C CA . ASP C 1 26 ? 149.476 33.473 18.677 1.00 28.94 26 ASP Z CA 1
ATOM 5379 C C . ASP C 1 26 ? 149.153 33.691 17.206 1.00 29.66 26 ASP Z C 1
ATOM 5380 O O . ASP C 1 26 ? 150.047 33.835 16.371 1.00 28.20 26 ASP Z O 1
ATOM 5385 N N . ARG C 1 27 ? 147.859 33.727 16.907 1.00 28.48 27 ARG Z N 1
ATOM 5386 C CA . ARG C 1 27 ? 147.358 33.821 15.540 1.00 27.30 27 ARG Z CA 1
ATOM 5387 C C . ARG C 1 27 ? 147.847 34.938 14.631 1.00 26.48 27 ARG Z C 1
ATOM 5388 O O . ARG C 1 27 ? 148.043 34.724 13.444 1.00 24.99 27 ARG Z O 1
ATOM 5396 N N . PHE C 1 28 ? 148.011 36.126 15.194 1.00 26.89 28 PHE Z N 1
ATOM 5397 C CA . PHE C 1 28 ? 148.438 37.298 14.454 1.00 25.57 28 PHE Z CA 1
ATOM 5398 C C . PHE C 1 28 ? 149.902 37.661 14.674 1.00 25.11 28 PHE Z C 1
ATOM 5399 O O . PHE C 1 28 ? 150.334 38.759 14.368 1.00 25.15 28 PHE Z O 1
ATOM 5407 N N . LYS C 1 29 ? 150.681 36.697 15.138 1.00 26.38 29 LYS Z N 1
ATOM 5408 C CA . LYS C 1 29 ? 152.093 36.938 15.392 1.00 26.47 29 LYS Z CA 1
ATOM 5409 C C . LYS C 1 29 ? 152.789 37.494 14.151 1.00 28.13 29 LYS Z C 1
ATOM 5410 O O . LYS C 1 29 ? 153.578 38.422 14.261 1.00 26.66 29 LYS Z O 1
ATOM 5416 N N . TYR C 1 30 ? 152.455 36.972 12.972 1.00 26.82 30 TYR Z N 1
ATOM 5417 C CA . TYR C 1 30 ? 153.090 37.434 11.740 1.00 27.11 30 TYR Z CA 1
ATOM 5418 C C . TYR C 1 30 ? 152.250 38.339 10.874 1.00 27.06 30 TYR Z C 1
ATOM 5419 O O . TYR C 1 30 ? 152.424 38.379 9.661 1.00 28.69 30 TYR Z O 1
ATOM 5428 N N . VAL C 1 31 ? 151.357 39.100 11.491 1.00 26.46 31 VAL Z N 1
ATOM 5429 C CA . VAL C 1 31 ? 150.470 39.964 10.741 1.00 26.50 31 VAL Z CA 1
ATOM 5430 C C . VAL C 1 31 ? 151.174 41.017 9.861 1.00 28.21 31 VAL Z C 1
ATOM 5431 O O . VAL C 1 31 ? 150.591 41.482 8.875 1.00 28.91 31 VAL Z O 1
ATOM 5435 N N . GLU C 1 32 ? 152.413 41.388 10.204 1.00 27.36 32 GLU Z N 1
ATOM 5436 C CA . GLU C 1 32 ? 153.180 42.350 9.405 1.00 27.59 32 GLU Z CA 1
ATOM 5437 C C . GLU C 1 32 ? 153.914 41.703 8.219 1.00 26.74 32 GLU Z C 1
ATOM 5438 O O . GLU C 1 32 ? 154.288 42.387 7.287 1.00 27.04 32 GLU Z O 1
ATOM 5444 N N . LEU C 1 33 ? 154.156 40.399 8.278 1.00 25.24 33 LEU Z N 1
ATOM 5445 C CA . LEU C 1 33 ? 154.884 39.711 7.209 1.00 26.66 33 LEU Z CA 1
ATOM 5446 C C . LEU C 1 33 ? 154.265 39.895 5.835 1.00 26.75 33 LEU Z C 1
ATOM 5447 O O . LEU C 1 33 ? 154.987 39.970 4.826 1.00 27.03 33 LEU Z O 1
ATOM 5452 N N . GLY C 1 34 ? 152.933 39.972 5.792 1.00 25.07 34 GLY Z N 1
ATOM 5453 C CA . GLY C 1 34 ? 152.240 40.104 4.519 1.00 24.17 34 GLY Z CA 1
ATOM 5454 C C . GLY C 1 34 ? 151.794 41.473 4.066 1.00 24.52 34 GLY Z C 1
ATOM 5455 O O . GLY C 1 34 ? 151.119 41.566 3.037 1.00 23.85 34 GLY Z O 1
ATOM 5456 N N . ARG C 1 35 ? 152.150 42.525 4.815 1.00 24.29 35 ARG Z N 1
ATOM 5457 C CA . ARG C 1 35 ? 151.757 43.894 4.488 1.00 25.13 35 ARG Z CA 1
ATOM 5458 C C . ARG C 1 35 ? 152.204 44.234 3.063 1.00 26.15 35 ARG Z C 1
ATOM 5459 O O . ARG C 1 35 ? 153.349 43.985 2.683 1.00 25.89 35 ARG Z O 1
ATOM 5467 N N . ASN C 1 36 ? 151.261 44.779 2.308 1.00 25.33 36 ASN Z N 1
ATOM 5468 C CA . ASN C 1 36 ? 151.389 45.195 0.908 1.00 27.06 36 ASN Z CA 1
ATOM 5469 C C . ASN C 1 36 ? 151.718 44.034 -0.038 1.00 27.59 36 ASN Z C 1
ATOM 5470 O O . ASN C 1 36 ? 152.274 44.249 -1.110 1.00 28.20 36 ASN Z O 1
ATOM 5475 N N . LYS C 1 37 ? 151.379 42.813 0.384 1.00 26.98 37 LYS Z N 1
ATOM 5476 C CA . LYS C 1 37 ? 151.569 41.592 -0.416 1.00 26.70 37 LYS Z CA 1
ATOM 5477 C C . LYS C 1 37 ? 150.157 41.122 -0.765 1.00 26.64 37 LYS Z C 1
ATOM 5478 O O . LYS C 1 37 ? 149.296 41.003 0.101 1.00 26.76 37 LYS Z O 1
ATOM 5484 N N . THR C 1 38 ? 149.935 40.820 -2.032 1.00 25.39 38 THR Z N 1
ATOM 5485 C CA . THR C 1 38 ? 148.610 40.463 -2.514 1.00 24.20 38 THR Z CA 1
ATOM 5486 C C . THR C 1 38 ? 148.467 39.000 -2.884 1.00 24.44 38 THR Z C 1
ATOM 5487 O O . THR C 1 38 ? 149.260 38.458 -3.647 1.00 22.74 38 THR Z O 1
ATOM 5491 N N . LEU C 1 39 ? 147.471 38.361 -2.293 1.00 23.11 39 LEU Z N 1
ATOM 5492 C CA . LEU C 1 39 ? 147.162 36.970 -2.576 1.00 22.21 39 LEU Z CA 1
ATOM 5493 C C . LEU C 1 39 ? 145.985 36.991 -3.548 1.00 23.28 39 LEU Z C 1
ATOM 5494 O O . LEU C 1 39 ? 144.972 37.697 -3.321 1.00 22.03 39 LEU Z O 1
ATOM 5499 N N . LEU C 1 40 ? 146.124 36.232 -4.634 1.00 21.47 40 LEU Z N 1
ATOM 5500 C CA . LEU C 1 40 ? 145.047 36.072 -5.630 1.00 22.05 40 LEU Z CA 1
ATOM 5501 C C . LEU C 1 40 ? 144.564 34.622 -5.511 1.00 20.39 40 LEU Z C 1
ATOM 5502 O O . LEU C 1 40 ? 145.338 33.691 -5.774 1.00 21.94 40 LEU Z O 1
ATOM 5507 N N . MET C 1 41 ? 143.317 34.419 -5.093 1.00 20.48 41 MET Z N 1
ATOM 5508 C CA . MET C 1 41 ? 142.721 33.076 -4.988 1.00 21.57 41 MET Z CA 1
ATOM 5509 C C . MET C 1 41 ? 141.816 32.858 -6.192 1.00 22.40 41 MET Z C 1
ATOM 5510 O O . MET C 1 41 ? 140.940 33.658 -6.471 1.00 24.22 41 MET Z O 1
ATOM 5515 N N . ILE C 1 42 ? 142.029 31.772 -6.913 1.00 23.25 42 ILE Z N 1
ATOM 5516 C CA . ILE C 1 42 ? 141.253 31.506 -8.119 1.00 25.18 42 ILE Z CA 1
ATOM 5517 C C . ILE C 1 42 ? 140.552 30.179 -7.972 1.00 25.13 42 ILE Z C 1
ATOM 5518 O O . ILE C 1 42 ? 141.205 29.159 -7.774 1.00 26.50 42 ILE Z O 1
ATOM 5523 N N . PHE C 1 43 ? 139.227 30.200 -8.066 1.00 24.84 43 PHE Z N 1
ATOM 5524 C CA . PHE C 1 43 ? 138.439 28.994 -7.939 1.00 26.41 43 PHE Z CA 1
ATOM 5525 C C . PHE C 1 43 ? 137.860 28.619 -9.295 1.00 28.24 43 PHE Z C 1
ATOM 5526 O O . PHE C 1 43 ? 137.137 29.416 -9.876 1.00 27.15 43 PHE Z O 1
ATOM 5534 N N . PHE C 1 44 ? 138.216 27.434 -9.797 1.00 31.50 44 PHE Z N 1
ATOM 5535 C CA . PHE C 1 44 ? 137.706 26.923 -11.077 1.00 34.20 44 PHE Z CA 1
ATOM 5536 C C . PHE C 1 44 ? 136.563 25.971 -10.793 1.00 38.30 44 PHE Z C 1
ATOM 5537 O O . PHE C 1 44 ? 135.820 25.544 -11.697 1.00 38.07 44 PHE Z O 1
ATOM 5545 N N . ASN C 1 45 ? 136.467 25.630 -9.510 1.00 41.19 45 ASN Z N 1
ATOM 5546 C CA . ASN C 1 45 ? 135.430 24.776 -8.947 1.00 45.10 45 ASN Z CA 1
ATOM 5547 C C . ASN C 1 45 ? 135.062 25.549 -7.680 1.00 47.75 45 ASN Z C 1
ATOM 5548 O O . ASN C 1 45 ? 135.919 25.810 -6.830 1.00 47.49 45 ASN Z O 1
ATOM 5553 N N . SER C 1 46 ? 133.800 25.935 -7.553 1.00 50.41 46 SER Z N 1
ATOM 5554 C CA . SER C 1 46 ? 133.385 26.703 -6.387 1.00 52.32 46 SER Z CA 1
ATOM 5555 C C . SER C 1 46 ? 133.656 26.004 -5.059 1.00 52.67 46 SER Z C 1
ATOM 5556 O O . SER C 1 46 ? 133.785 24.780 -4.966 1.00 52.53 46 SER Z O 1
ATOM 5559 N N . SER C 1 47 ? 133.753 26.810 -4.019 1.00 52.41 47 SER Z N 1
ATOM 5560 C CA . SER C 1 47 ? 133.974 26.285 -2.693 1.00 50.39 47 SER Z CA 1
ATOM 5561 C C . SER C 1 47 ? 133.502 27.348 -1.718 1.00 50.34 47 SER Z C 1
ATOM 5562 O O . SER C 1 47 ? 133.170 28.478 -2.113 1.00 50.41 47 SER Z O 1
ATOM 5565 N N . LEU C 1 48 ? 133.471 26.971 -0.447 1.00 47.25 48 LEU Z N 1
ATOM 5566 C CA . LEU C 1 48 ? 133.075 27.875 0.600 1.00 44.65 48 LEU Z CA 1
ATOM 5567 C C . LEU C 1 48 ? 133.966 27.583 1.788 1.00 41.09 48 LEU Z C 1
ATOM 5568 O O . LEU C 1 48 ? 134.386 28.512 2.455 1.00 41.42 48 LEU Z O 1
ATOM 5573 N N . ARG C 1 49 ? 134.313 26.317 2.026 1.00 37.14 49 ARG Z N 1
ATOM 5574 C CA . ARG C 1 49 ? 135.181 25.999 3.161 1.00 33.36 49 ARG Z CA 1
ATOM 5575 C C . ARG C 1 49 ? 136.612 26.470 2.908 1.00 30.36 49 ARG Z C 1
ATOM 5576 O O . ARG C 1 49 ? 137.197 27.158 3.727 1.00 28.07 49 ARG Z O 1
ATOM 5584 N N . THR C 1 50 ? 137.184 26.093 1.774 1.00 26.77 50 THR Z N 1
ATOM 5585 C CA . THR C 1 50 ? 138.562 26.480 1.479 1.00 25.41 50 THR Z CA 1
ATOM 5586 C C . THR C 1 50 ? 138.636 27.993 1.275 1.00 23.78 50 THR Z C 1
ATOM 5587 O O . THR C 1 50 ? 139.586 28.665 1.697 1.00 23.22 50 THR Z O 1
ATOM 5591 N N . ARG C 1 51 ? 137.616 28.519 0.621 1.00 22.08 51 ARG Z N 1
ATOM 5592 C CA . ARG C 1 51 ? 137.525 29.940 0.371 1.00 25.69 51 ARG Z CA 1
ATOM 5593 C C . ARG C 1 51 ? 137.632 30.730 1.702 1.00 25.20 51 ARG Z C 1
ATOM 5594 O O . ARG C 1 51 ? 138.453 31.618 1.844 1.00 22.02 51 ARG Z O 1
ATOM 5602 N N . LEU C 1 52 ? 136.798 30.355 2.667 1.00 24.01 52 LEU Z N 1
ATOM 5603 C CA . LEU C 1 52 ? 136.761 31.014 3.988 1.00 26.05 52 LEU Z CA 1
ATOM 5604 C C . LEU C 1 52 ? 138.059 30.800 4.802 1.00 24.82 52 LEU Z C 1
ATOM 5605 O O . LEU C 1 52 ? 138.675 31.759 5.286 1.00 22.62 52 LEU Z O 1
ATOM 5610 N N . SER C 1 53 ? 138.513 29.556 4.919 1.00 23.81 53 SER Z N 1
ATOM 5611 C CA . SER C 1 53 ? 139.719 29.319 5.709 1.00 23.07 53 SER Z CA 1
ATOM 5612 C C . SER C 1 53 ? 140.977 29.923 5.100 1.00 22.88 53 SER Z C 1
ATOM 5613 O O . SER C 1 53 ? 141.874 30.356 5.837 1.00 19.74 53 SER Z O 1
ATOM 5616 N N . THR C 1 54 ? 141.057 29.962 3.770 1.00 22.56 54 THR Z N 1
ATOM 5617 C CA . THR C 1 54 ? 142.245 30.532 3.147 1.00 21.54 54 THR Z CA 1
ATOM 5618 C C . THR C 1 54 ? 142.291 32.069 3.309 1.00 22.36 54 THR Z C 1
ATOM 5619 O O . THR C 1 54 ? 143.352 32.636 3.558 1.00 23.63 54 THR Z O 1
ATOM 5623 N N . GLN C 1 55 ? 141.153 32.731 3.177 1.00 21.26 55 GLN Z N 1
ATOM 5624 C CA . GLN C 1 55 ? 141.111 34.169 3.335 1.00 22.60 55 GLN Z CA 1
ATOM 5625 C C . GLN C 1 55 ? 141.483 34.515 4.763 1.00 22.28 55 GLN Z C 1
ATOM 5626 O O . GLN C 1 55 ? 142.292 35.394 4.993 1.00 22.97 55 GLN Z O 1
ATOM 5632 N N . LYS C 1 56 ? 140.919 33.788 5.720 1.00 22.23 56 LYS Z N 1
ATOM 5633 C CA . LYS C 1 56 ? 141.205 34.036 7.125 1.00 21.90 56 LYS Z CA 1
ATOM 5634 C C . LYS C 1 56 ? 142.703 33.892 7.369 1.00 20.54 56 LYS Z C 1
ATOM 5635 O O . LYS C 1 56 ? 143.318 34.701 8.087 1.00 19.40 56 LYS Z O 1
ATOM 5641 N N . ALA C 1 57 ? 143.319 32.887 6.745 1.00 21.06 57 ALA Z N 1
ATOM 5642 C CA . ALA C 1 57 ? 144.766 32.697 6.913 1.00 19.69 57 ALA Z CA 1
ATOM 5643 C C . ALA C 1 57 ? 145.567 33.868 6.351 1.00 20.72 57 ALA Z C 1
ATOM 5644 O O . ALA C 1 57 ? 146.538 34.320 6.946 1.00 21.82 57 ALA Z O 1
ATOM 5646 N N . ALA C 1 58 ? 145.184 34.354 5.180 1.00 22.00 58 ALA Z N 1
ATOM 5647 C CA . ALA C 1 58 ? 145.926 35.456 4.566 1.00 22.53 58 ALA Z CA 1
ATOM 5648 C C . ALA C 1 58 ? 145.785 36.712 5.421 1.00 23.33 58 ALA Z C 1
ATOM 5649 O O . ALA C 1 58 ? 146.708 37.512 5.512 1.00 25.16 58 ALA Z O 1
ATOM 5651 N N . LEU C 1 59 ? 144.628 36.890 6.049 1.00 24.58 59 LEU Z N 1
ATOM 5652 C CA . LEU C 1 59 ? 144.431 38.058 6.934 1.00 23.96 59 LEU Z CA 1
ATOM 5653 C C . LEU C 1 59 ? 145.309 37.909 8.191 1.00 23.45 59 LEU Z C 1
ATOM 5654 O O . LEU C 1 59 ? 145.775 38.908 8.734 1.00 24.23 59 LEU Z O 1
ATOM 5659 N N . ASN C 1 60 ? 145.549 36.663 8.638 1.00 21.07 60 ASN Z N 1
ATOM 5660 C CA . ASN C 1 60 ? 146.429 36.403 9.770 1.00 19.85 60 ASN Z CA 1
ATOM 5661 C C . ASN C 1 60 ? 147.811 36.981 9.472 1.00 21.48 60 ASN Z C 1
ATOM 5662 O O . ASN C 1 60 ? 148.583 37.310 10.384 1.00 22.77 60 ASN Z O 1
ATOM 5667 N N . LEU C 1 61 ? 148.121 37.103 8.188 1.00 20.88 61 LEU Z N 1
ATOM 5668 C CA . LEU C 1 61 ? 149.445 37.578 7.760 1.00 21.00 61 LEU Z CA 1
ATOM 5669 C C . LEU C 1 61 ? 149.402 38.999 7.242 1.00 22.03 61 LEU Z C 1
ATOM 5670 O O . LEU C 1 61 ? 150.387 39.494 6.688 1.00 21.14 61 LEU Z O 1
ATOM 5675 N N . GLY C 1 62 ? 148.247 39.645 7.390 1.00 21.66 62 GLY Z N 1
ATOM 5676 C CA . GLY C 1 62 ? 148.114 41.025 6.943 1.00 20.89 62 GLY Z CA 1
ATOM 5677 C C . GLY C 1 62 ? 148.148 41.245 5.446 1.00 20.22 62 GLY Z C 1
ATOM 5678 O O . GLY C 1 62 ? 148.380 42.356 4.996 1.00 18.55 62 GLY Z O 1
ATOM 5679 N N . MET C 1 63 ? 147.887 40.193 4.680 1.00 21.75 63 MET Z N 1
ATOM 5680 C CA . MET C 1 63 ? 147.861 40.284 3.222 1.00 21.75 63 MET Z CA 1
ATOM 5681 C C . MET C 1 63 ? 146.574 40.863 2.648 1.00 23.11 63 MET Z C 1
ATOM 5682 O O . MET C 1 63 ? 145.513 40.806 3.286 1.00 24.52 63 MET Z O 1
ATOM 5687 N N . ASN C 1 64 ? 146.686 41.412 1.438 1.00 23.47 64 ASN Z N 1
ATOM 5688 C CA . ASN C 1 64 ? 145.549 41.918 0.663 1.00 24.39 64 ASN Z CA 1
ATOM 5689 C C . A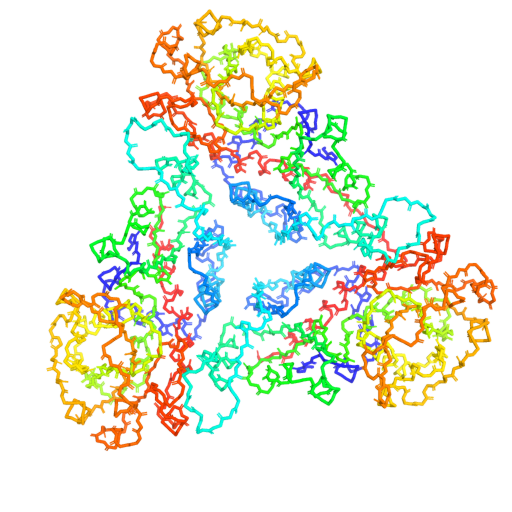SN C 1 64 ? 145.073 40.641 -0.013 1.00 26.63 64 ASN Z C 1
ATOM 5690 O O . ASN C 1 64 ? 145.883 39.763 -0.352 1.00 27.83 64 ASN Z O 1
ATOM 5695 N N . VAL C 1 65 ? 143.779 40.534 -0.231 1.00 25.15 65 VAL Z N 1
ATOM 5696 C CA . VAL C 1 65 ? 143.240 39.348 -0.827 1.00 25.63 65 VAL Z CA 1
ATOM 5697 C C . VAL C 1 65 ? 142.322 39.666 -1.982 1.00 26.51 65 VAL Z C 1
ATOM 5698 O O . VAL C 1 65 ? 141.477 40.535 -1.872 1.00 26.70 65 VAL Z O 1
ATOM 5702 N N . ILE C 1 66 ? 142.513 38.985 -3.108 1.00 27.01 66 ILE Z N 1
ATOM 5703 C CA . ILE C 1 66 ? 141.628 39.169 -4.264 1.00 26.90 66 ILE Z CA 1
ATOM 5704 C C . ILE C 1 66 ? 141.137 37.770 -4.685 1.00 28.29 66 ILE Z C 1
ATOM 5705 O O . ILE C 1 66 ? 141.946 36.859 -4.968 1.00 28.79 66 ILE Z O 1
ATOM 5710 N N . VAL C 1 67 ? 139.820 37.585 -4.717 1.00 26.83 67 VAL Z N 1
ATOM 5711 C CA . VAL C 1 67 ? 139.267 36.303 -5.083 1.00 26.11 67 VAL Z CA 1
ATOM 5712 C C . VAL C 1 67 ? 138.587 36.351 -6.451 1.00 28.47 67 VAL Z C 1
ATOM 5713 O O . VAL C 1 67 ? 137.785 37.244 -6.709 1.00 28.20 67 VAL Z O 1
ATOM 5717 N N . LEU C 1 68 ? 138.917 35.401 -7.325 1.00 29.23 68 LEU Z N 1
ATOM 5718 C CA . LEU C 1 68 ? 138.284 35.325 -8.642 1.00 31.25 68 LEU Z CA 1
ATOM 5719 C C . LEU C 1 68 ? 137.592 33.974 -8.757 1.00 32.64 68 LEU Z C 1
ATOM 5720 O O . LEU C 1 68 ? 138.134 32.954 -8.333 1.00 30.94 68 LEU Z O 1
ATOM 5725 N N . ASP C 1 69 ? 136.381 33.981 -9.308 1.00 34.41 69 ASP Z N 1
ATOM 5726 C CA . ASP C 1 69 ? 135.629 32.754 -9.544 1.00 36.70 69 ASP Z CA 1
ATOM 5727 C C . ASP C 1 69 ? 135.531 32.582 -11.051 1.00 37.73 69 ASP Z C 1
ATOM 5728 O O . ASP C 1 69 ? 134.975 33.431 -11.732 1.00 36.04 69 ASP Z O 1
ATOM 5733 N N . ILE C 1 70 ? 136.098 31.495 -11.571 1.00 39.13 70 ILE Z N 1
ATOM 5734 C CA . ILE C 1 70 ? 136.066 31.228 -13.003 1.00 40.85 70 ILE Z CA 1
ATOM 5735 C C . ILE C 1 70 ? 135.395 29.868 -13.204 1.00 44.42 70 ILE Z C 1
ATOM 5736 O O . ILE C 1 70 ? 135.920 28.831 -12.794 1.00 43.16 70 ILE Z O 1
ATOM 5741 N N . ASN C 1 71 ? 134.215 29.879 -13.808 1.00 49.82 71 ASN Z N 1
ATOM 5742 C CA . ASN C 1 71 ? 133.483 28.639 -14.065 1.00 55.49 71 ASN Z CA 1
ATOM 5743 C C . ASN C 1 71 ? 133.912 28.102 -15.429 1.00 57.01 71 ASN Z C 1
ATOM 5744 O O . ASN C 1 71 ? 134.565 28.819 -16.188 1.00 56.02 71 ASN Z O 1
ATOM 5749 N N . GLN C 1 72 ? 133.563 26.851 -15.736 1.00 60.35 72 GLN Z N 1
ATOM 5750 C CA . GLN C 1 72 ? 133.953 26.261 -17.023 1.00 63.17 72 GLN Z CA 1
ATOM 5751 C C . GLN C 1 72 ? 133.322 27.047 -18.155 1.00 63.71 72 GLN Z C 1
ATOM 5752 O O . GLN C 1 72 ? 132.152 27.438 -18.080 1.00 64.43 72 GLN Z O 1
ATOM 5758 N N . GLY C 1 73 ? 134.097 27.259 -19.211 1.00 63.24 73 GLY Z N 1
ATOM 5759 C CA . GLY C 1 73 ? 133.589 28.009 -20.339 1.00 63.15 73 GLY Z CA 1
ATOM 5760 C C . GLY C 1 73 ? 134.230 29.373 -20.274 1.00 62.49 73 GLY Z C 1
ATOM 5761 O O . GLY C 1 73 ? 134.373 30.080 -21.278 1.00 62.22 73 GLY Z O 1
ATOM 5762 N N . ALA C 1 74 ? 134.616 29.747 -19.060 1.00 61.11 74 ALA Z N 1
ATOM 5763 C CA . ALA C 1 74 ? 135.281 31.015 -18.860 1.00 58.83 74 ALA Z CA 1
ATOM 5764 C C . ALA C 1 74 ? 136.783 30.717 -18.844 1.00 57.04 74 ALA Z C 1
ATOM 5765 O O . ALA C 1 74 ? 137.612 31.623 -18.648 1.00 56.41 74 ALA Z O 1
ATOM 5767 N N . TRP C 1 75 ? 137.136 29.444 -19.054 1.00 54.46 75 TRP Z N 1
ATOM 5768 C CA . TRP C 1 75 ? 138.549 29.072 -19.063 1.00 51.75 75 TRP Z CA 1
ATOM 5769 C C . TRP C 1 75 ? 138.971 28.198 -20.241 1.00 51.13 75 TRP Z C 1
ATOM 5770 O O . TRP C 1 75 ? 139.578 27.136 -20.061 1.00 52.07 75 TRP Z O 1
ATOM 5781 N N . LYS C 1 76 ? 138.661 28.656 -21.450 1.00 48.68 76 LYS Z N 1
ATOM 5782 C CA . LYS C 1 76 ? 139.059 27.937 -22.657 1.00 45.92 76 LYS Z CA 1
ATOM 5783 C C . LYS C 1 76 ? 140.365 28.590 -23.132 1.00 42.57 76 LYS Z C 1
ATOM 5784 O O . LYS C 1 76 ? 140.334 29.636 -23.770 1.00 41.34 76 LYS Z O 1
ATOM 5790 N N . LEU C 1 77 ? 141.502 27.980 -22.804 1.00 40.06 77 LEU Z N 1
ATOM 5791 C CA . LEU C 1 77 ? 142.819 28.509 -23.192 1.00 38.86 77 LEU Z CA 1
ATOM 5792 C C . LEU C 1 77 ? 143.472 27.758 -24.355 1.00 38.17 77 LEU Z C 1
ATOM 5793 O O . LEU C 1 77 ? 143.660 26.550 -24.281 1.00 37.27 77 LEU Z O 1
ATOM 5798 N N . GLU C 1 78 ? 143.842 28.471 -25.413 1.00 36.62 78 GLU Z N 1
ATOM 5799 C CA . GLU C 1 78 ? 144.513 27.818 -26.520 1.00 35.15 78 GLU Z CA 1
ATOM 5800 C C . GLU C 1 78 ? 145.913 27.525 -26.040 1.00 36.01 78 GLU Z C 1
ATOM 5801 O O . GLU C 1 78 ? 146.538 28.350 -25.339 1.00 36.49 78 GLU Z O 1
ATOM 5807 N N . THR C 1 79 ? 146.415 26.351 -26.392 1.00 35.23 79 THR Z N 1
ATOM 5808 C CA . THR C 1 79 ? 147.773 25.989 -26.009 1.00 37.49 79 THR Z CA 1
ATOM 5809 C C . THR C 1 79 ? 148.658 25.669 -27.216 1.00 38.91 79 THR Z C 1
ATOM 5810 O O . THR C 1 79 ? 149.874 25.591 -27.079 1.00 40.40 79 THR Z O 1
ATOM 5814 N N . GLU C 1 80 ? 148.061 25.498 -28.392 1.00 39.24 80 GLU Z N 1
ATOM 5815 C CA . GLU C 1 80 ? 148.843 25.159 -29.579 1.00 40.48 80 GLU Z CA 1
ATOM 5816 C C . GLU C 1 80 ? 149.266 26.369 -30.391 1.00 40.12 80 GLU Z C 1
ATOM 5817 O O . GLU C 1 80 ? 148.679 27.445 -30.283 1.00 38.70 80 GLU Z O 1
ATOM 5823 N N . ARG C 1 81 ? 150.284 26.168 -31.222 1.00 40.42 81 ARG Z N 1
ATOM 5824 C CA . ARG C 1 81 ? 150.787 27.213 -32.085 1.00 39.96 81 ARG Z CA 1
ATOM 5825 C C . ARG C 1 81 ? 150.132 27.041 -33.451 1.00 39.46 81 ARG Z C 1
ATOM 5826 O O . ARG C 1 81 ? 149.716 25.944 -33.793 1.00 37.95 81 ARG Z O 1
ATOM 5834 N N . GLY C 1 82 ? 150.046 28.126 -34.227 1.00 38.83 82 GLY Z N 1
ATOM 5835 C CA . GLY C 1 82 ? 149.457 28.062 -35.565 1.00 36.67 82 GLY Z CA 1
ATOM 5836 C C . GLY C 1 82 ? 147.937 27.897 -35.660 1.00 36.58 82 GLY Z C 1
ATOM 5837 O O . GLY C 1 82 ? 147.397 27.521 -36.716 1.00 33.06 82 GLY Z O 1
ATOM 5838 N N . VAL C 1 83 ? 147.235 28.199 -34.569 1.00 34.57 83 VAL Z N 1
ATOM 5839 C CA . VAL C 1 83 ? 145.784 28.070 -34.537 1.00 32.56 83 VAL Z CA 1
ATOM 5840 C C . VAL C 1 83 ? 145.096 29.360 -34.921 1.00 31.95 83 VAL Z C 1
ATOM 5841 O O . VAL C 1 83 ? 145.431 30.426 -34.386 1.00 32.57 83 VAL Z O 1
ATOM 5845 N N . ILE C 1 84 ? 144.169 29.293 -35.870 1.00 30.56 84 ILE Z N 1
ATOM 5846 C CA . ILE C 1 84 ? 143.411 30.485 -36.203 1.00 31.73 84 ILE Z CA 1
ATOM 5847 C C . ILE C 1 84 ? 142.363 30.461 -35.071 1.00 32.45 84 ILE Z C 1
ATOM 5848 O O . ILE C 1 84 ? 141.424 29.648 -35.073 1.00 31.48 84 ILE Z O 1
ATOM 5853 N N . MET C 1 85 ? 142.566 31.323 -34.079 1.00 31.68 85 MET Z N 1
ATOM 5854 C CA . MET C 1 85 ? 141.680 31.384 -32.921 1.00 30.02 85 MET Z CA 1
ATOM 5855 C C . MET C 1 85 ? 140.403 32.164 -33.174 1.00 30.77 85 MET Z C 1
ATOM 5856 O O . MET C 1 85 ? 140.202 33.268 -32.632 1.00 29.62 85 MET Z O 1
ATOM 5861 N N . ASP C 1 86 ? 139.546 31.616 -34.031 1.00 31.52 86 ASP Z N 1
ATOM 5862 C CA . ASP C 1 86 ? 138.265 32.270 -34.283 1.00 33.49 86 ASP Z CA 1
ATOM 5863 C C . ASP C 1 86 ? 137.141 31.325 -33.781 1.00 35.99 86 ASP Z C 1
ATOM 5864 O O . ASP C 1 86 ? 135.988 31.393 -34.211 1.00 37.58 86 ASP Z O 1
ATOM 5869 N N . GLY C 1 87 ? 137.521 30.448 -32.854 1.00 35.71 87 GLY Z N 1
ATOM 5870 C CA . GLY C 1 87 ? 136.582 29.502 -32.280 1.00 37.84 87 GLY Z CA 1
ATOM 5871 C C . GLY C 1 87 ? 136.070 29.909 -30.906 1.00 38.44 87 GLY Z C 1
ATOM 5872 O O . GLY C 1 87 ? 135.759 31.078 -30.659 1.00 37.82 87 GLY Z O 1
ATOM 5873 N N . ASP C 1 88 ? 136.017 28.949 -29.994 1.00 40.08 88 ASP Z N 1
ATOM 5874 C CA . ASP C 1 88 ? 135.499 29.219 -28.663 1.00 43.60 88 ASP Z CA 1
ATOM 5875 C C . ASP C 1 88 ? 136.545 29.711 -27.664 1.00 42.68 88 ASP Z C 1
ATOM 5876 O O . ASP C 1 88 ? 136.186 30.392 -26.711 1.00 44.93 88 ASP Z O 1
ATOM 5881 N N . LYS C 1 89 ? 137.818 29.369 -27.866 1.00 40.32 89 LYS Z N 1
ATOM 5882 C CA . LYS C 1 89 ? 138.874 29.824 -26.964 1.00 38.24 89 LYS Z CA 1
ATOM 5883 C C . LYS C 1 89 ? 139.164 31.300 -27.271 1.00 37.78 89 LYS Z C 1
ATOM 5884 O O . LYS C 1 89 ? 139.601 31.650 -28.382 1.00 35.83 89 LYS Z O 1
ATOM 5890 N N . PRO C 1 90 ? 138.902 32.201 -26.299 1.00 36.68 90 PRO Z N 1
ATOM 5891 C CA . PRO C 1 90 ? 139.146 33.625 -26.547 1.00 34.83 90 PRO Z CA 1
ATOM 5892 C C . PRO C 1 90 ? 140.599 34.080 -26.386 1.00 33.74 90 PRO Z C 1
ATOM 5893 O O . PRO C 1 90 ? 140.958 35.161 -26.839 1.00 36.01 90 PRO Z O 1
ATOM 5897 N N . GLU C 1 91 ? 141.432 33.278 -25.738 1.00 32.62 91 GLU Z N 1
ATOM 5898 C CA . GLU C 1 91 ? 142.825 33.651 -25.595 1.00 34.32 91 GLU Z CA 1
ATOM 5899 C C . GLU C 1 91 ? 143.794 32.507 -25.408 1.00 33.29 91 GLU Z C 1
ATOM 5900 O O . GLU C 1 91 ? 143.413 31.377 -25.106 1.00 33.20 91 GLU Z O 1
ATOM 5906 N N . HIS C 1 92 ? 145.067 32.814 -25.614 1.00 32.59 92 HIS Z N 1
ATOM 5907 C CA . HIS C 1 92 ? 146.125 31.827 -25.503 1.00 31.68 92 HIS Z CA 1
ATOM 5908 C C . HIS C 1 92 ? 146.734 31.829 -24.121 1.00 32.50 92 HIS Z C 1
ATOM 5909 O O . HIS C 1 92 ? 146.818 32.880 -23.462 1.00 30.85 92 HIS Z O 1
ATOM 5916 N N . LEU C 1 93 ? 147.175 30.640 -23.711 1.00 31.22 93 LEU Z N 1
ATOM 5917 C CA . LEU C 1 93 ? 147.816 30.413 -22.430 1.00 30.78 93 LEU Z CA 1
ATOM 5918 C C . LEU C 1 93 ? 148.999 31.350 -22.187 1.00 30.36 93 LEU Z C 1
ATOM 5919 O O . LEU C 1 93 ? 149.173 31.866 -21.083 1.00 28.49 93 LEU Z O 1
ATOM 5924 N N . LEU C 1 94 ? 149.811 31.569 -23.215 1.00 30.04 94 LEU Z N 1
ATOM 5925 C CA . LEU C 1 94 ? 150.994 32.409 -23.065 1.00 30.15 94 LEU Z CA 1
ATOM 5926 C C . LEU C 1 94 ? 150.720 33.891 -22.817 1.00 28.78 94 LEU Z C 1
ATOM 5927 O O . LEU C 1 94 ? 151.638 34.644 -22.489 1.00 26.89 94 LEU Z O 1
ATOM 5932 N N . GLU C 1 95 ? 149.464 34.300 -22.974 1.00 29.10 95 GLU Z N 1
ATOM 5933 C CA . GLU C 1 95 ? 149.068 35.674 -22.676 1.00 28.42 95 GLU Z CA 1
ATOM 5934 C C . GLU C 1 95 ? 148.286 35.729 -21.350 1.00 30.06 95 GLU Z C 1
ATOM 5935 O O . GLU C 1 95 ? 148.615 36.502 -20.444 1.00 29.09 95 GLU Z O 1
ATOM 5941 N N . ALA C 1 96 ? 147.253 34.899 -21.255 1.00 29.76 96 ALA Z N 1
ATOM 5942 C CA . ALA C 1 96 ? 146.361 34.895 -20.095 1.00 30.56 96 ALA Z CA 1
ATOM 5943 C C . ALA C 1 96 ? 147.001 34.658 -18.743 1.00 30.35 96 ALA Z C 1
ATOM 5944 O O . ALA C 1 96 ? 146.805 35.443 -17.824 1.00 32.56 96 ALA Z O 1
ATOM 5946 N N . ILE C 1 97 ? 147.776 33.589 -18.602 1.00 29.35 97 ILE Z N 1
ATOM 5947 C CA . ILE C 1 97 ? 148.356 33.307 -17.304 1.00 28.07 97 ILE Z CA 1
ATOM 5948 C C . ILE C 1 97 ? 149.467 34.279 -16.917 1.00 27.75 97 ILE Z C 1
ATOM 5949 O O . ILE C 1 97 ? 149.527 34.703 -15.786 1.00 26.50 97 ILE Z O 1
ATOM 5954 N N . PRO C 1 98 ? 150.368 34.633 -17.846 1.00 28.86 98 PRO Z N 1
ATOM 5955 C CA . PRO C 1 98 ? 151.374 35.589 -17.375 1.00 28.33 98 PRO Z CA 1
ATOM 5956 C C . PRO C 1 98 ? 150.693 36.906 -16.932 1.00 28.86 98 PRO Z C 1
ATOM 5957 O O . PRO C 1 98 ? 151.104 37.535 -15.949 1.00 29.83 98 PRO Z O 1
ATOM 5961 N N . VAL C 1 99 ? 149.647 37.312 -17.640 1.00 29.44 99 VAL Z N 1
ATOM 5962 C CA . VAL C 1 99 ? 148.968 38.563 -17.303 1.00 30.45 99 VAL Z CA 1
ATOM 5963 C C . VAL C 1 99 ? 148.399 38.518 -15.889 1.00 31.57 99 VAL Z C 1
ATOM 5964 O O . VAL C 1 99 ? 148.568 39.466 -15.127 1.00 31.58 99 VAL Z O 1
ATOM 5968 N N . MET C 1 100 ? 147.748 37.419 -15.534 1.00 32.14 100 MET Z N 1
ATOM 5969 C CA . MET C 1 100 ? 147.189 37.281 -14.191 1.00 33.43 100 MET Z CA 1
ATOM 5970 C C . MET C 1 100 ? 148.261 37.447 -13.118 1.00 32.17 100 MET Z C 1
ATOM 5971 O O . MET C 1 100 ? 148.012 38.034 -12.063 1.00 34.08 100 MET Z O 1
ATOM 5976 N N . GLY C 1 101 ? 149.456 36.941 -13.399 1.00 28.41 101 GLY Z N 1
ATOM 5977 C CA . GLY C 1 101 ? 150.539 37.046 -12.454 1.00 25.77 101 GLY Z CA 1
ATOM 5978 C C . GLY C 1 101 ? 151.034 38.463 -12.324 1.00 25.51 101 GLY Z C 1
ATOM 5979 O O . GLY C 1 101 ? 151.776 38.739 -11.412 1.00 25.35 101 GLY Z O 1
ATOM 5980 N N . CYS C 1 102 ? 150.613 39.370 -13.208 1.00 26.57 102 CYS Z N 1
ATOM 5981 C CA . CYS C 1 102 ? 151.071 40.753 -13.107 1.00 28.70 102 CYS Z CA 1
ATOM 5982 C C . CYS C 1 102 ? 150.582 41.513 -11.866 1.00 28.89 102 CYS Z C 1
ATOM 5983 O O . CYS C 1 102 ? 151.297 42.380 -11.338 1.00 27.96 102 CYS Z O 1
ATOM 5986 N N . TYR C 1 103 ? 149.373 41.210 -11.410 1.00 25.85 103 TYR Z N 1
ATOM 5987 C CA . TYR C 1 103 ? 148.817 41.976 -10.304 1.00 25.87 103 TYR Z CA 1
ATOM 5988 C C . TYR C 1 103 ? 148.816 41.372 -8.910 1.00 23.82 103 TYR Z C 1
ATOM 5989 O O . TYR C 1 103 ? 147.989 41.752 -8.098 1.00 26.14 103 TYR Z O 1
ATOM 5998 N N . CYS C 1 104 ? 149.724 40.457 -8.616 1.00 23.94 104 CYS Z N 1
ATOM 5999 C CA . CYS C 1 104 ? 149.706 39.821 -7.305 1.00 25.83 104 CYS Z CA 1
ATOM 6000 C C . CYS C 1 104 ? 151.071 39.279 -6.923 1.00 26.41 104 CYS Z C 1
ATOM 6001 O O . CYS C 1 104 ? 152.001 39.331 -7.713 1.00 25.65 104 CYS Z O 1
ATOM 6004 N N . ASP C 1 105 ? 151.187 38.755 -5.704 1.00 25.78 105 ASP Z N 1
ATOM 6005 C CA . ASP C 1 105 ? 152.448 38.219 -5.262 1.00 25.15 105 ASP Z CA 1
ATOM 6006 C C . ASP C 1 105 ? 152.400 36.748 -5.110 1.00 24.68 105 ASP Z C 1
ATOM 6007 O O . ASP C 1 105 ? 153.398 36.086 -5.313 1.00 25.98 105 ASP Z O 1
ATOM 6012 N N . ILE C 1 106 ? 151.223 36.232 -4.764 1.00 24.13 106 ILE Z N 1
ATOM 6013 C CA . ILE C 1 106 ? 151.049 34.803 -4.536 1.00 21.22 106 ILE Z CA 1
ATOM 6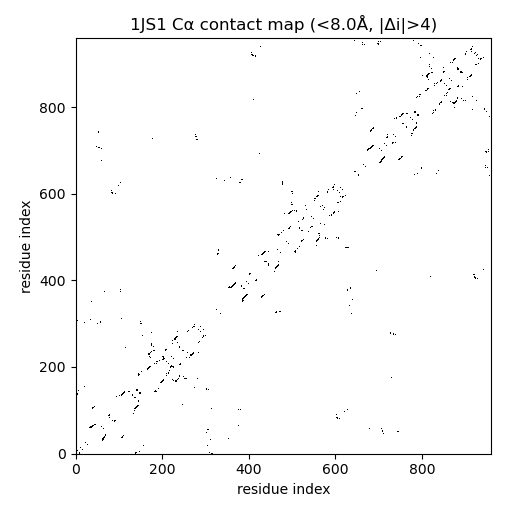014 C C . ILE C 1 106 ? 149.706 34.380 -5.120 1.00 21.50 106 ILE Z C 1
ATOM 6015 O O . ILE C 1 106 ? 148.736 35.135 -5.105 1.00 20.08 106 ILE Z O 1
ATOM 6020 N N . ILE C 1 107 ? 149.664 33.179 -5.668 1.00 21.87 107 ILE Z N 1
ATOM 6021 C CA . ILE C 1 107 ? 148.453 32.693 -6.292 1.00 21.38 107 ILE Z CA 1
ATOM 6022 C C . ILE C 1 107 ? 148.013 31.343 -5.720 1.00 22.38 107 ILE Z C 1
ATOM 6023 O O . ILE C 1 107 ? 148.816 30.417 -5.619 1.00 21.84 107 ILE Z O 1
ATOM 6028 N N . GLY C 1 108 ? 146.736 31.263 -5.350 1.00 19.16 108 GLY Z N 1
ATOM 6029 C CA . GLY C 1 108 ? 146.158 30.028 -4.859 1.00 20.95 108 GLY Z CA 1
ATOM 6030 C C . GLY C 1 108 ? 145.228 29.572 -5.979 1.00 20.52 108 GLY Z C 1
ATOM 6031 O O . GLY C 1 108 ? 144.486 30.384 -6.536 1.00 22.57 108 GLY Z O 1
ATOM 6032 N N . VAL C 1 109 ? 145.266 28.291 -6.324 1.00 19.86 109 VAL Z N 1
ATOM 6033 C CA . VAL C 1 109 ? 144.436 27.780 -7.399 1.00 21.98 109 VAL Z CA 1
ATOM 6034 C C . VAL C 1 109 ? 143.664 26.575 -6.957 1.00 22.65 109 VAL Z C 1
ATOM 6035 O O . VAL C 1 109 ? 144.245 25.652 -6.415 1.00 21.68 109 VAL Z O 1
ATOM 6039 N N . ARG C 1 110 ? 142.361 26.564 -7.231 1.00 25.20 110 ARG Z N 1
ATOM 6040 C CA . ARG C 1 110 ? 141.545 25.407 -6.872 1.00 26.07 110 ARG Z CA 1
ATOM 6041 C C . ARG C 1 110 ? 141.076 24.843 -8.186 1.00 25.47 110 ARG Z C 1
ATOM 6042 O O . ARG C 1 110 ? 140.260 25.457 -8.865 1.00 29.38 110 ARG Z O 1
ATOM 6050 N N . SER C 1 111 ? 141.637 23.706 -8.572 1.00 25.57 111 SER Z N 1
ATOM 6051 C CA . SER C 1 111 ? 141.249 23.054 -9.819 1.00 29.26 111 SER Z CA 1
ATOM 6052 C C . SER C 1 111 ? 140.461 21.797 -9.458 1.00 31.09 111 SER Z C 1
ATOM 6053 O O . SER C 1 111 ? 140.081 21.630 -8.298 1.00 31.81 111 SER Z O 1
ATOM 6056 N N . PHE C 1 112 ? 140.236 20.908 -10.418 1.00 32.18 112 PHE Z N 1
ATOM 6057 C CA . PHE C 1 112 ? 139.381 19.749 -10.157 1.00 34.74 112 PHE Z CA 1
ATOM 6058 C C . PHE C 1 112 ? 139.577 18.604 -11.134 1.00 34.61 112 PHE Z C 1
ATOM 6059 O O . PHE C 1 112 ? 140.083 18.804 -12.253 1.00 33.68 112 PHE Z O 1
ATOM 6067 N N . ALA C 1 113 ? 139.168 17.413 -10.706 1.00 33.34 113 ALA Z N 1
ATOM 6068 C CA . ALA C 1 113 ? 139.246 16.226 -11.538 1.00 36.08 113 ALA Z CA 1
ATOM 6069 C C . ALA C 1 113 ? 137.959 16.182 -12.367 1.00 38.37 113 ALA Z C 1
ATOM 6070 O O . ALA C 1 113 ? 136.855 16.169 -11.823 1.00 37.68 113 ALA Z O 1
ATOM 6072 N N . ARG C 1 114 ? 138.118 16.159 -13.683 1.00 40.28 114 ARG Z N 1
ATOM 6073 C CA . ARG C 1 114 ? 136.992 16.134 -14.621 1.00 42.05 114 ARG Z CA 1
ATOM 6074 C C . ARG C 1 114 ? 136.318 14.767 -14.702 1.00 39.40 114 ARG Z C 1
ATOM 6075 O O . ARG C 1 114 ? 135.120 14.678 -14.940 1.00 38.70 114 ARG Z O 1
ATOM 6083 N N . PHE C 1 115 ? 137.108 13.718 -14.527 1.00 37.92 115 PHE Z N 1
ATOM 6084 C CA . PHE C 1 115 ? 136.641 12.334 -14.587 1.00 38.41 115 PHE Z CA 1
ATOM 6085 C C . PHE C 1 115 ? 136.289 11.776 -15.967 1.00 38.92 115 PHE Z C 1
ATOM 6086 O O . PHE C 1 115 ? 135.746 10.682 -16.075 1.00 38.02 115 PHE Z O 1
ATOM 6094 N N . GLU C 1 116 ? 136.591 12.501 -17.030 1.00 39.59 116 GLU Z N 1
ATOM 6095 C CA . GLU C 1 116 ? 136.292 11.923 -18.330 1.00 42.68 116 GLU Z CA 1
ATOM 6096 C C . GLU C 1 116 ? 137.566 11.376 -18.971 1.00 42.47 116 GLU Z C 1
ATOM 6097 O O . GLU C 1 116 ? 137.511 10.629 -19.942 1.00 43.37 116 GLU Z O 1
ATOM 6103 N N . ASN C 1 117 ? 138.718 11.712 -18.393 1.00 41.24 117 ASN Z N 1
ATOM 6104 C CA . ASN C 1 117 ? 139.995 11.259 -18.928 1.00 39.68 117 ASN Z CA 1
ATOM 6105 C C . ASN C 1 117 ? 141.070 11.298 -17.857 1.00 38.72 117 ASN Z C 1
ATOM 6106 O O . ASN C 1 117 ? 141.590 12.373 -17.503 1.00 36.94 117 ASN Z O 1
ATOM 6111 N N . ARG C 1 118 ? 141.422 10.116 -17.362 1.00 37.94 118 ARG Z N 1
ATOM 6112 C CA . ARG C 1 118 ? 142.398 10.014 -16.291 1.00 36.45 118 ARG Z CA 1
ATOM 6113 C C . ARG C 1 118 ? 143.752 10.649 -16.554 1.00 36.58 118 ARG Z C 1
ATOM 6114 O O . ARG C 1 118 ? 144.283 11.368 -15.704 1.00 34.35 118 ARG Z O 1
ATOM 6122 N N . GLU C 1 119 ? 144.327 10.380 -17.721 1.00 36.12 119 GLU Z N 1
ATOM 6123 C CA . GLU C 1 119 ? 145.637 10.923 -18.050 1.00 36.73 119 GLU Z CA 1
ATOM 6124 C C . GLU C 1 119 ? 145.618 12.451 -17.906 1.00 33.87 119 GLU Z C 1
ATOM 6125 O O . GLU C 1 119 ? 146.520 13.050 -17.322 1.00 34.49 119 GLU Z O 1
ATOM 6131 N N . TYR C 1 120 ? 144.578 13.082 -18.419 1.00 33.23 120 TYR Z N 1
ATOM 6132 C CA . TYR C 1 120 ? 144.480 14.526 -18.309 1.00 32.09 120 TYR Z CA 1
ATOM 6133 C C . TYR C 1 120 ? 144.367 15.008 -16.843 1.00 30.69 120 TYR Z C 1
ATOM 6134 O O . TYR C 1 120 ? 145.062 15.932 -16.443 1.00 29.12 120 TYR Z O 1
ATOM 6143 N N . ASP C 1 121 ? 143.489 14.380 -16.064 1.00 28.02 121 ASP Z N 1
ATOM 6144 C CA . ASP C 1 121 ? 143.290 14.749 -14.674 1.00 28.16 121 ASP Z CA 1
ATOM 6145 C C . ASP C 1 121 ? 144.583 14.630 -13.878 1.00 28.90 121 ASP Z C 1
ATOM 6146 O O . ASP C 1 121 ? 144.977 15.553 -13.152 1.00 27.86 121 ASP Z O 1
ATOM 6151 N N . TYR C 1 122 ? 145.254 13.488 -14.023 1.00 28.54 122 TYR Z N 1
ATOM 6152 C CA . TYR C 1 122 ? 146.475 13.264 -13.287 1.00 28.23 122 TYR Z CA 1
ATOM 6153 C C . TYR C 1 122 ? 147.650 14.090 -13.767 1.00 28.22 122 TYR Z C 1
ATOM 6154 O O . TYR C 1 122 ? 148.659 14.160 -13.098 1.00 28.38 122 TYR Z O 1
ATOM 6163 N N . ASN C 1 123 ? 147.504 14.739 -14.916 1.00 29.70 123 ASN Z N 1
ATOM 6164 C CA . ASN C 1 123 ? 148.561 15.622 -15.386 1.00 29.96 123 ASN Z CA 1
ATOM 6165 C C . ASN C 1 123 ? 148.439 16.993 -14.678 1.00 29.05 123 ASN Z C 1
ATOM 6166 O O . ASN C 1 123 ? 149.312 17.844 -14.830 1.00 29.12 123 ASN Z O 1
ATOM 6171 N N . GLU C 1 124 ? 147.352 17.219 -13.937 1.00 26.66 124 GLU Z N 1
ATOM 6172 C CA . GLU C 1 124 ? 147.198 18.480 -13.185 1.00 26.27 124 GLU Z CA 1
ATOM 6173 C C . GLU C 1 124 ? 147.487 19.681 -14.091 1.00 26.59 124 GLU Z C 1
ATOM 6174 O O . GLU C 1 124 ? 148.266 20.562 -13.752 1.00 26.42 124 GLU Z O 1
ATOM 6180 N N . VAL C 1 125 ? 146.840 19.715 -15.233 1.00 26.93 125 VAL Z N 1
ATOM 6181 C CA . VAL C 1 125 ? 147.092 20.753 -16.203 1.00 29.47 125 VAL Z CA 1
ATOM 6182 C C . VAL C 1 125 ? 146.905 22.206 -15.793 1.00 28.77 125 VAL Z C 1
ATOM 6183 O O . VAL C 1 125 ? 147.775 23.029 -16.048 1.00 28.08 125 VAL Z O 1
ATOM 6187 N N . ILE C 1 126 ? 145.790 22.532 -15.148 1.00 28.69 126 ILE Z N 1
ATOM 6188 C CA . ILE C 1 126 ? 145.573 23.907 -14.762 1.00 27.30 126 ILE Z CA 1
ATOM 6189 C C . ILE C 1 126 ? 146.575 24.384 -13.731 1.00 27.48 126 ILE Z C 1
ATOM 6190 O O . ILE C 1 126 ? 147.116 25.483 -13.847 1.00 28.28 126 ILE Z O 1
ATOM 6195 N N . ILE C 1 127 ? 146.845 23.576 -12.721 1.00 26.14 127 ILE Z N 1
ATOM 6196 C CA . ILE C 1 127 ? 147.752 24.062 -11.724 1.00 27.89 127 ILE Z CA 1
ATOM 6197 C C . ILE C 1 127 ? 149.180 24.140 -12.274 1.00 27.42 127 ILE Z C 1
ATOM 6198 O O . ILE C 1 127 ? 149.906 25.074 -11.968 1.00 27.95 127 ILE Z O 1
ATOM 6203 N N . ASN C 1 128 ? 149.566 23.199 -13.131 1.00 26.30 128 ASN Z N 1
ATOM 6204 C CA . ASN C 1 128 ? 150.902 23.244 -13.709 1.00 25.74 128 ASN Z CA 1
ATOM 6205 C C . ASN C 1 128 ? 151.086 24.414 -14.671 1.00 24.56 128 ASN Z C 1
ATOM 6206 O O . ASN C 1 128 ? 152.199 24.946 -14.805 1.00 23.73 128 ASN Z O 1
ATOM 6211 N N . GLN C 1 129 ? 150.010 24.822 -15.332 1.00 23.17 129 GLN Z N 1
ATOM 6212 C CA . GLN C 1 129 ? 150.092 25.980 -16.230 1.00 25.29 129 GLN Z CA 1
ATOM 6213 C C . GLN C 1 129 ? 150.414 27.248 -15.419 1.00 26.17 129 GLN Z C 1
ATOM 6214 O O . GLN C 1 129 ? 151.241 28.070 -15.826 1.00 26.48 129 GLN Z O 1
ATOM 6220 N N . PHE C 1 130 ? 149.746 27.403 -14.275 1.00 25.73 130 PHE Z N 1
ATOM 6221 C CA . PHE C 1 130 ? 149.974 28.571 -13.425 1.00 25.67 130 PHE Z CA 1
ATOM 6222 C C . PHE C 1 130 ? 151.397 28.522 -12.839 1.00 25.83 130 PHE Z C 1
ATOM 6223 O O . PHE C 1 130 ? 152.070 29.565 -12.756 1.00 27.33 130 PHE Z O 1
ATOM 6231 N N . ILE C 1 131 ? 151.862 27.339 -12.431 1.00 22.37 131 ILE Z N 1
ATOM 6232 C CA . ILE C 1 131 ? 153.202 27.255 -11.881 1.00 24.19 131 ILE Z CA 1
ATOM 6233 C C . ILE C 1 131 ? 154.209 27.599 -12.959 1.00 25.44 131 ILE Z C 1
ATOM 6234 O O . ILE C 1 131 ? 155.158 28.315 -12.721 1.00 26.23 131 ILE Z O 1
ATOM 6239 N N . GLN C 1 132 ? 154.006 27.075 -14.152 1.00 27.31 132 GLN Z N 1
ATOM 6240 C CA . GLN C 1 132 ? 154.951 27.325 -15.234 1.00 28.96 132 GLN Z CA 1
ATOM 6241 C C . GLN C 1 132 ? 154.892 28.747 -15.812 1.00 28.17 132 GLN Z C 1
ATOM 6242 O O . GLN C 1 132 ? 155.934 29.343 -16.135 1.00 26.31 132 GLN Z O 1
ATOM 6248 N N . HIS C 1 133 ? 153.692 29.310 -15.890 1.00 26.09 133 HIS Z N 1
ATOM 6249 C CA . HIS C 1 133 ? 153.537 30.612 -16.518 1.00 27.67 133 HIS Z CA 1
ATOM 6250 C C . HIS C 1 133 ? 153.129 31.859 -15.730 1.00 29.16 133 HIS Z C 1
ATOM 6251 O O . HIS C 1 133 ? 153.234 32.966 -16.271 1.00 27.62 133 HIS Z O 1
ATOM 6258 N N . SER C 1 134 ? 152.697 31.720 -14.467 1.00 26.36 134 SER Z N 1
ATOM 6259 C CA . SER C 1 134 ? 152.245 32.917 -13.748 1.00 25.56 134 SER Z CA 1
ATOM 6260 C C . SER C 1 134 ? 153.346 33.863 -13.332 1.00 25.20 134 SER Z C 1
ATOM 6261 O O . SER C 1 134 ? 153.125 35.063 -13.230 1.00 24.52 134 SER Z O 1
ATOM 6264 N N . GLY C 1 135 ? 154.521 33.309 -13.069 1.00 25.66 135 GLY Z N 1
ATOM 6265 C CA . GLY C 1 135 ? 155.630 34.109 -12.616 1.00 26.68 135 GLY Z CA 1
ATOM 6266 C C . GLY C 1 135 ? 155.519 34.358 -11.107 1.00 28.25 135 GLY Z C 1
ATOM 6267 O O . GLY C 1 135 ? 156.233 35.198 -10.567 1.00 26.11 135 GLY Z O 1
ATOM 6268 N N . ARG C 1 136 ? 154.621 33.628 -10.435 1.00 25.63 136 ARG Z N 1
ATOM 6269 C CA . ARG C 1 136 ? 154.414 33.791 -8.997 1.00 24.37 136 ARG Z CA 1
ATOM 6270 C C . ARG C 1 136 ? 154.378 32.455 -8.282 1.00 24.08 136 ARG Z C 1
ATOM 6271 O O . ARG C 1 136 ? 154.193 31.425 -8.893 1.00 23.07 136 ARG Z O 1
ATOM 6279 N N . PRO C 1 137 ? 154.594 32.459 -6.962 1.00 24.82 137 PRO Z N 1
ATOM 6280 C CA . PRO C 1 137 ? 154.522 31.141 -6.336 1.00 25.54 137 PRO Z CA 1
ATOM 6281 C C . PRO C 1 137 ? 153.059 30.686 -6.314 1.00 25.08 137 PRO Z C 1
ATOM 6282 O O . PRO C 1 137 ? 152.156 31.483 -6.072 1.00 25.40 137 PRO Z O 1
ATOM 6286 N N . VAL C 1 138 ? 152.840 29.409 -6.600 1.00 24.71 138 VAL Z N 1
ATOM 6287 C CA . VAL C 1 138 ? 151.498 28.850 -6.639 1.00 22.77 138 VAL Z CA 1
ATOM 6288 C C . VAL C 1 138 ? 151.238 27.796 -5.569 1.00 21.45 138 VAL Z C 1
ATOM 6289 O O . VAL C 1 138 ? 152.098 26.939 -5.307 1.00 22.87 138 VAL Z O 1
ATOM 6293 N N . PHE C 1 139 ? 150.075 27.858 -4.924 1.00 19.58 139 PHE Z N 1
ATOM 6294 C CA . PHE C 1 139 ? 149.727 26.808 -3.958 1.00 20.06 139 PHE Z CA 1
ATOM 6295 C C . PHE C 1 139 ? 148.365 26.257 -4.352 1.00 21.10 139 PHE Z C 1
ATOM 6296 O O . PHE C 1 139 ? 147.527 26.932 -4.973 1.00 20.54 139 PHE Z O 1
ATOM 6304 N N . SER C 1 140 ? 148.186 24.993 -4.036 1.00 21.10 140 SER Z N 1
ATOM 6305 C CA . SER C 1 140 ? 146.959 24.317 -4.361 1.00 23.15 140 SER Z CA 1
ATOM 6306 C C . SER C 1 140 ? 145.916 24.500 -3.263 1.00 24.33 140 SER Z C 1
ATOM 6307 O O . SER C 1 140 ? 146.207 24.301 -2.076 1.00 21.85 140 SER Z O 1
ATOM 6310 N N . MET C 1 141 ? 144.707 24.883 -3.677 1.00 24.11 141 MET Z N 1
ATOM 6311 C CA . MET C 1 141 ? 143.586 25.000 -2.750 1.00 27.40 141 MET Z CA 1
ATOM 6312 C C . MET C 1 141 ? 142.701 23.745 -2.972 1.00 27.24 141 MET Z C 1
ATOM 6313 O O . MET C 1 141 ? 141.526 23.707 -2.634 1.00 28.69 141 MET Z O 1
ATOM 6318 N N . GLU C 1 142 ? 143.325 22.736 -3.562 1.00 26.13 142 GLU Z N 1
ATOM 6319 C CA . GLU C 1 142 ? 142.773 21.440 -3.927 1.00 25.56 142 GLU Z CA 1
ATOM 6320 C C . GLU C 1 142 ? 142.893 21.374 -5.430 1.00 24.77 142 GLU Z C 1
ATOM 6321 O O . GLU C 1 142 ? 142.379 22.235 -6.162 1.00 24.21 142 GLU Z O 1
ATOM 6327 N N . ALA C 1 143 ? 143.578 20.328 -5.871 1.00 25.81 143 ALA Z N 1
ATOM 6328 C CA . ALA C 1 143 ? 143.841 20.085 -7.270 1.00 25.32 143 ALA Z CA 1
ATOM 6329 C C . ALA C 1 143 ? 143.028 18.875 -7.685 1.00 26.47 143 ALA Z C 1
ATOM 6330 O O . ALA C 1 143 ? 142.139 18.415 -6.972 1.00 24.32 143 ALA Z O 1
ATOM 6332 N N . ALA C 1 144 ? 143.349 18.338 -8.847 1.00 26.43 144 ALA Z N 1
ATOM 6333 C CA . ALA C 1 144 ? 142.625 17.183 -9.315 1.00 26.52 144 ALA Z CA 1
ATOM 6334 C C . ALA C 1 144 ? 142.998 15.922 -8.538 1.00 25.34 144 ALA Z C 1
ATOM 6335 O O . ALA C 1 144 ? 142.158 15.038 -8.354 1.00 26.25 144 ALA Z O 1
ATOM 6337 N N . THR C 1 145 ? 144.236 15.864 -8.046 1.00 24.59 145 THR Z N 1
ATOM 6338 C CA . THR C 1 145 ? 144.745 14.657 -7.411 1.00 24.14 145 THR Z CA 1
ATOM 6339 C C . THR C 1 145 ? 145.402 14.796 -6.065 1.00 24.32 145 THR Z C 1
ATOM 6340 O O . THR C 1 145 ? 145.901 13.810 -5.532 1.00 22.42 145 THR Z O 1
ATOM 6344 N N . ARG C 1 146 ? 145.457 16.020 -5.549 1.00 23.92 146 ARG Z N 1
ATOM 6345 C CA . ARG C 1 146 ? 146.021 16.272 -4.236 1.00 22.76 146 ARG Z CA 1
ATOM 6346 C C . ARG C 1 146 ? 145.223 17.413 -3.584 1.00 21.46 146 ARG Z C 1
ATOM 6347 O O . ARG C 1 146 ? 144.471 18.133 -4.250 1.00 21.80 146 ARG Z O 1
ATOM 6355 N N . HIS C 1 147 ? 145.389 17.557 -2.272 1.00 21.24 147 HIS Z N 1
ATOM 6356 C CA . HIS C 1 147 ? 144.734 18.626 -1.500 1.00 21.37 147 HIS Z CA 1
ATOM 6357 C C . HIS C 1 147 ? 145.696 18.771 -0.314 1.00 20.79 147 HIS Z C 1
ATOM 6358 O O . HIS C 1 147 ? 145.361 18.408 0.814 1.00 23.72 147 HIS Z O 1
ATOM 6365 N N . PRO C 1 148 ? 146.910 19.305 -0.556 1.00 20.92 148 PRO Z N 1
ATOM 6366 C CA . PRO C 1 148 ? 147.894 19.454 0.534 1.00 19.76 148 PRO Z CA 1
ATOM 6367 C C . PRO C 1 148 ? 147.513 20.379 1.702 1.00 18.58 148 PRO Z C 1
ATOM 6368 O O . PRO C 1 148 ? 147.974 20.154 2.791 1.00 19.13 148 PRO Z O 1
ATOM 6372 N N . LEU C 1 149 ? 146.714 21.420 1.479 1.00 20.81 149 LEU Z N 1
ATOM 6373 C CA . LEU C 1 149 ? 146.278 22.266 2.607 1.00 20.39 149 LEU Z CA 1
ATOM 6374 C C . LEU C 1 149 ? 145.459 21.402 3.582 1.00 20.21 149 LEU Z C 1
ATOM 6375 O O . LEU C 1 149 ? 145.578 21.534 4.796 1.00 19.29 149 LEU Z O 1
ATOM 6380 N N . GLN C 1 150 ? 144.638 20.503 3.036 1.00 21.03 150 GLN Z N 1
ATOM 6381 C CA . GLN C 1 150 ? 143.814 19.617 3.864 1.00 19.91 150 GLN Z CA 1
ATOM 6382 C C . GLN C 1 150 ? 144.686 18.623 4.613 1.00 21.02 150 GLN Z C 1
ATOM 6383 O O . GLN C 1 150 ? 144.580 18.496 5.837 1.00 18.56 150 GLN Z O 1
ATOM 6389 N N . SER C 1 151 ? 145.532 17.892 3.875 1.00 19.29 151 SER Z N 1
ATOM 6390 C CA . SER C 1 151 ? 146.405 16.919 4.514 1.00 19.49 151 SER Z CA 1
ATOM 6391 C C . SER C 1 151 ? 147.288 17.544 5.590 1.00 19.89 151 SER Z C 1
ATOM 6392 O O . SER C 1 151 ? 147.498 16.938 6.638 1.00 20.54 151 SER Z O 1
ATOM 6395 N N . PHE C 1 152 ? 147.844 18.727 5.327 1.00 20.59 152 PHE Z N 1
ATOM 6396 C CA . PHE C 1 152 ? 148.691 19.409 6.320 1.00 20.98 152 PHE Z CA 1
ATOM 6397 C C . PHE C 1 152 ? 147.812 19.695 7.593 1.00 20.49 152 PHE Z C 1
ATOM 6398 O O . PHE C 1 152 ? 148.224 19.423 8.721 1.00 19.35 152 PHE Z O 1
ATOM 6406 N N . ALA C 1 153 ? 146.592 20.200 7.410 1.00 20.73 153 ALA Z N 1
ATOM 6407 C CA . ALA C 1 153 ? 145.700 20.440 8.571 1.00 17.47 153 ALA Z CA 1
ATOM 6408 C C . ALA C 1 153 ? 145.472 19.110 9.292 1.00 19.26 153 ALA Z C 1
ATOM 6409 O O . ALA C 1 153 ? 145.438 19.033 10.553 1.00 17.88 153 ALA Z O 1
ATOM 6411 N N . ASP C 1 154 ? 145.282 18.043 8.506 1.00 18.04 154 ASP Z N 1
ATOM 6412 C CA . ASP C 1 154 ? 145.085 16.742 9.122 1.00 18.68 154 ASP Z CA 1
ATOM 6413 C C . ASP C 1 154 ? 146.312 16.335 9.952 1.00 18.84 154 ASP Z C 1
ATOM 6414 O O . ASP C 1 154 ? 146.158 15.799 11.043 1.00 20.55 154 ASP Z O 1
ATOM 6419 N N . LEU C 1 155 ? 147.522 16.567 9.432 1.00 18.68 155 LEU Z N 1
ATOM 6420 C CA . LEU C 1 155 ? 148.750 16.248 10.169 1.00 20.95 155 LEU Z CA 1
ATOM 6421 C C . LEU C 1 155 ? 148.846 17.027 11.474 1.00 20.51 155 LEU Z C 1
ATOM 6422 O O . LEU C 1 155 ? 149.169 16.466 12.514 1.00 23.03 155 LEU Z O 1
ATOM 6427 N N . ILE C 1 156 ? 148.596 18.331 11.410 1.00 21.73 156 ILE Z N 1
ATOM 6428 C CA . ILE C 1 156 ? 148.634 19.153 12.615 1.00 21.43 156 ILE Z CA 1
ATOM 6429 C C . ILE C 1 156 ? 147.666 18.563 13.660 1.00 21.81 156 ILE Z C 1
ATOM 6430 O O . ILE C 1 156 ? 147.997 18.480 14.855 1.00 22.71 156 ILE Z O 1
ATOM 6435 N N . THR C 1 157 ? 146.475 18.161 13.194 1.00 21.61 157 THR Z N 1
ATOM 6436 C CA . THR C 1 157 ? 145.420 17.601 14.061 1.00 19.35 157 THR Z CA 1
ATOM 6437 C C . THR C 1 157 ? 145.907 16.322 14.766 1.00 19.59 157 THR Z C 1
ATOM 6438 O O . THR C 1 157 ? 145.746 16.161 15.982 1.00 20.22 157 THR Z O 1
ATOM 6442 N N . ILE C 1 158 ? 146.475 15.397 14.002 1.00 18.88 158 ILE Z N 1
ATOM 6443 C CA . ILE C 1 158 ? 146.964 14.161 14.595 1.00 20.63 158 ILE Z CA 1
ATOM 6444 C C . ILE C 1 158 ? 148.076 14.460 15.627 1.00 21.13 158 ILE Z C 1
ATOM 6445 O O . ILE C 1 158 ? 148.089 13.853 16.685 1.00 22.25 158 ILE Z O 1
ATOM 6450 N N . GLU C 1 159 ? 148.986 15.392 15.334 1.00 21.31 159 GL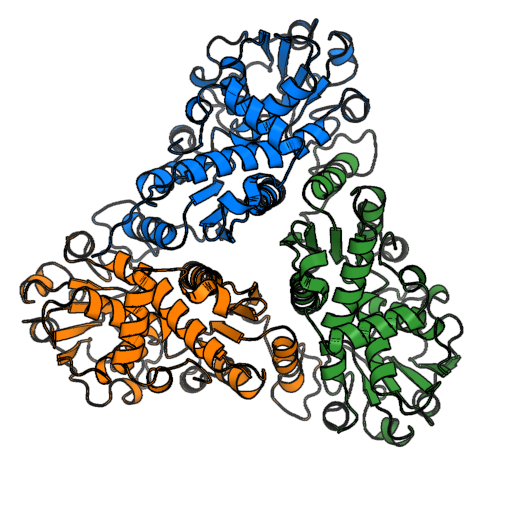U Z N 1
ATOM 6451 C CA . GLU C 1 159 ? 150.045 15.731 16.290 1.00 22.57 159 GLU Z CA 1
ATOM 6452 C C . GLU C 1 159 ? 149.435 16.377 17.523 1.00 23.46 159 GLU Z C 1
ATOM 6453 O O . GLU C 1 159 ? 149.859 16.135 18.638 1.00 22.80 159 GLU Z O 1
ATOM 6459 N N . GLU C 1 160 ? 148.408 17.183 17.310 1.00 23.33 160 GLU Z N 1
ATOM 6460 C CA . GLU C 1 160 ? 147.746 17.895 18.403 1.00 22.54 160 GLU Z CA 1
ATOM 6461 C C . GLU C 1 160 ? 147.010 16.952 19.331 1.00 22.66 160 GLU Z C 1
ATOM 6462 O O . GLU C 1 160 ? 146.904 17.194 20.527 1.00 23.05 160 GLU Z O 1
ATOM 6468 N N . TYR C 1 161 ? 146.486 15.870 18.787 1.00 23.45 161 TYR Z N 1
ATOM 6469 C CA . TYR C 1 161 ? 145.700 14.936 19.586 1.00 23.69 161 TYR Z CA 1
ATOM 6470 C C . TYR C 1 161 ? 146.336 13.601 19.966 1.00 25.00 161 TYR Z C 1
ATOM 6471 O O . TYR C 1 161 ? 145.900 12.970 20.935 1.00 24.30 161 TYR Z O 1
ATOM 6480 N N . LYS C 1 162 ? 147.368 13.188 19.227 1.00 24.47 162 LYS Z N 1
ATOM 6481 C CA . LYS C 1 162 ? 147.969 11.882 19.450 1.00 24.68 162 LYS Z CA 1
ATOM 6482 C C . LYS C 1 162 ? 148.440 11.620 20.867 1.00 24.02 162 LYS Z C 1
ATOM 6483 O O . LYS C 1 162 ? 148.972 12.506 21.552 1.00 23.00 162 LYS Z O 1
ATOM 6489 N N . LYS C 1 163 ? 148.216 10.390 21.296 1.00 26.02 163 LYS Z N 1
ATOM 6490 C CA . LYS C 1 163 ? 148.579 9.966 22.645 1.00 29.90 163 LYS Z CA 1
ATOM 6491 C C . LYS C 1 163 ? 149.841 9.103 22.636 1.00 32.23 163 LYS Z C 1
ATOM 6492 O O . LYS C 1 163 ? 150.225 8.539 23.676 1.00 31.87 163 LYS Z O 1
ATOM 6498 N N . THR C 1 164 ? 150.479 8.993 21.468 1.00 32.19 164 THR Z N 1
ATOM 6499 C CA . THR C 1 164 ? 151.701 8.203 21.324 1.00 32.12 164 THR Z CA 1
ATOM 6500 C C . THR C 1 164 ? 152.530 8.781 20.175 1.00 32.44 164 THR Z C 1
ATOM 6501 O O . THR C 1 164 ? 151.986 9.425 19.275 1.00 30.31 164 THR Z O 1
ATOM 6505 N N . ALA C 1 165 ? 153.846 8.571 20.207 1.00 31.16 165 ALA Z N 1
ATOM 6506 C CA . ALA C 1 165 ? 154.735 9.126 19.180 1.00 31.64 165 ALA Z CA 1
ATOM 6507 C C . ALA C 1 165 ? 154.418 8.724 17.738 1.00 30.43 165 ALA Z C 1
ATOM 6508 O O . ALA C 1 165 ? 154.416 9.561 16.837 1.00 29.80 165 ALA Z O 1
ATOM 6510 N N . ARG C 1 166 ? 154.145 7.446 17.524 1.00 30.14 166 ARG Z N 1
ATOM 6511 C CA . ARG C 1 166 ? 153.865 6.948 16.188 1.00 31.74 166 ARG Z CA 1
ATOM 6512 C C . ARG C 1 166 ? 152.549 6.184 16.214 1.00 30.75 166 ARG Z C 1
ATOM 6513 O O . ARG C 1 166 ? 152.519 4.945 16.255 1.00 30.99 166 ARG Z O 1
ATOM 6521 N N . PRO C 1 167 ? 151.431 6.923 16.205 1.00 28.33 167 PRO Z N 1
ATOM 6522 C CA . PRO C 1 167 ? 150.112 6.307 16.239 1.00 28.31 167 PRO Z CA 1
ATOM 6523 C C . PRO C 1 167 ? 149.803 5.452 15.017 1.00 27.93 167 PRO Z C 1
ATOM 6524 O O . PRO C 1 167 ? 150.386 5.651 13.943 1.00 28.45 167 PRO Z O 1
ATOM 6528 N N . LYS C 1 168 ? 148.916 4.480 15.190 1.00 25.71 168 LYS Z N 1
ATOM 6529 C CA . LYS C 1 168 ? 148.472 3.708 14.045 1.00 28.13 168 LYS Z CA 1
ATOM 6530 C C . LYS C 1 168 ? 147.298 4.523 13.448 1.00 28.37 168 LYS Z C 1
ATOM 6531 O O . LYS C 1 168 ? 146.258 4.751 14.107 1.00 27.61 168 LYS Z O 1
ATOM 6537 N N . VAL C 1 169 ? 147.472 4.961 12.206 1.00 28.06 169 VAL Z N 1
ATOM 6538 C CA . VAL C 1 169 ? 146.471 5.763 11.522 1.00 25.89 169 VAL Z CA 1
ATOM 6539 C C . VAL C 1 169 ? 145.842 4.952 10.404 1.00 26.18 169 VAL Z C 1
ATOM 6540 O O . VAL C 1 169 ? 146.544 4.417 9.554 1.00 26.74 169 VAL Z O 1
ATOM 6544 N N . VAL C 1 170 ? 144.524 4.860 10.392 1.00 24.68 170 VAL Z N 1
ATOM 6545 C CA . VAL C 1 170 ? 143.843 4.094 9.353 1.00 25.34 170 VAL Z CA 1
ATOM 6546 C C . VAL C 1 170 ? 142.959 4.934 8.460 1.00 25.72 170 VAL Z C 1
ATOM 6547 O O . VAL C 1 170 ? 142.055 5.628 8.945 1.00 24.93 170 VAL Z O 1
ATOM 6551 N N . MET C 1 171 ? 143.216 4.903 7.156 1.00 22.96 171 MET Z N 1
ATOM 6552 C CA . MET C 1 171 ? 142.348 5.625 6.254 1.00 22.59 171 MET Z CA 1
ATOM 6553 C C . MET C 1 171 ? 141.395 4.592 5.668 1.00 24.69 171 MET Z C 1
ATOM 6554 O O . MET C 1 171 ? 141.838 3.570 5.117 1.00 24.37 171 MET Z O 1
ATOM 6559 N N . THR C 1 172 ? 140.096 4.842 5.797 1.00 22.52 172 THR Z N 1
ATOM 6560 C CA . THR C 1 172 ? 139.084 3.927 5.267 1.00 24.60 172 THR Z CA 1
ATOM 6561 C C . THR C 1 172 ? 138.121 4.592 4.286 1.00 24.68 172 THR Z C 1
ATOM 6562 O O . THR C 1 172 ? 137.717 5.743 4.455 1.00 23.99 172 THR Z O 1
ATOM 6566 N N . TRP C 1 173 ? 137.759 3.832 3.258 1.00 24.59 173 TRP Z N 1
ATOM 6567 C CA . TRP C 1 173 ? 136.774 4.230 2.274 1.00 23.83 173 TRP Z CA 1
ATOM 6568 C C . TRP C 1 173 ? 135.429 4.104 3.009 1.00 25.59 173 TRP Z C 1
ATOM 6569 O O . TRP C 1 173 ? 135.333 3.400 4.029 1.00 25.19 173 TRP Z O 1
ATOM 6580 N N . ALA C 1 174 ? 134.410 4.774 2.482 1.00 25.61 174 ALA Z N 1
ATOM 6581 C CA . ALA C 1 174 ? 133.045 4.728 2.995 1.00 27.15 174 ALA Z CA 1
ATOM 6582 C C . ALA C 1 174 ? 132.161 5.097 1.778 1.00 27.13 174 ALA Z C 1
ATOM 6583 O O . ALA C 1 174 ? 132.569 5.881 0.907 1.00 28.71 174 ALA Z O 1
ATOM 6585 N N . PRO C 1 175 ? 130.948 4.542 1.699 1.00 26.64 175 PRO Z N 1
ATOM 6586 C CA . PRO C 1 175 ? 130.036 4.810 0.573 1.00 26.99 175 PRO Z CA 1
ATOM 6587 C C . PRO C 1 175 ? 129.496 6.224 0.428 1.00 26.99 175 PRO Z C 1
ATOM 6588 O O . PRO C 1 175 ? 129.322 6.941 1.401 1.00 27.11 175 PRO Z O 1
ATOM 6592 N N . HIS C 1 176 ? 129.217 6.603 -0.810 1.00 26.20 176 HIS Z N 1
ATOM 6593 C CA . HIS C 1 176 ? 128.716 7.923 -1.121 1.00 26.35 176 HIS Z CA 1
ATOM 6594 C C . HIS C 1 176 ? 127.933 7.841 -2.423 1.00 27.49 176 HIS Z C 1
ATOM 6595 O O . HIS C 1 176 ? 128.297 7.081 -3.335 1.00 28.80 176 HIS Z O 1
ATOM 6602 N N . PRO C 1 177 ? 126.851 8.614 -2.540 1.00 29.11 177 PRO Z N 1
ATOM 6603 C CA . PRO C 1 177 ? 126.008 8.627 -3.748 1.00 31.94 177 PRO Z CA 1
ATOM 6604 C C . PRO C 1 177 ? 126.635 9.217 -5.031 1.00 34.96 177 PRO Z C 1
ATOM 6605 O O . PRO C 1 177 ? 126.183 8.911 -6.152 1.00 34.13 177 PRO Z O 1
ATOM 6609 N N . ARG C 1 178 ? 127.670 10.050 -4.876 1.00 33.65 178 ARG Z N 1
ATOM 6610 C CA . ARG C 1 178 ? 128.302 10.678 -6.035 1.00 32.51 178 ARG Z CA 1
ATOM 6611 C C . ARG C 1 178 ? 129.730 10.178 -6.271 1.00 32.11 178 ARG Z C 1
ATOM 6612 O O . ARG C 1 178 ? 130.360 9.605 -5.391 1.00 30.53 178 ARG Z O 1
ATOM 6620 N N . PRO C 1 179 ? 130.249 10.386 -7.490 1.00 31.75 179 PRO Z N 1
ATOM 6621 C CA . PRO C 1 179 ? 131.616 9.945 -7.758 1.00 31.23 179 PRO Z CA 1
ATOM 6622 C C . PRO C 1 179 ? 132.531 11.056 -7.217 1.00 29.07 179 PRO Z C 1
ATOM 6623 O O . PRO C 1 179 ? 132.423 12.208 -7.638 1.00 30.08 179 PRO Z O 1
ATOM 6627 N N . LEU C 1 180 ? 133.409 10.737 -6.273 1.00 27.29 180 LEU Z N 1
ATOM 6628 C CA . LEU C 1 180 ? 134.290 11.794 -5.720 1.00 26.53 180 LEU Z CA 1
ATOM 6629 C C . LEU C 1 180 ? 135.753 11.647 -6.160 1.00 26.26 180 LEU Z C 1
ATOM 6630 O O . LEU C 1 180 ? 136.236 10.536 -6.396 1.00 24.09 180 LEU Z O 1
ATOM 6635 N N . PRO C 1 181 ? 136.475 12.778 -6.266 1.00 25.76 181 PRO Z N 1
ATOM 6636 C CA . PRO C 1 181 ? 137.870 12.687 -6.675 1.00 25.11 181 PRO Z CA 1
ATOM 6637 C C . PRO C 1 181 ? 138.736 11.937 -5.662 1.00 25.44 181 PRO Z C 1
ATOM 6638 O O . PRO C 1 181 ? 138.328 11.712 -4.512 1.00 24.04 181 PRO Z O 1
ATOM 6642 N N . GLN C 1 182 ? 139.909 11.522 -6.128 1.00 24.57 182 GLN Z N 1
ATOM 6643 C CA . GLN C 1 182 ? 140.862 10.807 -5.305 1.00 25.75 182 GLN Z CA 1
ATOM 6644 C C . GLN C 1 182 ? 141.766 11.793 -4.569 1.00 22.55 182 GLN Z C 1
ATOM 6645 O O . GLN C 1 182 ? 142.599 11.375 -3.797 1.00 22.09 182 GLN Z O 1
ATOM 6651 N N . ALA C 1 183 ? 141.590 13.089 -4.820 1.00 21.29 183 ALA Z N 1
ATOM 6652 C CA . ALA C 1 183 ? 142.441 14.118 -4.222 1.00 22.09 183 ALA Z CA 1
ATOM 6653 C C . ALA C 1 183 ? 142.710 14.009 -2.726 1.00 23.39 183 ALA Z C 1
ATOM 6654 O O . ALA C 1 183 ? 143.863 14.015 -2.316 1.00 23.86 183 ALA Z O 1
ATOM 6656 N N . VAL C 1 184 ? 141.665 13.921 -1.899 1.00 23.57 184 VAL Z N 1
ATOM 6657 C CA . VAL C 1 184 ? 141.901 13.852 -0.461 1.00 21.95 184 VAL Z CA 1
ATOM 6658 C C . VAL C 1 184 ? 142.627 12.574 -0.038 1.00 23.76 184 VAL Z C 1
ATOM 6659 O O . VAL C 1 184 ? 143.638 12.664 0.666 1.00 23.88 184 VAL Z O 1
ATOM 6663 N N . PRO C 1 185 ? 142.144 11.367 -0.463 1.00 22.43 185 PRO Z N 1
ATOM 6664 C CA . PRO C 1 185 ? 142.830 10.121 -0.078 1.00 22.39 185 PRO Z CA 1
ATOM 6665 C C . PRO C 1 185 ? 144.275 10.041 -0.606 1.00 22.49 185 PRO Z C 1
ATOM 6666 O O . PRO C 1 185 ? 145.159 9.670 0.137 1.00 23.90 185 PRO Z O 1
ATOM 6670 N N . ASN C 1 186 ? 144.514 10.405 -1.865 1.00 23.58 186 ASN Z N 1
ATOM 6671 C CA . ASN C 1 186 ? 145.899 10.408 -2.406 1.00 23.47 186 ASN Z CA 1
ATOM 6672 C C . ASN C 1 186 ? 146.771 11.304 -1.523 1.00 22.46 186 ASN Z C 1
ATOM 6673 O O . ASN C 1 186 ? 147.827 10.920 -1.073 1.00 23.56 186 ASN Z O 1
ATOM 6678 N N . SER C 1 187 ? 146.304 12.528 -1.296 1.00 23.49 187 SER Z N 1
ATOM 6679 C CA . SER C 1 187 ? 147.044 13.526 -0.518 1.00 22.82 187 SER Z CA 1
ATOM 6680 C C . SER C 1 187 ? 147.258 13.049 0.924 1.00 23.02 187 SER Z C 1
ATOM 6681 O O . SER C 1 187 ? 148.355 13.178 1.486 1.00 23.96 187 SER Z O 1
ATOM 6684 N N . PHE C 1 188 ? 146.229 12.462 1.523 1.00 22.30 188 PHE Z N 1
ATOM 6685 C CA . PHE C 1 188 ? 146.387 12.004 2.903 1.00 22.77 188 PHE Z CA 1
ATOM 6686 C C . PHE C 1 188 ? 147.464 10.926 2.899 1.00 23.67 188 PHE Z C 1
ATOM 6687 O O . PHE C 1 188 ? 148.367 10.958 3.723 1.00 22.46 188 PHE Z O 1
ATOM 6695 N N . ALA C 1 189 ? 147.368 9.969 1.973 1.00 23.36 189 ALA Z N 1
ATOM 6696 C CA . ALA C 1 189 ? 148.370 8.897 1.899 1.00 23.58 189 ALA Z CA 1
ATOM 6697 C C . ALA C 1 189 ? 149.762 9.470 1.726 1.00 22.57 189 ALA Z C 1
ATOM 6698 O O . ALA C 1 189 ? 150.695 9.045 2.393 1.00 24.43 189 ALA Z O 1
ATOM 6700 N N . GLU C 1 190 ? 149.906 10.429 0.821 1.00 21.20 190 GLU Z N 1
ATOM 6701 C CA . GLU C 1 190 ? 151.210 11.037 0.570 1.00 21.23 190 GLU Z CA 1
ATOM 6702 C C . GLU C 1 190 ? 151.811 11.661 1.847 1.00 22.63 190 GLU Z C 1
ATOM 6703 O O . GLU C 1 190 ? 153.014 11.513 2.136 1.00 19.02 190 GLU Z O 1
ATOM 6709 N N . TRP C 1 191 ? 150.978 12.355 2.631 1.00 20.56 191 TRP Z N 1
ATOM 6710 C CA . TRP C 1 191 ? 151.492 12.984 3.848 1.00 21.95 191 TRP Z CA 1
ATOM 6711 C C . TRP C 1 191 ? 151.766 11.955 4.943 1.00 21.85 191 TRP Z C 1
ATOM 6712 O O . TRP C 1 191 ? 152.790 12.041 5.629 1.00 21.50 191 TRP Z O 1
ATOM 6723 N N . MET C 1 192 ? 150.877 10.989 5.125 1.00 23.39 192 MET Z N 1
ATOM 6724 C CA . MET C 1 192 ? 151.126 9.984 6.159 1.00 26.06 192 MET Z CA 1
ATOM 6725 C C . MET C 1 192 ? 152.445 9.233 5.835 1.00 28.03 192 MET Z C 1
ATOM 6726 O O . MET C 1 192 ? 153.180 8.805 6.748 1.00 27.17 192 MET Z O 1
ATOM 6731 N N . ASN C 1 193 ? 152.741 9.062 4.544 1.00 29.45 193 ASN Z N 1
ATOM 6732 C CA . ASN C 1 193 ? 153.983 8.369 4.147 1.00 30.83 193 ASN Z CA 1
ATOM 6733 C C . ASN C 1 193 ? 155.235 9.170 4.537 1.00 30.71 193 ASN Z C 1
ATOM 6734 O O . ASN C 1 193 ? 156.338 8.619 4.650 1.00 29.06 193 ASN Z O 1
ATOM 6739 N N . ALA C 1 194 ? 155.055 10.466 4.785 1.00 27.99 194 ALA Z N 1
ATOM 6740 C CA . ALA C 1 194 ? 156.178 11.290 5.147 1.00 26.54 194 ALA Z CA 1
ATOM 6741 C C . ALA C 1 194 ? 156.383 11.272 6.654 1.00 28.23 194 ALA Z C 1
ATOM 6742 O O . ALA C 1 194 ? 157.345 11.868 7.171 1.00 27.26 194 ALA Z O 1
ATOM 6744 N N . THR C 1 195 ? 155.504 10.571 7.369 1.00 26.84 195 THR Z N 1
ATOM 6745 C CA . THR C 1 195 ? 155.625 10.524 8.827 1.00 27.84 195 THR Z CA 1
ATOM 6746 C C . THR C 1 195 ? 156.152 9.169 9.193 1.00 28.31 195 THR Z C 1
ATOM 6747 O O . THR C 1 195 ? 156.389 8.352 8.321 1.00 27.72 195 THR Z O 1
ATOM 6751 N N . ASP C 1 196 ? 156.280 8.940 10.497 1.00 30.06 196 ASP Z N 1
ATOM 6752 C CA . ASP C 1 196 ? 156.731 7.671 11.055 1.00 32.16 196 ASP Z CA 1
ATOM 6753 C C . ASP C 1 196 ? 155.541 6.915 11.654 1.00 31.60 196 ASP Z C 1
ATOM 6754 O O . ASP C 1 196 ? 155.716 5.970 12.411 1.00 30.19 196 ASP Z O 1
ATOM 6759 N N . TYR C 1 197 ? 154.329 7.338 11.314 1.00 29.98 197 TYR Z N 1
ATOM 6760 C CA . TYR C 1 197 ? 153.134 6.688 11.838 1.00 30.10 197 TYR Z CA 1
ATOM 6761 C C . TYR C 1 197 ? 152.953 5.337 11.187 1.00 30.39 197 TYR Z C 1
ATOM 6762 O O . TYR C 1 197 ? 153.457 5.097 10.083 1.00 31.02 197 TYR Z O 1
ATOM 6771 N N . GLU C 1 198 ? 152.217 4.460 11.856 1.00 29.39 198 GLU Z N 1
ATOM 6772 C CA . GLU C 1 198 ? 151.910 3.191 11.248 1.00 31.13 198 GLU Z CA 1
ATOM 6773 C C . GLU C 1 198 ? 150.666 3.506 10.417 1.00 30.87 198 GLU Z C 1
ATOM 6774 O O . GLU C 1 198 ? 149.603 3.772 10.972 1.00 30.37 198 GLU Z O 1
ATOM 6780 N N . PHE C 1 199 ? 150.794 3.461 9.097 1.00 30.58 199 PHE Z N 1
ATOM 6781 C CA . PHE C 1 199 ? 149.674 3.803 8.220 1.00 30.00 199 PHE Z CA 1
ATOM 6782 C C . PHE C 1 199 ? 149.079 2.662 7.407 1.00 31.38 199 PHE Z C 1
ATOM 6783 O O . PHE C 1 199 ? 149.792 1.983 6.648 1.00 31.98 199 PHE Z O 1
ATOM 6791 N N . VAL C 1 200 ? 147.762 2.489 7.559 1.00 28.82 200 VAL Z N 1
ATOM 6792 C CA . VAL C 1 200 ? 146.975 1.463 6.872 1.00 28.89 200 VAL Z CA 1
ATOM 6793 C C . VAL C 1 200 ? 145.854 2.066 6.028 1.00 27.88 200 VAL Z C 1
ATOM 6794 O O . VAL C 1 200 ? 145.209 3.029 6.441 1.00 27.82 200 VAL Z O 1
ATOM 6798 N N . ILE C 1 201 ? 145.642 1.520 4.836 1.00 28.21 201 ILE Z N 1
ATOM 6799 C CA . ILE C 1 201 ? 144.557 1.963 3.961 1.00 28.55 201 ILE Z CA 1
ATOM 6800 C C . ILE C 1 201 ? 143.634 0.760 3.808 1.00 30.02 201 ILE Z C 1
ATOM 6801 O O . ILE C 1 201 ? 144.100 -0.368 3.607 1.00 31.70 201 ILE Z O 1
ATOM 6806 N N . THR C 1 202 ? 142.331 0.978 3.928 1.00 30.24 202 THR Z N 1
ATOM 6807 C CA . THR C 1 202 ? 141.355 -0.096 3.779 1.00 28.45 202 THR Z CA 1
ATOM 6808 C C . THR C 1 202 ? 140.225 0.423 2.904 1.00 28.64 202 THR Z C 1
ATOM 6809 O O . THR C 1 202 ? 139.776 1.542 3.074 1.00 26.30 202 THR Z O 1
ATOM 6813 N N . HIS C 1 203 ? 139.808 -0.388 1.932 1.00 26.57 203 HIS Z N 1
ATOM 6814 C CA . HIS C 1 203 ? 138.747 -0.024 1.009 1.00 27.47 203 HIS Z CA 1
ATOM 6815 C C . HIS C 1 203 ? 138.338 -1.292 0.280 1.00 28.58 203 HIS Z C 1
ATOM 6816 O O . HIS C 1 203 ? 139.086 -2.290 0.292 1.00 27.54 203 HIS Z O 1
ATOM 6823 N N . PRO C 1 204 ? 137.156 -1.268 -0.368 1.00 28.67 204 PRO Z N 1
ATOM 6824 C CA . PRO C 1 204 ? 136.648 -2.426 -1.111 1.00 30.55 204 PRO Z CA 1
ATOM 6825 C C . PRO C 1 204 ? 137.588 -2.756 -2.276 1.00 33.47 204 PRO Z C 1
ATOM 6826 O O . PRO C 1 204 ? 138.362 -1.907 -2.711 1.00 31.31 204 PRO Z O 1
ATOM 6830 N N . GLU C 1 205 ? 137.503 -3.982 -2.792 1.00 35.40 205 GLU Z N 1
ATOM 6831 C CA . GLU C 1 205 ? 138.324 -4.364 -3.926 1.00 37.26 205 GLU Z CA 1
ATOM 6832 C C . GLU C 1 205 ? 137.914 -3.482 -5.115 1.00 35.73 205 GLU Z C 1
ATOM 6833 O O . GLU C 1 205 ? 136.755 -3.128 -5.270 1.00 32.44 205 GLU Z O 1
ATOM 6839 N N . GLY C 1 206 ? 138.877 -3.098 -5.941 1.00 35.31 206 GLY Z N 1
ATOM 6840 C CA . GLY C 1 206 ? 138.557 -2.243 -7.073 1.00 35.36 206 GLY Z CA 1
ATOM 6841 C C . GLY C 1 206 ? 138.748 -0.750 -6.810 1.00 35.53 206 GLY Z C 1
ATOM 6842 O O . GLY C 1 206 ? 138.827 0.056 -7.751 1.00 35.14 206 GLY Z O 1
ATOM 6843 N N . TYR C 1 207 ? 138.822 -0.373 -5.534 1.00 33.96 207 TYR Z N 1
ATOM 6844 C CA . TYR C 1 207 ? 139.008 1.030 -5.154 1.00 31.73 207 TYR Z CA 1
ATOM 6845 C C . TYR C 1 207 ? 140.469 1.405 -4.863 1.00 32.56 207 TYR Z C 1
ATOM 6846 O O . TYR C 1 207 ? 140.734 2.432 -4.215 1.00 28.72 207 TYR Z O 1
ATOM 6855 N N . GLU C 1 208 ? 141.428 0.611 -5.358 1.00 32.70 208 GLU Z N 1
ATOM 6856 C CA . GLU C 1 208 ? 142.829 0.944 -5.089 1.00 32.55 208 GLU Z CA 1
ATOM 6857 C C . GLU C 1 208 ? 143.221 2.270 -5.702 1.00 32.91 208 GLU Z C 1
ATOM 6858 O O . GLU C 1 208 ? 142.687 2.680 -6.746 1.00 33.10 208 GLU Z O 1
ATOM 6864 N N . LEU C 1 209 ? 144.142 2.937 -5.020 1.00 31.17 209 LEU Z N 1
ATOM 6865 C CA . LEU C 1 209 ? 144.645 4.243 -5.423 1.00 32.26 209 LEU Z CA 1
ATOM 6866 C C . LEU C 1 209 ? 145.949 4.092 -6.173 1.00 33.29 209 LEU Z C 1
ATOM 6867 O O . LEU C 1 209 ? 146.568 3.050 -6.138 1.00 33.83 209 LEU Z O 1
ATOM 6872 N N . ASP C 1 210 ? 146.356 5.162 -6.834 1.00 36.09 210 ASP Z N 1
ATOM 6873 C CA . ASP C 1 210 ? 147.594 5.214 -7.594 1.00 36.40 210 ASP Z CA 1
ATOM 6874 C C . ASP C 1 210 ? 148.771 4.883 -6.676 1.00 38.48 210 ASP Z C 1
ATOM 6875 O O . ASP C 1 210 ? 148.974 5.534 -5.650 1.00 39.50 210 ASP Z O 1
ATOM 6880 N N . PRO C 1 211 ? 149.562 3.846 -7.021 1.00 40.73 211 PRO Z N 1
ATOM 6881 C CA . PRO C 1 211 ? 150.718 3.445 -6.203 1.00 40.93 211 PRO Z CA 1
ATOM 6882 C C . PRO C 1 211 ? 151.623 4.638 -5.917 1.00 41.21 211 PRO Z C 1
ATOM 6883 O O . PRO C 1 211 ? 152.352 4.674 -4.929 1.00 42.67 211 PRO Z O 1
ATOM 6887 N N . LYS C 1 212 ? 151.579 5.615 -6.809 1.00 41.46 212 LYS Z N 1
ATOM 6888 C CA . LYS C 1 212 ? 152.355 6.833 -6.662 1.00 41.78 212 LYS Z CA 1
ATOM 6889 C C . LYS C 1 212 ? 151.994 7.439 -5.303 1.00 41.10 212 LYS Z C 1
ATOM 6890 O O . LYS C 1 212 ? 152.850 7.944 -4.575 1.00 42.00 212 LYS Z O 1
ATOM 6896 N N . PHE C 1 213 ? 150.711 7.366 -4.961 1.00 38.91 213 PHE Z N 1
ATOM 6897 C CA . PHE C 1 213 ? 150.224 7.909 -3.697 1.00 35.99 213 PHE Z CA 1
ATOM 6898 C C . PHE C 1 213 ? 150.137 6.915 -2.526 1.00 34.55 213 PHE Z C 1
ATOM 6899 O O . PHE C 1 213 ? 150.409 7.284 -1.386 1.00 36.19 213 PHE Z O 1
ATOM 6907 N N . VAL C 1 214 ? 149.770 5.665 -2.786 1.00 34.58 214 VAL Z N 1
ATOM 6908 C CA . VAL C 1 214 ? 149.652 4.684 -1.701 1.00 33.47 214 VAL Z CA 1
ATOM 6909 C C . VAL C 1 214 ? 150.964 4.534 -0.930 1.00 34.88 214 VAL Z C 1
ATOM 6910 O O . VAL C 1 214 ? 150.975 4.237 0.276 1.00 34.54 214 VAL Z O 1
ATOM 6914 N N . GLY C 1 215 ? 152.076 4.708 -1.644 1.00 34.35 215 GLY Z N 1
ATOM 6915 C CA . GLY C 1 215 ? 153.381 4.632 -1.011 1.00 35.22 215 GLY Z CA 1
ATOM 6916 C C . GLY C 1 215 ? 153.564 3.374 -0.195 1.00 35.41 215 GLY Z C 1
ATOM 6917 O O . GLY C 1 215 ? 153.093 2.302 -0.582 1.00 35.14 215 GLY Z O 1
ATOM 6918 N N . ASN C 1 216 ? 154.216 3.501 0.950 1.00 34.63 216 ASN Z N 1
ATOM 6919 C CA . ASN C 1 216 ? 154.458 2.344 1.787 1.00 37.38 216 ASN Z CA 1
ATOM 6920 C C . ASN C 1 216 ? 153.303 1.977 2.736 1.00 36.71 216 ASN Z C 1
ATOM 6921 O O . ASN C 1 216 ? 153.505 1.281 3.728 1.00 36.45 216 ASN Z O 1
ATOM 6926 N N . ALA C 1 217 ? 152.091 2.432 2.447 1.00 34.78 217 ALA Z N 1
ATOM 6927 C CA . ALA C 1 217 ? 150.979 2.083 3.321 1.00 34.59 217 ALA Z CA 1
ATOM 6928 C C . ALA C 1 217 ? 150.690 0.592 3.224 1.00 34.37 217 ALA Z C 1
ATOM 6929 O O . ALA C 1 217 ? 150.911 -0.040 2.199 1.00 34.21 217 ALA Z O 1
ATOM 6931 N N . ARG C 1 218 ? 150.187 0.028 4.304 1.00 35.80 218 ARG Z N 1
ATOM 6932 C CA . ARG C 1 218 ? 149.807 -1.369 4.269 1.00 35.90 218 ARG Z CA 1
ATOM 6933 C C . ARG C 1 218 ? 148.343 -1.353 3.832 1.00 36.15 218 ARG Z C 1
ATOM 6934 O O . ARG C 1 218 ? 147.525 -0.685 4.459 1.00 35.33 218 ARG Z O 1
ATOM 6942 N N . VAL C 1 219 ? 148.011 -2.057 2.752 1.00 33.69 219 VAL Z N 1
ATOM 6943 C CA . VAL C 1 219 ? 146.635 -2.090 2.276 1.00 33.69 219 VAL Z CA 1
ATOM 6944 C C . VAL C 1 219 ? 145.921 -3.313 2.864 1.00 34.43 219 VAL Z C 1
ATOM 6945 O O . VAL C 1 219 ? 146.370 -4.454 2.690 1.00 34.28 219 VAL Z O 1
ATOM 6949 N N . GLU C 1 220 ? 144.818 -3.080 3.569 1.00 33.78 220 GLU Z N 1
ATOM 6950 C CA . GLU C 1 220 ? 144.077 -4.166 4.200 1.00 32.79 220 GLU Z CA 1
ATOM 6951 C C . GLU C 1 220 ? 142.632 -4.167 3.713 1.00 33.20 220 GLU Z C 1
ATOM 6952 O O . GLU C 1 220 ? 141.855 -3.264 4.040 1.00 33.01 220 GLU Z O 1
ATOM 6958 N N . TYR C 1 221 ? 142.253 -5.181 2.944 1.00 31.66 221 TYR Z N 1
ATOM 6959 C CA . TYR C 1 221 ? 140.901 -5.214 2.413 1.00 33.34 221 TYR Z CA 1
ATOM 6960 C C . TYR C 1 221 ? 139.805 -5.584 3.405 1.00 33.24 221 TYR Z C 1
ATOM 6961 O O . TYR C 1 221 ? 138.638 -5.439 3.099 1.00 33.97 221 TYR Z O 1
ATOM 6970 N N . ASP C 1 222 ? 140.179 -6.061 4.582 1.00 32.19 222 ASP Z N 1
ATOM 6971 C CA . ASP C 1 222 ? 139.204 -6.400 5.608 1.00 33.04 222 ASP Z CA 1
ATOM 6972 C C . ASP C 1 222 ? 139.118 -5.156 6.521 1.00 31.95 222 ASP Z C 1
ATOM 6973 O O . ASP C 1 222 ? 140.007 -4.921 7.341 1.00 30.45 222 ASP Z O 1
ATOM 6978 N N . GLN C 1 223 ? 138.059 -4.365 6.387 1.00 32.32 223 GLN Z N 1
ATOM 6979 C CA . GLN C 1 223 ? 137.968 -3.154 7.200 1.00 30.79 223 GLN Z CA 1
ATOM 6980 C C . GLN C 1 223 ? 138.017 -3.417 8.710 1.00 31.52 223 GLN Z C 1
ATOM 6981 O O . GLN C 1 223 ? 138.672 -2.674 9.451 1.00 30.01 223 GLN Z O 1
ATOM 6987 N N . MET C 1 224 ? 137.341 -4.459 9.183 1.00 30.96 224 MET Z N 1
ATOM 6988 C CA . MET C 1 224 ? 137.375 -4.741 10.624 1.00 32.84 224 MET Z CA 1
ATOM 6989 C C . MET C 1 224 ? 138.811 -5.057 11.112 1.00 33.11 224 MET Z C 1
ATOM 6990 O O . MET C 1 224 ? 139.198 -4.706 12.231 1.00 31.87 224 MET Z O 1
ATOM 6995 N N . LYS C 1 225 ? 139.599 -5.711 10.266 1.00 31.97 225 LYS Z N 1
ATOM 6996 C CA . LYS C 1 225 ? 140.978 -6.045 10.615 1.00 33.00 225 LYS Z CA 1
ATOM 6997 C C . LYS C 1 225 ? 141.842 -4.786 10.563 1.00 30.83 225 LYS Z C 1
ATOM 6998 O O . LYS C 1 225 ? 142.746 -4.606 11.375 1.00 30.98 225 LYS Z O 1
ATOM 7004 N N . ALA C 1 226 ? 141.574 -3.924 9.591 1.00 29.46 226 ALA Z N 1
ATOM 7005 C CA . ALA C 1 226 ? 142.353 -2.694 9.467 1.00 30.34 226 ALA Z CA 1
ATOM 7006 C C . ALA C 1 226 ? 142.184 -1.857 10.731 1.00 28.53 226 ALA Z C 1
ATOM 7007 O O . ALA C 1 226 ? 143.150 -1.313 11.274 1.00 29.16 226 ALA Z O 1
ATOM 7009 N N . PHE C 1 227 ? 140.954 -1.786 11.218 1.00 29.72 227 PHE Z N 1
ATOM 7010 C CA . PHE C 1 227 ? 140.672 -0.981 12.398 1.00 30.46 227 PHE Z CA 1
ATOM 7011 C C . PHE C 1 227 ? 141.315 -1.445 13.682 1.00 31.68 227 PHE Z C 1
ATOM 7012 O O . PHE C 1 227 ? 141.507 -0.650 14.601 1.00 32.23 227 PHE Z O 1
ATOM 7020 N N . GLU C 1 228 ? 141.638 -2.733 13.760 1.00 32.47 228 GLU Z N 1
ATOM 7021 C CA . GLU C 1 228 ? 142.233 -3.289 14.975 1.00 32.88 228 GLU Z CA 1
ATOM 7022 C C . GLU C 1 228 ? 143.350 -2.466 15.571 1.00 30.47 228 GLU Z C 1
ATOM 7023 O O . GLU C 1 228 ? 144.383 -2.277 14.947 1.00 31.70 228 GLU Z O 1
ATOM 7029 N N . GLY C 1 229 ? 143.156 -2.007 16.799 1.00 30.97 229 GLY Z N 1
ATOM 7030 C CA . GLY C 1 229 ? 144.183 -1.226 17.471 1.00 29.58 229 GLY Z CA 1
ATOM 7031 C C . GLY C 1 229 ? 144.485 0.163 16.916 1.00 28.34 229 GLY Z C 1
ATOM 7032 O O . GLY C 1 229 ? 145.486 0.770 17.299 1.00 26.67 229 GLY Z O 1
ATOM 7033 N N . ALA C 1 230 ? 143.627 0.683 16.038 1.00 28.08 230 ALA Z N 1
ATOM 7034 C CA . ALA C 1 230 ? 143.863 2.013 15.461 1.00 26.52 230 ALA Z CA 1
ATOM 7035 C C . ALA C 1 230 ? 143.815 3.124 16.507 1.00 26.16 230 ALA Z C 1
ATOM 7036 O O . ALA C 1 230 ? 143.097 3.033 17.515 1.00 26.38 230 ALA Z O 1
ATOM 7038 N N . ASP C 1 231 ? 144.573 4.184 16.257 1.00 24.81 231 ASP Z N 1
ATOM 7039 C CA . ASP C 1 231 ? 144.572 5.324 17.159 1.00 25.49 231 ASP Z CA 1
ATOM 7040 C C . ASP C 1 231 ? 143.815 6.462 16.463 1.00 26.40 231 ASP Z C 1
ATOM 7041 O O . ASP C 1 231 ? 143.269 7.360 17.106 1.00 26.10 231 ASP Z O 1
ATOM 7046 N N . PHE C 1 232 ? 143.805 6.438 15.134 1.00 26.33 232 PHE Z N 1
ATOM 7047 C CA . PHE C 1 232 ? 143.096 7.469 14.387 1.00 24.55 232 PHE Z CA 1
ATOM 7048 C C . PHE C 1 232 ? 142.450 6.801 13.221 1.00 25.61 232 PHE Z C 1
ATOM 7049 O O . PHE C 1 232 ? 143.077 5.935 12.588 1.00 25.71 232 PHE Z O 1
ATOM 7057 N N . ILE C 1 233 ? 141.217 7.221 12.930 1.00 25.21 233 ILE Z N 1
ATOM 7058 C CA . ILE C 1 233 ? 140.445 6.740 11.777 1.00 23.19 233 ILE Z CA 1
ATOM 7059 C C . ILE C 1 233 ? 140.135 7.970 10.901 1.00 25.03 233 ILE Z C 1
ATOM 7060 O O . ILE C 1 233 ? 139.520 8.948 11.368 1.00 22.87 233 ILE Z O 1
ATOM 7065 N N . TYR C 1 234 ? 140.601 7.939 9.654 1.00 22.99 234 TYR Z N 1
ATOM 7066 C CA . TYR C 1 234 ? 140.350 9.016 8.700 1.00 23.33 234 TYR Z CA 1
ATOM 7067 C C . TYR C 1 234 ? 139.439 8.424 7.619 1.00 24.03 234 TYR Z C 1
ATOM 7068 O O . TYR C 1 234 ? 139.884 7.639 6.767 1.00 23.04 234 TYR Z O 1
ATOM 7077 N N . ALA C 1 235 ? 138.156 8.772 7.674 1.00 23.18 235 ALA Z N 1
ATOM 7078 C CA . ALA C 1 235 ? 137.184 8.255 6.715 1.00 22.38 235 ALA Z CA 1
ATOM 7079 C C . ALA C 1 235 ? 137.061 9.152 5.495 1.00 23.13 235 ALA Z C 1
ATOM 7080 O O . ALA C 1 235 ? 137.048 10.365 5.630 1.00 22.01 235 ALA Z O 1
ATOM 7082 N N . LYS C 1 236 ? 136.956 8.559 4.305 1.00 22.43 236 LYS Z N 1
ATOM 7083 C CA . LYS C 1 236 ? 136.772 9.355 3.082 1.00 23.03 236 LYS Z CA 1
ATOM 7084 C C . LYS C 1 236 ? 136.326 8.467 1.932 1.00 24.43 236 LYS Z C 1
ATOM 7085 O O . LYS C 1 236 ? 136.856 7.364 1.729 1.00 21.68 236 LYS Z O 1
ATOM 7091 N N . ASN C 1 237 ? 135.346 8.941 1.183 1.00 24.58 237 ASN Z N 1
ATOM 7092 C CA . ASN C 1 237 ? 134.928 8.208 0.025 1.00 24.32 237 ASN Z CA 1
ATOM 7093 C C . ASN C 1 237 ? 135.668 8.749 -1.201 1.00 24.65 237 ASN Z C 1
ATOM 7094 O O . ASN C 1 237 ? 136.008 9.937 -1.254 1.00 23.36 237 ASN Z O 1
ATOM 7099 N N . TRP C 1 238 ? 135.890 7.881 -2.194 1.00 22.86 238 TRP Z N 1
ATOM 7100 C CA . TRP C 1 238 ? 136.470 8.308 -3.462 1.00 24.69 238 TRP Z CA 1
ATOM 7101 C C . TRP C 1 238 ? 135.910 7.375 -4.514 1.00 25.35 238 TRP Z C 1
ATOM 7102 O O . TRP C 1 238 ? 135.556 6.229 -4.198 1.00 24.65 238 TRP Z O 1
ATOM 7113 N N . ALA C 1 239 ? 135.780 7.891 -5.737 1.00 25.30 239 ALA Z N 1
ATOM 7114 C CA . ALA C 1 239 ? 135.313 7.091 -6.878 1.00 27.79 239 ALA Z CA 1
ATOM 7115 C C . ALA C 1 239 ? 136.513 6.226 -7.306 1.00 28.95 239 ALA Z C 1
ATOM 7116 O O . ALA C 1 239 ? 137.659 6.484 -6.874 1.00 29.13 239 ALA Z O 1
ATOM 7118 N N . ALA C 1 240 ? 136.260 5.197 -8.120 1.00 29.83 240 ALA Z N 1
ATOM 7119 C CA . ALA C 1 240 ? 137.327 4.283 -8.551 1.00 30.77 240 ALA Z CA 1
ATOM 7120 C C . ALA C 1 240 ? 138.404 4.999 -9.361 1.00 30.28 240 ALA Z C 1
ATOM 7121 O O . ALA C 1 240 ? 138.136 5.971 -10.046 1.00 29.20 240 ALA Z O 1
ATOM 7123 N N . TYR C 1 241 ? 139.619 4.479 -9.284 1.00 32.58 241 TYR Z N 1
ATOM 7124 C CA . TYR C 1 241 ? 140.738 5.048 -10.007 1.00 34.21 241 TYR Z CA 1
ATOM 7125 C C . TYR C 1 241 ? 141.340 4.087 -11.063 1.00 35.96 241 TYR Z C 1
ATOM 7126 O O . TYR C 1 241 ? 141.598 4.496 -12.197 1.00 34.57 241 TYR Z O 1
ATOM 7135 N N . THR C 1 242 ? 141.565 2.830 -10.684 1.00 38.87 242 THR Z N 1
ATOM 7136 C CA . THR C 1 242 ? 142.204 1.865 -11.587 1.00 43.29 242 THR Z CA 1
ATOM 7137 C C . THR C 1 242 ? 141.358 1.166 -12.634 1.00 42.90 242 THR Z C 1
ATOM 7138 O O . THR C 1 242 ? 140.136 1.120 -12.552 1.00 43.01 242 THR Z O 1
ATOM 7142 N N . GLY C 1 243 ? 142.046 0.629 -13.638 1.00 45.95 243 GLY Z N 1
ATOM 7143 C CA . GLY C 1 243 ? 141.373 -0.085 -14.713 1.00 45.86 243 GLY Z CA 1
ATOM 7144 C C . GLY C 1 243 ? 140.493 0.845 -15.506 1.00 46.81 243 GLY Z C 1
ATOM 7145 O O . GLY C 1 243 ? 140.784 2.041 -15.626 1.00 47.42 243 GLY Z O 1
ATOM 7146 N N . ASP C 1 244 ? 139.406 0.308 -16.043 1.00 47.53 244 ASP Z N 1
ATOM 7147 C CA . ASP C 1 244 ? 138.496 1.123 -16.825 1.00 48.67 244 ASP Z CA 1
ATOM 7148 C C . ASP C 1 244 ? 137.300 1.561 -16.008 1.00 46.30 244 ASP Z C 1
ATOM 7149 O O . ASP C 1 244 ? 136.220 1.763 -16.533 1.00 45.41 244 ASP Z O 1
ATOM 7154 N N . ASN C 1 245 ? 137.507 1.714 -14.709 1.00 44.34 245 ASN Z N 1
ATOM 7155 C CA . ASN C 1 245 ? 136.435 2.173 -13.824 1.00 42.25 245 ASN Z CA 1
ATOM 7156 C C . ASN C 1 245 ? 136.692 3.621 -13.351 1.00 39.50 245 ASN Z C 1
ATOM 7157 O O . ASN C 1 245 ? 135.970 4.152 -12.511 1.00 38.80 245 ASN Z O 1
ATOM 7162 N N . TYR C 1 246 ? 137.710 4.257 -13.928 1.00 37.28 246 TYR Z N 1
ATOM 7163 C CA . TYR C 1 246 ? 138.060 5.611 -13.542 1.00 33.75 246 TYR Z CA 1
ATOM 7164 C C . TYR C 1 246 ? 136.877 6.538 -13.441 1.00 33.43 246 TYR Z C 1
ATOM 7165 O O . TYR C 1 246 ? 136.129 6.723 -14.406 1.00 30.88 246 TYR Z O 1
ATOM 7174 N N . GLY C 1 247 ? 136.711 7.112 -12.249 1.00 32.41 247 GLY Z N 1
ATOM 7175 C CA . GLY C 1 247 ? 135.638 8.060 -12.014 1.00 32.01 247 GLY Z CA 1
ATOM 7176 C C . GLY C 1 247 ? 134.273 7.463 -11.738 1.00 32.45 247 GLY Z C 1
ATOM 7177 O O . GLY C 1 247 ? 133.299 8.194 -11.640 1.00 31.59 247 GLY Z O 1
ATOM 7178 N N . GLN C 1 248 ? 134.202 6.151 -11.585 1.00 33.40 248 GLN Z N 1
ATOM 7179 C CA . GLN C 1 248 ? 132.918 5.492 -11.357 1.00 35.42 248 GLN Z CA 1
ATOM 7180 C C . GLN C 1 248 ? 132.704 4.943 -9.962 1.00 33.76 248 GLN Z C 1
ATOM 7181 O O . GLN C 1 248 ? 133.638 4.578 -9.247 1.00 33.66 248 GLN Z O 1
ATOM 7187 N N . ILE C 1 249 ? 131.429 4.801 -9.633 1.00 34.05 249 ILE Z N 1
ATOM 7188 C CA . ILE C 1 249 ? 131.044 4.213 -8.363 1.00 33.67 249 ILE Z CA 1
ATOM 7189 C C . ILE C 1 249 ? 130.885 2.707 -8.599 1.00 33.47 249 ILE Z C 1
ATOM 7190 O O . ILE C 1 249 ? 130.105 2.271 -9.451 1.00 31.50 249 ILE Z O 1
ATOM 7195 N N . LEU C 1 250 ? 131.644 1.918 -7.853 1.00 33.28 250 LEU Z N 1
ATOM 7196 C CA . LEU C 1 250 ? 131.589 0.473 -7.963 1.00 34.59 250 LEU Z CA 1
ATOM 7197 C C . LEU C 1 250 ? 130.789 -0.085 -6.804 1.00 35.67 250 LEU Z C 1
ATOM 7198 O O . LEU C 1 250 ? 130.252 -1.178 -6.896 1.00 36.32 250 LEU Z O 1
ATOM 7203 N N . SER C 1 251 ? 130.704 0.663 -5.711 1.00 35.78 251 SER Z N 1
ATOM 7204 C CA . SER C 1 251 ? 129.963 0.191 -4.547 1.00 35.71 251 SER Z CA 1
ATOM 7205 C C . SER C 1 251 ? 129.347 1.300 -3.701 1.00 35.74 251 SER Z C 1
ATOM 7206 O O . SER C 1 251 ? 129.780 2.452 -3.763 1.00 34.43 251 SER Z O 1
ATOM 7209 N N . THR C 1 252 ? 128.333 0.932 -2.911 1.00 36.34 252 THR Z N 1
ATOM 7210 C CA . THR C 1 252 ? 127.640 1.860 -1.997 1.00 36.10 252 THR Z CA 1
ATOM 7211 C C . THR C 1 252 ? 127.289 1.086 -0.724 1.00 35.08 252 THR Z C 1
ATOM 7212 O O . THR C 1 252 ? 126.340 1.404 -0.030 1.00 33.48 252 THR Z O 1
ATOM 7216 N N . ASP C 1 253 ? 128.096 0.066 -0.458 1.00 35.43 253 ASP Z N 1
ATOM 7217 C CA . ASP C 1 253 ? 127.975 -0.835 0.670 1.00 33.23 253 ASP Z CA 1
ATOM 7218 C C . ASP C 1 253 ? 128.111 -0.124 2.033 1.00 34.13 253 ASP Z C 1
ATOM 7219 O O . ASP C 1 253 ? 129.222 0.266 2.435 1.00 32.45 253 ASP Z O 1
ATOM 7224 N N . ARG C 1 254 ? 127.000 0.009 2.758 1.00 31.92 254 ARG Z N 1
ATOM 7225 C CA . ARG C 1 254 ? 127.039 0.679 4.058 1.00 33.20 254 ARG Z CA 1
ATOM 7226 C C . ARG C 1 254 ? 127.611 -0.155 5.191 1.00 34.24 254 ARG Z C 1
ATOM 7227 O O . ARG C 1 254 ? 127.547 0.232 6.360 1.00 33.89 254 ARG Z O 1
ATOM 7235 N N . ASN C 1 255 ? 128.163 -1.318 4.855 1.00 34.30 255 ASN Z N 1
ATOM 7236 C CA . ASN C 1 255 ? 128.833 -2.109 5.874 1.00 33.79 255 ASN Z CA 1
ATOM 7237 C C . ASN C 1 255 ? 130.122 -1.324 6.150 1.00 32.89 255 ASN Z C 1
ATOM 7238 O O . ASN C 1 255 ? 130.740 -1.433 7.229 1.00 30.70 255 ASN Z O 1
ATOM 7243 N N . TRP C 1 256 ? 130.535 -0.532 5.154 1.00 31.67 256 TRP Z N 1
ATOM 7244 C CA . TRP C 1 256 ? 131.729 0.287 5.329 1.00 31.64 256 TRP Z CA 1
ATOM 7245 C C . TRP C 1 256 ? 131.462 1.569 6.132 1.00 30.83 256 TRP Z C 1
ATOM 7246 O O . TRP C 1 256 ? 132.416 2.217 6.571 1.00 31.12 256 TRP Z O 1
ATOM 7257 N N . THR C 1 257 ? 130.188 1.948 6.292 1.00 29.02 257 THR Z N 1
ATOM 7258 C CA . THR C 1 257 ? 129.838 3.157 7.049 1.00 27.28 257 THR Z CA 1
ATOM 7259 C C . THR C 1 257 ? 130.430 3.014 8.444 1.00 27.33 257 THR Z C 1
ATOM 7260 O O . THR C 1 257 ? 130.179 2.028 9.136 1.00 27.87 257 THR Z O 1
ATOM 7264 N N . VAL C 1 258 ? 131.225 3.986 8.869 1.00 25.68 258 VAL Z N 1
ATOM 7265 C CA . VAL C 1 258 ? 131.881 3.892 10.165 1.00 25.09 258 VAL Z CA 1
ATOM 7266 C C . VAL C 1 258 ? 130.974 4.097 11.376 1.00 25.80 258 VAL Z C 1
ATOM 7267 O O . VAL C 1 258 ? 130.469 5.178 11.609 1.00 26.60 258 VAL Z O 1
ATOM 7271 N N . GLY C 1 259 ? 130.769 3.019 12.132 1.00 28.66 259 GLY Z N 1
ATOM 7272 C CA . GLY C 1 259 ? 129.929 3.056 13.324 1.00 27.64 259 GLY Z CA 1
ATOM 7273 C C . GLY C 1 259 ? 130.641 2.427 14.517 1.00 29.12 259 GLY Z C 1
ATOM 7274 O O . GLY C 1 259 ? 131.844 2.153 14.452 1.00 27.52 259 GLY Z O 1
ATOM 7275 N N . ASP C 1 260 ? 129.914 2.172 15.605 1.00 29.96 260 ASP Z N 1
ATOM 7276 C CA . ASP C 1 260 ? 130.550 1.576 16.775 1.00 31.60 260 ASP Z CA 1
ATOM 7277 C C . ASP C 1 260 ? 131.060 0.168 16.510 1.00 31.66 260 ASP Z C 1
ATOM 7278 O O . ASP C 1 260 ? 132.027 -0.274 17.151 1.00 30.94 260 ASP Z O 1
ATOM 7283 N N . ARG C 1 261 ? 130.429 -0.544 15.580 1.00 31.15 261 ARG Z N 1
ATOM 7284 C CA . ARG C 1 261 ? 130.914 -1.879 15.279 1.00 32.79 261 ARG Z CA 1
ATOM 7285 C C . ARG C 1 261 ? 132.407 -1.797 14.954 1.00 33.17 261 ARG Z C 1
ATOM 7286 O O . ARG C 1 261 ? 133.204 -2.517 15.552 1.00 34.08 261 ARG Z O 1
ATOM 7294 N N . GLN C 1 262 ? 132.807 -0.918 14.032 1.00 31.59 262 GLN Z N 1
ATOM 7295 C CA . GLN C 1 262 ? 134.243 -0.830 13.716 1.00 30.30 262 GLN Z CA 1
ATOM 7296 C C . GLN C 1 262 ? 135.096 -0.101 14.768 1.00 29.43 262 GLN Z C 1
ATOM 7297 O O . GLN C 1 262 ? 136.221 -0.512 15.067 1.00 29.74 262 GLN Z O 1
ATOM 7303 N N . MET C 1 263 ? 134.574 0.984 15.330 1.00 29.04 263 MET Z N 1
ATOM 7304 C CA . MET C 1 263 ? 135.334 1.753 16.317 1.00 28.77 263 MET Z CA 1
ATOM 7305 C C . MET C 1 263 ? 135.648 0.955 17.566 1.00 30.40 263 MET Z C 1
ATOM 7306 O O . MET C 1 263 ? 136.682 1.187 18.199 1.00 29.37 263 MET Z O 1
ATOM 7311 N N . ALA C 1 264 ? 134.774 0.007 17.911 1.00 31.11 264 ALA Z N 1
ATOM 7312 C CA . ALA C 1 264 ? 134.966 -0.815 19.118 1.00 31.81 264 ALA Z CA 1
ATOM 7313 C C . ALA C 1 264 ? 136.276 -1.576 19.067 1.00 31.79 264 ALA Z C 1
ATOM 7314 O O . ALA C 1 264 ? 136.891 -1.864 20.081 1.00 31.46 264 ALA Z O 1
ATOM 7316 N N . VAL C 1 265 ? 136.715 -1.873 17.863 1.00 31.56 265 VAL Z N 1
ATOM 7317 C CA . VAL C 1 265 ? 137.934 -2.630 17.685 1.00 31.58 265 VAL Z CA 1
ATOM 7318 C C . VAL C 1 265 ? 139.237 -1.806 17.713 1.00 31.06 265 VAL Z C 1
ATOM 7319 O O . VAL C 1 265 ? 140.352 -2.350 17.809 1.00 30.11 265 VAL Z O 1
ATOM 7323 N N . THR C 1 266 ? 139.087 -0.487 17.674 1.00 28.89 266 THR Z N 1
ATOM 7324 C CA . THR C 1 266 ? 140.224 0.414 17.726 1.00 26.74 266 THR Z CA 1
ATOM 7325 C C . THR C 1 266 ? 140.582 0.655 19.199 1.00 27.75 266 THR Z C 1
ATOM 7326 O O . THR C 1 266 ? 139.868 0.221 20.104 1.00 27.38 266 THR Z O 1
ATOM 7330 N N . ASN C 1 267 ? 141.682 1.365 19.422 1.00 26.42 267 ASN Z N 1
ATOM 7331 C CA . ASN C 1 267 ? 142.108 1.740 20.762 1.00 27.34 267 ASN Z CA 1
ATOM 7332 C C . ASN C 1 267 ? 141.417 3.062 21.107 1.00 25.47 267 ASN Z C 1
ATOM 7333 O O . ASN C 1 267 ? 142.081 4.038 21.411 1.00 25.87 267 ASN Z O 1
ATOM 7338 N N . ASN C 1 268 ? 140.091 3.056 21.099 1.00 25.42 268 ASN Z N 1
ATOM 7339 C CA . ASN C 1 268 ? 139.251 4.241 21.341 1.00 24.62 268 ASN Z CA 1
ATOM 7340 C C . ASN C 1 268 ? 139.773 5.355 20.450 1.00 24.12 268 ASN Z C 1
ATOM 7341 O O . ASN C 1 268 ? 140.002 6.471 20.905 1.00 22.99 268 ASN Z O 1
ATOM 7346 N N . ALA C 1 269 ? 139.959 5.026 19.178 1.00 23.42 269 ALA Z N 1
ATOM 7347 C CA . ALA C 1 269 ? 140.524 5.948 18.206 1.00 24.46 269 ALA Z CA 1
ATOM 7348 C C . ALA C 1 269 ? 139.767 7.249 17.995 1.00 23.34 269 ALA Z C 1
ATOM 7349 O O . ALA C 1 269 ? 138.545 7.340 18.171 1.00 24.29 269 ALA Z O 1
ATOM 7351 N N . TYR C 1 270 ? 140.518 8.258 17.614 1.00 23.19 270 TYR Z N 1
ATOM 7352 C CA . TYR C 1 270 ? 139.925 9.521 17.255 1.00 21.75 270 TYR Z CA 1
ATOM 7353 C C . TYR C 1 270 ? 139.287 9.310 15.875 1.00 22.02 270 TYR Z C 1
ATOM 7354 O O . TYR C 1 270 ? 139.745 8.468 15.088 1.00 21.16 270 TYR Z O 1
ATOM 7363 N N . PHE C 1 271 ? 138.239 10.070 15.586 1.00 20.97 271 PHE Z N 1
ATOM 7364 C CA . PHE C 1 271 ? 137.598 10.003 14.286 1.00 20.73 271 PHE Z CA 1
ATOM 7365 C C . PHE C 1 271 ? 137.817 11.344 13.576 1.00 21.08 271 PHE Z C 1
ATOM 7366 O O . PHE C 1 271 ? 137.589 12.423 14.144 1.00 18.85 271 PHE Z O 1
ATOM 7374 N N . MET C 1 272 ? 138.265 11.246 12.332 1.00 21.00 272 MET Z N 1
ATOM 7375 C CA . MET C 1 272 ? 138.555 12.383 11.479 1.00 21.62 272 MET Z CA 1
ATOM 7376 C C . MET C 1 272 ? 137.888 12.261 10.096 1.00 20.95 272 MET Z C 1
ATOM 7377 O O . MET C 1 272 ? 137.706 11.157 9.589 1.00 23.63 272 MET Z O 1
ATOM 7382 N N . HIS C 1 273 ? 137.518 13.400 9.514 1.00 19.04 273 HIS Z N 1
ATOM 7383 C CA . HIS C 1 273 ? 136.936 13.493 8.164 1.00 20.38 273 HIS Z CA 1
ATOM 7384 C C . HIS C 1 273 ? 137.195 14.922 7.715 1.00 20.80 273 HIS Z C 1
ATOM 7385 O O . HIS C 1 273 ? 137.012 15.855 8.501 1.00 18.98 273 HIS Z O 1
ATOM 7392 N N . CYS C 1 274 ? 137.611 15.090 6.457 1.00 19.48 274 CYS Z N 1
ATOM 7393 C CA . CYS C 1 274 ? 137.948 16.407 5.901 1.00 20.93 274 CYS Z CA 1
ATOM 7394 C C . CYS C 1 274 ? 136.780 17.382 5.741 1.00 21.48 274 CYS Z C 1
ATOM 7395 O O . CYS C 1 274 ? 137.009 18.598 5.688 1.00 18.83 274 CYS Z O 1
ATOM 7398 N N . LEU C 1 275 ? 135.560 16.831 5.647 1.00 20.42 275 LEU Z N 1
ATOM 7399 C CA . LEU C 1 275 ? 134.305 17.574 5.461 1.00 22.18 275 LEU Z CA 1
ATOM 7400 C C . LEU C 1 275 ? 134.142 18.034 3.997 1.00 22.02 275 LEU Z C 1
ATOM 7401 O O . LEU C 1 275 ? 135.132 18.234 3.308 1.00 23.56 275 LEU Z O 1
ATOM 7406 N N . PRO C 1 276 ? 132.892 18.165 3.486 1.00 23.37 276 PRO Z N 1
ATOM 7407 C CA . PRO C 1 276 ? 131.620 17.910 4.174 1.00 22.46 276 PRO Z CA 1
ATOM 7408 C C . PRO C 1 276 ? 131.464 16.396 4.362 1.00 24.44 276 PRO Z C 1
ATOM 7409 O O . PRO C 1 276 ? 132.012 15.599 3.586 1.00 22.47 276 PRO Z O 1
ATOM 7413 N N . VAL C 1 277 ? 130.726 15.991 5.387 1.00 23.00 277 VAL Z N 1
ATOM 7414 C CA . VAL C 1 277 ? 130.547 14.570 5.658 1.00 25.49 277 VAL Z CA 1
ATOM 7415 C C . VAL C 1 277 ? 129.052 14.182 5.723 1.00 25.32 277 VAL Z C 1
ATOM 7416 O O . VAL C 1 277 ? 128.246 14.854 6.395 1.00 25.21 277 VAL Z O 1
ATOM 7420 N N . ARG C 1 278 ? 128.685 13.114 5.009 1.00 26.02 278 ARG Z N 1
ATOM 7421 C CA . ARG C 1 278 ? 127.304 12.626 5.018 1.00 26.27 278 ARG Z CA 1
ATOM 7422 C C . ARG C 1 278 ? 127.117 11.591 6.128 1.00 24.74 278 ARG Z C 1
ATOM 7423 O O . ARG C 1 278 ? 127.688 10.510 6.122 1.00 24.76 278 ARG Z O 1
ATOM 7431 N N . ARG C 1 279 ? 126.339 11.975 7.128 1.00 23.48 279 ARG Z N 1
ATOM 7432 C CA . ARG C 1 279 ? 126.088 11.098 8.241 1.00 22.90 279 ARG Z CA 1
ATOM 7433 C C . ARG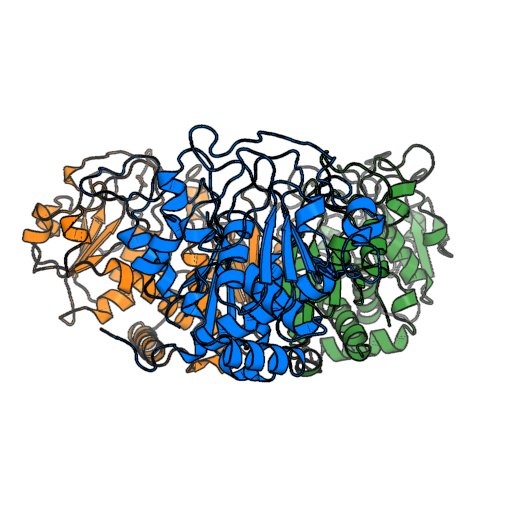 C 1 279 ? 125.365 9.807 7.832 1.00 24.13 279 ARG Z C 1
ATOM 7434 O O . ARG C 1 279 ? 124.470 9.823 6.995 1.00 23.49 279 ARG Z O 1
ATOM 7442 N N . ASN C 1 280 ? 125.785 8.706 8.447 1.00 24.61 280 ASN Z N 1
ATOM 7443 C CA . ASN C 1 280 ? 125.232 7.371 8.232 1.00 26.20 280 ASN Z CA 1
ATOM 7444 C C . ASN C 1 280 ? 125.464 6.815 6.823 1.00 28.07 280 ASN Z C 1
ATOM 7445 O O . ASN C 1 280 ? 124.788 5.901 6.359 1.00 26.32 280 ASN Z O 1
ATOM 7450 N N . MET C 1 281 ? 126.442 7.403 6.149 1.00 28.59 281 MET Z N 1
ATOM 7451 C CA . MET C 1 281 ? 126.882 6.923 4.847 1.00 28.41 281 MET Z CA 1
ATOM 7452 C C . MET C 1 281 ? 128.382 6.775 5.161 1.00 27.81 281 MET Z C 1
ATOM 7453 O O . MET C 1 281 ? 128.944 5.669 5.141 1.00 28.71 281 MET Z O 1
ATOM 7458 N N . ILE C 1 282 ? 129.006 7.894 5.529 1.00 25.10 282 ILE Z N 1
ATOM 7459 C CA . ILE C 1 282 ? 130.413 7.875 5.867 1.00 24.04 282 ILE Z CA 1
ATOM 7460 C C . ILE C 1 282 ? 130.618 7.398 7.302 1.00 23.67 282 ILE Z C 1
ATOM 7461 O O . ILE C 1 282 ? 131.400 6.489 7.565 1.00 24.52 282 ILE Z O 1
ATOM 7466 N N . VAL C 1 283 ? 129.914 8.032 8.229 1.00 24.46 283 VAL Z N 1
ATOM 7467 C CA . VAL C 1 283 ? 130.072 7.751 9.654 1.00 24.52 283 VAL Z CA 1
ATOM 7468 C C . VAL C 1 283 ? 128.724 7.957 10.365 1.00 24.43 283 VAL Z C 1
ATOM 7469 O O . VAL C 1 283 ? 127.905 8.782 9.954 1.00 23.63 283 VAL Z O 1
ATOM 7473 N N . THR C 1 284 ? 128.508 7.182 11.419 1.00 23.06 284 THR Z N 1
ATOM 7474 C CA . THR C 1 284 ? 127.275 7.223 12.164 1.00 24.85 284 THR Z CA 1
ATOM 7475 C C . THR C 1 284 ? 127.166 8.439 13.103 1.00 25.04 284 THR Z C 1
ATOM 7476 O O . THR C 1 284 ? 128.169 9.033 13.467 1.00 21.88 284 THR Z O 1
ATOM 7480 N N . ASP C 1 285 ? 125.941 8.839 13.454 1.00 27.06 285 ASP Z N 1
ATOM 7481 C CA . ASP C 1 285 ? 125.762 9.975 14.380 1.00 28.25 285 ASP Z CA 1
ATOM 7482 C C . ASP C 1 285 ? 126.511 9.747 15.682 1.00 28.38 285 ASP Z C 1
ATOM 7483 O O . ASP C 1 285 ? 127.167 10.648 16.189 1.00 30.12 285 ASP Z O 1
ATOM 7488 N N . ASP C 1 286 ? 126.386 8.557 16.262 1.00 29.35 286 ASP Z N 1
ATOM 7489 C CA . ASP C 1 286 ? 127.069 8.303 17.518 1.00 28.90 286 ASP Z CA 1
ATOM 7490 C C . ASP C 1 286 ? 128.586 8.440 17.435 1.00 27.90 286 ASP Z C 1
ATOM 7491 O O . ASP C 1 286 ? 129.212 8.931 18.365 1.00 27.33 286 ASP Z O 1
ATOM 7496 N N . VAL C 1 287 ? 129.190 8.038 16.322 1.00 26.94 287 VAL Z N 1
ATOM 7497 C CA . VAL C 1 287 ? 130.644 8.140 16.229 1.00 23.91 287 VAL Z CA 1
ATOM 7498 C C . VAL C 1 287 ? 131.099 9.591 16.066 1.00 23.50 287 VAL Z C 1
ATOM 7499 O O . VAL C 1 287 ? 131.973 10.063 16.808 1.00 22.17 287 VAL Z O 1
ATOM 7503 N N . ILE C 1 288 ? 130.461 10.311 15.142 1.00 23.00 288 ILE Z N 1
ATOM 7504 C CA . ILE C 1 288 ? 130.853 11.683 14.854 1.00 23.50 288 ILE Z CA 1
ATOM 7505 C C . ILE C 1 288 ? 130.498 12.631 16.004 1.00 24.70 288 ILE Z C 1
ATOM 7506 O O . ILE C 1 288 ? 131.035 13.728 16.100 1.00 24.66 288 ILE Z O 1
ATOM 7511 N N . GLU C 1 289 ? 129.623 12.194 16.903 1.00 23.88 289 GLU Z N 1
ATOM 7512 C CA . GLU C 1 289 ? 129.300 13.043 18.046 1.00 26.41 289 GLU Z CA 1
ATOM 7513 C C . GLU C 1 289 ? 129.987 12.543 19.296 1.00 26.08 289 GLU Z C 1
ATOM 7514 O O . GLU C 1 289 ? 129.787 13.112 20.362 1.00 27.16 289 GLU Z O 1
ATOM 7520 N N . SER C 1 290 ? 130.789 11.486 19.195 1.00 23.43 290 SER Z N 1
ATOM 7521 C CA . SER C 1 290 ? 131.434 10.988 20.403 1.00 24.34 290 SER Z CA 1
ATOM 7522 C C . SER C 1 290 ? 132.605 11.901 20.815 1.00 24.41 290 SER Z C 1
ATOM 7523 O O . SER C 1 290 ? 133.072 12.695 20.007 1.00 21.51 290 SER Z O 1
ATOM 7526 N N . PRO C 1 291 ? 133.076 11.790 22.080 1.00 25.15 291 PRO Z N 1
ATOM 7527 C CA . PRO C 1 291 ? 134.184 12.589 22.621 1.00 26.14 291 PRO Z CA 1
ATOM 7528 C C . PRO C 1 291 ? 135.433 12.497 21.759 1.00 26.55 291 PRO Z C 1
ATOM 7529 O O . PRO C 1 291 ? 136.175 13.461 21.671 1.00 26.04 291 PRO Z O 1
ATOM 7533 N N . GLN C 1 292 ? 135.655 11.354 21.107 1.00 25.15 292 GLN Z N 1
ATOM 7534 C CA . GLN C 1 292 ? 136.848 11.223 20.282 1.00 25.68 292 GLN Z CA 1
ATOM 7535 C C . GLN C 1 292 ? 136.669 11.704 18.821 1.00 24.01 292 GLN Z C 1
ATOM 7536 O O . GLN C 1 292 ? 137.571 11.554 18.000 1.00 22.48 292 GLN Z O 1
ATOM 7542 N N . SER C 1 293 ? 135.515 12.265 18.478 1.00 22.38 293 SER Z N 1
ATOM 7543 C CA . SER C 1 293 ? 135.372 12.777 17.125 1.00 22.85 293 SER Z CA 1
ATOM 7544 C C . SER C 1 293 ? 136.071 14.141 17.155 1.00 23.98 293 SER Z C 1
ATOM 7545 O O . SER C 1 293 ? 135.782 14.971 18.026 1.00 21.52 293 SER Z O 1
ATOM 7548 N N . ILE C 1 294 ? 137.010 14.375 16.241 1.00 21.63 294 ILE Z N 1
ATOM 7549 C CA . ILE C 1 294 ? 137.688 15.657 16.253 1.00 20.42 294 ILE Z CA 1
ATOM 7550 C C . ILE C 1 294 ? 137.560 16.400 14.925 1.00 20.97 294 ILE Z C 1
ATOM 7551 O O . ILE C 1 294 ? 138.418 17.216 14.538 1.00 20.88 294 ILE Z O 1
ATOM 7556 N N . VAL C 1 295 ? 136.442 16.144 14.244 1.00 17.83 295 VAL Z N 1
ATOM 7557 C CA . VAL C 1 295 ? 136.165 16.770 12.968 1.00 20.06 295 VAL Z CA 1
ATOM 7558 C C . VAL C 1 295 ? 136.191 18.299 13.023 1.00 18.82 295 VAL Z C 1
ATOM 7559 O O . VAL C 1 295 ? 136.693 18.922 12.115 1.00 18.55 295 VAL Z O 1
ATOM 7563 N N . ILE C 1 296 ? 135.662 18.911 14.084 1.00 19.82 296 ILE Z N 1
ATOM 7564 C CA . ILE C 1 296 ? 135.701 20.365 14.149 1.00 19.93 296 ILE Z CA 1
ATOM 7565 C C . ILE C 1 296 ? 137.121 20.943 14.380 1.00 19.95 296 ILE Z C 1
ATOM 7566 O O . ILE C 1 296 ? 137.560 21.823 13.627 1.00 22.01 296 ILE Z O 1
ATOM 7571 N N . PRO C 1 297 ? 137.874 20.461 15.403 1.00 19.93 297 PRO Z N 1
ATOM 7572 C CA . PRO C 1 297 ? 139.241 20.999 15.585 1.00 17.41 297 PRO Z CA 1
ATOM 7573 C C . PRO C 1 297 ? 140.058 20.757 14.283 1.00 19.43 297 PRO Z C 1
ATOM 7574 O O . PRO C 1 297 ? 140.930 21.541 13.916 1.00 19.46 297 PRO Z O 1
ATOM 7578 N N . GLU C 1 298 ? 139.780 19.644 13.609 1.00 19.94 298 GLU Z N 1
ATOM 7579 C CA . GLU C 1 298 ? 140.451 19.320 12.349 1.00 18.87 298 GLU Z CA 1
ATOM 7580 C C . GLU C 1 298 ? 140.137 20.412 11.318 1.00 20.07 298 GLU Z C 1
ATOM 7581 O O . GLU C 1 298 ? 141.034 20.920 10.648 1.00 20.48 298 GLU Z O 1
ATOM 7587 N N . ALA C 1 299 ? 138.866 20.790 11.198 1.00 20.40 299 ALA Z N 1
ATOM 7588 C CA . ALA C 1 299 ? 138.490 21.845 10.249 1.00 18.57 299 ALA Z CA 1
ATOM 7589 C C . ALA C 1 299 ? 139.120 23.167 10.716 1.00 18.21 299 ALA Z C 1
ATOM 7590 O O . ALA C 1 299 ? 139.540 24.010 9.891 1.00 18.29 299 ALA Z O 1
ATOM 7592 N N . ALA C 1 300 ? 139.179 23.385 12.029 1.00 18.46 300 ALA Z N 1
ATOM 7593 C CA . ALA C 1 300 ? 139.805 24.624 12.506 1.00 18.44 300 ALA Z CA 1
ATOM 7594 C C . ALA C 1 300 ? 141.275 24.698 12.032 1.00 19.10 300 ALA Z C 1
ATOM 7595 O O . ALA C 1 300 ? 141.773 25.760 11.656 1.00 18.04 300 ALA Z O 1
ATOM 7597 N N . ASN C 1 301 ? 141.965 23.564 12.039 1.00 20.23 301 ASN Z N 1
ATOM 7598 C CA . ASN C 1 301 ? 143.359 23.542 11.621 1.00 19.20 301 ASN Z CA 1
ATOM 7599 C C . ASN C 1 301 ? 143.579 23.894 10.135 1.00 20.57 301 ASN Z C 1
ATOM 7600 O O . ASN C 1 301 ? 144.703 24.140 9.743 1.00 21.46 301 ASN Z O 1
ATOM 7605 N N . ARG C 1 302 ? 142.525 23.942 9.314 1.00 19.76 302 ARG Z N 1
ATOM 7606 C CA . ARG C 1 302 ? 142.689 24.355 7.895 1.00 19.81 302 ARG Z CA 1
ATOM 7607 C C . ARG C 1 302 ? 143.207 25.793 7.905 1.00 20.63 302 ARG Z C 1
ATOM 7608 O O . ARG C 1 302 ? 143.965 26.217 7.017 1.00 20.50 302 ARG Z O 1
ATOM 7616 N N . GLU C 1 303 ? 142.774 26.572 8.903 1.00 19.33 303 GLU Z N 1
ATOM 7617 C CA . GLU C 1 303 ? 143.237 27.944 8.973 1.00 19.58 303 GLU Z CA 1
ATOM 7618 C C . GLU C 1 303 ? 144.750 27.980 9.261 1.00 19.34 303 GLU Z C 1
ATOM 7619 O O . GLU C 1 303 ? 145.474 28.794 8.705 1.00 17.97 303 GLU Z O 1
ATOM 7625 N N . ILE C 1 304 ? 145.196 27.084 10.129 1.00 19.12 304 ILE Z N 1
ATOM 7626 C CA . ILE C 1 304 ? 146.597 26.985 10.525 1.00 20.30 304 ILE Z CA 1
ATOM 7627 C C . ILE C 1 304 ? 147.501 26.506 9.359 1.00 20.12 304 ILE Z C 1
ATOM 7628 O O . ILE C 1 304 ? 148.499 27.127 9.051 1.00 18.43 304 ILE Z O 1
ATOM 7633 N N . SER C 1 305 ? 147.155 25.409 8.706 1.00 19.35 305 SER Z N 1
ATOM 7634 C CA . SER C 1 305 ? 148.007 24.939 7.598 1.00 19.91 305 SER Z CA 1
ATOM 7635 C C . SER C 1 305 ? 148.131 26.004 6.529 1.00 20.64 305 SER Z C 1
ATOM 7636 O O . SER C 1 305 ? 149.217 26.218 5.970 1.00 20.45 305 SER Z O 1
ATOM 7639 N N . ALA C 1 306 ? 147.029 26.700 6.230 1.00 19.23 306 ALA Z N 1
ATOM 7640 C CA . ALA C 1 306 ? 147.101 27.771 5.243 1.00 19.48 306 ALA Z CA 1
ATOM 7641 C C . ALA C 1 306 ? 147.927 28.967 5.721 1.00 21.29 306 ALA Z C 1
ATOM 7642 O O . ALA C 1 306 ? 148.599 29.608 4.888 1.00 20.70 306 ALA Z O 1
ATOM 7644 N N . THR C 1 307 ? 147.904 29.314 7.018 1.00 21.84 307 THR Z N 1
ATOM 7645 C CA . THR C 1 307 ? 148.739 30.454 7.333 1.00 21.28 307 THR Z CA 1
ATOM 7646 C C . THR C 1 307 ? 150.206 30.047 7.349 1.00 20.44 307 THR Z C 1
ATOM 7647 O O . THR C 1 307 ? 151.024 30.822 6.932 1.00 20.50 307 THR Z O 1
ATOM 7651 N N . VAL C 1 308 ? 150.534 28.817 7.738 1.00 20.56 308 VAL Z N 1
ATOM 7652 C CA . VAL C 1 308 ? 151.940 28.379 7.707 1.00 21.58 308 VAL Z CA 1
ATOM 7653 C C . VAL C 1 308 ? 152.457 28.340 6.255 1.00 21.27 308 VAL Z C 1
ATOM 7654 O O . VAL C 1 308 ? 153.607 28.685 5.990 1.00 21.61 308 VAL Z O 1
ATOM 7658 N N . VAL C 1 309 ? 151.607 27.894 5.333 1.00 20.94 309 VAL Z N 1
ATOM 7659 C CA . VAL C 1 309 ? 151.962 27.832 3.931 1.00 20.25 309 VAL Z CA 1
ATOM 7660 C C . VAL C 1 309 ? 152.145 29.241 3.370 1.00 22.38 309 VAL Z C 1
ATOM 7661 O O . VAL C 1 309 ? 153.151 29.525 2.706 1.00 24.47 309 VAL Z O 1
ATOM 7665 N N . LEU C 1 310 ? 151.189 30.134 3.618 1.00 20.59 310 LEU Z N 1
ATOM 7666 C CA . LEU C 1 310 ? 151.328 31.486 3.103 1.00 20.84 310 LEU Z CA 1
ATOM 7667 C C . LEU C 1 310 ? 152.565 32.181 3.694 1.00 20.82 310 LEU Z C 1
ATOM 7668 O O . LEU C 1 310 ? 153.271 32.906 2.984 1.00 21.11 310 LEU Z O 1
ATOM 7673 N N . LYS C 1 311 ? 152.833 31.943 4.971 1.00 19.65 311 LYS Z N 1
ATOM 7674 C CA . LYS C 1 311 ? 153.996 32.525 5.642 1.00 22.74 311 LYS Z CA 1
ATOM 7675 C C . LYS C 1 311 ? 155.309 31.994 4.980 1.00 24.10 311 LYS Z C 1
ATOM 7676 O O . LYS C 1 311 ? 156.225 32.766 4.689 1.00 24.04 311 LYS Z O 1
ATOM 7682 N N . ARG C 1 312 ? 155.394 30.687 4.747 1.00 23.24 312 ARG Z N 1
ATOM 7683 C CA . ARG C 1 312 ? 156.588 30.143 4.103 1.00 25.52 312 ARG Z CA 1
ATOM 7684 C C . ARG C 1 312 ? 156.741 30.792 2.728 1.00 25.71 312 ARG Z C 1
ATOM 7685 O O . ARG C 1 312 ? 157.842 31.200 2.351 1.00 25.73 312 ARG Z O 1
ATOM 7693 N N . LEU C 1 313 ? 155.648 30.904 1.970 1.00 26.15 313 LEU Z N 1
ATOM 7694 C CA . LEU C 1 313 ? 155.769 31.520 0.657 1.00 25.67 313 LEU Z CA 1
ATOM 7695 C C . LEU C 1 313 ? 156.192 32.979 0.755 1.00 26.69 313 LEU Z C 1
ATOM 7696 O O . LEU C 1 313 ? 157.032 33.422 -0.035 1.00 25.16 313 LEU Z O 1
ATOM 7701 N N . LEU C 1 314 ? 155.630 33.723 1.713 1.00 25.26 314 LEU Z N 1
ATOM 7702 C CA . LEU C 1 314 ? 155.992 35.126 1.883 1.00 26.37 314 LEU Z CA 1
ATOM 7703 C C . LEU C 1 314 ? 157.481 35.235 2.214 1.00 27.43 314 LEU Z C 1
ATOM 7704 O O . LEU C 1 314 ? 158.163 36.080 1.662 1.00 29.77 314 LEU Z O 1
ATOM 7709 N N . GLU C 1 315 ? 157.967 34.384 3.107 1.00 28.51 315 GLU Z N 1
ATOM 7710 C CA . GLU C 1 315 ? 159.374 34.385 3.505 1.00 31.34 315 GLU Z CA 1
ATOM 7711 C C . GLU C 1 315 ? 160.285 34.040 2.325 1.00 31.78 315 GLU Z C 1
ATOM 7712 O O . GLU C 1 315 ? 161.483 34.278 2.377 1.00 32.38 315 GLU Z O 1
ATOM 7718 N N . ASN C 1 316 ? 159.718 33.483 1.262 1.00 30.34 316 ASN Z N 1
ATOM 7719 C CA . ASN C 1 316 ? 160.535 33.154 0.122 1.00 28.90 316 ASN Z CA 1
ATOM 7720 C C . ASN C 1 316 ? 160.374 34.060 -1.075 1.00 28.53 316 ASN Z C 1
ATOM 7721 O O . ASN C 1 316 ? 160.903 33.748 -2.143 1.00 26.91 316 ASN Z O 1
ATOM 7726 N N . LEU C 1 317 ? 159.665 35.182 -0.909 1.00 27.59 317 LEU Z N 1
ATOM 7727 C CA . LEU C 1 317 ? 159.520 36.097 -2.038 1.00 31.44 317 LEU Z CA 1
ATOM 7728 C C . LEU C 1 317 ? 160.856 36.845 -2.224 1.00 32.79 317 LEU Z C 1
ATOM 7729 O O . LEU C 1 317 ? 161.653 36.954 -1.287 1.00 32.26 317 LEU Z O 1
ATOM 7734 N N . PRO C 1 318 ? 161.113 37.348 -3.432 1.00 34.39 318 PRO Z N 1
ATOM 7735 C CA . PRO C 1 318 ? 162.349 38.083 -3.706 1.00 37.69 318 PRO Z CA 1
ATOM 7736 C C . PRO C 1 318 ? 162.323 39.377 -2.896 1.00 40.87 318 PRO Z C 1
ATOM 7737 O O . PRO C 1 318 ? 161.259 40.035 -2.934 1.00 41.99 318 PRO Z O 1
#

Solvent-accessible surface area: 34985 Å² total; per-residue (Å²): 39,188,55,0,20,16,10,129,27,3,47,96,30,169,51,0,24,63,28,0,56,49,1,46,174,71,76,48,107,57,37,106,65,0,113,39,70,0,0,0,0,0,2,6,59,99,18,51,76,7,38,3,1,0,19,12,0,0,27,1,0,25,6,34,36,2,32,2,76,5,97,96,46,60,40,68,21,14,62,102,140,61,44,87,5,76,43,110,80,48,17,3,13,62,3,6,0,28,8,16,2,27,3,3,28,0,0,0,0,31,4,37,15,108,40,137,76,72,128,90,2,34,81,19,43,24,6,62,25,0,54,131,61,4,69,76,28,1,2,0,0,31,6,5,1,50,8,0,1,3,2,0,0,0,4,0,0,0,46,63,60,52,154,84,74,160,1,23,0,0,0,0,0,0,0,16,45,124,62,25,38,1,0,12,0,0,0,2,0,21,2,3,61,50,25,101,20,92,16,0,0,0,1,16,149,26,2,50,4,26,99,123,2,20,45,159,13,98,48,24,107,63,11,55,112,0,0,87,25,0,47,2,0,0,0,20,5,0,1,0,14,46,51,146,58,29,9,98,64,73,29,73,58,97,98,26,10,0,9,91,129,1,22,87,44,11,96,99,1,32,0,0,6,13,12,56,0,19,1,11,4,3,0,38,4,73,6,8,72,34,117,45,20,5,5,63,40,1,6,29,0,16,2,2,0,3,1,0,0,0,12,33,0,13,89,73,37,91,156,146,129,153,92,118,35,178,67,0,21,11,13,130,29,3,49,92,34,160,49,0,20,61,26,0,58,57,1,23,149,69,68,49,103,51,34,105,64,0,114,42,61,0,0,0,0,0,2,6,53,102,14,49,78,8,33,2,2,0,21,13,0,0,27,0,1,26,6,35,38,2,36,2,72,8,105,100,36,60,41,82,20,10,63,103,131,59,49,76,4,78,46,97,74,46,19,4,14,61,7,3,0,26,3,18,2,29,2,2,27,0,0,0,0,33,4,43,20,106,40,142,80,59,111,96,2,31,97,21,45,26,5,71,25,0,57,138,41,6,71,86,25,1,1,1,0,29,7,6,0,45,8,0,1,3,2,0,0,0,2,0,0,0,44,32,19,60,174,69,73,158,0,20,0,0,0,0,0,0,0,20,46,136,56,34,43,2,0,10,0,0,0,0,0,21,0,2,63,48,29,84,21,93,17,0,0,0,1,17,139,26,1,50,5,27,103,111,2,20,49,156,19,94,51,24,91,77,14,86,110,0,0,97,26,0,35,2,0,1,0,19,4,0,2,0,22,69,40,144,52,29,10,96,60,72,31,70,58,107,122,25,11,0,0,70,140,6,20,82,53,10,100,107,0,22,0,0,5,14,14,54,0,20,2,20,4,4,0,17,7,73,5,10,66,31,117,44,21,4,0,51,42,1,7,35,0,16,4,3,0,2,1,0,0,0,10,29,0,13,84,90,37,172,42,187,57,0,18,15,8,124,30,4,47,91,31,171,48,0,21,64,27,0,44,49,2,47,172,71,75,52,109,56,39,104,61,0,118,41,67,0,0,0,0,0,2,7,56,93,16,66,51,8,30,2,1,0,17,12,0,0,30,1,2,26,6,35,37,1,37,1,79,3,106,96,37,50,45,79,23,14,66,108,129,58,43,78,5,75,48,88,71,49,14,5,16,64,5,6,0,24,6,17,2,27,4,4,30,0,0,0,0,27,6,38,19,112,38,150,78,69,137,84,2,30,84,15,40,19,5,71,34,0,57,138,52,5,70,84,26,1,1,0,0,26,5,4,0,41,7,0,1,3,2,0,0,0,3,0,0,0,50,67,62,58,182,68,74,168,0,21,0,0,0,0,0,0,0,18,45,162,58,38,44,0,0,12,0,0,0,2,0,19,1,3,42,50,24,109,22,91,14,1,0,0,3,19,132,27,2,47,4,18,105,121,2,20,44,120,13,98,57,25,94,73,12,64,107,0,0,98,28,0,35,1,0,1,0,20,6,0,2,0,20,44,51,133,45,27,10,80,64,74,28,76,58,107,100,26,14,0,12,86,122,1,24,84,53,11,99,102,2,27,1,0,5,11,11,68,0,22,3,14,8,3,0,33,4,74,3,12,76,39,121,53,20,5,4,64,44,1,3,33,0,15,3,4,0,2,1,0,0,1,8,39,1,12,88,83,34,175

Secondary structure (DSSP, 8-state):
---BSSGGGG--HHHHHHHHHHHHHSTTTTTTTTTT-EEEEEESS--SHHHHHHHHHHHHTT-EEEEEE--GGG--EE--SS----SS--EEHHHHHHHHHHT-SEEEEE----SS-HHHHHHTHHHHHHHHHSSS-EEESS-SS--HHHHHHHHHHHHHH-SSSS-EEEEE----SS---SHHHHHHHHHHHTSSSEEEEE--TT-PPPHHHHTT-EEES-HHHHHTT-SEEEE------STT-TT------TTSSB-HHHHTTSSS-EEE--S---BTTTB-HHHHHSTTB-HHHHHHHHHHHHHHHHHHHHHTS-S-----/--EESSHHHH--HHHHHHHHHHHHHSTTTTTTTTTT-EEEEEESS--SHHHHHHHHHHHHTT-EEEEEE--TTS--EE--SS----SS--EEHHHHHHHHHHT-SEEEEE----SS-HHHHHTTHHHHHHHHHSSS-EEESS-SS--HHHHHHHHHHHHHH-SSSS-EEEEE----SS---SHHHHHHHHHHTTSSSEEEEE--TT-PPPHHHHTT-EE-S-HHHHHTT-SEEEE------SGGGTT------GGGSB-HHHHTTSSS-EEE--S---BTTTB-HHHHHSTTB-HHHHHHHHHHHHHHHHHHHHHT--/---BSSGGGG--HHHHHHHHHHHHHSTTTTTTTTTT-EEEEEESS--SHHHHHHHHHHHHTT-EEEEEE--TTS--EE-SSS----SS--EEHHHHHHHHHTT-SEEEEE----SS-HHHHHTTHHHHHHHHHSSS-EEESS-SS--HHHHHHHHHHHHHH-SSSS-EEEEE----SS---SHHHHHHHHHHHTSSSEEEEE--TT-PPPHHHHTTPEE-S-HHHHHTT-SEEEE------SGGGTT------TTSSB-HHHHTTSSS-EEE--S---BTTTB-HHHHTSTTB-HHHHHHHHHHHHHHHHHHHHHT--

Sequence (960 aa):
MKKFTCVQDIGDLKSALAESFEIKKDRFKYVELGRNKTLLMIFFNSSLRTRLSTQKAALNLGMNVIVLDINQGAWKLETERGVIMDGDKPEHLLEAIPVMGCYCDIIGVRSFARFENREYDYNEVIINQFIQHSGRPVFSMEAATRHPLQSFADLITIEEYKKTARPKVVMTWAPHPRPLPQAVPNSFAEWMNATDYEFVITHPEGYELDPKFVGNARVEYDQMKAFEGADFIYAKNWAAYTGDNYGQILSTDRNWTVGDRQMAVTNNAYFMHCLPVRRNMIVTDDVIESPQSIVIPEAANREISATVVLKRLLENLPHHHHHHMKKFTCVQDIGDLKSALAESFEIKKDRFKYVELGRNKTLLMIFFNSSLRTRLSTQKAALNLGMNVIVLDINQGAWKLETERGVIMDGDKPEHLLEAIPVMGCYCDIIGVRSFARFENREYDYNEVIINQFIQHSGRPVFSMEAATRHPLQSFADLITIEEYKKTARPKVVMTWAPHPRPLPQAVPNSFAEWMNATDYEFVITHPEGYELDPKFVGNARVEYDQMKAFEGADFIYAKNWAAYTGDNYGQILSTDRNWTVGDRQMAVTNNAYFMHCLPVRRNMIVTDDVIESPQSIVIPEAANREISATVVLKRLLENLPMKKFTCVQDIGDLKSALAESFEIKKDRFKYVELGRNKTLLMIFFNSSLRTRLSTQKAALNLGMNVIVLDINQGAWKLETERGVIMDGDKPEHLLEAIPVMGCYCDIIGVRSFARFENREYDYNEVIINQFIQHSGRPVFSMEAATRHPLQSFADLITIEEYKKTARPKVVMTWAPHPRPLPQAVPNSFAEWMNATDYEFVITHPEGYELDPKFVGNARVEYDQMKAFEGADFIYAKNWAAYTGDNYGQILSTDRNWTVGDRQMAVTNNAYFMHCLPVRRNMIVTDDVIESPQSIVIPEAANREISATVVLKRLLENLP

Nearest PDB structures (foldseek):
  1js1-assembly1_Z  TM=1.003E+00  e=5.680E-64  Bacteroides fragilis
  2fg6-assembly1_X  TM=9.635E-01  e=4.616E-57  Bacteroides fragilis NCTC 9343
  2g7m-assembly1_Z  TM=9.635E-01  e=1.479E-56  Bacteroides fragilis
  3l04-assembly1_A  TM=9.168E-01  e=5.754E-27  Xanthomonas campestris pv. campestris str. ATCC 33913
  3m5d-assembly1_A  TM=9.001E-01  e=1.059E-26  Xanthomonas campestris pv. campestris